Protein AF-A0A956AXQ4-F1 (afdb_monomer_lite)

Sequence (1156 aa):
MRAGWWLVAWTVAAGALGCTDLAPTNPYDPQAPEAQQAKGTLDGTLTLPDGVTGAAFEGATVALFALSAPTTALREAAVVGEAGDDRRARFQFDDLPAGQYRVQPRVPGFALVLDGERTAGLVVQITIGGNASLGELILEADEADRFEVSGRVRLGGTEDGTHAGTRVEAVGSPDVVFTDDDGGWLLRLPAGRRTLRITRARYASVDLAVDVVEGRGAQVDDQVLVGDPAQVFGVLALANTTAGNLLTEAVITAEADGATAAQTNPSLDGSFALSGLAAGAYTIHLRRGGYVPVAIPVVLSVGELRDLTRTELAVDVQAVGATVVRGRAERAGADEDGHGGILVEVAGTPFATTTTSAGAFELGVAPGPVTLRFTAQGYNAEERSLPNVAEGAQVDLAQEVGVVRLSGEPGRLRGVLGLAGVQNPETVRAARVELRQDGEVLDQTNPEGDGAFLFAAVPAGRYELRLIAEGYDTLAFPVTVELGRTTELPLLVLAVSEAGETRVSGRVERLGGAPGSHGGIQVEVVGTDYATQTTSEGRFIVQVPPGAVQLRLSDRGYSPQEVQIPRVAAGTTWDHEAEVGVVRLVGEPASVQGLVTLSRLSTPERVQRATVTATPLAGGAPVGTNPDA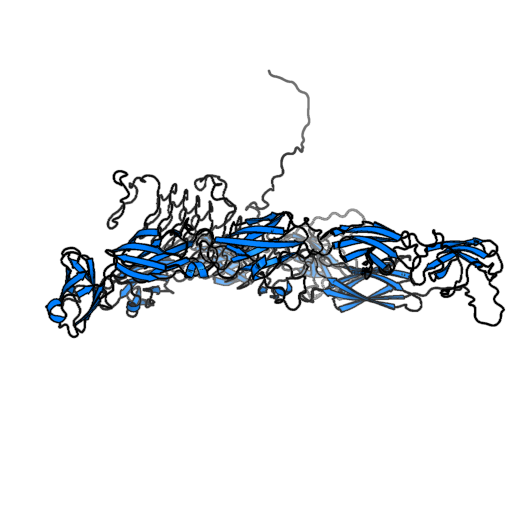EGRFGLVGLAAGDWILRVDGVGYDPIERPLRLEVGAGLDVGQVVLAHGAEGPNAGLFAGRVQVADGRDHAGTVVRLAVAGDDLPFATVLTDVEGRFEVRASREERYTLTLERDGYAIPEAAALGSFAWDDDIDLFLDPDGAGLDLVLDAQPVAGRVEVTVAVEPPWIPVAQRTATVEVRGVDAAADDDTRVVGTGETASLAVAATGRYLVTVSRAGFTSASQFVEITRDAPVTRLALGIELNNLAAAGLDFDGVPLEACALRGPYDLRQADFTGAVLSGEFGPVPADACGGCGMYCRALNLAGADLTGADLGGADLSSDDPADRVRLDEADLFGAALSGVDLSRALMRSADLFGADLSGALLDGAVLVGANLASADLQAARFTTLGPDEVPLVPCGQGGVRPDTRLELVNWNQADLRGAVMVGVDLGGASLEGARMAHTDLRGACLESARMVLNDLTQADLRGADAREASLTSAILSETDFRGADLTGADLVNAVIERARFDEPVGCQALDWDAHAQACLVGDPALP

pLDDT: mean 72.28, std 18.61, range [22.31, 96.56]

Foldseek 3Di:
DDDDDDDDDDDDDDDDDDDDDDDPPDPDDPPDDDPFFFWFKDKDKFFADPPDDPVQQVPKKKFKDAPPDPPDGPDIWHFDDDDDPHRMTMTMDGGHTFHKMWMDIDGPPDDGDDDDDDDPDDDDDDDDDDDDDDDIDIDGGDHAFWAKEKEFEDEPLDDPFFLWAWWKAWVPHPWIDIAGSRRIDITTHHAAWTWIWTDDPQWDIDIDIFGQDPPHGYYDYYHYTAGAKEKEKEFEAAPQDDFLPPQQQKKKFKDDPRHTPFIDGAHSRRIDMTIPHGFAWTWIWIDGPQWDIDIDIDGDDGHHHHYPYHDYTYGPPVVLPWFKEKEFEEEPPDDQQCQWFWWKAFPPDSWIDIAGSNGITMTRDHFAKTKIWTDDPQWDIDIDIDGGTHTRYYHYCCVVPRYHYTYGFFFKEKEFEAEPFDLFLVQQQQKKKFKADPHDTPDIHGAGSRRIDMDDGHHFAKIKIWIDGAQWDIDIDIDGTHRHYYDYDYYHYTYGDPQFWEKEKEFEEAVVDDALCQWQWKKDWPSGPWIDIAGSRRIDMITDGQAWTKIWTGDPQWDIDIDTRHGHGGPYYHYCCPPPRYHYTYGAKEKEKEFEAEPPPGFLVQQQQKKKWKAAPVDDDIFIDGAGSRRMDMTIRHDFAKIWIWIGGQQWDIDIDIDGDDGHHYHYPYYDYTYGCLPPPQKFKDKDFDDDPVRAFLWFKKKFKDFVPDPHGPDIDIADRRRMDMGIGGLRTWIWIDIDDPPDWGDPIDGGDRDDTDDPDPDDDDDPDDDDGTGDDDDWDWAKEKEAEAEDDPLAPQVLAKKKKWKFADPDPWDIDMDIDGHGDIDIGTTGTFHKMKIWIDDFQKDIDIDIDTAGPVRRYYYYYTYIYGAEQQRSPGDAAANEDELLNQQANHHQEQHENANHEYDDELEDDDPPPSVPYDPGGDRRAHALYEHDQYECAQYENAYPHANHQYEQDNYECHQYEQDLYACDLHEHDQYENAQHEPDNYEQQLYAHAQYECENYEHHQYENHPADPVRADLDAPPPPGDAGNGHCHNYAQDQYECDLYEQARAECAQHENHLYEQDNYEQDSYEQHCNEQDNYEHHNYEHASYENALYECALYECHQYEQENYHCHNYHCHNYHNHNYHYPDDDPPPRDPDDDDDPDDDDDDPPDD

Secondary structure (DSSP, 8-state):
--------------------------S--TTPPP----EEEEEEEEEPPTT--GGGGTT-EEEEEETTS-S--SEEEE--S---SSSEEEEEEEEEESEEEEEEEE-TT----------TT--------SS--PPPEEEEEPPPPEEEEEEEEEETT-SS---TT-EEEETTSS-EEE--TTSEEEEEEESEEEEEEEEETTEEEEEEEEEEBTTTBEEPPPEEEPBPPEEEEEEEEETT---GGG-TT-EEEEEETTEEEEEE---TTSEEEEEEEPSEEEEEEEE-TTB--EEEEEEE-TT-EEE-TTEEE-B-TTTT-SEEEEEEEEETT--TTTTTT-EEEETTSS-EEE--TTSEEEEEE-SEEEEEEEEETTEEEEEEEEEEE-TT-EEEHHHHT--EEEPBPPEEEEEEEEETT---HHHHHT-EEEEEETTEEEEEE---TTSEEEEEEEPSEEEEEEEE-TTBPPEEEEEEE-TT-EEEPPPEEEPBPGGG-EEEEEEEEETTPPTT--TT-EEEETTSS-EEE--TTSEEEEEE-SEEEEEEEEETTEEEEEEEEEEEPTT-EEEHHHHT--EEEEEPPEEEEEEEEESS---HHHHHT-EEEEEETTS---EEE---TT-EEEEEEEPSEEEEEEEE-TTEE-EEEEEEE-TT-EEEEEEEEEEETTTSTTEEEEEEE---TT-S--TT-EEEEEETT-SS-SEEEE--TTSEEEEEEETTS-EEEEEE-TT----SPPEE--PPPSS-------SSS-------------EEEEEEEEEE-TTS-GGG-EEEEEEEESSS-PPPEEEEEETT-EEEEEESSSEEEEEEEE-TTB--EEEEEEE-SS--EEEEEEEEEB-BSGGGT---TT-EEEGGGG-SSSB-TT-B-TT-EEESB-S---TTTSTT--TT------TT-B-TT-B-TT-B---SS--TT-B-TT-B-TT-B-TT-B-TT-B-TT-B-TT-B-TT-B-TT-B-TT-B-TT-B-TT-BS----TT----PPTTS-------B-TT-B-TT-B-TT-B-TT-B-TT-B-TT-B-TT-B-TT-B-TT-B-TT-B-TT-B-TT-B-TT-B-TT-B-TT-B-TT-B-TT-B-TT-B-SS-B-STT----S----S---------S---

Structure (mmCIF, N/CA/C/O backbone):
data_AF-A0A956AXQ4-F1
#
_entry.id   AF-A0A956AXQ4-F1
#
loop_
_atom_site.group_PDB
_atom_site.id
_atom_site.type_symbol
_atom_site.label_atom_id
_atom_site.label_alt_id
_atom_site.label_comp_id
_atom_site.label_asym_id
_atom_site.label_entity_id
_atom_site.label_seq_id
_atom_site.pdbx_PDB_ins_code
_atom_site.Cartn_x
_atom_site.Cartn_y
_atom_site.Cartn_z
_atom_site.occupancy
_atom_site.B_iso_or_equiv
_atom_site.auth_seq_id
_atom_site.auth_comp_id
_atom_site.auth_asym_id
_atom_site.auth_atom_id
_atom_site.pdbx_PDB_model_num
ATOM 1 N N . MET A 1 1 ? -55.792 -16.874 -46.096 1.00 29.45 1 MET A N 1
ATOM 2 C CA . MET A 1 1 ? -56.531 -18.046 -46.631 1.00 29.45 1 MET A CA 1
ATOM 3 C C . MET A 1 1 ? -55.505 -18.904 -47.364 1.00 29.45 1 MET A C 1
ATOM 5 O O . MET A 1 1 ? -54.749 -18.338 -48.132 1.00 29.45 1 MET A O 1
ATOM 9 N N . ARG A 1 2 ? -55.191 -20.110 -46.873 1.00 23.52 2 ARG A N 1
ATOM 10 C CA . ARG A 1 2 ? -55.757 -21.424 -47.272 1.00 23.52 2 ARG A CA 1
ATOM 11 C C . ARG A 1 2 ? -55.409 -21.864 -48.712 1.00 23.52 2 ARG A C 1
ATOM 13 O O . ARG A 1 2 ? -56.051 -21.392 -49.637 1.00 23.52 2 ARG A O 1
ATOM 20 N N . ALA A 1 3 ? -54.539 -22.884 -48.795 1.00 23.66 3 ALA A N 1
ATOM 21 C CA . ALA A 1 3 ? -54.248 -23.778 -49.932 1.00 23.66 3 ALA A CA 1
ATOM 22 C C . ALA A 1 3 ? -53.668 -23.144 -51.224 1.00 23.66 3 ALA A C 1
ATOM 24 O O . ALA A 1 3 ? -53.958 -22.002 -51.545 1.00 23.66 3 ALA A O 1
ATOM 25 N N . GLY A 1 4 ? -52.859 -23.855 -52.019 1.00 25.16 4 GLY A N 1
ATOM 26 C CA . GLY A 1 4 ? -52.318 -25.218 -51.858 1.00 25.16 4 GLY A CA 1
ATOM 27 C C . GLY A 1 4 ? -52.150 -25.943 -53.205 1.00 25.16 4 GLY A C 1
ATOM 28 O O . GLY A 1 4 ? -52.546 -25.398 -54.227 1.00 25.16 4 GLY A O 1
ATOM 29 N N . TRP A 1 5 ? -51.663 -27.193 -53.160 1.00 24.31 5 TRP A N 1
ATOM 30 C CA . TRP A 1 5 ? -51.317 -28.083 -54.296 1.00 24.31 5 TRP A CA 1
ATOM 31 C C . TRP A 1 5 ? -50.047 -27.632 -55.063 1.00 24.31 5 TRP A C 1
ATOM 33 O O . TRP A 1 5 ? -50.060 -26.562 -55.654 1.00 24.31 5 TRP A O 1
ATOM 43 N N . TRP A 1 6 ? -48.861 -28.263 -55.009 1.00 26.39 6 TRP A N 1
ATOM 44 C CA . TRP A 1 6 ? -48.357 -29.665 -54.950 1.00 26.39 6 TRP A CA 1
ATOM 45 C C . TRP A 1 6 ? -47.988 -30.283 -56.310 1.00 26.39 6 TRP A C 1
ATOM 47 O O . TRP A 1 6 ? -48.880 -30.641 -57.073 1.00 26.39 6 TRP A O 1
ATOM 57 N N . LEU A 1 7 ? -46.690 -30.580 -56.501 1.00 22.31 7 LEU A N 1
ATOM 58 C CA . LEU A 1 7 ? -46.219 -31.838 -57.110 1.00 22.31 7 LEU A CA 1
ATOM 59 C C . LEU A 1 7 ? -44.719 -32.110 -56.811 1.00 22.31 7 LEU A C 1
ATOM 61 O O . LEU A 1 7 ? -43.872 -31.333 -57.226 1.00 22.31 7 LEU A O 1
ATOM 65 N N . VAL A 1 8 ? -44.445 -33.213 -56.091 1.00 23.66 8 VAL A N 1
ATOM 66 C CA . VAL A 1 8 ? -43.241 -34.099 -56.106 1.00 23.66 8 VAL A CA 1
ATOM 67 C C . VAL A 1 8 ? -41.855 -33.413 -56.258 1.00 23.66 8 VAL A C 1
ATOM 69 O O . VAL A 1 8 ? -41.494 -33.013 -57.357 1.00 23.66 8 VAL A O 1
ATOM 72 N N . ALA A 1 9 ? -41.070 -33.160 -55.196 1.00 25.06 9 ALA A N 1
ATOM 73 C CA . ALA A 1 9 ? -40.297 -34.089 -54.325 1.00 25.06 9 ALA A CA 1
ATOM 74 C C . ALA A 1 9 ? -39.093 -34.760 -55.035 1.00 25.06 9 ALA A C 1
ATOM 76 O O . ALA A 1 9 ? -39.254 -35.289 -56.129 1.00 25.06 9 ALA A O 1
ATOM 77 N N . TRP A 1 10 ? -37.869 -34.812 -54.489 1.00 22.73 10 TRP A N 1
ATOM 78 C CA . TRP A 1 10 ? -37.351 -34.610 -53.110 1.00 22.73 10 TRP A CA 1
ATOM 79 C C . TRP A 1 10 ? -36.261 -33.489 -53.091 1.00 22.73 10 TRP A C 1
ATOM 81 O O . TRP A 1 10 ? -35.785 -33.150 -54.170 1.00 22.73 10 TRP A O 1
ATOM 91 N N . THR A 1 11 ? -35.807 -32.771 -52.040 1.00 25.53 11 THR A N 1
ATOM 92 C CA . THR A 1 11 ? -35.789 -32.818 -50.542 1.00 25.53 11 THR A CA 1
ATOM 93 C C . THR A 1 11 ? -34.749 -33.745 -49.879 1.00 25.53 11 THR A C 1
ATOM 95 O O . THR A 1 11 ? -34.743 -34.926 -50.185 1.00 25.53 11 THR A O 1
ATOM 98 N N . VAL A 1 12 ? -33.902 -33.357 -48.906 1.00 26.92 12 VAL A N 1
ATOM 99 C CA . VAL A 1 12 ? -33.565 -32.087 -48.186 1.00 26.92 12 VAL A CA 1
ATOM 100 C C . VAL A 1 12 ? -32.141 -32.324 -47.579 1.00 26.92 12 VAL A C 1
ATOM 102 O O . VAL A 1 12 ? -31.870 -33.466 -47.223 1.00 26.92 12 VAL A O 1
ATOM 105 N N . ALA A 1 13 ? -31.113 -31.449 -47.605 1.00 27.52 13 ALA A N 1
ATOM 106 C CA . ALA A 1 13 ? -30.929 -30.036 -47.170 1.00 27.52 13 ALA A CA 1
ATOM 107 C C . ALA A 1 13 ? -30.782 -29.888 -45.624 1.00 27.52 13 ALA A C 1
ATOM 109 O O . ALA A 1 13 ? -31.272 -30.756 -44.915 1.00 27.52 13 ALA A O 1
ATOM 110 N N . ALA A 1 14 ? -30.137 -28.891 -44.991 1.00 26.34 14 ALA A N 1
ATOM 111 C CA . ALA A 1 14 ? -29.328 -27.700 -45.358 1.00 26.34 14 ALA A CA 1
ATOM 112 C C . ALA A 1 14 ? -28.274 -27.470 -44.211 1.00 26.34 14 ALA A C 1
ATOM 114 O O . ALA A 1 14 ? -28.223 -28.301 -43.311 1.00 26.34 14 ALA A O 1
ATOM 115 N N . GLY A 1 15 ? -27.377 -26.470 -44.111 1.00 25.95 15 GLY A N 1
ATOM 116 C CA . GLY A 1 15 ? -27.277 -25.107 -44.676 1.00 25.95 15 GLY A CA 1
ATOM 117 C C . GLY A 1 15 ? -28.057 -24.063 -43.837 1.00 25.95 15 GLY A C 1
ATOM 118 O O . GLY A 1 15 ? -29.186 -24.352 -43.465 1.00 25.95 15 GLY A O 1
ATOM 119 N N . ALA A 1 16 ? -27.582 -22.842 -43.534 1.00 26.02 16 ALA A N 1
ATOM 120 C CA . ALA A 1 16 ? -26.284 -22.184 -43.775 1.00 26.02 16 ALA A CA 1
ATOM 121 C C . ALA A 1 16 ? -26.107 -20.915 -42.872 1.00 26.02 16 ALA A C 1
ATOM 123 O O . ALA A 1 16 ? -26.972 -20.613 -42.058 1.00 26.02 16 ALA A O 1
ATOM 124 N N . LEU A 1 17 ? -24.986 -20.197 -43.046 1.00 27.48 17 LEU A N 1
ATOM 125 C CA . LEU A 1 17 ? -24.470 -19.015 -42.310 1.00 27.48 17 LEU A CA 1
ATOM 126 C C . LEU A 1 17 ? -25.414 -17.794 -42.127 1.00 27.48 17 LEU A C 1
ATOM 128 O O . LEU A 1 17 ? -26.222 -17.495 -43.004 1.00 27.48 17 LEU A O 1
ATOM 132 N N . GLY A 1 18 ? -25.163 -16.992 -41.075 1.00 23.00 18 GLY A N 1
ATOM 133 C CA . GLY A 1 18 ? -25.628 -15.597 -40.911 1.00 23.00 18 GLY A CA 1
ATOM 134 C C . GLY A 1 18 ? -25.159 -14.958 -39.584 1.00 23.00 18 GLY A C 1
ATOM 135 O O . GLY A 1 18 ? -25.382 -15.544 -38.533 1.00 23.00 18 GLY A O 1
ATOM 136 N N . CYS A 1 19 ? -24.481 -13.801 -39.620 1.00 24.39 19 CYS A N 1
ATOM 137 C CA . CYS A 1 19 ? -23.694 -13.262 -38.489 1.00 24.39 19 CYS A CA 1
ATOM 138 C C . CYS A 1 19 ? -24.441 -12.300 -37.539 1.00 24.39 19 CYS A C 1
ATOM 140 O O . CYS A 1 19 ? -25.173 -11.438 -38.019 1.00 24.39 19 CYS A O 1
ATOM 142 N N . THR A 1 20 ? -24.075 -12.328 -36.248 1.00 24.00 20 THR A N 1
ATOM 143 C CA . THR A 1 20 ? -24.058 -11.185 -35.300 1.00 24.00 20 THR A CA 1
ATOM 144 C C . THR A 1 20 ? -23.008 -11.426 -34.204 1.00 24.00 20 THR A C 1
ATOM 146 O O . THR A 1 20 ? -22.806 -12.570 -33.813 1.00 24.00 20 THR A O 1
ATOM 149 N N . ASP A 1 21 ? -22.368 -10.345 -33.752 1.00 24.12 21 ASP A N 1
ATOM 150 C CA . ASP A 1 21 ? -21.660 -10.107 -32.479 1.00 24.12 21 ASP A CA 1
ATOM 151 C C . ASP A 1 21 ? -20.798 -11.227 -31.852 1.00 24.12 21 ASP A C 1
ATOM 153 O O . ASP A 1 21 ? -21.281 -12.139 -31.182 1.00 24.12 21 ASP A O 1
ATOM 157 N N . LEU A 1 22 ? -19.472 -11.068 -31.966 1.00 25.48 22 LEU A N 1
ATOM 158 C CA . LEU A 1 22 ? -18.477 -11.817 -31.191 1.00 25.48 22 LEU A CA 1
ATOM 159 C C . LEU A 1 22 ? -18.256 -11.167 -29.815 1.00 25.48 22 LEU A C 1
ATOM 161 O O . LEU A 1 22 ? -17.374 -10.324 -29.652 1.00 25.48 22 LEU A O 1
ATOM 165 N N . ALA A 1 23 ? -19.024 -11.599 -28.817 1.00 25.11 23 ALA A N 1
ATOM 166 C CA . ALA A 1 23 ? -18.559 -11.553 -27.432 1.00 25.11 23 ALA A CA 1
ATOM 167 C C . ALA A 1 23 ? -17.489 -12.647 -27.213 1.00 25.11 23 ALA A C 1
ATOM 169 O O . ALA A 1 23 ? -17.577 -13.703 -27.850 1.00 25.11 23 ALA A O 1
ATOM 170 N N . PRO A 1 24 ? -16.491 -12.450 -26.331 1.00 26.77 24 PRO A N 1
ATOM 171 C CA . PRO A 1 24 ? -15.546 -13.506 -25.987 1.00 26.77 24 PRO A CA 1
ATOM 172 C C . PRO A 1 24 ? -16.278 -14.622 -25.230 1.00 26.77 24 PRO A C 1
ATOM 174 O O . PRO A 1 24 ? -16.696 -14.453 -24.087 1.00 26.77 24 PRO A O 1
ATOM 177 N N . THR A 1 25 ? -16.453 -15.776 -25.872 1.00 25.64 25 THR A N 1
ATOM 178 C CA . THR A 1 25 ? -16.998 -16.967 -25.215 1.00 25.64 25 THR A CA 1
ATOM 179 C C . THR A 1 25 ? -16.011 -17.475 -24.170 1.00 25.64 25 THR A C 1
ATOM 181 O O . THR A 1 25 ? -14.886 -17.828 -24.526 1.00 25.64 25 THR A O 1
ATOM 184 N N . ASN A 1 26 ? -16.449 -17.540 -22.910 1.00 27.69 26 ASN A N 1
ATOM 185 C CA . ASN A 1 26 ? -15.744 -18.210 -21.815 1.00 27.69 26 ASN A CA 1
ATOM 186 C C . ASN A 1 26 ? -15.193 -19.582 -22.283 1.00 27.69 26 ASN A C 1
ATOM 188 O O . ASN A 1 26 ? -15.999 -20.418 -22.697 1.00 27.69 26 ASN A O 1
ATOM 192 N N . PRO A 1 27 ? -13.869 -19.837 -22.217 1.00 29.53 27 PRO A N 1
ATOM 193 C CA . PRO A 1 27 ? -13.291 -21.117 -22.634 1.00 29.53 27 PRO A CA 1
ATOM 194 C C . PRO A 1 27 ? -13.632 -22.307 -21.723 1.00 29.53 27 PRO A C 1
ATOM 196 O O . PRO A 1 27 ? -13.408 -23.444 -22.130 1.00 29.53 27 PRO A O 1
ATOM 199 N N . TYR A 1 28 ? -14.146 -22.068 -20.511 1.00 30.83 28 TYR A N 1
ATOM 200 C CA . TYR A 1 28 ? -14.318 -23.093 -19.479 1.00 30.83 28 TYR A CA 1
ATOM 201 C C . TYR A 1 28 ? -15.788 -23.329 -19.108 1.00 30.83 28 TYR A C 1
ATOM 203 O O . TYR A 1 28 ? -16.361 -22.660 -18.245 1.00 30.83 28 TYR A O 1
ATOM 211 N N . ASP A 1 29 ? -16.370 -24.338 -19.756 1.00 28.78 29 ASP A N 1
ATOM 212 C CA . ASP A 1 29 ? -17.549 -25.074 -19.291 1.00 28.78 29 ASP A CA 1
ATOM 213 C C . ASP A 1 29 ? -17.081 -26.188 -18.324 1.00 28.78 29 ASP A C 1
ATOM 215 O O . ASP A 1 29 ? -16.283 -27.037 -18.738 1.00 28.78 29 ASP A O 1
ATOM 219 N N . PRO A 1 30 ? -17.529 -26.227 -17.051 1.00 30.11 30 PRO A N 1
ATOM 220 C CA . PRO A 1 30 ? -17.086 -27.202 -16.044 1.00 30.11 30 PRO A CA 1
ATOM 221 C C . PRO A 1 30 ? -17.686 -28.615 -16.242 1.00 30.11 30 PRO A C 1
ATOM 223 O O . PRO A 1 30 ? -18.049 -29.296 -15.282 1.00 30.11 30 PRO A O 1
ATOM 226 N N . GLN A 1 31 ? -17.827 -29.059 -17.494 1.00 31.53 31 GLN A N 1
ATOM 227 C CA . GLN A 1 31 ? -18.361 -30.368 -17.899 1.00 31.53 31 GLN A CA 1
ATOM 228 C C . GLN A 1 31 ? -17.472 -31.108 -18.919 1.00 31.53 31 GLN A C 1
ATOM 230 O O . GLN A 1 31 ? -17.862 -32.165 -19.417 1.00 31.53 31 GLN A O 1
ATOM 235 N N . ALA A 1 32 ? -16.273 -30.602 -19.224 1.00 26.08 32 ALA A N 1
ATOM 236 C CA . ALA A 1 32 ? -15.289 -31.324 -20.032 1.00 26.08 32 ALA A CA 1
ATOM 237 C C . ALA A 1 32 ? -14.577 -32.412 -19.190 1.00 26.08 32 ALA A C 1
ATOM 239 O O . ALA A 1 32 ? -13.914 -32.065 -18.213 1.00 26.08 32 ALA A O 1
ATOM 240 N N . PRO A 1 33 ? -14.687 -33.713 -19.528 1.00 28.20 33 PRO A N 1
ATOM 241 C CA . PRO A 1 33 ? -13.987 -34.771 -18.803 1.00 28.20 33 PRO A CA 1
ATOM 242 C C . PRO A 1 33 ? -12.500 -34.825 -19.177 1.00 28.20 33 PRO A C 1
ATOM 244 O O . PRO A 1 33 ? -12.130 -34.628 -20.337 1.00 28.20 33 PRO A O 1
ATOM 247 N N . GLU A 1 34 ? -11.652 -35.155 -18.204 1.00 27.84 34 GLU A N 1
ATOM 248 C CA . GLU A 1 34 ? -10.214 -35.352 -18.409 1.00 27.84 34 GLU A CA 1
ATOM 249 C C . GLU A 1 34 ? -9.926 -36.472 -19.423 1.00 27.84 34 GLU A C 1
ATOM 251 O O . GLU A 1 34 ? -10.554 -37.535 -19.413 1.00 27.84 34 GLU A O 1
ATOM 256 N N . ALA A 1 35 ? -8.929 -36.260 -20.286 1.00 28.78 35 ALA A N 1
ATOM 257 C CA . ALA A 1 35 ? -8.524 -37.224 -21.307 1.00 28.78 35 ALA A CA 1
ATOM 258 C C . ALA A 1 35 ? -7.685 -38.372 -20.707 1.00 28.78 35 ALA A C 1
ATOM 260 O O . ALA A 1 35 ? -6.461 -38.415 -20.847 1.00 28.78 35 ALA A O 1
ATOM 261 N N . GLN A 1 36 ? -8.354 -39.310 -20.031 1.00 33.88 36 GLN A N 1
ATOM 262 C CA . GLN A 1 36 ? -7.734 -40.474 -19.391 1.00 33.88 36 GLN A CA 1
ATOM 263 C C . GLN A 1 36 ? -6.925 -41.330 -20.383 1.00 33.88 36 GLN A C 1
ATOM 265 O O . GLN A 1 36 ? -7.477 -41.943 -21.296 1.00 33.88 36 GLN A O 1
ATOM 270 N N . GLN A 1 37 ? -5.613 -41.445 -20.157 1.00 34.72 37 GLN A N 1
ATOM 271 C CA . GLN A 1 37 ? -4.762 -42.422 -20.843 1.00 34.72 37 GLN A CA 1
ATOM 272 C C . GLN A 1 37 ? -4.712 -43.732 -20.046 1.00 34.72 37 GLN A C 1
ATOM 274 O O . GLN A 1 37 ? -3.800 -43.954 -19.247 1.00 34.72 37 GLN A O 1
ATOM 279 N N . ALA A 1 38 ? -5.687 -44.616 -20.271 1.00 37.66 38 ALA A N 1
ATOM 280 C CA . ALA A 1 38 ? -5.592 -46.006 -19.823 1.00 37.66 38 ALA A CA 1
ATOM 281 C C . ALA A 1 38 ? -4.361 -46.679 -20.457 1.00 37.66 38 ALA A C 1
ATOM 283 O O . ALA A 1 38 ? -4.072 -46.429 -21.628 1.00 37.66 38 ALA A O 1
ATOM 284 N N . LYS A 1 39 ? -3.643 -47.525 -19.705 1.00 39.84 39 LYS A N 1
ATOM 285 C CA . LYS A 1 39 ? -2.437 -48.233 -20.171 1.00 39.84 39 LYS A CA 1
ATOM 286 C C . LYS A 1 39 ? -2.634 -49.749 -20.195 1.00 39.84 39 LYS A C 1
ATOM 288 O O . LYS A 1 39 ? -3.226 -50.309 -19.275 1.00 39.84 39 LYS A O 1
ATOM 293 N N . GLY A 1 40 ? -2.077 -50.401 -21.212 1.00 47.38 40 GLY A N 1
ATOM 294 C CA . GLY A 1 40 ? -2.066 -51.849 -21.405 1.00 47.38 40 GLY A CA 1
ATOM 295 C C . GLY A 1 40 ? -0.715 -52.369 -21.912 1.00 47.38 40 GLY A C 1
ATOM 296 O O . GLY A 1 40 ? 0.247 -51.614 -22.080 1.00 47.38 40 GLY A O 1
ATOM 297 N N . THR A 1 41 ? -0.654 -53.677 -22.162 1.00 47.34 41 THR A N 1
ATOM 298 C CA . THR A 1 41 ? 0.525 -54.377 -22.695 1.00 47.34 41 THR A CA 1
ATOM 299 C C . THR A 1 41 ? 0.189 -54.976 -24.057 1.00 47.34 41 THR A C 1
ATOM 301 O O . THR A 1 41 ? -0.842 -55.629 -24.208 1.00 47.34 41 THR A O 1
ATOM 304 N N . LEU A 1 42 ? 1.064 -54.779 -25.046 1.00 53.12 42 LEU A N 1
ATOM 305 C CA . LEU A 1 42 ? 0.886 -55.284 -26.408 1.00 53.12 42 LEU A CA 1
ATOM 306 C C . LEU A 1 42 ? 1.887 -56.399 -26.717 1.00 53.12 42 LEU A C 1
ATOM 308 O O . LEU A 1 42 ? 3.100 -56.215 -26.598 1.00 53.12 42 LEU A O 1
ATOM 312 N N . ASP A 1 43 ? 1.366 -57.538 -27.159 1.00 51.91 43 ASP A N 1
ATOM 313 C CA . ASP A 1 43 ? 2.109 -58.776 -27.389 1.00 51.91 43 ASP A CA 1
ATOM 314 C C . ASP A 1 43 ? 2.042 -59.186 -28.866 1.00 51.91 43 ASP A C 1
ATOM 316 O O . ASP A 1 43 ? 0.983 -59.110 -29.495 1.00 51.91 43 ASP A O 1
ATOM 320 N N . GLY A 1 44 ? 3.153 -59.647 -29.443 1.00 53.69 44 GLY A N 1
ATOM 321 C CA . GLY A 1 44 ? 3.198 -60.018 -30.858 1.00 53.69 44 GLY A CA 1
ATOM 322 C C . GLY A 1 44 ? 4.207 -61.111 -31.192 1.00 53.69 44 GLY A C 1
ATOM 323 O O . GLY A 1 44 ? 5.171 -61.352 -30.470 1.00 53.69 44 GLY A O 1
ATOM 324 N N . THR A 1 45 ? 3.966 -61.817 -32.302 1.00 53.38 45 THR A N 1
ATOM 325 C CA . THR A 1 45 ? 4.812 -62.927 -32.772 1.00 53.38 45 THR A CA 1
ATOM 326 C C . THR A 1 45 ? 5.105 -62.807 -34.267 1.00 53.38 45 THR A C 1
ATOM 328 O O . THR A 1 45 ? 4.195 -62.789 -35.093 1.00 53.38 45 THR A O 1
ATOM 331 N N . LEU A 1 46 ? 6.389 -62.777 -34.620 1.00 53.94 46 LEU A N 1
ATOM 332 C CA . LEU A 1 46 ? 6.896 -62.719 -35.992 1.00 53.94 46 LEU A CA 1
ATOM 333 C C . LEU A 1 46 ? 7.357 -64.117 -36.436 1.00 53.94 46 LEU A C 1
ATOM 335 O O . LEU A 1 46 ? 8.135 -64.742 -35.720 1.00 53.94 46 LEU A O 1
ATOM 339 N N . THR A 1 47 ? 6.925 -64.605 -37.605 1.00 53.62 47 THR A N 1
ATOM 340 C CA . THR A 1 47 ? 7.333 -65.923 -38.149 1.00 53.62 47 THR A CA 1
ATOM 341 C C . THR A 1 47 ? 8.171 -65.759 -39.423 1.00 53.62 47 THR A C 1
ATOM 343 O O . THR A 1 47 ? 7.873 -64.892 -40.243 1.00 53.62 47 THR A O 1
ATOM 346 N N . LEU A 1 48 ? 9.214 -66.581 -39.608 1.00 52.19 48 LEU A N 1
ATOM 347 C CA . LEU A 1 48 ? 10.056 -66.563 -40.818 1.00 52.19 48 LEU A CA 1
ATOM 348 C C . LEU A 1 48 ? 9.606 -67.570 -41.904 1.00 52.19 48 LEU A C 1
ATOM 350 O O . LEU A 1 48 ? 9.184 -68.681 -41.564 1.00 52.19 48 LEU A O 1
ATOM 354 N N . PRO A 1 49 ? 9.771 -67.239 -43.206 1.00 52.03 49 PRO A N 1
ATOM 355 C CA . PRO A 1 49 ? 9.553 -68.169 -44.319 1.00 52.03 49 PRO A CA 1
ATOM 356 C C . PRO A 1 49 ? 10.438 -69.430 -44.285 1.00 52.03 49 PRO A C 1
ATOM 358 O O . PRO A 1 49 ? 11.496 -69.464 -43.652 1.00 52.03 49 PRO A O 1
ATOM 361 N N . ASP A 1 50 ? 10.032 -70.467 -45.027 1.00 49.50 50 ASP A N 1
ATOM 362 C CA . ASP A 1 50 ? 10.813 -71.701 -45.188 1.00 49.50 50 ASP A CA 1
ATOM 363 C C . ASP A 1 50 ? 12.224 -71.453 -45.748 1.00 49.50 50 ASP A C 1
ATOM 365 O O . ASP A 1 50 ? 12.401 -70.858 -46.810 1.00 49.50 50 ASP A O 1
ATOM 369 N N . GLY A 1 51 ? 13.229 -71.991 -45.049 1.00 53.28 51 GLY A N 1
ATOM 370 C CA . GLY A 1 51 ? 14.630 -72.021 -45.486 1.00 53.28 51 GLY A CA 1
ATOM 371 C C . GLY A 1 51 ? 15.594 -71.125 -44.701 1.00 53.28 51 GLY A C 1
ATOM 372 O O . GLY A 1 51 ? 16.803 -71.285 -44.859 1.00 53.28 51 GLY A O 1
ATOM 373 N N . VAL A 1 52 ? 15.102 -70.230 -43.837 1.00 51.00 52 VAL A N 1
ATOM 374 C CA . VAL A 1 52 ? 15.946 -69.376 -42.976 1.00 51.00 52 VAL A CA 1
ATOM 375 C C . VAL A 1 52 ? 16.186 -70.047 -41.616 1.00 51.00 52 VAL A C 1
ATOM 377 O O . VAL A 1 52 ? 15.266 -70.617 -41.031 1.00 51.00 52 VAL A O 1
ATOM 380 N N . THR A 1 53 ? 17.420 -69.991 -41.104 1.00 54.09 53 THR A N 1
ATOM 381 C CA . THR A 1 53 ? 17.800 -70.512 -39.777 1.00 54.09 53 THR A CA 1
ATOM 382 C C . THR A 1 53 ? 17.826 -69.405 -38.715 1.00 54.09 53 THR A C 1
ATOM 384 O O . THR A 1 53 ? 18.040 -68.234 -39.026 1.00 54.09 53 THR A O 1
ATOM 387 N N . GLY A 1 54 ? 17.630 -69.771 -37.441 1.00 49.88 54 GLY A N 1
ATOM 388 C CA . GLY A 1 54 ? 17.394 -68.828 -36.332 1.00 49.88 54 GLY A CA 1
ATOM 389 C C . GLY A 1 54 ? 18.504 -67.809 -36.028 1.00 49.88 54 GLY A C 1
ATOM 390 O O . GLY A 1 54 ? 18.254 -66.848 -35.310 1.00 49.88 54 GLY A O 1
ATOM 391 N N . ALA A 1 55 ? 19.699 -67.951 -36.610 1.00 51.22 55 ALA A N 1
ATOM 392 C CA . ALA A 1 55 ? 20.777 -66.963 -36.490 1.00 51.22 55 ALA A CA 1
ATOM 393 C C . ALA A 1 55 ? 20.451 -65.605 -37.156 1.00 51.22 55 ALA A C 1
ATOM 395 O O . ALA A 1 55 ? 21.130 -64.618 -36.898 1.00 51.22 55 ALA A O 1
ATOM 396 N N . ALA A 1 56 ? 19.407 -65.525 -37.990 1.00 51.94 56 ALA A N 1
ATOM 397 C CA . ALA A 1 56 ? 18.992 -64.293 -38.669 1.00 51.94 56 ALA A CA 1
ATOM 398 C C . ALA A 1 56 ? 18.330 -63.228 -37.758 1.00 51.94 56 ALA A C 1
ATOM 400 O O . ALA A 1 56 ? 17.907 -62.189 -38.262 1.00 51.94 56 ALA A O 1
ATOM 401 N N . PHE A 1 57 ? 18.213 -63.477 -36.446 1.00 52.16 57 PHE A N 1
ATOM 402 C CA . PHE A 1 57 ? 17.583 -62.560 -35.485 1.00 52.16 57 PHE A CA 1
ATOM 403 C C . PHE A 1 57 ? 18.560 -61.674 -34.687 1.00 52.16 57 PHE A C 1
ATOM 405 O O . PHE A 1 57 ? 18.099 -60.744 -34.023 1.00 52.16 57 PHE A O 1
ATOM 412 N N . GLU A 1 58 ? 19.882 -61.893 -34.746 1.00 52.03 58 GLU A N 1
ATOM 413 C CA . GLU A 1 58 ? 20.844 -60.981 -34.101 1.00 52.03 58 GLU A CA 1
ATOM 414 C C . GLU A 1 58 ? 20.747 -59.571 -34.713 1.00 52.03 58 GLU A C 1
ATOM 416 O O . GLU A 1 58 ? 21.057 -59.358 -35.885 1.00 52.03 58 GLU A O 1
ATOM 421 N N . GLY A 1 59 ? 20.301 -58.598 -33.910 1.00 50.31 59 GLY A N 1
ATOM 422 C CA . GLY A 1 59 ? 20.118 -57.205 -34.335 1.00 50.31 59 GLY A CA 1
ATOM 423 C C . GLY A 1 59 ? 18.772 -56.879 -34.998 1.00 50.31 59 GLY A C 1
ATOM 424 O O . GLY A 1 59 ? 18.636 -55.795 -35.563 1.00 50.31 59 GLY A O 1
ATOM 425 N N . ALA A 1 60 ? 17.774 -57.768 -34.942 1.00 53.94 60 ALA A N 1
ATOM 426 C CA . ALA A 1 60 ? 16.409 -57.439 -35.360 1.00 53.94 60 ALA A CA 1
ATOM 427 C C . ALA A 1 60 ? 15.704 -56.539 -34.322 1.00 53.94 60 ALA A C 1
ATOM 429 O O . ALA A 1 60 ? 15.685 -56.868 -33.135 1.00 53.94 60 ALA A O 1
ATOM 430 N N . THR A 1 61 ? 15.081 -55.442 -34.768 1.00 55.06 61 THR A N 1
ATOM 431 C CA . THR A 1 61 ? 14.265 -54.552 -33.917 1.00 55.06 61 THR A CA 1
ATOM 432 C C . THR A 1 61 ? 12.830 -54.446 -34.428 1.00 55.06 61 THR A C 1
ATOM 434 O O . THR A 1 61 ? 12.547 -54.646 -35.615 1.00 55.06 61 THR A O 1
ATOM 437 N N . VAL A 1 62 ? 11.897 -54.134 -33.527 1.00 58.44 62 VAL A N 1
ATOM 438 C CA . VAL A 1 62 ? 10.498 -53.844 -33.871 1.00 58.44 62 VAL A CA 1
ATOM 439 C C . VAL A 1 62 ? 10.166 -52.435 -33.402 1.00 58.44 62 VAL A C 1
ATOM 441 O O . VAL A 1 62 ? 10.266 -52.144 -32.212 1.00 58.44 62 VAL A O 1
ATOM 444 N N . ALA A 1 63 ? 9.768 -51.573 -34.339 1.00 56.31 63 ALA A N 1
ATOM 445 C CA . ALA A 1 63 ? 9.348 -50.206 -34.057 1.00 56.31 63 ALA A CA 1
ATOM 446 C C . ALA A 1 63 ? 7.816 -50.115 -34.025 1.00 56.31 63 ALA A C 1
ATOM 448 O O . ALA A 1 63 ? 7.134 -50.634 -34.918 1.00 56.31 63 ALA A O 1
ATOM 449 N N . LEU A 1 64 ? 7.286 -49.444 -33.001 1.00 60.59 64 LEU A N 1
ATOM 450 C CA . LEU A 1 64 ? 5.856 -49.205 -32.816 1.00 60.59 64 LEU A CA 1
ATOM 451 C C . LEU A 1 64 ? 5.502 -47.747 -33.135 1.00 60.59 64 LEU A C 1
ATOM 453 O O . LEU A 1 64 ? 6.218 -46.831 -32.731 1.00 60.59 64 LEU A O 1
ATOM 457 N N . PHE A 1 65 ? 4.376 -47.528 -33.816 1.00 58.56 65 PHE A N 1
ATOM 458 C CA . PHE A 1 65 ? 3.870 -46.201 -34.174 1.00 58.56 65 PHE A CA 1
ATOM 459 C C . PHE A 1 65 ? 2.379 -46.102 -33.823 1.00 58.56 65 PHE A C 1
ATOM 461 O O . PHE A 1 65 ? 1.600 -46.966 -34.224 1.00 58.56 65 PHE A O 1
ATOM 468 N N . ALA A 1 66 ? 1.960 -45.055 -33.108 1.00 55.62 66 ALA A N 1
ATOM 469 C CA . ALA A 1 66 ? 0.536 -44.763 -32.923 1.00 55.62 66 ALA A CA 1
ATOM 470 C C . ALA A 1 66 ? -0.056 -44.201 -34.222 1.00 55.62 66 ALA A C 1
ATOM 472 O O . ALA A 1 66 ? 0.555 -43.343 -34.860 1.00 55.62 66 ALA A O 1
ATOM 473 N N . LEU A 1 67 ? -1.258 -44.640 -34.600 1.00 56.31 67 LEU A N 1
ATOM 474 C CA . LEU A 1 67 ? -1.928 -44.172 -35.824 1.00 56.31 67 LEU A CA 1
ATOM 475 C C . LEU A 1 67 ? -2.451 -42.723 -35.738 1.00 56.31 67 LEU A C 1
ATOM 477 O O . LEU A 1 67 ? -2.796 -42.138 -36.761 1.00 56.31 67 LEU A O 1
ATOM 481 N N . SER A 1 68 ? -2.484 -42.138 -34.538 1.00 49.75 68 SER A N 1
ATOM 482 C CA . SER A 1 68 ? -2.923 -40.764 -34.255 1.00 49.75 68 SER A CA 1
ATOM 483 C C . SER A 1 68 ? -1.794 -39.721 -34.215 1.00 49.75 68 SER A C 1
ATOM 485 O O . SER A 1 68 ? -2.082 -38.531 -34.096 1.00 49.75 68 SER A O 1
ATOM 487 N N . ALA A 1 69 ? -0.526 -40.134 -34.312 1.00 48.34 69 ALA A N 1
ATOM 488 C CA . ALA A 1 69 ? 0.645 -39.262 -34.182 1.00 48.34 69 ALA A CA 1
ATOM 489 C C . ALA A 1 69 ? 1.429 -39.134 -35.508 1.00 48.34 69 ALA A C 1
ATOM 491 O O . ALA A 1 69 ? 1.380 -40.044 -36.342 1.00 48.34 69 ALA A O 1
ATOM 492 N N . PRO A 1 70 ? 2.189 -38.039 -35.731 1.00 40.78 70 PRO A N 1
ATOM 493 C CA . PRO A 1 70 ? 3.156 -37.977 -36.829 1.00 40.78 70 PRO A CA 1
ATOM 494 C C . PRO A 1 70 ? 4.188 -39.112 -36.712 1.00 40.78 70 PRO A C 1
ATOM 496 O O . PRO A 1 70 ? 4.479 -39.591 -35.618 1.00 40.78 70 PRO A O 1
ATOM 499 N N . THR A 1 71 ? 4.725 -39.567 -37.849 1.00 45.16 71 THR A N 1
ATOM 500 C CA . THR A 1 71 ? 5.385 -40.880 -37.995 1.00 45.16 71 THR A CA 1
ATOM 501 C C . THR A 1 71 ? 6.803 -40.969 -37.410 1.00 45.16 71 THR A C 1
ATOM 503 O O . THR A 1 71 ? 7.770 -41.236 -38.127 1.00 45.16 71 THR A O 1
ATOM 506 N N . THR A 1 72 ? 6.916 -40.791 -36.098 1.00 46.34 72 THR A N 1
ATOM 507 C CA . THR A 1 72 ? 8.114 -41.028 -35.285 1.00 46.34 72 THR A CA 1
ATOM 508 C C . THR A 1 72 ? 7.924 -42.327 -34.494 1.00 46.34 72 THR A C 1
ATOM 510 O O . THR A 1 72 ? 6.812 -42.625 -34.061 1.00 46.34 72 THR A O 1
ATOM 513 N N . ALA A 1 73 ? 8.979 -43.130 -34.321 1.00 50.12 73 ALA A N 1
ATOM 514 C CA . ALA A 1 73 ? 8.877 -44.377 -33.558 1.00 50.12 73 ALA A CA 1
ATOM 515 C C . ALA A 1 73 ? 8.629 -44.067 -32.073 1.00 50.12 73 ALA A C 1
ATOM 517 O O . ALA A 1 73 ? 9.386 -43.314 -31.464 1.00 50.12 73 ALA A O 1
ATOM 518 N N . LEU A 1 74 ? 7.567 -44.641 -31.506 1.00 56.06 74 LEU A N 1
ATOM 519 C CA . LEU A 1 74 ? 7.093 -44.343 -30.150 1.00 56.06 74 LEU A CA 1
ATOM 520 C C . LEU A 1 74 ? 7.865 -45.146 -29.091 1.00 56.06 74 LEU A C 1
ATOM 522 O O . LEU A 1 74 ? 8.228 -44.618 -28.044 1.00 56.06 74 LEU A O 1
ATOM 526 N N . ARG A 1 75 ? 8.167 -46.412 -29.406 1.00 61.09 75 ARG A N 1
ATOM 527 C CA . ARG A 1 75 ? 9.167 -47.265 -28.743 1.00 61.09 75 ARG A CA 1
ATOM 528 C C . ARG A 1 75 ? 9.770 -48.226 -29.774 1.00 61.09 75 ARG A C 1
ATOM 530 O O . ARG A 1 75 ? 9.083 -48.645 -30.709 1.00 61.09 75 ARG A O 1
ATOM 537 N N . GLU A 1 76 ? 11.026 -48.614 -29.568 1.00 55.53 76 GLU A N 1
ATOM 538 C CA . GLU A 1 76 ? 11.606 -49.823 -30.165 1.00 55.53 76 GLU A CA 1
ATOM 539 C C . GLU A 1 76 ? 11.725 -50.909 -29.088 1.00 55.53 76 GLU A C 1
ATOM 541 O O . GLU A 1 76 ? 12.113 -50.617 -27.956 1.00 55.53 76 GLU A O 1
ATOM 546 N N . ALA A 1 77 ? 11.408 -52.157 -29.439 1.00 53.69 77 ALA A N 1
ATOM 547 C CA . ALA A 1 77 ? 11.620 -53.323 -28.581 1.00 53.69 77 ALA A CA 1
ATOM 548 C C . ALA A 1 77 ? 12.670 -54.271 -29.179 1.00 53.69 77 ALA A C 1
ATOM 550 O O . ALA A 1 77 ? 12.706 -54.509 -30.393 1.00 53.69 77 ALA A O 1
ATOM 551 N N . ALA A 1 78 ? 13.500 -54.839 -28.301 1.00 52.84 78 ALA A N 1
ATOM 552 C CA . ALA A 1 78 ? 14.360 -55.978 -28.604 1.00 52.84 78 ALA A CA 1
ATOM 553 C C . ALA A 1 78 ? 13.581 -57.298 -28.445 1.00 52.84 78 ALA A C 1
ATOM 555 O O . ALA A 1 78 ? 12.592 -57.361 -27.715 1.00 52.84 78 ALA A O 1
ATOM 556 N N . VAL A 1 79 ? 14.022 -58.360 -29.124 1.00 54.59 79 VAL A N 1
ATOM 557 C CA . VAL A 1 79 ? 13.370 -59.682 -29.072 1.00 54.59 79 VAL A CA 1
ATOM 558 C C . VAL A 1 79 ? 13.489 -60.295 -27.671 1.00 54.59 79 VAL A C 1
ATOM 560 O O . VAL A 1 79 ? 14.589 -60.388 -27.126 1.00 54.59 79 VAL A O 1
ATOM 563 N N . VAL A 1 80 ? 12.369 -60.763 -27.110 1.00 48.09 80 VAL A N 1
ATOM 564 C CA . VAL A 1 80 ? 12.305 -61.331 -25.752 1.00 48.09 80 VAL A CA 1
ATOM 565 C C . VAL A 1 80 ? 12.097 -62.849 -25.824 1.00 48.09 80 VAL A C 1
ATOM 567 O O . VAL A 1 80 ? 10.968 -63.340 -25.817 1.00 48.09 80 VAL A O 1
ATOM 570 N N . GLY A 1 81 ? 13.195 -63.608 -25.900 1.00 48.94 81 GLY A N 1
ATOM 571 C CA . GLY A 1 81 ? 13.178 -65.074 -25.801 1.00 48.94 81 GLY A CA 1
ATOM 572 C C . GLY A 1 81 ? 14.359 -65.777 -26.480 1.00 48.94 81 GLY A C 1
ATOM 573 O O . GLY A 1 81 ? 14.924 -65.271 -27.447 1.00 48.94 81 GLY A O 1
ATOM 574 N N . GLU A 1 82 ? 14.723 -66.963 -25.984 1.00 47.16 82 GLU A N 1
ATOM 575 C CA . GLU A 1 82 ? 15.732 -67.828 -26.614 1.00 47.16 82 GLU A CA 1
ATOM 576 C C . GLU A 1 82 ? 15.168 -68.548 -27.854 1.00 47.16 82 GLU A C 1
ATOM 578 O O . GLU A 1 82 ? 14.029 -69.017 -27.858 1.00 47.16 82 GLU A O 1
ATOM 583 N N . ALA A 1 83 ? 15.985 -68.685 -28.904 1.00 43.88 83 ALA A N 1
ATOM 584 C CA . ALA A 1 83 ? 15.598 -69.303 -30.175 1.00 43.88 83 ALA A CA 1
ATOM 585 C C . ALA A 1 83 ? 15.582 -70.850 -30.114 1.00 43.88 83 ALA A C 1
ATOM 587 O O . ALA A 1 83 ? 16.447 -71.523 -30.679 1.00 43.88 83 ALA A O 1
ATOM 588 N N . GLY A 1 84 ? 14.594 -71.419 -29.421 1.00 44.41 84 GLY A N 1
ATOM 589 C CA . GLY A 1 84 ? 14.381 -72.867 -29.310 1.00 44.41 84 GLY A CA 1
ATOM 590 C C . GLY A 1 84 ? 13.646 -73.487 -30.506 1.00 44.41 84 GLY A C 1
ATOM 591 O O . GLY A 1 84 ? 12.442 -73.702 -30.417 1.00 44.41 84 GLY A O 1
ATOM 592 N N . ASP A 1 85 ? 14.383 -73.802 -31.580 1.00 49.56 85 ASP A N 1
ATOM 593 C CA . ASP A 1 85 ? 14.018 -74.554 -32.811 1.00 49.56 85 ASP A CA 1
ATOM 594 C C . ASP A 1 85 ? 12.802 -74.093 -33.657 1.00 49.56 85 ASP A C 1
ATOM 596 O O . ASP A 1 85 ? 12.836 -74.243 -34.882 1.00 49.56 85 ASP A O 1
ATOM 600 N N . ASP A 1 86 ? 11.757 -73.499 -33.078 1.00 51.06 86 ASP A N 1
ATOM 601 C CA . ASP A 1 86 ? 10.617 -72.950 -33.819 1.00 51.06 86 ASP A CA 1
ATOM 602 C C . ASP A 1 86 ? 10.891 -71.525 -34.329 1.00 51.06 86 ASP A C 1
ATOM 604 O O . ASP A 1 86 ? 11.488 -70.682 -33.661 1.00 51.06 86 ASP A O 1
ATOM 608 N N . ARG A 1 87 ? 10.438 -71.236 -35.555 1.00 54.72 87 ARG A N 1
ATOM 609 C CA . ARG A 1 87 ? 10.866 -70.068 -36.358 1.00 54.72 87 ARG A CA 1
ATOM 610 C C . ARG A 1 87 ? 10.162 -68.754 -35.988 1.00 54.72 87 ARG A C 1
ATOM 612 O O . ARG A 1 87 ? 9.716 -68.023 -36.877 1.00 54.72 87 ARG A O 1
ATOM 619 N N . ARG A 1 88 ? 9.999 -68.493 -34.690 1.00 53.19 88 ARG A N 1
ATOM 620 C CA . ARG A 1 88 ? 9.146 -67.436 -34.134 1.00 53.19 88 ARG A CA 1
ATOM 621 C C . ARG A 1 88 ? 9.911 -66.540 -33.164 1.00 53.19 88 ARG A C 1
ATOM 623 O O . ARG A 1 88 ? 10.547 -67.040 -32.246 1.00 53.19 88 ARG A O 1
ATOM 630 N N . ALA A 1 89 ? 9.781 -65.227 -33.329 1.00 53.47 89 ALA A N 1
ATOM 631 C CA . ALA A 1 89 ? 10.261 -64.232 -32.369 1.00 53.47 89 ALA A CA 1
ATOM 632 C C . ALA A 1 89 ? 9.068 -63.550 -31.687 1.00 53.47 89 ALA A C 1
ATOM 634 O O . ALA A 1 89 ? 8.162 -63.081 -32.380 1.00 53.47 89 ALA A O 1
ATOM 635 N N . ARG A 1 90 ? 9.072 -63.486 -30.349 1.00 57.09 90 ARG A N 1
ATOM 636 C CA . ARG A 1 90 ? 8.083 -62.742 -29.553 1.00 57.09 90 ARG A CA 1
ATOM 637 C C . ARG A 1 90 ? 8.628 -61.363 -29.186 1.00 57.09 90 ARG A C 1
ATOM 639 O O . ARG A 1 90 ? 9.821 -61.212 -28.911 1.00 57.09 90 ARG A O 1
ATOM 646 N N . PHE A 1 91 ? 7.745 -60.375 -29.175 1.00 58.81 91 PHE A N 1
ATOM 647 C CA . PHE A 1 91 ? 8.009 -59.029 -28.680 1.00 58.81 91 PHE A CA 1
ATOM 648 C C . PHE A 1 91 ? 6.842 -58.571 -27.803 1.00 58.81 91 PHE A C 1
ATOM 650 O O . PHE A 1 91 ? 5.690 -58.897 -28.087 1.00 58.81 91 PHE A O 1
ATOM 657 N N . GLN A 1 92 ? 7.165 -57.822 -26.753 1.00 57.62 92 GLN A N 1
ATOM 658 C CA . GLN A 1 92 ? 6.231 -57.302 -25.760 1.00 57.62 92 GLN A CA 1
ATOM 659 C C . GLN A 1 92 ? 6.513 -55.807 -25.571 1.00 57.62 92 GLN A C 1
ATOM 661 O O . GLN A 1 92 ? 7.675 -55.395 -25.536 1.00 57.62 92 GLN A O 1
ATOM 666 N N . PHE A 1 93 ? 5.458 -55.003 -25.464 1.00 59.12 93 PHE A N 1
ATOM 667 C CA . PHE A 1 93 ? 5.525 -53.578 -25.152 1.00 59.12 93 PHE A CA 1
ATOM 668 C C . PHE A 1 93 ? 4.595 -53.275 -23.973 1.00 59.12 93 PHE A C 1
ATOM 670 O O . PHE A 1 93 ? 3.377 -53.331 -24.123 1.00 59.12 93 PHE A O 1
ATOM 677 N N . ASP A 1 94 ? 5.164 -52.936 -22.820 1.00 52.91 94 ASP A N 1
ATOM 678 C CA . ASP A 1 94 ? 4.411 -52.575 -21.611 1.00 52.91 94 ASP A CA 1
ATOM 679 C C . ASP A 1 94 ? 4.078 -51.074 -21.553 1.00 52.91 94 ASP A C 1
ATOM 681 O O . ASP A 1 94 ? 4.717 -50.267 -22.233 1.00 52.91 94 ASP A O 1
ATOM 685 N N . ASP A 1 95 ? 3.115 -50.686 -20.711 1.00 56.38 95 ASP A N 1
ATOM 686 C CA . ASP A 1 95 ? 2.706 -49.293 -20.442 1.00 56.38 95 ASP A CA 1
ATOM 687 C C . ASP A 1 95 ? 2.283 -48.462 -21.676 1.00 56.38 95 ASP A C 1
ATOM 689 O O . ASP A 1 95 ? 2.388 -47.230 -21.674 1.00 56.38 95 ASP A O 1
ATOM 693 N N . LEU A 1 96 ? 1.792 -49.108 -22.737 1.00 53.44 96 LEU A N 1
ATOM 694 C CA . LEU A 1 96 ? 1.252 -48.414 -23.909 1.00 53.44 96 LEU A CA 1
ATOM 695 C C . LEU A 1 96 ? -0.148 -47.862 -23.614 1.00 53.44 96 LEU A C 1
ATOM 697 O O . LEU A 1 96 ? -0.947 -48.585 -23.023 1.00 53.44 96 LEU A O 1
ATOM 701 N N . PRO A 1 97 ? -0.496 -46.640 -24.056 1.00 52.97 97 PRO A N 1
ATOM 702 C CA . PRO A 1 97 ? -1.878 -46.173 -24.016 1.00 52.97 97 PRO A CA 1
ATOM 703 C C . PRO A 1 97 ? -2.847 -47.104 -24.770 1.00 52.97 97 PRO A C 1
ATOM 705 O O . PRO A 1 97 ? -2.457 -47.789 -25.715 1.00 52.97 97 PRO A O 1
ATOM 708 N N . ALA A 1 98 ? -4.122 -47.108 -24.386 1.00 52.69 98 ALA A N 1
ATOM 709 C CA . ALA A 1 98 ? -5.169 -47.805 -25.129 1.00 52.69 98 ALA A CA 1
ATOM 710 C C . ALA A 1 98 ? -5.361 -47.171 -26.522 1.00 52.69 98 ALA A C 1
ATOM 712 O O . ALA A 1 98 ? -5.475 -45.948 -26.649 1.00 52.69 98 ALA A O 1
ATOM 713 N N . GLY A 1 99 ? -5.399 -47.989 -27.580 1.00 55.19 99 GLY A N 1
ATOM 714 C CA . GLY A 1 99 ? -5.541 -47.495 -28.954 1.00 55.19 99 GLY A CA 1
ATOM 715 C C . GLY A 1 99 ? -4.999 -48.421 -30.046 1.00 55.19 99 GLY A C 1
ATOM 716 O O . GLY A 1 99 ? -4.584 -49.550 -29.789 1.00 55.19 99 GLY A O 1
ATOM 717 N N . GLN A 1 100 ? -5.012 -47.919 -31.287 1.00 54.12 100 GLN A N 1
ATOM 718 C CA . GLN A 1 100 ? -4.525 -48.624 -32.478 1.00 54.12 100 GLN A CA 1
ATOM 719 C C . GLN A 1 100 ? -3.072 -48.262 -32.817 1.00 54.12 100 GLN A C 1
ATOM 721 O O . GLN A 1 100 ? -2.722 -47.091 -33.013 1.00 54.12 100 GLN A O 1
ATOM 726 N N . TYR A 1 101 ? -2.243 -49.293 -32.978 1.00 58.53 101 TYR A N 1
ATOM 727 C CA . TYR A 1 101 ? -0.813 -49.186 -33.248 1.00 58.53 101 TYR A CA 1
ATOM 728 C C . TYR A 1 101 ? -0.417 -49.923 -34.527 1.00 58.53 101 TYR A C 1
ATOM 730 O O . TYR A 1 101 ? -0.788 -51.076 -34.750 1.00 58.53 101 TYR A O 1
ATOM 738 N N . ARG A 1 102 ? 0.404 -49.268 -35.351 1.00 62.06 102 ARG A N 1
ATOM 739 C CA . ARG A 1 102 ? 1.092 -49.870 -36.496 1.00 62.06 102 ARG A CA 1
ATOM 740 C C . ARG A 1 102 ? 2.414 -50.472 -36.021 1.00 62.06 102 ARG A C 1
ATOM 742 O O . ARG A 1 102 ? 3.249 -49.771 -35.444 1.00 62.06 102 ARG A O 1
ATOM 749 N N . VAL A 1 103 ? 2.636 -51.748 -36.329 1.00 58.31 103 VAL A N 1
ATOM 750 C CA . VAL A 1 103 ? 3.898 -52.452 -36.045 1.00 58.31 103 VAL A CA 1
ATOM 751 C C . VAL A 1 103 ? 4.760 -52.512 -37.307 1.00 58.31 103 VAL A C 1
ATOM 753 O O . VAL A 1 103 ? 4.288 -52.969 -38.349 1.00 58.31 103 VAL A O 1
ATOM 756 N N . GLN A 1 104 ? 6.035 -52.113 -37.228 1.00 60.94 104 GLN A N 1
ATOM 757 C CA . GLN A 1 104 ? 6.988 -52.285 -38.331 1.00 60.94 104 GLN A CA 1
ATOM 758 C C . GLN A 1 104 ? 8.252 -53.049 -37.881 1.00 60.94 104 GLN A C 1
ATOM 760 O O . GLN A 1 104 ? 9.116 -52.474 -37.214 1.00 60.94 104 GLN A O 1
ATOM 765 N N . PRO A 1 105 ? 8.407 -54.335 -38.257 1.00 56.00 105 PRO A N 1
ATOM 766 C CA . PRO A 1 105 ? 9.628 -55.090 -37.987 1.00 56.00 105 PRO A CA 1
ATOM 767 C C . PRO A 1 105 ? 10.763 -54.666 -38.933 1.00 56.00 105 PRO A C 1
ATOM 769 O O . PRO A 1 105 ? 10.567 -54.541 -40.145 1.00 56.00 105 PRO A O 1
ATOM 772 N N . ARG A 1 106 ? 11.974 -54.503 -38.393 1.00 58.12 106 ARG A N 1
ATOM 773 C CA . ARG A 1 106 ? 13.215 -54.288 -39.149 1.00 58.12 106 ARG A CA 1
ATOM 774 C C . ARG A 1 106 ? 14.136 -55.496 -38.982 1.00 58.12 106 ARG A C 1
ATOM 776 O O . ARG A 1 106 ? 14.806 -55.651 -37.966 1.00 58.12 106 ARG A O 1
ATOM 783 N N . VAL A 1 107 ? 14.188 -56.335 -40.018 1.00 56.06 107 VAL A N 1
ATOM 784 C CA . VAL A 1 107 ? 15.129 -57.462 -40.130 1.00 56.06 107 VAL A CA 1
ATOM 785 C C . VAL A 1 107 ? 16.065 -57.193 -41.317 1.00 56.06 107 VAL A C 1
ATOM 787 O O . VAL A 1 107 ? 15.576 -57.072 -42.445 1.00 56.06 107 VAL A O 1
ATOM 790 N N . PRO A 1 108 ? 17.391 -57.071 -41.118 1.00 48.12 108 PRO A N 1
ATOM 791 C CA . PRO A 1 108 ? 18.316 -56.787 -42.212 1.00 48.12 108 PRO A CA 1
ATOM 792 C C . PRO A 1 108 ? 18.313 -57.871 -43.305 1.00 48.12 108 PRO A C 1
ATOM 794 O O . PRO A 1 108 ? 18.631 -59.028 -43.054 1.00 48.12 108 PRO A O 1
ATOM 797 N N . GLY A 1 109 ? 18.007 -57.479 -44.547 1.00 45.12 109 GLY A N 1
ATOM 798 C CA . GLY A 1 109 ? 18.256 -58.292 -45.747 1.00 45.12 109 GLY A CA 1
ATOM 799 C C . GLY A 1 109 ? 17.143 -59.242 -46.215 1.00 45.12 109 GLY A C 1
ATOM 800 O O . GLY A 1 109 ? 17.348 -59.918 -47.223 1.00 45.12 109 GLY A O 1
ATOM 801 N N . PHE A 1 110 ? 15.975 -59.286 -45.563 1.00 46.81 110 PHE A N 1
ATOM 802 C CA . PHE A 1 110 ? 14.889 -60.218 -45.913 1.00 46.81 110 PHE A CA 1
ATOM 803 C C . PHE A 1 110 ? 13.534 -59.528 -46.137 1.00 46.81 110 PHE A C 1
ATOM 805 O O . PHE A 1 110 ? 13.248 -58.479 -45.566 1.00 46.81 110 PHE A O 1
ATOM 812 N N . ALA A 1 111 ? 12.680 -60.151 -46.956 1.00 40.72 111 ALA A N 1
ATOM 813 C CA . ALA A 1 111 ? 11.267 -59.800 -47.104 1.00 40.72 111 ALA A CA 1
ATOM 814 C C . ALA A 1 111 ? 10.403 -60.835 -46.367 1.00 40.72 111 ALA A C 1
ATOM 816 O O . ALA A 1 111 ? 10.680 -62.033 -46.438 1.00 40.72 111 ALA A O 1
ATOM 817 N N . LEU A 1 112 ? 9.379 -60.373 -45.646 1.00 42.47 112 LEU A N 1
ATOM 818 C CA . LEU A 1 112 ? 8.647 -61.184 -44.670 1.00 42.47 112 LEU A CA 1
ATOM 819 C C . LEU A 1 112 ? 7.248 -61.579 -45.168 1.00 42.47 112 LEU A C 1
ATOM 821 O O . LEU A 1 112 ? 6.630 -60.857 -45.950 1.00 42.47 112 LEU A O 1
ATOM 825 N N . VAL A 1 113 ? 6.754 -62.728 -44.702 1.00 39.81 113 VAL A N 1
ATOM 826 C CA . VAL A 1 113 ? 5.419 -63.266 -45.007 1.00 39.81 113 VAL A CA 1
ATOM 827 C C . VAL A 1 113 ? 4.732 -63.606 -43.687 1.00 39.81 113 VAL A C 1
ATOM 829 O O . VAL A 1 113 ? 5.358 -64.193 -42.809 1.00 39.81 113 VAL A O 1
ATOM 832 N N . LEU A 1 114 ? 3.463 -63.223 -43.546 1.00 37.50 114 LEU A N 1
ATOM 833 C CA . LEU A 1 114 ? 2.644 -63.448 -42.353 1.00 37.50 114 LEU A CA 1
ATOM 834 C C . LEU A 1 114 ? 1.513 -64.426 -42.692 1.00 37.50 114 LEU A C 1
ATOM 836 O O . LEU A 1 114 ? 0.819 -64.225 -43.687 1.00 37.50 114 LEU A O 1
ATOM 840 N N . ASP A 1 115 ? 1.336 -65.461 -41.869 1.00 34.34 115 ASP A N 1
ATOM 841 C CA . ASP A 1 115 ? 0.252 -66.447 -41.975 1.00 34.34 115 ASP A CA 1
ATOM 842 C C . ASP A 1 115 ? -0.016 -67.083 -40.592 1.00 34.34 115 ASP A C 1
ATOM 844 O O . ASP A 1 115 ? 0.904 -67.178 -39.770 1.00 34.34 115 ASP A O 1
ATOM 848 N N . GLY A 1 116 ? -1.254 -67.502 -40.311 1.00 32.38 116 GLY A N 1
ATOM 849 C CA . GLY A 1 116 ? -1.639 -68.083 -39.016 1.00 32.38 116 GLY A CA 1
ATOM 850 C C . GLY A 1 116 ? -3.151 -68.185 -38.759 1.00 32.38 116 GLY A C 1
ATOM 851 O O . GLY A 1 116 ? -3.899 -67.232 -38.963 1.00 32.38 116 GLY A O 1
ATOM 852 N N . GLU A 1 117 ? -3.596 -69.343 -38.257 1.00 29.70 117 GLU A N 1
ATOM 853 C CA . GLU A 1 117 ? -4.995 -69.618 -37.887 1.00 29.70 117 GLU A CA 1
ATOM 854 C C . GLU A 1 117 ? -5.286 -69.465 -36.375 1.00 29.70 117 GLU A C 1
ATOM 856 O O . GLU A 1 117 ? -4.393 -69.334 -35.540 1.00 29.70 117 GLU A O 1
ATOM 861 N N . ARG A 1 118 ? -6.582 -69.491 -36.030 1.00 27.36 118 ARG A N 1
ATOM 862 C CA . ARG A 1 118 ? -7.158 -69.196 -34.705 1.00 27.36 118 ARG A CA 1
ATOM 863 C C . ARG A 1 118 ? -6.678 -70.076 -33.539 1.00 27.36 118 ARG A C 1
ATOM 865 O O . ARG A 1 118 ? -6.911 -71.284 -33.525 1.00 27.36 118 ARG A O 1
ATOM 872 N N . THR A 1 119 ? -6.376 -69.403 -32.432 1.00 32.69 119 THR A N 1
ATOM 873 C CA . THR A 1 119 ? -6.996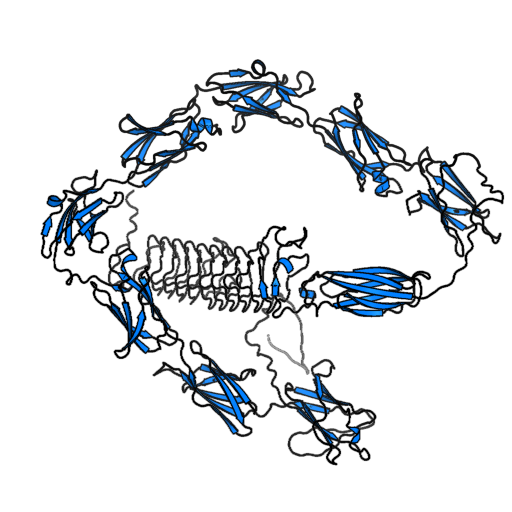 -69.689 -31.120 1.00 32.69 119 THR A CA 1
ATOM 874 C C . THR A 1 119 ? -7.804 -68.465 -30.652 1.00 32.69 119 THR A C 1
ATOM 876 O O . THR A 1 119 ? -7.839 -67.448 -31.344 1.00 32.69 119 THR A O 1
ATOM 879 N N . ALA A 1 120 ? -8.576 -68.583 -29.566 1.00 31.41 120 ALA A N 1
ATOM 880 C CA . ALA A 1 120 ? -9.521 -67.539 -29.153 1.00 31.41 120 ALA A CA 1
ATOM 881 C C . ALA A 1 120 ? -8.803 -66.257 -28.685 1.00 31.41 120 ALA A C 1
ATOM 883 O O . ALA A 1 120 ? -7.920 -66.343 -27.839 1.00 31.41 120 ALA A O 1
ATOM 884 N N . GLY A 1 121 ? -9.206 -65.093 -29.210 1.00 35.00 121 GLY A N 1
ATOM 885 C CA . GLY A 1 121 ? -8.700 -63.790 -28.757 1.00 35.00 121 GLY A CA 1
ATOM 886 C C . GLY A 1 121 ? -8.875 -62.637 -29.751 1.00 35.00 121 GLY A C 1
ATOM 887 O O . GLY A 1 121 ? -9.215 -61.545 -29.328 1.00 35.00 121 GLY A O 1
ATOM 888 N N . LEU A 1 122 ? -8.714 -62.862 -31.064 1.00 32.00 122 LEU A N 1
ATOM 889 C CA . LEU A 1 122 ? -8.784 -61.777 -32.060 1.00 32.00 122 LEU A CA 1
ATOM 890 C C . LEU A 1 122 ? -9.300 -62.246 -33.434 1.00 32.00 122 LEU A C 1
ATOM 892 O O . LEU A 1 122 ? -9.298 -63.443 -33.743 1.00 32.00 122 LEU A O 1
ATOM 896 N N . VAL A 1 123 ? -9.735 -61.303 -34.278 1.00 30.11 123 VAL A N 1
ATOM 897 C CA . VAL A 1 123 ? -10.071 -61.526 -35.696 1.00 30.11 123 VAL A CA 1
ATOM 898 C C . VAL A 1 123 ? -9.575 -60.350 -36.537 1.00 30.11 123 VAL A C 1
ATOM 900 O O . VAL A 1 123 ? -10.037 -59.232 -36.359 1.00 30.11 123 VAL A O 1
ATOM 903 N N . VAL A 1 124 ? -8.730 -60.630 -37.531 1.00 32.69 124 VAL A N 1
ATOM 904 C CA . VAL A 1 124 ? -8.441 -59.713 -38.645 1.00 32.69 124 VAL A CA 1
ATOM 905 C C . VAL A 1 124 ? -8.807 -60.425 -39.947 1.00 32.69 124 VAL A C 1
ATOM 907 O O . VAL A 1 124 ? -8.478 -61.597 -40.132 1.00 32.69 124 VAL A O 1
ATOM 910 N N . GLN A 1 125 ? -9.515 -59.740 -40.847 1.00 28.20 125 GLN A N 1
ATOM 911 C CA . GLN A 1 125 ? -9.923 -60.284 -42.143 1.00 28.20 125 GLN A CA 1
ATOM 912 C C . GLN A 1 125 ? -9.089 -59.652 -43.262 1.00 28.20 125 GLN A C 1
ATOM 914 O O . GLN A 1 125 ? -9.155 -58.446 -43.480 1.00 28.20 125 GLN A O 1
ATOM 919 N N . ILE A 1 126 ? -8.354 -60.472 -44.018 1.00 34.91 126 ILE A N 1
ATOM 920 C CA . ILE A 1 126 ? -7.563 -60.026 -45.173 1.00 34.91 126 ILE A CA 1
ATOM 921 C C . ILE A 1 126 ? -8.070 -60.735 -46.434 1.00 34.91 126 ILE A C 1
ATOM 923 O O . ILE A 1 126 ? -8.360 -61.929 -46.428 1.00 34.91 126 ILE A O 1
ATOM 927 N N . THR A 1 127 ? -8.190 -60.003 -47.542 1.00 27.44 127 THR A N 1
ATOM 928 C CA . THR A 1 127 ? -8.446 -60.561 -48.880 1.00 27.44 127 THR A CA 1
ATOM 929 C C . THR A 1 127 ? -7.452 -59.942 -49.854 1.00 27.44 127 THR A C 1
ATOM 931 O O . THR A 1 127 ? -7.515 -58.746 -50.124 1.00 27.44 127 THR A O 1
ATOM 934 N N . ILE A 1 128 ? -6.515 -60.743 -50.367 1.00 33.25 128 ILE A N 1
ATOM 935 C CA . ILE A 1 128 ? -5.444 -60.268 -51.254 1.00 33.25 128 ILE A CA 1
ATOM 936 C C . ILE A 1 128 ? -5.856 -60.454 -52.716 1.00 33.25 128 ILE A C 1
ATOM 938 O O . ILE A 1 128 ? -6.181 -61.561 -53.142 1.00 33.25 128 ILE A O 1
ATOM 942 N N . GLY A 1 129 ? -5.796 -59.372 -53.497 1.00 25.31 129 GLY A N 1
ATOM 943 C CA . GLY A 1 129 ? -6.167 -59.352 -54.912 1.00 25.31 129 GLY A CA 1
ATOM 944 C C . GLY A 1 129 ? -5.171 -58.594 -55.790 1.00 25.31 129 GLY A C 1
ATOM 945 O O . GLY A 1 129 ? -5.483 -57.506 -56.254 1.00 25.31 129 GLY A O 1
ATOM 946 N N . GLY A 1 130 ? -4.013 -59.202 -56.072 1.00 26.47 130 GLY A N 1
ATOM 947 C CA . GLY A 1 130 ? -3.098 -58.765 -57.137 1.00 26.47 130 GLY A CA 1
ATOM 948 C C . GLY A 1 130 ? -1.956 -57.824 -56.721 1.00 26.47 130 GLY A C 1
ATOM 949 O O . GLY A 1 130 ? -2.163 -56.646 -56.475 1.00 26.47 130 GLY A O 1
ATOM 950 N N . ASN A 1 131 ? -0.731 -58.356 -56.772 1.00 29.25 131 ASN A N 1
ATOM 951 C CA . ASN A 1 131 ? 0.559 -57.653 -56.853 1.00 29.25 131 ASN A CA 1
ATOM 952 C C . ASN A 1 131 ? 0.870 -56.512 -55.854 1.00 29.25 131 ASN A C 1
ATOM 954 O O . ASN A 1 131 ? 0.838 -55.334 -56.193 1.00 29.25 131 ASN A O 1
ATOM 958 N N . ALA A 1 132 ? 1.438 -56.933 -54.720 1.00 34.62 132 ALA A N 1
ATOM 959 C CA . ALA A 1 132 ? 2.628 -56.328 -54.107 1.00 34.62 132 ALA A CA 1
ATOM 960 C C . ALA A 1 132 ? 2.540 -54.887 -53.554 1.00 34.62 132 ALA A C 1
ATOM 962 O O . ALA A 1 132 ? 3.166 -53.958 -54.063 1.00 34.62 132 ALA A O 1
ATOM 963 N N . SER A 1 133 ? 1.948 -54.773 -52.367 1.00 31.67 133 SER A N 1
ATOM 964 C CA . SER A 1 133 ? 2.475 -53.928 -51.286 1.00 31.67 133 SER A CA 1
ATOM 965 C C . SER A 1 133 ? 2.632 -54.778 -50.015 1.00 31.67 133 SER A C 1
ATOM 967 O O . SER A 1 133 ? 2.019 -55.842 -49.900 1.00 31.67 133 SER A O 1
ATOM 969 N N . LEU A 1 134 ? 3.494 -54.359 -49.081 1.00 35.78 134 LEU A N 1
ATOM 970 C CA . LEU A 1 134 ? 3.600 -55.006 -47.767 1.00 35.78 134 LEU A CA 1
ATOM 971 C C . LEU A 1 134 ? 2.320 -54.723 -46.971 1.00 35.78 134 LEU A C 1
ATOM 973 O O . LEU A 1 134 ? 1.933 -53.565 -46.828 1.00 35.78 134 LEU A O 1
ATOM 977 N N . GLY A 1 135 ? 1.667 -55.780 -46.483 1.00 38.44 135 GLY A N 1
ATOM 978 C CA . GLY A 1 135 ? 0.452 -55.666 -45.679 1.00 38.44 135 GLY A CA 1
ATOM 979 C C . GLY A 1 135 ? 0.731 -54.980 -44.344 1.00 38.44 135 GLY A C 1
ATOM 980 O O . GLY A 1 135 ? 1.685 -55.328 -43.651 1.00 38.44 135 GLY A O 1
ATOM 981 N N . GLU A 1 136 ? -0.098 -54.001 -43.999 1.00 45.66 136 GLU A N 1
ATOM 982 C CA . GLU A 1 136 ? 0.025 -53.235 -42.764 1.00 45.66 136 GLU A CA 1
ATOM 983 C C . GLU A 1 136 ? -0.579 -54.008 -41.585 1.00 45.66 136 GLU A C 1
ATOM 985 O O . GLU A 1 136 ? -1.746 -54.401 -41.635 1.00 45.66 136 GLU A O 1
ATOM 990 N N . LEU A 1 137 ? 0.209 -54.228 -40.527 1.00 48.19 137 LEU A N 1
ATOM 991 C CA . LEU A 1 137 ? -0.274 -54.846 -39.295 1.00 48.19 137 LEU A CA 1
ATOM 992 C C . LEU A 1 137 ? -0.688 -53.752 -38.303 1.00 48.19 137 LEU A C 1
ATOM 994 O O . LEU A 1 137 ? 0.165 -53.084 -37.712 1.00 48.19 137 LEU A O 1
ATOM 998 N N . ILE A 1 138 ? -2.001 -53.592 -38.145 1.00 48.34 138 ILE A N 1
ATOM 999 C CA . ILE A 1 138 ? -2.621 -52.792 -37.088 1.00 48.34 138 ILE A CA 1
ATOM 1000 C C . ILE A 1 138 ? -2.965 -53.742 -35.940 1.00 48.34 138 ILE A C 1
ATOM 1002 O O . ILE A 1 138 ? -3.588 -54.780 -36.174 1.00 48.34 138 ILE A O 1
ATOM 1006 N N . LEU A 1 139 ? -2.555 -53.393 -34.723 1.00 51.84 139 LEU A N 1
ATOM 1007 C CA . LEU A 1 139 ? -2.942 -54.072 -33.487 1.00 51.84 139 LEU A CA 1
ATOM 1008 C C . LEU A 1 139 ? -3.660 -53.087 -32.558 1.00 51.84 139 LEU A C 1
ATOM 1010 O O . LEU A 1 139 ? -3.348 -51.895 -32.555 1.00 51.84 139 LEU A O 1
ATOM 1014 N N . GLU A 1 140 ? -4.591 -53.599 -31.760 1.00 48.00 140 GLU A N 1
ATOM 1015 C CA . GLU A 1 140 ? -5.307 -52.849 -30.725 1.00 48.00 140 GLU A CA 1
ATOM 1016 C C . GLU A 1 140 ? -4.756 -53.220 -29.344 1.00 48.00 140 GLU A C 1
ATOM 1018 O O . GLU A 1 140 ? -4.525 -54.396 -29.057 1.00 48.00 140 GLU A O 1
ATOM 1023 N N . ALA A 1 141 ? -4.512 -52.209 -28.509 1.00 51.56 141 ALA A N 1
ATOM 1024 C CA . ALA A 1 141 ? -4.232 -52.375 -27.088 1.00 51.56 141 ALA A CA 1
ATOM 1025 C C . ALA A 1 141 ? -5.546 -52.207 -26.307 1.00 51.56 141 ALA A C 1
ATOM 1027 O O . ALA A 1 141 ? -5.996 -51.078 -26.097 1.00 51.56 141 ALA A O 1
ATOM 1028 N N . ASP A 1 142 ? -6.162 -53.332 -25.936 1.00 49.03 142 ASP A N 1
ATOM 1029 C CA . ASP A 1 142 ? -7.376 -53.394 -25.110 1.00 49.03 142 ASP A CA 1
ATOM 1030 C C . ASP A 1 142 ? -7.099 -53.051 -23.631 1.00 49.03 142 ASP A C 1
ATOM 1032 O O . ASP A 1 142 ? -5.954 -53.058 -23.164 1.00 49.03 142 ASP A O 1
ATOM 1036 N N . GLU A 1 143 ? -8.165 -52.770 -22.872 1.00 46.75 143 GLU A N 1
ATOM 1037 C CA . GLU A 1 143 ? -8.086 -52.583 -21.419 1.00 46.75 143 GLU A CA 1
ATOM 1038 C C . GLU A 1 143 ? -7.533 -53.842 -20.726 1.00 46.75 143 GLU A C 1
ATOM 1040 O O . GLU A 1 143 ? -8.068 -54.940 -20.881 1.00 46.75 143 GLU A O 1
ATOM 1045 N N . ALA A 1 144 ? -6.482 -53.685 -19.917 1.00 55.47 144 ALA A N 1
ATOM 1046 C CA . ALA A 1 144 ? -5.942 -54.780 -19.113 1.00 55.47 144 ALA A CA 1
ATOM 1047 C C . ALA A 1 144 ? -6.974 -55.269 -18.080 1.00 55.47 144 ALA A C 1
ATOM 1049 O O . ALA A 1 144 ? -7.586 -54.443 -17.403 1.00 55.47 144 ALA A O 1
ATOM 1050 N N . ASP A 1 145 ? -7.129 -56.591 -17.915 1.00 56.97 145 ASP A N 1
ATOM 1051 C CA . ASP A 1 145 ? -8.124 -57.191 -17.012 1.00 56.97 145 ASP A CA 1
ATOM 1052 C C . ASP A 1 145 ? -8.100 -56.558 -15.605 1.00 56.97 145 ASP A C 1
ATOM 1054 O O . ASP A 1 145 ? -7.106 -56.625 -14.870 1.00 56.97 145 ASP A O 1
ATOM 1058 N N . ARG A 1 146 ? -9.224 -55.933 -15.226 1.00 69.31 146 ARG A N 1
ATOM 1059 C CA . ARG A 1 146 ? -9.377 -55.178 -13.974 1.00 69.31 146 ARG A CA 1
ATOM 1060 C C . ARG A 1 146 ? -10.084 -56.028 -12.920 1.00 69.31 146 ARG A C 1
ATOM 1062 O O . ARG A 1 146 ? -11.272 -56.327 -13.043 1.00 69.31 146 ARG A O 1
ATOM 1069 N N . PHE A 1 147 ? -9.373 -56.372 -11.852 1.00 79.44 147 PHE A N 1
ATOM 1070 C CA . PHE A 1 147 ? -9.870 -57.223 -10.771 1.00 79.44 147 PHE A CA 1
ATOM 1071 C C . PHE A 1 147 ? -10.353 -56.396 -9.576 1.00 79.44 147 PHE A C 1
ATOM 1073 O O . PHE A 1 147 ? -9.849 -55.305 -9.316 1.00 79.44 147 PHE A O 1
ATOM 1080 N N . GLU A 1 148 ? -11.347 -56.904 -8.849 1.00 85.12 148 GLU A N 1
ATOM 1081 C CA . GLU A 1 148 ? -11.981 -56.170 -7.749 1.00 85.12 148 GLU A CA 1
ATOM 1082 C C . GLU A 1 148 ? -11.043 -56.050 -6.541 1.00 85.12 148 GLU A C 1
ATOM 1084 O O . GLU A 1 148 ? -10.478 -57.033 -6.065 1.00 85.12 148 GLU A O 1
ATOM 1089 N N . VAL A 1 149 ? -10.867 -54.825 -6.054 1.00 88.00 149 VAL A N 1
ATOM 1090 C CA . VAL A 1 149 ? -10.086 -54.508 -4.859 1.00 88.00 149 VAL A CA 1
ATOM 1091 C C . VAL A 1 149 ? -11.017 -53.813 -3.884 1.00 88.00 149 VAL A C 1
ATOM 1093 O O . VAL A 1 149 ? -11.512 -52.731 -4.182 1.00 88.00 149 VAL A O 1
ATOM 1096 N N . SER A 1 150 ? -11.290 -54.441 -2.745 1.00 89.25 150 SER A N 1
ATOM 1097 C CA . SER A 1 150 ? -12.301 -53.961 -1.795 1.00 89.25 150 SER A CA 1
ATOM 1098 C C . SER A 1 150 ? -11.794 -53.927 -0.362 1.00 89.25 150 SER A C 1
ATOM 1100 O O . SER A 1 150 ? -11.030 -54.805 0.044 1.00 89.25 150 SER A O 1
ATOM 1102 N N . GLY A 1 151 ? -12.300 -52.990 0.429 1.00 90.06 151 GLY A N 1
ATOM 1103 C CA . GLY A 1 151 ? -12.034 -52.902 1.862 1.00 90.06 151 GLY A CA 1
ATOM 1104 C C . GLY A 1 151 ? -13.108 -52.095 2.585 1.00 90.06 151 GLY A C 1
ATOM 1105 O O . GLY A 1 151 ? -14.168 -51.803 2.027 1.00 90.06 151 GLY A O 1
ATOM 1106 N N . ARG A 1 152 ? -12.820 -51.719 3.832 1.00 88.94 152 ARG A N 1
ATOM 1107 C CA . ARG A 1 152 ? -13.635 -50.785 4.619 1.00 88.94 152 ARG A CA 1
ATOM 1108 C C . ARG A 1 152 ? -12.749 -49.689 5.202 1.00 88.94 152 ARG A C 1
ATOM 1110 O O . ARG A 1 152 ? -11.597 -49.947 5.548 1.00 88.94 152 ARG A O 1
ATOM 1117 N N . VAL A 1 153 ? -13.292 -48.485 5.341 1.00 87.31 153 VAL A N 1
ATOM 1118 C CA . VAL A 1 153 ? -12.714 -47.417 6.162 1.00 87.31 153 VAL A CA 1
ATOM 1119 C C . VAL A 1 153 ? -13.656 -47.093 7.317 1.00 87.31 153 VAL A C 1
ATOM 1121 O O . VAL A 1 153 ? -14.868 -47.007 7.140 1.00 87.31 153 VAL A O 1
ATOM 1124 N N . ARG A 1 154 ? -13.093 -46.898 8.506 1.00 84.94 154 ARG A N 1
ATOM 1125 C CA . ARG A 1 154 ? -13.785 -46.446 9.713 1.00 84.94 154 ARG A CA 1
ATOM 1126 C C . ARG A 1 154 ? -13.197 -45.112 10.153 1.00 84.94 154 ARG A C 1
ATOM 1128 O O . ARG A 1 154 ? -11.978 -44.943 10.148 1.00 84.94 154 ARG A O 1
ATOM 1135 N N . LEU A 1 155 ? -14.051 -44.179 10.558 1.00 78.31 155 LEU A N 1
ATOM 1136 C CA . LEU A 1 155 ? -13.624 -42.865 11.039 1.00 78.31 155 LEU A CA 1
ATOM 1137 C C . LEU A 1 155 ? -13.471 -42.893 12.566 1.00 78.31 155 LEU A C 1
ATOM 1139 O O . LEU A 1 155 ? -14.453 -43.057 13.295 1.00 78.31 155 LEU A O 1
ATOM 1143 N N . GLY A 1 156 ? -12.232 -42.769 13.053 1.00 70.56 156 GLY A N 1
ATOM 1144 C CA . GLY A 1 156 ? -11.938 -42.722 14.486 1.00 70.56 156 GLY A CA 1
ATOM 1145 C C . GLY A 1 156 ? -12.596 -41.518 15.164 1.00 70.56 156 GLY A C 1
ATOM 1146 O O . GLY A 1 156 ? -12.634 -40.431 14.597 1.00 70.56 156 GLY A O 1
ATOM 1147 N N . GLY A 1 157 ? -13.119 -41.706 16.379 1.00 64.88 157 GLY A N 1
ATOM 1148 C CA . GLY A 1 157 ? -13.800 -40.638 17.123 1.00 64.88 157 GLY A CA 1
ATOM 1149 C C . GLY A 1 157 ? -15.255 -40.377 16.709 1.00 64.88 157 GLY A C 1
ATOM 1150 O O . GLY A 1 157 ? -15.826 -39.378 17.134 1.00 64.88 157 GLY A O 1
ATOM 1151 N N . THR A 1 158 ? -15.872 -41.258 15.910 1.00 58.38 158 THR A N 1
ATOM 1152 C CA . THR A 1 158 ? -17.314 -41.207 15.605 1.00 58.38 158 THR A CA 1
ATOM 1153 C C . THR A 1 158 ? -18.026 -42.477 16.081 1.00 58.38 158 THR A C 1
ATOM 1155 O O . THR A 1 158 ? -17.687 -43.574 15.640 1.00 58.38 158 THR A O 1
ATOM 1158 N N . GLU A 1 159 ? -19.000 -42.346 16.991 1.00 54.53 159 GLU A N 1
ATOM 1159 C CA . GLU A 1 159 ? -19.779 -43.494 17.500 1.00 54.53 159 GLU A CA 1
ATOM 1160 C C . GLU A 1 159 ? -21.081 -43.743 16.709 1.00 54.53 159 GLU A C 1
ATOM 1162 O O . GLU A 1 159 ? -21.430 -44.899 16.488 1.00 54.53 159 GLU A O 1
ATOM 1167 N N . ASP A 1 160 ? -21.737 -42.687 16.203 1.00 51.22 160 ASP A N 1
ATOM 1168 C CA . ASP A 1 160 ? -23.034 -42.746 15.487 1.00 51.22 160 ASP A CA 1
ATOM 1169 C C . ASP A 1 160 ? -22.984 -42.180 14.038 1.00 51.22 160 ASP A C 1
ATOM 1171 O O . ASP A 1 160 ? -24.013 -41.869 13.437 1.00 51.22 160 ASP A O 1
ATOM 1175 N N . GLY A 1 161 ? -21.791 -41.989 13.456 1.00 55.28 161 GLY A N 1
ATOM 1176 C CA . GLY A 1 161 ? -21.611 -41.292 12.168 1.00 55.28 161 GLY A CA 1
ATOM 1177 C C . GLY A 1 161 ? -21.503 -42.191 10.926 1.00 55.28 161 GLY A C 1
ATOM 1178 O O . GLY A 1 161 ? -20.698 -43.122 10.903 1.00 55.28 161 GLY A O 1
ATOM 1179 N N . THR A 1 162 ? -22.222 -41.851 9.844 1.00 56.22 162 THR A N 1
ATOM 1180 C CA . THR A 1 162 ? -22.061 -42.472 8.510 1.00 56.22 162 THR A CA 1
ATOM 1181 C C . THR A 1 162 ? -20.610 -42.408 8.037 1.00 56.22 162 THR A C 1
ATOM 1183 O O . THR A 1 162 ? -20.022 -41.325 7.977 1.00 56.22 162 THR A O 1
ATOM 1186 N N . HIS A 1 163 ? -20.040 -43.540 7.628 1.00 70.06 163 HIS A N 1
ATOM 1187 C CA . HIS A 1 163 ? -18.652 -43.619 7.158 1.00 70.06 163 HIS A CA 1
ATOM 1188 C C . HIS A 1 163 ? -18.491 -43.252 5.660 1.00 70.06 163 HIS A C 1
ATOM 1190 O O . HIS A 1 163 ? -17.412 -43.438 5.092 1.00 70.06 163 HIS A O 1
ATOM 1196 N N . ALA A 1 164 ? -19.537 -42.701 5.029 1.00 69.88 164 ALA A N 1
ATOM 1197 C CA . ALA A 1 164 ? -19.606 -42.397 3.600 1.00 69.88 164 ALA A CA 1
ATOM 1198 C C . ALA A 1 164 ? -18.731 -41.220 3.139 1.00 69.88 164 ALA A C 1
ATOM 1200 O O . ALA A 1 164 ? -18.517 -40.231 3.853 1.00 69.88 164 ALA A O 1
ATOM 1201 N N . GLY A 1 165 ? -18.291 -41.282 1.880 1.00 70.31 165 GLY A N 1
ATOM 1202 C CA . GLY A 1 165 ? -17.573 -40.195 1.209 1.00 70.31 165 GLY A CA 1
ATOM 1203 C C . GLY A 1 165 ? -16.094 -40.068 1.590 1.00 70.31 165 GLY A C 1
ATOM 1204 O O . GLY A 1 165 ? -15.511 -39.000 1.403 1.00 70.31 165 GLY A O 1
ATOM 1205 N N . THR A 1 166 ? -15.478 -41.095 2.171 1.00 80.75 166 THR A N 1
ATOM 1206 C CA . THR A 1 166 ? -14.013 -41.180 2.262 1.00 80.75 166 THR A CA 1
ATOM 1207 C C . THR A 1 166 ? -13.474 -41.555 0.889 1.00 80.75 166 THR A C 1
ATOM 1209 O O . THR A 1 166 ? -13.945 -42.521 0.291 1.00 80.75 166 THR A O 1
ATOM 1212 N N . ARG A 1 167 ? -12.513 -40.784 0.380 1.00 86.75 167 ARG A N 1
ATOM 1213 C CA . ARG A 1 167 ? -11.941 -40.946 -0.958 1.00 86.75 167 ARG A CA 1
ATOM 1214 C C . ARG A 1 167 ? -10.841 -42.006 -0.909 1.00 86.75 167 ARG A C 1
ATOM 1216 O O . ARG A 1 167 ? -9.902 -41.884 -0.126 1.00 86.75 167 ARG A O 1
ATOM 1223 N N . VAL A 1 168 ? -10.964 -43.039 -1.735 1.00 88.69 168 VAL A N 1
ATOM 1224 C CA . VAL A 1 168 ? -9.965 -44.101 -1.912 1.00 88.69 168 VAL A CA 1
ATOM 1225 C C . VAL A 1 168 ? -9.532 -44.087 -3.371 1.00 88.69 168 VAL A C 1
ATOM 1227 O O . VAL A 1 168 ? -10.342 -44.341 -4.259 1.00 88.69 168 VAL A O 1
ATOM 1230 N N . GLU A 1 169 ? -8.264 -43.782 -3.622 1.00 89.25 169 GLU A N 1
ATOM 1231 C CA . GLU A 1 169 ? -7.680 -43.731 -4.966 1.00 89.25 169 GLU A CA 1
ATOM 1232 C C . GLU A 1 169 ? -6.498 -44.694 -5.095 1.00 89.25 169 GLU A C 1
ATOM 1234 O O . GLU A 1 169 ? -5.841 -45.015 -4.104 1.00 89.25 169 GLU A O 1
ATOM 1239 N N . ALA A 1 170 ? -6.186 -45.138 -6.311 1.00 83.75 170 ALA A N 1
ATOM 1240 C CA . ALA A 1 170 ? -4.911 -45.794 -6.590 1.00 83.75 170 ALA A CA 1
ATOM 1241 C C . ALA A 1 170 ? -3.881 -44.757 -7.061 1.00 83.75 170 ALA A C 1
ATOM 1243 O O . ALA A 1 170 ? -4.064 -44.118 -8.093 1.00 83.75 170 ALA A O 1
ATOM 1244 N N . VAL A 1 171 ? -2.782 -44.599 -6.319 1.00 75.38 171 VAL A N 1
ATOM 1245 C CA . VAL A 1 171 ? -1.751 -43.585 -6.593 1.00 75.38 171 VAL A CA 1
ATOM 1246 C C . VAL A 1 171 ? -1.143 -43.821 -7.979 1.00 75.38 171 VAL A C 1
ATOM 1248 O O . VAL A 1 171 ? -0.557 -44.874 -8.236 1.00 75.38 171 VAL A O 1
ATOM 1251 N N . GLY A 1 172 ? -1.289 -42.838 -8.872 1.00 65.25 172 GLY A N 1
ATOM 1252 C CA . GLY A 1 172 ? -0.876 -42.938 -10.277 1.00 65.25 172 GLY A CA 1
ATOM 1253 C C . GLY A 1 172 ? -1.918 -43.553 -11.227 1.00 65.25 172 GLY A C 1
ATOM 1254 O O . GLY A 1 172 ? -1.566 -43.890 -12.355 1.00 65.25 172 GLY A O 1
ATOM 1255 N N . SER A 1 173 ? -3.177 -43.700 -10.799 1.00 65.38 173 SER A N 1
ATOM 1256 C CA . SER A 1 173 ? -4.330 -44.074 -11.633 1.00 65.38 173 SER A CA 1
ATOM 1257 C C . SER A 1 173 ? -5.469 -43.052 -11.465 1.00 65.38 173 SER A C 1
ATOM 1259 O O . SER A 1 173 ? -5.637 -42.538 -10.361 1.00 65.38 173 SER A O 1
ATOM 1261 N N . PRO A 1 174 ? -6.314 -42.797 -12.486 1.00 61.22 174 PRO A N 1
ATOM 1262 C CA . PRO A 1 174 ? -7.570 -42.053 -12.316 1.00 61.22 174 PRO A CA 1
ATOM 1263 C C . PRO A 1 174 ? -8.644 -42.820 -11.512 1.00 61.22 174 PRO A C 1
ATOM 1265 O O . PRO A 1 174 ? -9.762 -42.336 -11.342 1.00 61.22 174 PRO A O 1
ATOM 1268 N N . ASP A 1 175 ? -8.342 -44.034 -11.044 1.00 72.12 175 ASP A N 1
ATOM 1269 C CA . ASP A 1 175 ? -9.278 -44.884 -10.315 1.00 72.12 175 ASP A CA 1
ATOM 1270 C C . ASP A 1 175 ? -9.519 -44.380 -8.887 1.00 72.12 175 ASP A C 1
ATOM 1272 O O . ASP A 1 175 ? -8.749 -44.671 -7.968 1.00 72.12 175 ASP A O 1
ATOM 1276 N N . VAL A 1 176 ? -10.638 -43.675 -8.710 1.00 79.25 176 VAL A N 1
ATOM 1277 C CA . VAL A 1 176 ? -11.141 -43.165 -7.429 1.00 79.25 176 VAL A CA 1
ATOM 1278 C C . VAL A 1 176 ? -12.502 -43.787 -7.113 1.00 79.25 176 VAL A C 1
ATOM 1280 O O . VAL A 1 176 ? -13.383 -43.853 -7.970 1.00 79.25 176 VAL A O 1
ATOM 1283 N N . VAL A 1 177 ? -12.708 -44.189 -5.860 1.00 86.00 177 VAL A N 1
ATOM 1284 C CA . VAL A 1 177 ? -14.019 -44.546 -5.301 1.00 86.00 177 VAL A CA 1
ATOM 1285 C C . VAL A 1 177 ? -14.249 -43.800 -3.987 1.00 86.00 177 VAL A C 1
ATOM 1287 O O . VAL A 1 177 ? -13.305 -43.381 -3.316 1.00 86.00 177 VAL A O 1
ATOM 1290 N N . PHE A 1 178 ? -15.513 -43.632 -3.613 1.00 83.69 178 PHE A N 1
ATOM 1291 C CA . PHE A 1 178 ? -15.915 -43.094 -2.318 1.00 83.69 178 PHE A CA 1
ATOM 1292 C C . PHE A 1 178 ? -16.592 -44.185 -1.489 1.00 83.69 178 PHE A C 1
ATOM 1294 O O . PHE A 1 178 ? -17.304 -45.023 -2.043 1.00 83.69 178 PHE A O 1
ATOM 1301 N N . THR A 1 179 ? -16.375 -44.180 -0.175 1.00 86.44 179 THR A N 1
ATOM 1302 C CA . THR A 1 179 ? -17.010 -45.151 0.726 1.00 86.44 179 THR A CA 1
ATOM 1303 C C . THR A 1 179 ? -18.529 -44.993 0.803 1.00 86.44 179 THR A C 1
ATOM 1305 O O . THR A 1 179 ? -19.051 -43.877 0.717 1.00 86.44 179 THR A O 1
ATOM 1308 N N . ASP A 1 180 ? -19.223 -46.112 1.020 1.00 83.19 180 ASP A N 1
ATOM 1309 C CA . ASP A 1 180 ? -20.641 -46.165 1.395 1.00 83.19 180 ASP A CA 1
ATOM 1310 C C . ASP A 1 180 ? -20.875 -45.820 2.885 1.00 83.19 180 ASP A C 1
ATOM 1312 O O . ASP A 1 180 ? -19.930 -45.572 3.638 1.00 83.19 180 ASP A O 1
ATOM 1316 N N . ASP A 1 181 ? -22.140 -45.787 3.322 1.00 76.75 181 ASP A N 1
ATOM 1317 C CA . ASP A 1 181 ? -22.538 -45.441 4.702 1.00 76.75 181 ASP A CA 1
ATOM 1318 C C . ASP A 1 181 ? -21.925 -46.360 5.772 1.00 76.75 181 ASP A C 1
ATOM 1320 O O . ASP A 1 181 ? -21.646 -45.916 6.889 1.00 76.75 181 ASP A O 1
ATOM 1324 N N . ASP A 1 182 ? -21.679 -47.621 5.408 1.00 79.94 182 ASP A N 1
ATOM 1325 C CA . ASP A 1 182 ? -21.033 -48.667 6.206 1.00 79.94 182 ASP A CA 1
ATOM 1326 C C . ASP A 1 182 ? -19.489 -48.519 6.205 1.00 79.94 182 ASP A C 1
ATOM 1328 O O . ASP A 1 182 ? -18.777 -49.179 6.972 1.00 79.94 182 ASP A O 1
ATOM 1332 N N . GLY A 1 183 ? -18.952 -47.650 5.347 1.00 80.38 183 GLY A N 1
ATOM 1333 C CA . GLY A 1 183 ? -17.525 -47.425 5.130 1.00 80.38 183 GLY A CA 1
ATOM 1334 C C . GLY A 1 183 ? -16.913 -48.350 4.079 1.00 80.38 183 GLY A C 1
ATOM 1335 O O . GLY A 1 183 ? -15.697 -48.329 3.885 1.00 80.38 183 GLY A O 1
ATOM 1336 N N . GLY A 1 184 ? -17.716 -49.195 3.432 1.00 86.69 184 GLY A N 1
ATOM 1337 C CA . GLY A 1 184 ? -17.282 -50.126 2.397 1.00 86.69 184 GLY A CA 1
ATOM 1338 C C . GLY A 1 184 ? -16.867 -49.407 1.118 1.00 86.69 184 GLY A C 1
ATOM 1339 O O . GLY A 1 184 ? -17.414 -48.364 0.765 1.00 86.69 184 GLY A O 1
ATOM 1340 N N . TRP A 1 185 ? -15.879 -49.956 0.414 1.00 90.38 185 TRP A N 1
ATOM 1341 C CA . TRP A 1 185 ? -15.455 -49.466 -0.896 1.00 90.38 185 TRP A CA 1
ATOM 1342 C C . TRP A 1 185 ? -15.001 -50.617 -1.798 1.00 90.38 185 TRP A C 1
ATOM 1344 O O . TRP A 1 185 ? -14.488 -51.635 -1.326 1.00 90.38 185 TRP A O 1
ATOM 1354 N N . LEU A 1 186 ? -15.178 -50.443 -3.110 1.00 89.31 186 LEU A N 1
ATOM 1355 C CA . LEU A 1 186 ? -14.740 -51.387 -4.136 1.00 89.31 186 LEU A CA 1
ATOM 1356 C C . LEU A 1 186 ? -14.220 -50.622 -5.355 1.00 89.31 186 LEU A C 1
ATOM 1358 O O . LEU A 1 186 ? -14.956 -49.891 -6.012 1.00 89.31 186 LEU A O 1
ATOM 1362 N N . LEU A 1 187 ? -12.944 -50.829 -5.655 1.00 86.38 187 LEU A N 1
ATOM 1363 C CA . LEU A 1 187 ? -12.246 -50.360 -6.846 1.00 86.38 187 LEU A CA 1
ATOM 1364 C C . LEU A 1 187 ? -12.027 -51.549 -7.801 1.00 86.38 187 LEU A C 1
ATOM 1366 O O . LEU A 1 187 ? -12.166 -52.709 -7.407 1.00 86.38 187 LEU A O 1
ATOM 1370 N N . ARG A 1 188 ? -11.658 -51.300 -9.061 1.00 81.56 188 ARG A N 1
ATOM 1371 C CA . ARG A 1 188 ? -11.242 -52.358 -10.001 1.00 81.56 188 ARG A CA 1
ATOM 1372 C C . ARG A 1 188 ? -9.890 -52.020 -10.603 1.00 81.56 188 ARG A C 1
ATOM 1374 O O . ARG A 1 188 ? -9.802 -51.068 -11.371 1.00 81.56 188 ARG A O 1
ATOM 1381 N N . LEU A 1 189 ? -8.854 -52.790 -10.285 1.00 80.62 189 LEU A N 1
ATOM 1382 C CA . LEU A 1 189 ? -7.468 -52.479 -10.645 1.00 80.62 189 LEU A CA 1
ATOM 1383 C C . LEU A 1 189 ? -6.820 -53.575 -11.500 1.00 80.62 189 LEU A C 1
ATOM 1385 O O . LEU A 1 189 ? -7.103 -54.757 -11.291 1.00 80.62 189 LEU A O 1
ATOM 1389 N N . PRO A 1 190 ? -5.918 -53.212 -12.430 1.00 75.00 190 PRO A N 1
ATOM 1390 C CA . PRO A 1 190 ? -5.089 -54.187 -13.126 1.00 75.00 190 PRO A CA 1
ATOM 1391 C C . PRO A 1 190 ? -4.142 -54.889 -12.142 1.00 75.00 190 PRO A C 1
ATOM 1393 O O . PRO A 1 190 ? -3.615 -54.267 -11.209 1.00 75.00 190 PRO A O 1
ATOM 1396 N N . ALA A 1 191 ? -3.910 -56.183 -12.376 1.00 72.44 191 ALA A N 1
ATOM 1397 C CA . ALA A 1 191 ? -3.095 -57.048 -11.521 1.00 72.44 191 ALA A CA 1
ATOM 1398 C C . ALA A 1 191 ? -1.678 -56.498 -11.247 1.00 72.44 191 ALA A C 1
ATOM 1400 O O . ALA A 1 191 ? -1.148 -55.668 -11.990 1.00 72.44 191 ALA A O 1
ATOM 1401 N N . GLY A 1 192 ? -1.055 -56.982 -10.172 1.00 76.69 192 GLY A N 1
ATOM 1402 C CA . GLY A 1 192 ? 0.251 -56.534 -9.686 1.00 76.69 192 GLY A CA 1
ATOM 1403 C C . GLY A 1 192 ? 0.161 -55.625 -8.458 1.00 76.69 192 GLY A C 1
ATOM 1404 O O . GLY A 1 192 ? -0.914 -55.396 -7.903 1.00 76.69 192 GLY A O 1
ATOM 1405 N N . ARG A 1 193 ? 1.315 -55.127 -8.007 1.00 81.25 193 ARG A N 1
ATOM 1406 C CA . ARG A 1 193 ? 1.422 -54.311 -6.792 1.00 81.25 193 ARG A CA 1
ATOM 1407 C C . ARG A 1 193 ? 1.013 -52.865 -7.057 1.00 81.25 193 ARG A C 1
ATOM 1409 O O . ARG A 1 193 ? 1.521 -52.237 -7.984 1.00 81.25 193 ARG A O 1
ATOM 1416 N N . ARG A 1 194 ? 0.111 -52.338 -6.233 1.00 84.44 194 ARG A N 1
ATOM 1417 C CA . ARG A 1 194 ? -0.450 -50.981 -6.310 1.00 84.44 194 ARG A CA 1
ATOM 1418 C C . ARG A 1 194 ? -0.319 -50.294 -4.950 1.00 84.44 194 ARG A C 1
ATOM 1420 O O . ARG A 1 194 ? -0.252 -50.977 -3.930 1.00 84.44 194 ARG A O 1
ATOM 1427 N N . THR A 1 195 ? -0.316 -48.965 -4.930 1.00 88.00 195 THR A N 1
ATOM 1428 C CA . THR A 1 195 ? -0.480 -48.183 -3.696 1.00 88.00 195 THR A CA 1
ATOM 1429 C C . THR A 1 195 ? -1.856 -47.541 -3.727 1.00 88.00 195 THR A C 1
ATOM 1431 O O . THR A 1 195 ? -2.178 -46.845 -4.687 1.00 88.00 195 THR A O 1
ATOM 1434 N N . LEU A 1 196 ? -2.669 -47.779 -2.703 1.00 89.62 196 LEU A N 1
ATOM 1435 C CA . LEU A 1 196 ? -3.923 -47.068 -2.483 1.00 89.62 196 LEU A CA 1
ATOM 1436 C C . LEU A 1 196 ? -3.685 -45.917 -1.514 1.00 89.62 196 LEU A C 1
ATOM 1438 O O . LEU A 1 196 ? -3.013 -46.117 -0.507 1.00 89.62 196 LEU A O 1
ATOM 1442 N N . ARG A 1 197 ? -4.267 -44.754 -1.791 1.00 90.19 197 ARG A N 1
ATOM 1443 C CA . ARG A 1 197 ? -4.288 -43.597 -0.898 1.00 90.19 197 ARG A CA 1
ATOM 1444 C C . ARG A 1 197 ? -5.710 -43.363 -0.414 1.00 90.19 197 ARG A C 1
ATOM 1446 O O . ARG A 1 197 ? -6.645 -43.276 -1.210 1.00 90.19 197 ARG A O 1
ATOM 1453 N N . ILE A 1 198 ? -5.870 -43.274 0.900 1.00 89.31 198 ILE A N 1
ATOM 1454 C CA . ILE A 1 198 ? -7.148 -43.024 1.566 1.00 89.31 198 ILE A CA 1
ATOM 1455 C C . ILE A 1 198 ? -7.112 -41.614 2.154 1.00 89.31 198 ILE A C 1
ATOM 1457 O O . ILE A 1 198 ? -6.211 -41.284 2.925 1.00 89.31 198 ILE A O 1
ATOM 1461 N N . THR A 1 199 ? -8.080 -40.778 1.774 1.00 81.19 199 THR A N 1
ATOM 1462 C CA . THR A 1 199 ? -8.159 -39.358 2.149 1.00 81.19 199 THR A CA 1
ATOM 1463 C C . THR A 1 199 ? -9.573 -38.955 2.577 1.00 81.19 199 THR A C 1
ATOM 1465 O O . THR A 1 199 ? -10.577 -39.333 1.969 1.00 81.19 199 THR A O 1
ATOM 1468 N N . ARG A 1 200 ? -9.661 -38.156 3.644 1.00 81.44 200 ARG A N 1
ATOM 1469 C CA . ARG A 1 200 ? -10.899 -37.548 4.148 1.00 81.44 200 ARG A CA 1
ATOM 1470 C C . ARG A 1 200 ? -10.544 -36.226 4.824 1.00 81.44 200 ARG A C 1
ATOM 1472 O O . ARG A 1 200 ? -9.590 -36.175 5.588 1.00 81.44 200 ARG A O 1
ATOM 1479 N N . ALA A 1 201 ? -11.307 -35.166 4.560 1.00 69.44 201 ALA A N 1
ATOM 1480 C CA . ALA A 1 201 ? -11.074 -33.871 5.198 1.00 69.44 201 ALA A CA 1
ATOM 1481 C C . ALA A 1 201 ? -11.165 -33.984 6.733 1.00 69.44 201 ALA A C 1
ATOM 1483 O O . ALA A 1 201 ? -12.116 -34.579 7.246 1.00 69.44 201 ALA A O 1
ATOM 1484 N N . ARG A 1 202 ? -10.189 -33.388 7.431 1.00 68.69 202 ARG A N 1
ATOM 1485 C CA . ARG A 1 202 ? -9.938 -33.488 8.882 1.00 68.69 202 ARG A CA 1
ATOM 1486 C C . ARG A 1 202 ? -9.486 -34.860 9.416 1.00 68.69 202 ARG A C 1
ATOM 1488 O O . ARG A 1 202 ? -9.668 -35.151 10.596 1.00 68.69 202 ARG A O 1
ATOM 1495 N N . TYR A 1 203 ? -8.927 -35.724 8.570 1.00 79.19 203 TYR A N 1
ATOM 1496 C CA . TYR A 1 203 ? -8.327 -36.994 8.989 1.00 79.19 203 TYR A CA 1
ATOM 1497 C C . TYR A 1 203 ? -6.980 -37.210 8.294 1.00 79.19 203 TYR A C 1
ATOM 1499 O O . TYR A 1 203 ? -6.839 -36.935 7.100 1.00 79.19 203 TYR A O 1
ATOM 1507 N N . ALA A 1 204 ? -6.021 -37.789 9.017 1.00 77.12 204 ALA A N 1
ATOM 1508 C CA . ALA A 1 204 ? -4.716 -38.149 8.475 1.00 77.12 204 ALA A CA 1
ATOM 1509 C C . ALA A 1 204 ? -4.850 -39.141 7.304 1.00 77.12 204 ALA A C 1
ATOM 1511 O O . ALA A 1 204 ? -5.564 -40.143 7.401 1.00 77.12 204 ALA A O 1
ATOM 1512 N N . SER A 1 205 ? -4.149 -38.870 6.200 1.00 81.38 205 SER A N 1
ATOM 1513 C CA . SER A 1 205 ? -4.141 -39.736 5.019 1.00 81.38 205 SER A CA 1
ATOM 1514 C C . SER A 1 205 ? -3.366 -41.034 5.263 1.00 81.38 205 SER A C 1
ATOM 1516 O O . SER A 1 205 ? -2.411 -41.079 6.040 1.00 81.38 205 SER A O 1
ATOM 1518 N N . VAL A 1 206 ? -3.781 -42.113 4.591 1.00 87.88 206 VAL A N 1
ATOM 1519 C CA . VAL A 1 206 ? -3.176 -43.446 4.747 1.00 87.88 206 VAL A CA 1
ATOM 1520 C C . VAL A 1 206 ? -2.852 -44.045 3.379 1.00 87.88 206 VAL A C 1
ATOM 1522 O O . VAL A 1 206 ? -3.751 -44.248 2.563 1.00 87.88 206 VAL A O 1
ATOM 1525 N N . ASP A 1 207 ? -1.573 -44.366 3.160 1.00 89.06 207 ASP A N 1
ATOM 1526 C CA . ASP A 1 207 ? -1.068 -45.037 1.957 1.00 89.06 207 ASP A CA 1
ATOM 1527 C C . ASP A 1 207 ? -0.822 -46.537 2.220 1.00 89.06 207 ASP A C 1
ATOM 1529 O O . ASP A 1 207 ? -0.146 -46.918 3.177 1.00 89.06 207 ASP A O 1
ATOM 1533 N N . LEU A 1 208 ? -1.355 -47.404 1.354 1.00 86.56 208 LEU A N 1
ATOM 1534 C CA . LEU A 1 208 ? -1.412 -48.860 1.534 1.00 86.56 208 LEU A CA 1
ATOM 1535 C C . LEU A 1 208 ? -0.921 -49.600 0.291 1.00 86.56 208 LEU A C 1
ATOM 1537 O O . LEU A 1 208 ? -1.505 -49.481 -0.784 1.00 86.56 208 LEU A O 1
ATOM 1541 N N . ALA A 1 209 ? 0.115 -50.426 0.438 1.00 85.44 209 ALA A N 1
ATOM 1542 C CA . ALA A 1 209 ? 0.570 -51.307 -0.635 1.00 85.44 209 ALA A CA 1
ATOM 1543 C C . ALA A 1 209 ? -0.312 -52.568 -0.722 1.00 85.44 209 ALA A C 1
ATOM 1545 O O . ALA A 1 209 ? -0.395 -53.329 0.241 1.00 85.44 209 ALA A O 1
ATOM 1546 N N . VAL A 1 210 ? -0.917 -52.811 -1.886 1.00 86.81 210 VAL A N 1
ATOM 1547 C CA . VAL A 1 210 ? -1.850 -53.918 -2.153 1.00 86.81 210 VAL A CA 1
ATOM 1548 C C . VAL A 1 210 ? -1.380 -54.714 -3.371 1.00 86.81 210 VAL A C 1
ATOM 1550 O O . VAL A 1 210 ? -1.152 -54.147 -4.438 1.00 86.81 210 VAL A O 1
ATOM 1553 N N . ASP A 1 211 ? -1.254 -56.034 -3.230 1.00 85.19 211 ASP A N 1
ATOM 1554 C CA . ASP A 1 211 ? -0.919 -56.946 -4.329 1.00 85.19 211 ASP A CA 1
ATOM 1555 C C . ASP A 1 211 ? -2.205 -57.501 -4.967 1.00 85.19 211 ASP A C 1
ATOM 1557 O O . ASP A 1 211 ? -2.879 -58.361 -4.398 1.00 85.19 211 ASP A O 1
ATOM 1561 N N . VAL A 1 212 ? -2.566 -56.998 -6.152 1.00 83.19 212 VAL A N 1
ATOM 1562 C CA . VAL A 1 212 ? -3.796 -57.372 -6.870 1.00 83.19 212 VAL A CA 1
ATOM 1563 C C . VAL A 1 212 ? -3.562 -58.658 -7.664 1.00 83.19 212 VAL A C 1
ATOM 1565 O O . VAL A 1 212 ? -2.732 -58.690 -8.575 1.00 83.19 212 VAL A O 1
ATOM 1568 N N . VAL A 1 213 ? -4.287 -59.731 -7.332 1.00 78.38 213 VAL A N 1
ATOM 1569 C CA . VAL A 1 213 ? -4.052 -61.069 -7.900 1.00 78.38 213 VAL A CA 1
ATOM 1570 C C . VAL A 1 213 ? -4.983 -61.351 -9.080 1.00 78.38 213 VAL A C 1
ATOM 1572 O O . VAL A 1 213 ? -6.204 -61.232 -8.978 1.00 78.38 213 VAL A O 1
ATOM 1575 N N . GLU A 1 214 ? -4.402 -61.795 -10.194 1.00 69.81 214 GLU A N 1
ATOM 1576 C CA . GLU A 1 214 ? -5.124 -62.176 -11.411 1.00 69.81 214 GLU A CA 1
ATOM 1577 C C . GLU A 1 214 ? -6.236 -63.206 -11.126 1.00 69.81 214 GLU A C 1
ATOM 1579 O O . GLU A 1 214 ? -6.049 -64.186 -10.395 1.00 69.81 214 GLU A O 1
ATOM 1584 N N . GLY A 1 215 ? -7.432 -62.953 -11.661 1.00 68.62 215 GLY A N 1
ATOM 1585 C CA . GLY A 1 215 ? -8.618 -63.797 -11.479 1.00 68.62 215 GLY A CA 1
ATOM 1586 C C . GLY A 1 215 ? -9.177 -63.855 -10.049 1.00 68.62 215 GLY A C 1
ATOM 1587 O O . GLY A 1 215 ? -10.064 -64.670 -9.789 1.00 68.62 215 GLY A O 1
ATOM 1588 N N . ARG A 1 216 ? -8.662 -63.044 -9.109 1.00 73.69 216 ARG A N 1
ATOM 1589 C CA . ARG A 1 216 ? -9.084 -63.038 -7.692 1.00 73.69 216 ARG A CA 1
ATOM 1590 C C . ARG A 1 216 ? -9.252 -61.658 -7.065 1.00 73.69 216 ARG A C 1
ATOM 1592 O O . ARG A 1 216 ? -10.001 -61.556 -6.100 1.00 73.69 216 ARG A O 1
ATOM 1599 N N . GLY A 1 217 ? -8.571 -60.635 -7.576 1.00 81.50 217 GLY A N 1
ATOM 1600 C CA . GLY A 1 217 ? -8.577 -59.305 -6.975 1.00 81.50 217 GLY A CA 1
ATOM 1601 C C . GLY A 1 217 ? -7.737 -59.224 -5.702 1.00 81.50 217 GLY A C 1
ATOM 1602 O O . GLY A 1 217 ? -6.741 -59.938 -5.560 1.00 81.50 217 GLY A O 1
ATOM 1603 N N . ALA A 1 218 ? -8.135 -58.344 -4.785 1.00 84.31 218 ALA A N 1
ATOM 1604 C CA . ALA A 1 218 ? -7.561 -58.238 -3.445 1.00 84.31 218 ALA A CA 1
ATOM 1605 C C . ALA A 1 218 ? -8.607 -57.758 -2.426 1.00 84.31 218 ALA A C 1
ATOM 1607 O O . ALA A 1 218 ? -9.509 -56.990 -2.753 1.00 84.31 218 ALA A O 1
ATOM 1608 N N . GLN A 1 219 ? -8.458 -58.174 -1.170 1.00 86.75 219 GLN A N 1
ATOM 1609 C CA . GLN A 1 219 ? -9.225 -57.625 -0.055 1.00 86.75 219 GLN A CA 1
ATOM 1610 C C . GLN A 1 219 ? -8.262 -56.927 0.907 1.00 86.75 219 GLN A C 1
ATOM 1612 O O . GLN A 1 219 ? -7.232 -57.496 1.264 1.00 86.75 219 GLN A O 1
ATOM 1617 N N . VAL A 1 220 ? -8.592 -55.696 1.290 1.00 87.50 220 VAL A N 1
ATOM 1618 C CA . VAL A 1 220 ? -7.819 -54.868 2.222 1.00 87.50 220 VAL A CA 1
ATOM 1619 C C . VAL A 1 220 ? -8.508 -54.894 3.585 1.00 87.50 220 VAL A C 1
ATOM 1621 O O . VAL A 1 220 ? -9.731 -54.758 3.657 1.00 87.50 220 VAL A O 1
ATOM 1624 N N . ASP A 1 221 ? -7.730 -55.080 4.653 1.00 85.06 221 ASP A N 1
ATOM 1625 C CA . ASP A 1 221 ? -8.227 -55.054 6.034 1.00 85.06 221 ASP A CA 1
ATOM 1626 C C . ASP A 1 221 ? -8.866 -53.694 6.383 1.00 85.06 221 ASP A C 1
ATOM 1628 O O . ASP A 1 221 ? -8.463 -52.661 5.843 1.00 85.06 221 ASP A O 1
ATOM 1632 N N . ASP A 1 222 ? -9.836 -53.686 7.306 1.00 84.88 222 ASP A N 1
ATOM 1633 C CA . ASP A 1 222 ? -10.514 -52.476 7.798 1.00 84.88 222 ASP A CA 1
ATOM 1634 C C . ASP A 1 222 ? -9.506 -51.399 8.251 1.00 84.88 222 ASP A C 1
ATOM 1636 O O . ASP A 1 222 ? -8.763 -51.582 9.217 1.00 84.88 222 ASP A O 1
ATOM 1640 N N . GLN A 1 223 ? -9.512 -50.248 7.577 1.00 86.62 223 GLN A N 1
ATOM 1641 C CA . GLN A 1 223 ? -8.632 -49.119 7.884 1.00 86.62 223 GLN A CA 1
ATOM 1642 C C . GLN A 1 223 ? -9.318 -48.151 8.844 1.00 86.62 223 GLN A C 1
ATOM 1644 O O . GLN A 1 223 ? -10.451 -47.743 8.600 1.00 86.62 223 GLN A O 1
ATOM 1649 N N . VAL A 1 224 ? -8.638 -47.742 9.915 1.00 84.69 224 VAL A N 1
ATOM 1650 C CA . VAL A 1 224 ? -9.142 -46.711 10.835 1.00 84.69 224 VAL A CA 1
ATOM 1651 C C . VAL A 1 224 ? -8.392 -45.415 10.566 1.00 84.69 224 VAL A C 1
ATOM 1653 O O . VAL A 1 224 ? -7.200 -45.328 10.858 1.00 84.69 224 VAL A O 1
ATOM 1656 N N . LEU A 1 225 ? -9.078 -44.407 10.024 1.00 81.62 225 LEU A N 1
ATOM 1657 C CA . LEU A 1 225 ? -8.489 -43.076 9.893 1.00 81.62 225 LEU A CA 1
ATOM 1658 C C . LEU A 1 225 ? -8.459 -42.389 11.258 1.00 81.62 225 LEU A C 1
ATOM 1660 O O . LEU A 1 225 ? -9.469 -42.346 11.969 1.00 81.62 225 LEU A O 1
ATOM 1664 N N . VAL A 1 226 ? -7.301 -41.829 11.599 1.00 78.69 226 VAL A N 1
ATOM 1665 C CA . VAL A 1 226 ? -7.125 -40.985 12.783 1.00 78.69 226 VAL A CA 1
ATOM 1666 C C . VAL A 1 226 ? -7.580 -39.576 12.422 1.00 78.69 226 VAL A C 1
ATOM 1668 O O . VAL A 1 226 ? -7.089 -38.997 11.455 1.00 78.69 226 VAL A O 1
ATOM 1671 N N . GLY A 1 227 ? -8.548 -39.056 13.172 1.00 75.44 227 GLY A N 1
ATOM 1672 C CA . GLY A 1 227 ? -9.011 -37.683 13.025 1.00 75.44 227 GLY A CA 1
ATOM 1673 C C . GLY A 1 227 ? -7.986 -36.677 13.538 1.00 75.44 227 GLY A C 1
ATOM 1674 O O . GLY A 1 227 ? -7.259 -36.969 14.491 1.00 75.44 227 GLY A O 1
ATOM 1675 N N . ASP A 1 228 ? -7.959 -35.493 12.934 1.00 77.81 228 ASP A N 1
ATOM 1676 C CA . ASP A 1 228 ? -7.122 -34.389 13.397 1.00 77.81 228 ASP A CA 1
ATOM 1677 C C . ASP A 1 228 ? -7.494 -34.000 14.841 1.00 77.81 228 ASP A C 1
ATOM 1679 O O . ASP A 1 228 ? -8.681 -34.022 15.204 1.00 77.81 228 ASP A O 1
ATOM 1683 N N . PRO A 1 229 ? -6.508 -33.654 15.690 1.00 78.94 229 PRO A N 1
ATOM 1684 C CA . PRO A 1 229 ? -6.764 -33.332 17.085 1.00 78.94 229 PRO A CA 1
ATOM 1685 C C . PRO A 1 229 ? -7.624 -32.074 17.212 1.00 78.94 229 PRO A C 1
ATOM 1687 O O . PRO A 1 229 ? -7.389 -31.065 16.547 1.00 78.94 229 PRO A O 1
ATOM 1690 N N . ALA A 1 230 ? -8.592 -32.122 18.120 1.00 80.06 230 ALA A N 1
ATOM 1691 C CA . ALA A 1 230 ? -9.327 -30.946 18.546 1.00 80.06 230 ALA A CA 1
ATOM 1692 C C . ALA A 1 230 ? -8.441 -30.037 19.416 1.00 80.06 230 ALA A C 1
ATOM 1694 O O . ALA A 1 230 ? -7.494 -30.482 20.083 1.00 80.06 230 ALA A O 1
ATOM 1695 N N . GLN A 1 231 ? -8.787 -28.753 19.442 1.00 84.06 231 GLN A N 1
ATOM 1696 C CA . GLN A 1 231 ? -8.136 -27.745 20.269 1.00 84.06 231 GLN A CA 1
ATOM 1697 C C . GLN A 1 231 ? -9.194 -26.891 20.963 1.00 84.06 231 GLN A C 1
ATOM 1699 O O . GLN A 1 231 ? -10.027 -26.261 20.315 1.00 84.06 231 GLN A O 1
ATOM 1704 N N . VAL A 1 232 ? -9.133 -26.846 22.293 1.00 82.62 232 VAL A N 1
ATOM 1705 C CA . VAL A 1 232 ? -9.927 -25.907 23.096 1.00 82.62 232 VAL A CA 1
ATOM 1706 C C . VAL A 1 232 ? -9.067 -24.686 23.382 1.00 82.62 232 VAL A C 1
ATOM 1708 O O . VAL A 1 232 ? -7.945 -24.829 23.865 1.00 82.62 232 VAL A O 1
ATOM 1711 N N . PHE A 1 233 ? -9.577 -23.494 23.107 1.00 81.88 233 PHE A N 1
ATOM 1712 C CA . PHE A 1 233 ? -8.877 -22.235 23.349 1.00 81.88 233 PHE A CA 1
ATOM 1713 C C . PHE A 1 233 ? -9.822 -21.183 23.936 1.00 81.88 233 PHE A C 1
ATOM 1715 O O . PHE A 1 233 ? -10.999 -21.454 24.173 1.00 81.88 233 PHE A O 1
ATOM 1722 N N . GLY A 1 234 ? -9.281 -20.008 24.238 1.00 77.94 234 GLY A N 1
ATOM 1723 C CA . GLY A 1 234 ? -10.053 -18.843 24.652 1.00 77.94 234 GLY A CA 1
ATOM 1724 C C . GLY A 1 234 ? -9.241 -17.896 25.522 1.00 77.94 234 GLY A C 1
ATOM 1725 O O . GLY A 1 234 ? -8.022 -18.031 25.646 1.00 77.94 234 GLY A O 1
ATOM 1726 N N . VAL A 1 235 ? -9.930 -16.940 26.146 1.00 72.88 235 VAL A N 1
ATOM 1727 C CA . VAL A 1 235 ? -9.334 -15.960 27.066 1.00 72.88 235 VAL A CA 1
ATOM 1728 C C . VAL A 1 235 ? -9.930 -16.134 28.459 1.00 72.88 235 VAL A C 1
ATOM 1730 O O . VAL A 1 235 ? -11.141 -16.013 28.655 1.00 72.88 235 VAL A O 1
ATOM 1733 N N . LEU A 1 236 ? -9.065 -16.405 29.433 1.00 73.88 236 LEU A N 1
ATOM 1734 C CA . LEU A 1 236 ? -9.385 -16.447 30.852 1.00 73.88 236 LEU A CA 1
ATOM 1735 C C . LEU A 1 236 ? -9.218 -15.052 31.458 1.00 73.88 236 LEU A C 1
ATOM 1737 O O . LEU A 1 236 ? -8.100 -14.562 31.609 1.00 73.88 236 LEU A O 1
ATOM 1741 N N . ALA A 1 237 ? -10.329 -14.438 31.854 1.00 67.88 237 ALA A N 1
ATOM 1742 C CA . ALA A 1 237 ? -10.332 -13.161 32.559 1.00 67.88 237 ALA A CA 1
ATOM 1743 C C . ALA A 1 237 ? -10.607 -13.350 34.062 1.00 67.88 237 ALA A C 1
ATOM 1745 O O . ALA A 1 237 ? -11.137 -14.369 34.510 1.00 67.88 237 ALA A O 1
ATOM 1746 N N . LEU A 1 238 ? -10.262 -12.337 34.857 1.00 65.19 238 LEU A N 1
ATOM 1747 C CA . LEU A 1 238 ? -10.661 -12.230 36.260 1.00 65.19 238 LEU A CA 1
ATOM 1748 C C . LEU A 1 238 ? -11.664 -11.082 36.353 1.00 65.19 238 LEU A C 1
ATOM 1750 O O . LEU A 1 238 ? -11.360 -9.977 35.889 1.00 65.19 238 LEU A O 1
ATOM 1754 N N . ALA A 1 239 ? -12.827 -11.334 36.954 1.00 55.66 239 ALA A N 1
ATOM 1755 C CA . ALA A 1 239 ? -13.896 -10.343 37.022 1.00 55.66 239 ALA A CA 1
ATOM 1756 C C . ALA A 1 239 ? -13.397 -9.029 37.654 1.00 55.66 239 ALA A C 1
ATOM 1758 O O . ALA A 1 239 ? -12.742 -9.039 38.699 1.00 55.66 239 ALA A O 1
ATOM 1759 N N . ASN A 1 240 ? -13.723 -7.899 37.017 1.00 49.16 240 ASN A N 1
ATOM 1760 C CA . ASN A 1 240 ? -13.318 -6.544 37.419 1.00 49.16 240 ASN A CA 1
ATOM 1761 C C . ASN A 1 240 ? -11.790 -6.306 37.497 1.00 49.16 240 ASN A C 1
ATOM 1763 O O . ASN A 1 240 ? -11.310 -5.662 38.430 1.00 49.16 240 ASN A O 1
ATOM 1767 N N . THR A 1 241 ? -11.009 -6.783 36.517 1.00 47.81 241 THR A N 1
ATOM 1768 C CA . THR A 1 241 ? -9.570 -6.455 36.402 1.00 47.81 241 THR A CA 1
ATOM 1769 C C . THR A 1 241 ? -9.162 -5.969 35.008 1.00 47.81 241 THR A C 1
ATOM 1771 O O . THR A 1 241 ? -9.751 -6.352 34.002 1.00 47.81 241 THR A O 1
ATOM 1774 N N . THR A 1 242 ? -8.122 -5.130 34.957 1.00 40.03 242 THR A N 1
ATOM 1775 C CA . THR A 1 242 ? -7.539 -4.543 33.730 1.00 40.03 242 THR A CA 1
ATOM 1776 C C . THR A 1 242 ? -6.011 -4.719 33.648 1.00 40.03 242 THR A C 1
ATOM 1778 O O . THR A 1 242 ? -5.344 -4.018 32.892 1.00 40.03 242 THR A O 1
ATOM 1781 N N . ALA A 1 243 ? -5.428 -5.638 34.432 1.00 38.72 243 ALA A N 1
ATOM 1782 C CA . ALA A 1 243 ? -3.974 -5.788 34.578 1.00 38.72 243 ALA A CA 1
ATOM 1783 C C . ALA A 1 243 ? -3.492 -7.246 34.416 1.00 38.72 243 ALA A C 1
ATOM 1785 O O . ALA A 1 243 ? -3.714 -8.088 35.287 1.00 38.72 243 ALA A O 1
ATOM 1786 N N . GLY A 1 244 ? -2.746 -7.517 33.338 1.00 40.94 244 GLY A N 1
ATOM 1787 C CA . GLY A 1 244 ? -2.280 -8.858 32.937 1.00 40.94 244 GLY A CA 1
ATOM 1788 C C . GLY A 1 244 ? -1.282 -9.571 33.869 1.00 40.94 244 GLY A C 1
ATOM 1789 O O . GLY A 1 244 ? -0.995 -10.753 33.703 1.00 40.94 244 GLY A O 1
ATOM 1790 N N . ASN A 1 245 ? -0.779 -8.907 34.913 1.00 41.75 245 ASN A N 1
ATOM 1791 C CA . ASN A 1 245 ? 0.160 -9.519 35.867 1.00 41.75 245 ASN A CA 1
ATOM 1792 C C . ASN A 1 245 ? -0.490 -10.508 36.859 1.00 41.75 245 ASN A C 1
ATOM 1794 O O . ASN A 1 245 ? 0.204 -11.049 37.718 1.00 41.75 245 ASN A O 1
ATOM 1798 N N . LEU A 1 246 ? -1.806 -10.738 36.783 1.00 53.69 246 LEU A N 1
ATOM 1799 C CA . LEU A 1 246 ? -2.541 -11.555 37.756 1.00 53.69 246 LEU A CA 1
ATOM 1800 C C . LEU A 1 246 ? -2.760 -13.020 37.340 1.00 53.69 246 LEU A C 1
ATOM 1802 O O . LEU A 1 246 ? -3.197 -13.802 38.177 1.00 53.69 246 LEU A O 1
ATOM 1806 N N . LEU A 1 247 ? -2.502 -13.415 36.093 1.00 58.94 247 LEU A N 1
ATOM 1807 C CA . LEU A 1 247 ? -2.957 -14.712 35.554 1.00 58.94 247 LEU A CA 1
ATOM 1808 C C . LEU A 1 247 ? -1.976 -15.885 35.748 1.00 58.94 247 LEU A C 1
ATOM 1810 O O . LEU A 1 247 ? -2.353 -17.042 35.579 1.00 58.94 247 LEU A O 1
ATOM 1814 N N . THR A 1 248 ? -0.754 -15.607 36.203 1.00 54.00 248 THR A N 1
ATOM 1815 C CA . THR A 1 248 ? 0.383 -16.545 36.328 1.00 54.00 248 THR A CA 1
ATOM 1816 C C . THR A 1 248 ? 0.211 -17.710 37.317 1.00 54.00 248 THR A C 1
ATOM 1818 O O . THR A 1 248 ? 1.066 -18.592 37.368 1.00 54.00 248 THR A O 1
ATOM 1821 N N . GLU A 1 249 ? -0.884 -17.749 38.081 1.00 65.25 249 GLU A N 1
ATOM 1822 C CA . GLU A 1 249 ? -1.231 -18.832 39.022 1.00 65.25 249 GLU A CA 1
ATOM 1823 C C . GLU A 1 249 ? -2.523 -19.584 38.648 1.00 65.25 249 GLU A C 1
ATOM 1825 O O . GLU A 1 249 ? -2.998 -20.425 39.417 1.00 65.25 249 GLU A O 1
ATOM 1830 N N . ALA A 1 250 ? -3.136 -19.269 37.504 1.00 74.25 250 ALA A N 1
ATOM 1831 C CA . ALA A 1 250 ? -4.299 -19.996 37.009 1.00 74.25 250 ALA A CA 1
ATOM 1832 C C . ALA A 1 250 ? -3.879 -21.260 36.242 1.00 74.25 250 ALA A C 1
ATOM 1834 O O . ALA A 1 250 ? -2.877 -21.274 35.528 1.00 74.25 250 ALA A O 1
ATOM 1835 N N . VAL A 1 251 ? -4.678 -22.320 36.376 1.00 86.12 251 VAL A N 1
ATOM 1836 C CA . VAL A 1 251 ? -4.484 -23.599 35.683 1.00 86.12 251 VAL A CA 1
ATOM 1837 C C . VAL A 1 251 ? -5.782 -23.987 34.982 1.00 86.12 251 VAL A C 1
ATOM 1839 O O . VAL A 1 251 ? -6.851 -23.974 35.602 1.00 86.12 251 VAL A O 1
ATOM 1842 N N . ILE A 1 252 ? -5.679 -24.360 33.705 1.00 89.38 252 ILE A N 1
ATOM 1843 C CA . ILE A 1 252 ? -6.778 -24.895 32.902 1.00 89.38 252 ILE A CA 1
ATOM 1844 C C . ILE A 1 252 ? -6.486 -26.370 32.605 1.00 89.38 252 ILE A C 1
ATOM 1846 O O . ILE A 1 252 ? -5.410 -26.723 32.125 1.00 89.38 252 ILE A O 1
ATOM 1850 N N . THR A 1 253 ? -7.449 -27.244 32.885 1.00 91.38 253 THR A N 1
ATOM 1851 C CA . THR A 1 253 ? -7.343 -28.703 32.691 1.00 91.38 253 THR A CA 1
ATOM 1852 C C . THR A 1 253 ? -8.555 -29.234 31.942 1.00 91.38 253 THR A C 1
ATOM 1854 O O . THR A 1 253 ? -9.675 -28.991 32.382 1.00 91.38 253 THR A O 1
ATOM 1857 N N . ALA A 1 254 ? -8.339 -29.997 30.869 1.00 90.56 254 ALA A N 1
ATOM 1858 C CA . ALA A 1 254 ? -9.363 -30.851 30.273 1.00 90.56 254 ALA A CA 1
ATOM 1859 C C . ALA A 1 254 ? -9.362 -32.213 30.976 1.00 90.56 254 ALA A C 1
ATOM 1861 O O . ALA A 1 254 ? -8.328 -32.882 31.034 1.00 90.56 254 ALA A O 1
ATOM 1862 N N . GLU A 1 255 ? -10.516 -32.632 31.485 1.00 92.00 255 GLU A N 1
ATOM 1863 C CA . GLU A 1 255 ? -10.714 -33.908 32.176 1.00 92.00 255 GLU A CA 1
ATOM 1864 C C . GLU A 1 255 ? -11.731 -34.769 31.405 1.00 92.00 255 GLU A C 1
ATOM 1866 O O . GLU A 1 255 ? -12.805 -34.283 31.048 1.00 92.00 255 GLU A O 1
ATOM 1871 N N . ALA A 1 256 ? -11.400 -36.034 31.140 1.00 87.88 256 ALA A N 1
ATOM 1872 C CA . ALA A 1 256 ? -12.284 -37.036 30.533 1.00 87.88 256 ALA A CA 1
ATOM 1873 C C . ALA A 1 256 ? -12.238 -38.323 31.368 1.00 87.88 256 ALA A C 1
ATOM 1875 O O . ALA A 1 256 ? -11.175 -38.703 31.854 1.00 87.88 256 ALA A O 1
ATOM 1876 N N . ASP A 1 257 ? -13.392 -38.959 31.592 1.00 81.62 257 ASP A N 1
ATOM 1877 C CA . ASP A 1 257 ? -13.553 -40.172 32.417 1.00 81.62 257 ASP A CA 1
ATOM 1878 C C . ASP A 1 257 ? -12.876 -40.134 33.811 1.00 81.62 257 ASP A C 1
ATOM 1880 O O . ASP A 1 257 ? -12.531 -41.165 34.392 1.00 81.62 257 ASP A O 1
ATOM 1884 N N . GLY A 1 258 ? -12.708 -38.933 34.383 1.00 74.69 258 GLY A N 1
ATOM 1885 C CA . GLY A 1 258 ? -12.039 -38.710 35.672 1.00 74.69 258 GLY A CA 1
ATOM 1886 C C . GLY A 1 258 ? -10.505 -38.675 35.610 1.00 74.69 258 GLY A C 1
ATOM 1887 O O . GLY A 1 258 ? -9.846 -38.857 36.637 1.00 74.69 258 GLY A O 1
ATOM 1888 N N . ALA A 1 259 ? -9.924 -38.471 34.424 1.00 78.19 259 ALA A N 1
ATOM 1889 C CA . ALA A 1 259 ? -8.490 -38.321 34.199 1.00 78.19 259 ALA A CA 1
ATOM 1890 C C . ALA A 1 259 ? -8.170 -37.061 33.375 1.00 78.19 259 ALA A C 1
ATOM 1892 O O . ALA A 1 259 ? -8.870 -36.721 32.421 1.00 78.19 259 ALA A O 1
ATOM 1893 N N . THR A 1 260 ? -7.082 -36.368 33.720 1.00 87.56 260 THR A N 1
ATOM 1894 C CA . THR A 1 260 ? -6.606 -35.197 32.968 1.00 87.56 260 THR A CA 1
ATOM 1895 C C . THR A 1 260 ? -6.090 -35.624 31.593 1.00 87.56 260 THR A C 1
ATOM 1897 O O . THR A 1 260 ? -5.092 -36.337 31.503 1.00 87.56 260 THR A O 1
ATOM 1900 N N . ALA A 1 261 ? -6.747 -35.162 30.529 1.00 84.75 261 ALA A N 1
ATOM 1901 C CA . ALA A 1 261 ? -6.350 -35.409 29.144 1.00 84.75 261 ALA A CA 1
ATOM 1902 C C . ALA A 1 261 ? -5.345 -34.364 28.634 1.00 84.75 261 ALA A C 1
ATOM 1904 O O . ALA A 1 261 ? -4.389 -34.712 27.947 1.00 84.75 261 ALA A O 1
ATOM 1905 N N . ALA A 1 262 ? -5.530 -33.095 29.013 1.00 86.75 262 ALA A N 1
ATOM 1906 C CA . ALA A 1 262 ? -4.601 -32.004 28.722 1.00 86.75 262 ALA A CA 1
ATOM 1907 C C . ALA A 1 262 ? -4.606 -30.964 29.854 1.00 86.75 262 ALA A C 1
ATOM 1909 O O . ALA A 1 262 ? -5.604 -30.799 30.559 1.00 86.75 262 ALA A O 1
ATOM 1910 N N . GLN A 1 263 ? -3.498 -30.241 30.015 1.00 91.81 263 GLN A N 1
ATOM 1911 C CA . GLN A 1 263 ? -3.360 -29.143 30.972 1.00 91.81 263 GLN A CA 1
ATOM 1912 C C . GLN A 1 263 ? -2.539 -28.008 30.359 1.00 91.81 263 GLN A C 1
ATOM 1914 O O . GLN A 1 263 ? -1.547 -28.263 29.680 1.00 91.81 263 GLN A O 1
ATOM 1919 N N . THR A 1 264 ? -2.918 -26.766 30.653 1.00 87.44 264 THR A N 1
ATOM 1920 C CA . THR A 1 264 ? -2.165 -25.562 30.294 1.00 87.44 264 THR A CA 1
ATOM 1921 C C . THR A 1 264 ? -2.301 -24.484 31.376 1.00 87.44 264 THR A C 1
ATOM 1923 O O . THR A 1 264 ? -3.175 -24.560 32.245 1.00 87.44 264 THR A O 1
ATOM 1926 N N . ASN A 1 265 ? -1.451 -23.464 31.300 1.00 84.56 265 ASN A N 1
ATOM 1927 C CA . ASN A 1 265 ? -1.569 -22.220 32.059 1.00 84.56 265 ASN A CA 1
ATOM 1928 C C . ASN A 1 265 ? -1.792 -21.077 31.047 1.00 84.56 265 ASN A C 1
ATOM 1930 O O . ASN A 1 265 ? -1.280 -21.178 29.930 1.00 84.56 265 ASN A O 1
ATOM 1934 N N . PRO A 1 266 ? -2.519 -20.001 31.395 1.00 77.81 266 PRO A N 1
ATOM 1935 C CA . PRO A 1 266 ? -2.724 -18.886 30.478 1.00 77.81 266 PRO A CA 1
ATOM 1936 C C . PRO A 1 266 ? -1.465 -18.013 30.372 1.00 77.81 266 PRO A C 1
ATOM 1938 O O . PRO A 1 266 ? -0.638 -17.968 31.292 1.00 77.81 266 PRO A O 1
ATOM 1941 N N . SER A 1 267 ? -1.341 -17.272 29.274 1.00 70.12 267 SER A N 1
ATOM 1942 C CA . SER A 1 267 ? -0.370 -16.182 29.134 1.00 70.12 267 SER A CA 1
ATOM 1943 C C . SER A 1 267 ? -0.821 -14.906 29.869 1.00 70.12 267 SER A C 1
ATOM 1945 O O . SER A 1 267 ? -1.868 -14.859 30.516 1.00 70.12 267 SER A O 1
ATOM 1947 N N . LEU A 1 268 ? 0.017 -13.861 29.837 1.00 61.66 268 LEU A N 1
ATOM 1948 C CA . LEU A 1 268 ? -0.188 -12.602 30.578 1.00 61.66 268 LEU A CA 1
ATOM 1949 C C . LEU A 1 268 ? -1.418 -11.798 30.111 1.00 61.66 268 LEU A C 1
ATOM 1951 O O . LEU A 1 268 ? -1.962 -10.999 30.864 1.00 61.66 268 LEU A O 1
ATOM 1955 N N . ASP A 1 269 ? -1.852 -12.006 28.875 1.00 57.00 269 ASP A N 1
ATOM 1956 C CA . ASP A 1 269 ? -3.086 -11.486 28.274 1.00 57.00 269 ASP A CA 1
ATOM 1957 C C . ASP A 1 269 ? -4.336 -12.313 28.641 1.00 57.00 269 ASP A C 1
ATOM 1959 O O . ASP A 1 269 ? -5.458 -11.888 28.381 1.00 57.00 269 ASP A O 1
ATOM 1963 N N . GLY A 1 270 ? -4.150 -13.487 29.251 1.00 63.88 270 GLY A N 1
ATOM 1964 C CA . GLY A 1 270 ? -5.211 -14.428 29.604 1.00 63.88 270 GLY A CA 1
ATOM 1965 C C . GLY A 1 270 ? -5.531 -15.456 28.527 1.00 63.88 270 GLY A C 1
ATOM 1966 O O . GLY A 1 270 ? -6.332 -16.352 28.801 1.00 63.88 270 GLY A O 1
ATOM 1967 N N . SER A 1 271 ? -4.926 -15.384 27.337 1.00 75.38 271 SER A N 1
ATOM 1968 C CA . SER A 1 271 ? -5.164 -16.398 26.309 1.00 75.38 271 SER A CA 1
ATOM 1969 C C . SER A 1 271 ? -4.605 -17.763 26.735 1.00 75.38 271 SER A C 1
ATOM 1971 O O . SER A 1 271 ? -3.624 -17.871 27.478 1.00 75.38 271 SER A O 1
ATOM 1973 N N . PHE A 1 272 ? -5.290 -18.837 26.342 1.00 81.38 272 PHE A N 1
ATOM 1974 C CA . PHE A 1 272 ? -4.873 -20.210 26.618 1.00 81.38 272 PHE A CA 1
ATOM 1975 C C . PHE A 1 272 ? -5.286 -21.152 25.484 1.00 81.38 272 PHE A C 1
ATOM 1977 O O . PHE A 1 272 ? -6.269 -20.914 24.782 1.00 81.38 272 PHE A O 1
ATOM 1984 N N . ALA A 1 273 ? -4.556 -22.260 25.344 1.00 81.69 273 ALA A N 1
ATOM 1985 C CA . ALA A 1 273 ? -4.893 -23.339 24.424 1.00 81.69 273 ALA A CA 1
ATOM 1986 C C . ALA A 1 273 ? -4.563 -24.718 25.017 1.00 81.69 273 ALA A C 1
ATOM 1988 O O . ALA A 1 273 ? -3.506 -24.925 25.618 1.00 81.69 273 ALA A O 1
ATOM 1989 N N . LEU A 1 274 ? -5.480 -25.660 24.813 1.00 84.19 274 LEU A N 1
ATOM 1990 C CA . LEU A 1 274 ? -5.378 -27.086 25.101 1.00 84.19 274 LEU A CA 1
ATOM 1991 C C . LEU A 1 274 ? -5.460 -27.830 23.763 1.00 84.19 274 LEU A C 1
ATOM 1993 O O . LEU A 1 274 ? -6.550 -28.046 23.234 1.00 84.19 274 LEU A O 1
ATOM 1997 N N . SER A 1 275 ? -4.304 -28.171 23.203 1.00 81.12 275 SER A N 1
ATOM 1998 C CA . SER A 1 275 ? -4.167 -28.901 21.939 1.00 81.12 275 SER A CA 1
ATOM 1999 C C . SER A 1 275 ? -3.971 -30.405 22.163 1.00 81.12 275 SER A C 1
ATOM 2001 O O . SER A 1 275 ? -3.676 -30.853 23.273 1.00 81.12 275 SER A O 1
ATOM 2003 N N . GLY A 1 276 ? -4.137 -31.200 21.100 1.00 80.19 276 GLY A N 1
ATOM 2004 C CA . GLY A 1 276 ? -3.955 -32.655 21.158 1.00 80.19 276 GLY A CA 1
ATOM 2005 C C . GLY A 1 276 ? -5.128 -33.415 21.789 1.00 80.19 276 GLY A C 1
ATOM 2006 O O . GLY A 1 276 ? -4.956 -34.566 22.189 1.00 80.19 276 GLY A O 1
ATOM 2007 N N . LEU A 1 277 ? -6.306 -32.792 21.895 1.00 84.25 277 LEU A N 1
ATOM 2008 C CA . LEU A 1 277 ? -7.517 -33.456 22.374 1.00 84.25 277 LEU A CA 1
ATOM 2009 C C . LEU A 1 277 ? -8.080 -34.367 21.273 1.00 84.25 277 LEU A C 1
ATOM 2011 O O . LEU A 1 277 ? -8.001 -34.052 20.087 1.00 84.25 277 LEU A O 1
ATOM 2015 N N . ALA A 1 278 ? -8.652 -35.505 21.658 1.00 82.12 278 ALA A N 1
ATOM 2016 C CA . ALA A 1 278 ? -9.389 -36.353 20.728 1.00 82.12 278 ALA A CA 1
ATOM 2017 C C . ALA A 1 278 ? -10.814 -35.806 20.531 1.00 82.12 278 ALA A C 1
ATOM 2019 O O . ALA A 1 278 ? -11.270 -34.945 21.285 1.00 82.12 278 ALA A O 1
ATOM 2020 N N . ALA A 1 279 ? -11.547 -36.341 19.554 1.00 78.38 279 ALA A N 1
ATOM 2021 C CA . ALA A 1 279 ? -12.995 -36.169 19.533 1.00 78.38 279 ALA A CA 1
ATOM 2022 C C . ALA A 1 279 ? -13.624 -36.936 20.712 1.00 78.38 279 ALA A C 1
ATOM 2024 O O . ALA A 1 279 ? -13.251 -38.083 20.975 1.00 78.38 279 ALA A O 1
ATOM 2025 N N . GLY A 1 280 ? -14.550 -36.306 21.435 1.00 80.94 280 GLY A N 1
ATOM 2026 C CA . GLY A 1 280 ? -15.131 -36.856 22.663 1.00 80.94 280 GLY A CA 1
ATOM 2027 C C . GLY A 1 280 ? -15.668 -35.796 23.627 1.00 80.94 280 GLY A C 1
ATOM 2028 O O . GLY A 1 280 ? -15.642 -34.598 23.344 1.00 80.94 280 GLY A O 1
ATOM 2029 N N . ALA A 1 281 ? -16.173 -36.245 24.777 1.00 84.38 281 ALA A N 1
ATOM 2030 C CA . ALA A 1 281 ? -16.684 -35.377 25.836 1.00 84.38 281 ALA A CA 1
ATOM 2031 C C . ALA A 1 281 ? -15.606 -35.079 26.893 1.00 84.38 281 ALA A C 1
ATOM 2033 O O . ALA A 1 281 ? -14.961 -35.991 27.409 1.00 84.38 281 ALA A O 1
ATOM 2034 N N . TYR A 1 282 ? -15.458 -33.805 27.255 1.00 90.69 282 TYR A N 1
ATOM 2035 C CA . TYR A 1 282 ? -14.502 -33.319 28.252 1.00 90.69 282 TYR A CA 1
ATOM 2036 C C . TYR A 1 282 ? -15.181 -32.354 29.227 1.00 90.69 282 TYR A C 1
ATOM 2038 O O . TYR A 1 282 ? -16.141 -31.669 28.881 1.00 90.69 282 TYR A O 1
ATOM 2046 N N . THR A 1 283 ? -14.648 -32.235 30.441 1.00 90.56 283 THR A N 1
ATOM 2047 C CA . THR A 1 283 ? -14.923 -31.096 31.328 1.00 90.56 283 THR A CA 1
ATOM 2048 C C . THR A 1 283 ? -13.678 -30.228 31.425 1.00 90.56 283 THR A C 1
ATOM 2050 O O . THR A 1 283 ? -12.623 -30.684 31.863 1.00 90.56 283 THR A O 1
ATOM 2053 N N . ILE A 1 284 ? -13.797 -28.968 31.014 1.00 90.56 284 ILE A N 1
ATOM 2054 C CA . ILE A 1 284 ? -12.736 -27.969 31.105 1.00 90.56 284 ILE A CA 1
ATOM 2055 C C . ILE A 1 284 ? -12.850 -27.278 32.460 1.00 90.56 284 ILE A C 1
ATOM 2057 O O . ILE A 1 284 ? -13.793 -26.534 32.727 1.00 90.56 284 ILE A O 1
ATOM 2061 N N . HIS A 1 285 ? -11.897 -27.550 33.342 1.00 88.38 285 HIS A N 1
ATOM 2062 C CA . HIS A 1 285 ? -11.804 -26.937 34.658 1.00 88.38 285 HIS A CA 1
ATOM 2063 C C . HIS A 1 285 ? -10.834 -25.760 34.642 1.00 88.38 285 HIS A C 1
ATOM 2065 O O . HIS A 1 285 ? -9.663 -25.939 34.306 1.00 88.38 285 HIS A O 1
ATOM 2071 N N . LEU A 1 286 ? -11.304 -24.594 35.087 1.00 86.81 286 LEU A N 1
ATOM 2072 C CA . LEU A 1 286 ? -10.509 -23.381 35.272 1.00 86.81 286 LEU A CA 1
ATOM 2073 C C . LEU A 1 286 ? -10.370 -23.131 36.777 1.00 86.81 286 LEU A C 1
ATOM 2075 O O . LEU A 1 286 ? -11.371 -22.979 37.486 1.00 86.81 286 LEU A O 1
ATOM 2079 N N . ARG A 1 287 ? -9.136 -23.165 37.293 1.00 80.88 287 ARG A N 1
ATOM 2080 C CA . ARG A 1 287 ? -8.859 -23.171 38.740 1.00 80.88 287 ARG A CA 1
ATOM 2081 C C . ARG A 1 287 ? -7.789 -22.139 39.105 1.00 80.88 287 ARG A C 1
ATOM 2083 O O . ARG A 1 287 ? -6.721 -22.105 38.499 1.00 80.88 287 ARG A O 1
ATOM 2090 N N . ARG A 1 288 ? -8.059 -21.344 40.147 1.00 76.81 288 ARG A N 1
ATOM 2091 C CA . ARG A 1 288 ? -7.104 -20.433 40.799 1.00 76.81 288 ARG A CA 1
ATOM 2092 C C . ARG A 1 288 ? -7.472 -20.244 42.277 1.00 76.81 288 ARG A C 1
ATOM 2094 O O . ARG A 1 288 ? -8.652 -20.215 42.613 1.00 76.81 288 ARG A O 1
ATOM 2101 N N . GLY A 1 289 ? -6.485 -20.094 43.162 1.00 62.91 289 GLY A N 1
ATOM 2102 C CA . GLY A 1 289 ? -6.729 -19.756 44.571 1.00 62.91 289 GLY A CA 1
ATOM 2103 C C . GLY A 1 289 ? -7.378 -18.374 44.745 1.00 62.91 289 GLY A C 1
ATOM 2104 O O . GLY A 1 289 ? -6.958 -17.416 44.105 1.00 62.91 289 GLY A O 1
ATOM 2105 N N . GLY A 1 290 ? -8.396 -18.274 45.609 1.00 59.22 290 GLY A N 1
ATOM 2106 C CA . GLY A 1 290 ? -9.139 -17.031 45.889 1.00 59.22 290 GLY A CA 1
ATOM 2107 C C . GLY A 1 290 ? -10.327 -16.739 44.957 1.00 59.22 290 GLY A C 1
ATOM 2108 O O . GLY A 1 290 ? -11.043 -15.762 45.171 1.00 59.22 290 GLY A O 1
ATOM 2109 N N . TYR A 1 291 ? -10.562 -17.588 43.954 1.00 68.38 291 TYR A N 1
ATOM 2110 C CA . TYR A 1 291 ? -11.638 -17.446 42.971 1.00 68.38 291 TYR A CA 1
ATOM 2111 C C . TYR A 1 291 ? -12.536 -18.686 42.969 1.00 68.38 291 TYR A C 1
ATOM 2113 O O . TYR A 1 291 ? -12.091 -19.786 43.304 1.00 68.38 291 TYR A O 1
ATOM 2121 N N . VAL A 1 292 ? -13.798 -18.514 42.574 1.00 71.00 292 VAL A N 1
ATOM 2122 C CA . VAL A 1 292 ? -14.762 -19.612 42.427 1.00 71.00 292 VAL A CA 1
ATOM 2123 C C . VAL A 1 292 ? -14.340 -20.489 41.236 1.00 71.00 292 VAL A C 1
ATOM 2125 O O . VAL A 1 292 ? -14.267 -19.972 40.121 1.00 71.00 292 VAL A O 1
ATOM 2128 N N . PRO A 1 293 ? -14.059 -21.796 41.416 1.00 78.06 293 PRO A N 1
ATOM 2129 C CA . PRO A 1 293 ? -13.651 -22.662 40.311 1.00 78.06 293 PRO A CA 1
ATOM 2130 C C . PRO A 1 293 ? -14.772 -22.853 39.285 1.00 78.06 293 PRO A C 1
ATOM 2132 O O . PRO A 1 293 ? -15.908 -23.151 39.656 1.00 78.06 293 PRO A O 1
ATOM 2135 N N . VAL A 1 294 ? -14.435 -22.758 37.998 1.00 82.50 294 VAL A N 1
ATOM 2136 C CA . VAL A 1 294 ? -15.379 -22.959 36.887 1.00 82.50 294 VAL A CA 1
ATOM 2137 C C . VAL A 1 294 ? -15.145 -24.329 36.240 1.00 82.50 294 VAL A C 1
ATOM 2139 O O . VAL A 1 294 ? -14.019 -24.834 36.193 1.00 82.50 294 VAL A O 1
ATOM 2142 N N . ALA A 1 295 ? -16.224 -24.958 35.777 1.00 86.50 295 ALA A N 1
ATOM 2143 C CA . ALA A 1 295 ? -16.222 -26.254 35.107 1.00 86.50 295 ALA A CA 1
ATOM 2144 C C . ALA A 1 295 ? -17.176 -26.204 33.906 1.00 86.50 295 ALA A C 1
ATOM 2146 O O . ALA A 1 295 ? -18.380 -26.040 34.093 1.00 86.50 295 ALA A O 1
ATOM 2147 N N . ILE A 1 296 ? -16.640 -26.332 32.691 1.00 85.50 296 ILE A N 1
ATOM 2148 C CA . ILE A 1 296 ? -17.398 -26.217 31.440 1.00 85.50 296 ILE A CA 1
ATOM 2149 C C . ILE A 1 296 ? -17.411 -27.583 30.741 1.00 85.50 296 ILE A C 1
ATOM 2151 O O . ILE A 1 296 ? -16.349 -28.040 30.313 1.00 85.50 296 ILE A O 1
ATOM 2155 N N . PRO A 1 297 ? -18.563 -28.265 30.620 1.00 87.31 297 PRO A N 1
ATOM 2156 C CA . PRO A 1 297 ? -18.664 -29.464 29.800 1.00 87.31 297 PRO A CA 1
ATOM 2157 C C . PRO A 1 297 ? -18.617 -29.082 28.315 1.00 87.31 297 PRO A C 1
ATOM 2159 O O . PRO A 1 297 ? -19.369 -28.218 27.867 1.00 87.31 297 PRO A O 1
ATOM 2162 N N . VAL A 1 298 ? -17.756 -29.746 27.548 1.00 85.25 298 VAL A N 1
ATOM 2163 C CA . VAL A 1 298 ? -17.641 -29.599 26.092 1.00 85.25 298 VAL A CA 1
ATOM 2164 C C . VAL A 1 298 ? -17.714 -30.969 25.424 1.00 85.25 298 VAL A C 1
ATOM 2166 O O . VAL A 1 298 ? -17.281 -31.974 25.987 1.00 85.25 298 VAL A O 1
ATOM 2169 N N . VAL A 1 299 ? -18.240 -31.007 24.204 1.00 84.31 299 VAL A N 1
ATOM 2170 C CA . VAL A 1 299 ? -18.128 -32.162 23.306 1.00 84.31 299 VAL A CA 1
ATOM 2171 C C . VAL A 1 299 ? -17.406 -31.669 22.064 1.00 84.31 299 VAL A C 1
ATOM 2173 O O . VAL A 1 299 ? -17.820 -30.667 21.484 1.00 84.31 299 VAL A O 1
ATOM 2176 N N . LEU A 1 300 ? -16.308 -32.335 21.716 1.00 81.88 300 LEU A N 1
ATOM 2177 C CA . LEU A 1 300 ? -15.403 -31.938 20.645 1.00 81.88 300 LEU A CA 1
ATOM 2178 C C . LEU A 1 300 ? -15.515 -32.909 19.474 1.00 81.88 300 LEU A C 1
ATOM 2180 O O . LEU A 1 300 ? -15.456 -34.127 19.658 1.00 81.88 300 LEU A O 1
ATOM 2184 N N . SER A 1 301 ? -15.642 -32.358 18.274 1.00 79.00 301 SER A N 1
ATOM 2185 C CA . SER A 1 301 ? -15.580 -33.086 17.008 1.00 79.00 301 SER A CA 1
ATOM 2186 C C . SER A 1 301 ? -14.131 -33.251 16.533 1.00 79.00 301 SER A C 1
ATOM 2188 O O . SER A 1 301 ? -13.212 -32.588 17.012 1.00 79.00 301 SER A O 1
ATOM 2190 N N . VAL A 1 302 ? -13.921 -34.119 15.544 1.00 74.06 302 VAL A N 1
ATOM 2191 C CA . VAL A 1 302 ? -12.626 -34.260 14.860 1.00 74.06 302 VAL A CA 1
ATOM 2192 C C . VAL A 1 302 ? -12.230 -32.942 14.176 1.00 74.06 302 VAL A C 1
ATOM 2194 O O . VAL A 1 302 ? -13.037 -32.360 13.447 1.00 74.06 302 VAL A O 1
ATOM 2197 N N . GLY A 1 303 ? -10.997 -32.476 14.408 1.00 69.81 303 GLY A N 1
ATOM 2198 C CA . GLY A 1 303 ? -10.498 -31.192 13.905 1.00 69.81 303 GLY A CA 1
ATOM 2199 C C . GLY A 1 303 ? -11.378 -29.999 14.302 1.00 69.81 303 GLY A C 1
ATOM 2200 O O . GLY A 1 303 ? -11.649 -29.126 13.472 1.00 69.81 303 GLY A O 1
ATOM 2201 N N . GLU A 1 304 ? -11.912 -30.000 15.527 1.00 76.31 304 GLU A N 1
ATOM 2202 C CA . GLU A 1 304 ? -12.697 -28.891 16.075 1.00 76.31 304 GLU A CA 1
ATOM 2203 C C . GLU A 1 304 ? -11.804 -27.893 16.819 1.00 76.31 304 GLU A C 1
ATOM 2205 O O . GLU A 1 304 ? -11.143 -28.240 17.800 1.00 76.31 304 GLU A O 1
ATOM 2210 N N . LEU A 1 305 ? -11.839 -26.635 16.377 1.00 77.56 305 LEU A N 1
ATOM 2211 C CA . LEU A 1 305 ? -11.365 -25.492 17.149 1.00 77.56 305 LEU A CA 1
ATOM 2212 C C . LEU A 1 305 ? -12.546 -24.974 17.983 1.00 77.56 305 LEU A C 1
ATOM 2214 O O . LEU A 1 305 ? -13.540 -24.501 17.428 1.00 77.56 305 LEU A O 1
ATOM 2218 N N . ARG A 1 306 ? -12.464 -25.111 19.309 1.00 79.31 306 ARG A N 1
ATOM 2219 C CA . ARG A 1 306 ? -13.518 -24.740 20.264 1.00 79.31 306 ARG A CA 1
ATOM 2220 C C . ARG A 1 306 ? -13.055 -23.570 21.126 1.00 79.31 306 ARG A C 1
ATOM 2222 O O . ARG A 1 306 ? -12.265 -23.768 22.047 1.00 79.31 306 ARG A O 1
ATOM 2229 N N . ASP A 1 307 ? -13.590 -22.384 20.862 1.00 79.50 307 ASP A N 1
ATOM 2230 C CA . ASP A 1 307 ? -13.447 -21.240 21.766 1.00 79.50 307 ASP A CA 1
ATOM 2231 C C . ASP A 1 307 ? -14.358 -21.389 23.005 1.00 79.50 307 ASP A C 1
ATOM 2233 O O . ASP A 1 307 ? -15.410 -22.039 22.966 1.00 79.50 307 ASP A O 1
ATOM 2237 N N . LEU A 1 308 ? -13.935 -20.774 24.109 1.00 75.69 308 LEU A N 1
ATOM 2238 C CA . LEU A 1 308 ? -14.625 -20.637 25.394 1.00 75.69 308 LEU A CA 1
ATOM 2239 C C . LEU A 1 308 ? -14.665 -19.151 25.793 1.00 75.69 308 LEU A C 1
ATOM 2241 O O . LEU A 1 308 ? -14.213 -18.764 26.881 1.00 75.69 308 LEU A O 1
ATOM 2245 N N . THR A 1 309 ? -15.158 -18.328 24.863 1.00 60.22 309 THR A N 1
ATOM 2246 C CA . THR A 1 309 ? -14.978 -16.872 24.791 1.00 60.22 309 THR A CA 1
ATOM 2247 C C . THR A 1 309 ? -15.206 -16.173 26.133 1.00 60.22 309 THR A C 1
ATOM 2249 O O . THR A 1 309 ? -16.281 -16.268 26.723 1.00 60.22 309 THR A O 1
ATOM 2252 N N . ARG A 1 310 ? -14.176 -15.459 26.610 1.00 55.06 310 ARG A N 1
ATOM 2253 C CA . ARG A 1 310 ? -14.144 -14.686 27.868 1.00 55.06 310 ARG A CA 1
ATOM 2254 C C . ARG A 1 310 ? -14.822 -15.384 29.062 1.00 55.06 310 ARG A C 1
ATOM 2256 O O . ARG A 1 310 ? -15.747 -14.861 29.683 1.00 55.06 310 ARG A O 1
ATOM 2263 N N . THR A 1 311 ? -14.300 -16.546 29.447 1.00 57.94 311 THR A N 1
ATOM 2264 C CA . THR A 1 311 ? -14.662 -17.155 30.735 1.00 57.94 311 THR A CA 1
ATOM 2265 C C . THR A 1 311 ? -14.067 -16.326 31.882 1.00 57.94 311 THR A C 1
ATOM 2267 O O . THR A 1 311 ? -12.846 -16.272 32.040 1.00 57.94 311 THR A O 1
ATOM 2270 N N . GLU A 1 312 ? -14.911 -15.686 32.699 1.00 63.06 312 GLU A N 1
ATOM 2271 C CA . GLU A 1 312 ? -14.460 -14.912 33.865 1.00 63.06 312 GLU A CA 1
ATOM 2272 C C . GLU A 1 312 ? -14.449 -15.745 35.156 1.00 63.06 312 GLU A C 1
ATOM 2274 O O . GLU A 1 312 ? -15.460 -16.323 35.560 1.00 63.06 312 GLU A O 1
ATOM 2279 N N . LEU A 1 313 ? -13.319 -15.745 35.868 1.00 62.19 313 LEU A N 1
ATOM 2280 C CA . LEU A 1 313 ? -13.259 -16.214 37.253 1.00 62.19 313 LEU A CA 1
ATOM 2281 C C . LEU A 1 313 ? -13.751 -15.109 38.197 1.00 62.19 313 LEU A C 1
ATOM 2283 O O . LEU A 1 313 ? -13.111 -14.065 38.348 1.00 62.19 313 LEU A O 1
ATOM 2287 N N . ALA A 1 314 ? -14.871 -15.365 38.873 1.00 55.03 314 ALA A N 1
ATOM 2288 C CA . ALA A 1 314 ? -15.393 -14.508 39.934 1.00 55.03 314 ALA A CA 1
ATOM 2289 C C . ALA A 1 314 ? -14.630 -14.719 41.256 1.00 55.03 314 ALA A C 1
ATOM 2291 O O . ALA A 1 314 ? -14.280 -15.846 41.615 1.00 55.03 314 ALA A O 1
ATOM 2292 N N . VAL A 1 315 ? -14.389 -13.638 42.002 1.00 50.16 315 VAL A N 1
ATOM 2293 C CA . VAL A 1 315 ? -13.778 -13.687 43.343 1.00 50.16 315 VAL A CA 1
ATOM 2294 C C . VAL A 1 315 ? -14.724 -14.394 44.319 1.00 50.16 315 VAL A C 1
ATOM 2296 O O . VAL A 1 315 ? -15.916 -14.082 44.355 1.00 50.16 315 VAL A O 1
ATOM 2299 N N . ASP A 1 316 ? -14.212 -15.305 45.153 1.00 54.16 316 ASP A N 1
ATOM 2300 C CA . ASP A 1 316 ? -15.019 -15.891 46.232 1.00 54.16 316 ASP A CA 1
ATOM 2301 C C . ASP A 1 316 ? -15.156 -14.893 47.394 1.00 54.16 316 ASP A C 1
ATOM 2303 O O . ASP A 1 316 ? -14.331 -14.819 48.307 1.00 54.16 316 ASP A O 1
ATOM 2307 N N . VAL A 1 317 ? -16.236 -14.112 47.357 1.00 46.00 317 VAL A N 1
ATOM 2308 C CA . VAL A 1 317 ? -16.540 -13.079 48.359 1.00 46.00 317 VAL A CA 1
ATOM 2309 C C . VAL A 1 317 ? -16.861 -13.672 49.744 1.00 46.00 317 VAL A C 1
ATOM 2311 O O . VAL A 1 317 ? -16.826 -12.944 50.734 1.00 46.00 317 VAL A O 1
ATOM 2314 N N . GLN A 1 318 ? -17.140 -14.979 49.864 1.00 44.47 318 GLN A N 1
ATOM 2315 C CA . GLN A 1 318 ? -17.322 -15.635 51.168 1.00 44.47 318 GLN A CA 1
ATOM 2316 C C . GLN A 1 318 ? -16.013 -16.195 51.742 1.00 44.47 318 GLN A C 1
ATOM 2318 O O . GLN A 1 318 ? -15.891 -16.303 52.963 1.00 44.47 318 GLN A O 1
ATOM 2323 N N . ALA A 1 319 ? -15.003 -16.458 50.908 1.00 45.47 319 ALA A N 1
ATOM 2324 C CA . ALA A 1 319 ? -13.661 -16.824 51.366 1.00 45.47 319 ALA A CA 1
ATOM 2325 C C . ALA A 1 319 ? -12.887 -15.654 52.015 1.00 45.47 319 ALA A C 1
ATOM 2327 O O . ALA A 1 319 ? -12.005 -15.893 52.838 1.00 45.47 319 ALA A O 1
ATOM 2328 N N . VAL A 1 320 ? -13.217 -14.393 51.694 1.00 44.19 320 VAL A N 1
ATOM 2329 C CA . VAL A 1 320 ? -12.512 -13.180 52.186 1.00 44.19 320 VAL A CA 1
ATOM 2330 C C . VAL A 1 320 ? -13.276 -12.482 53.333 1.00 44.19 320 VAL A C 1
ATOM 2332 O O . VAL A 1 320 ? -13.281 -11.260 53.477 1.00 44.19 320 VAL A O 1
ATOM 2335 N N . GLY A 1 321 ? -13.955 -13.260 54.180 1.00 50.06 321 GLY A N 1
ATOM 2336 C CA . GLY A 1 321 ? -14.823 -12.760 55.255 1.00 50.06 321 GLY A CA 1
ATOM 2337 C C . GLY A 1 321 ? -14.100 -12.288 56.526 1.00 50.06 321 GLY A C 1
ATOM 2338 O O . GLY A 1 321 ? -14.327 -12.873 57.583 1.00 50.06 321 GLY A O 1
ATOM 2339 N N . ALA A 1 322 ? -13.256 -11.248 56.449 1.00 52.59 322 ALA A N 1
ATOM 2340 C CA . ALA A 1 322 ? -12.456 -10.775 57.593 1.00 52.59 322 ALA A CA 1
ATOM 2341 C C . ALA A 1 322 ? -12.572 -9.274 57.937 1.00 52.59 322 ALA A C 1
ATOM 2343 O O . ALA A 1 322 ? -13.031 -8.949 59.031 1.00 52.59 322 ALA A O 1
ATOM 2344 N N . THR A 1 323 ? -12.112 -8.357 57.077 1.00 66.75 323 THR A N 1
ATOM 2345 C CA . THR A 1 323 ? -11.741 -6.994 57.521 1.00 66.75 323 THR A CA 1
ATOM 2346 C C . THR A 1 323 ? -12.268 -5.885 56.610 1.00 66.75 323 THR A C 1
ATOM 2348 O O . THR A 1 323 ? -12.373 -6.062 55.400 1.00 66.75 323 THR A O 1
ATOM 2351 N N . VAL A 1 324 ? -12.597 -4.723 57.193 1.00 79.00 324 VAL A N 1
ATOM 2352 C CA . VAL A 1 324 ? -13.189 -3.571 56.487 1.00 79.00 324 VAL A CA 1
ATOM 2353 C C . VAL A 1 324 ? -12.439 -2.272 56.795 1.00 79.00 324 VAL A C 1
ATOM 2355 O O . VAL A 1 324 ? -12.078 -2.007 57.945 1.00 79.00 324 VAL A O 1
ATOM 2358 N N . VAL A 1 325 ? -12.269 -1.431 55.772 1.00 83.94 325 VAL A N 1
ATOM 2359 C CA . VAL A 1 325 ? -11.783 -0.047 55.862 1.00 83.94 325 VAL A CA 1
ATOM 2360 C C . VAL A 1 325 ? -12.889 0.916 55.414 1.00 83.94 325 VAL A C 1
ATOM 2362 O O . VAL A 1 325 ? -13.589 0.669 54.434 1.00 83.94 325 VAL A O 1
ATOM 2365 N N . ARG A 1 326 ? -13.046 2.030 56.127 1.00 88.69 326 ARG A N 1
ATOM 2366 C CA . ARG A 1 326 ? -13.996 3.120 55.846 1.00 88.69 326 ARG A CA 1
ATOM 2367 C C . ARG A 1 326 ? -13.246 4.449 55.775 1.00 88.69 326 ARG A C 1
ATOM 2369 O O . ARG A 1 326 ? -12.171 4.567 56.358 1.00 88.69 326 ARG A O 1
ATOM 2376 N N . GLY A 1 327 ? -13.790 5.459 55.099 1.00 89.81 327 GLY A N 1
ATOM 2377 C CA . GLY A 1 327 ? -13.157 6.783 55.065 1.00 89.81 327 GLY A CA 1
ATOM 2378 C C . GLY A 1 327 ? -13.882 7.821 54.210 1.00 89.81 327 GLY A C 1
ATOM 2379 O O . GLY A 1 327 ? -15.020 7.610 53.788 1.00 89.81 327 GLY A O 1
ATOM 2380 N N . ARG A 1 328 ? -13.202 8.949 53.948 1.00 89.19 328 ARG A N 1
ATOM 2381 C CA . ARG A 1 328 ? -13.659 10.030 53.058 1.00 89.19 328 ARG A CA 1
ATOM 2382 C C . ARG A 1 328 ? -12.573 10.409 52.045 1.00 89.19 328 ARG A C 1
ATOM 2384 O O . ARG A 1 328 ? -11.405 10.528 52.421 1.00 89.19 328 ARG A O 1
ATOM 2391 N N . ALA A 1 329 ? -12.977 10.667 50.804 1.00 90.12 329 ALA A N 1
ATOM 2392 C CA . ALA A 1 329 ? -12.182 11.361 49.796 1.00 90.12 329 ALA A CA 1
ATOM 2393 C C . ALA A 1 329 ? -12.957 12.561 49.217 1.00 90.12 329 ALA A C 1
ATOM 2395 O O . ALA A 1 329 ? -14.183 12.541 49.137 1.00 90.12 329 ALA A O 1
ATOM 2396 N N . GLU A 1 330 ? -12.241 13.614 48.834 1.00 89.44 330 GLU A N 1
ATOM 2397 C CA . GLU A 1 330 ? -12.779 14.884 48.332 1.00 89.44 330 GLU A CA 1
ATOM 2398 C C . GLU A 1 330 ? -12.086 15.254 47.007 1.00 89.44 330 GLU A C 1
ATOM 2400 O O . GLU A 1 330 ? -10.888 15.009 46.830 1.00 89.44 330 GLU A O 1
ATOM 2405 N N . ARG A 1 331 ? -12.816 15.879 46.075 1.00 85.06 331 ARG A N 1
ATOM 2406 C CA . ARG A 1 331 ? -12.234 16.469 44.855 1.00 85.06 331 ARG A CA 1
ATOM 2407 C C . ARG A 1 331 ? -11.858 17.925 45.118 1.00 85.06 331 ARG A C 1
ATOM 2409 O O . ARG A 1 331 ? -12.707 18.705 45.547 1.00 85.06 331 ARG A O 1
ATOM 2416 N N . ALA A 1 332 ? -10.619 18.323 44.826 1.00 76.44 332 ALA A N 1
ATOM 2417 C CA . ALA A 1 332 ? -10.239 19.732 44.898 1.00 76.44 332 ALA A CA 1
ATOM 2418 C C . ALA A 1 332 ? -11.085 20.579 43.925 1.00 76.44 332 ALA A C 1
ATOM 2420 O O . ALA A 1 332 ? -11.252 20.217 42.759 1.00 76.44 332 ALA A O 1
ATOM 2421 N N . GLY A 1 333 ? -11.622 21.699 44.418 1.00 66.06 333 GLY A N 1
ATOM 2422 C CA . GLY A 1 333 ? -12.453 22.629 43.642 1.00 66.06 333 GLY A CA 1
ATOM 2423 C C . GLY A 1 333 ? -13.923 22.226 43.460 1.00 66.06 333 GLY A C 1
ATOM 2424 O O . GLY A 1 333 ? -14.685 23.031 42.934 1.00 66.06 333 GLY A O 1
ATOM 2425 N N . ALA A 1 334 ? -14.335 21.034 43.904 1.00 67.44 334 ALA A N 1
ATOM 2426 C CA . ALA A 1 334 ? -15.740 20.626 43.903 1.00 67.44 334 ALA A CA 1
ATOM 2427 C C . ALA A 1 334 ? -16.513 21.203 45.107 1.00 67.44 334 ALA A C 1
ATOM 2429 O O . ALA A 1 334 ? -15.926 21.544 46.136 1.00 67.44 334 ALA A O 1
ATOM 2430 N N . ASP A 1 335 ? -17.835 21.276 44.976 1.00 71.19 335 ASP A N 1
ATOM 2431 C CA . ASP A 1 335 ? -18.781 21.592 46.048 1.00 71.19 335 ASP A CA 1
ATOM 2432 C C . ASP A 1 335 ? -19.053 20.379 46.965 1.00 71.19 335 ASP A C 1
ATOM 2434 O O . ASP A 1 335 ? -18.545 19.280 46.735 1.00 71.19 335 ASP A O 1
ATOM 2438 N N . GLU A 1 336 ? -19.819 20.578 48.047 1.00 66.94 336 GLU A N 1
ATOM 2439 C CA . GLU A 1 336 ? -19.953 19.595 49.143 1.00 66.94 336 GLU A CA 1
ATOM 2440 C C . GLU A 1 336 ? -20.614 18.259 48.732 1.00 66.94 336 GLU A C 1
ATOM 2442 O O . GLU A 1 336 ? -20.385 17.243 49.395 1.00 66.94 336 GLU A O 1
ATOM 2447 N N . ASP A 1 337 ? -21.382 18.249 47.635 1.00 68.25 337 ASP A N 1
ATOM 2448 C CA . ASP A 1 337 ? -21.989 17.058 47.016 1.00 68.25 337 ASP A CA 1
ATOM 2449 C C . ASP A 1 337 ? -21.197 16.527 45.797 1.00 68.25 337 ASP A C 1
ATOM 2451 O O . ASP A 1 337 ? -21.438 15.413 45.320 1.00 68.25 337 ASP A O 1
ATOM 2455 N N . GLY A 1 338 ? -20.217 17.284 45.293 1.00 71.94 338 GLY A N 1
ATOM 2456 C CA . GLY A 1 338 ? -19.442 16.971 44.089 1.00 71.94 338 GLY A CA 1
ATOM 2457 C C . GLY A 1 338 ? -18.350 15.909 44.272 1.00 71.94 338 GLY A C 1
ATOM 2458 O O . GLY A 1 338 ? -17.464 15.778 43.422 1.00 71.94 338 GLY A O 1
ATOM 2459 N N . HIS A 1 339 ? -18.347 15.156 45.377 1.00 83.94 339 HIS A N 1
ATOM 2460 C CA . HIS A 1 339 ? -17.307 14.168 45.707 1.00 83.94 339 HIS A CA 1
ATOM 2461 C C . HIS A 1 339 ? -17.714 12.711 45.405 1.00 83.94 339 HIS A C 1
ATOM 2463 O O . HIS A 1 339 ? -16.956 11.792 45.712 1.00 83.94 339 HIS A O 1
ATOM 2469 N N . GLY A 1 340 ? -18.880 12.480 44.789 1.00 76.81 340 GLY A N 1
ATOM 2470 C CA . GLY A 1 340 ? -19.364 11.141 44.417 1.00 76.81 340 GLY A CA 1
ATOM 2471 C C . GLY A 1 340 ? -18.667 10.524 43.203 1.00 76.81 340 GLY A C 1
ATOM 2472 O O . GLY A 1 340 ? -18.286 11.229 42.267 1.00 76.81 340 GLY A O 1
ATOM 2473 N N . GLY A 1 341 ? -18.507 9.200 43.200 1.00 76.62 341 GLY A N 1
ATOM 2474 C CA . GLY A 1 341 ? -17.874 8.468 42.096 1.00 76.62 341 GLY A CA 1
ATOM 2475 C C . GLY A 1 341 ? -16.356 8.665 42.000 1.00 76.62 341 GLY A C 1
ATOM 2476 O O . GLY A 1 341 ? -15.807 8.679 40.902 1.00 76.62 341 GLY A O 1
ATOM 2477 N N . ILE A 1 342 ? -15.672 8.874 43.127 1.00 85.62 342 ILE A N 1
ATOM 2478 C CA . ILE A 1 342 ? -14.228 8.632 43.237 1.00 85.62 342 ILE A CA 1
ATOM 2479 C C . ILE A 1 342 ? -14.074 7.123 43.454 1.00 85.62 342 ILE A C 1
ATOM 2481 O O . ILE A 1 342 ? -14.661 6.577 44.391 1.00 85.62 342 ILE A O 1
ATOM 2485 N N . LEU A 1 343 ? -13.322 6.453 42.585 1.00 85.94 343 LEU A N 1
ATOM 2486 C CA . LEU A 1 343 ? -12.987 5.039 42.720 1.00 85.94 343 LEU A CA 1
ATOM 2487 C C . LEU A 1 343 ? -11.917 4.885 43.807 1.00 85.94 343 LEU A C 1
ATOM 2489 O O . LEU A 1 343 ? -10.925 5.615 43.818 1.00 85.94 343 LEU A O 1
ATOM 2493 N N . VAL A 1 344 ? -12.132 3.946 44.724 1.00 88.50 344 VAL A N 1
ATOM 2494 C CA . VAL A 1 344 ? -11.214 3.605 45.814 1.00 88.50 344 VAL A CA 1
ATOM 2495 C C . VAL A 1 344 ? -10.895 2.122 45.707 1.00 88.50 344 VAL A C 1
ATOM 2497 O O . VAL A 1 344 ? -11.775 1.292 45.920 1.00 88.50 344 VAL A O 1
ATOM 2500 N N . GLU A 1 345 ? -9.655 1.791 45.367 1.00 86.38 345 GLU A N 1
ATOM 2501 C CA . GLU A 1 345 ? -9.189 0.430 45.073 1.00 86.38 345 GLU A CA 1
ATOM 2502 C C . GLU A 1 345 ? -8.033 0.029 46.003 1.00 86.38 345 GLU A C 1
ATOM 2504 O O . GLU A 1 345 ? -7.189 0.856 46.348 1.00 86.38 345 GLU A O 1
ATOM 2509 N N . VAL A 1 346 ? -7.954 -1.241 46.408 1.00 81.62 346 VAL A N 1
ATOM 2510 C CA . VAL A 1 346 ? -6.744 -1.796 47.034 1.00 81.62 346 VAL A CA 1
ATOM 2511 C C . VAL A 1 346 ? -5.734 -2.095 45.928 1.00 81.62 346 VAL A C 1
ATOM 2513 O O . VAL A 1 346 ? -5.933 -3.007 45.122 1.00 81.62 346 VAL A O 1
ATOM 2516 N N . ALA A 1 347 ? -4.644 -1.329 45.903 1.00 72.62 347 ALA A N 1
ATOM 2517 C CA . ALA A 1 347 ? -3.640 -1.354 44.848 1.00 72.62 347 ALA A CA 1
ATOM 2518 C C . ALA A 1 347 ? -3.087 -2.773 44.613 1.00 72.62 347 ALA A C 1
ATOM 2520 O O . ALA A 1 347 ? -2.616 -3.437 45.537 1.00 72.62 347 ALA A O 1
ATOM 2521 N N . GLY A 1 348 ? -3.147 -3.231 43.358 1.00 61.78 348 GLY A N 1
ATOM 2522 C CA . GLY A 1 348 ? -2.736 -4.582 42.957 1.00 61.78 348 GLY A CA 1
ATOM 2523 C C . GLY A 1 348 ? -3.801 -5.676 43.135 1.00 61.78 348 GLY A C 1
ATOM 2524 O O . GLY A 1 348 ? -3.478 -6.851 42.979 1.00 61.78 348 GLY A O 1
ATOM 2525 N N . THR A 1 349 ? -5.055 -5.329 43.447 1.00 57.41 349 THR A N 1
ATOM 2526 C CA . THR A 1 349 ? -6.158 -6.290 43.654 1.00 57.41 349 THR A CA 1
ATOM 2527 C C . THR A 1 349 ? -7.480 -5.784 43.045 1.00 57.41 349 THR A C 1
ATOM 2529 O O . THR A 1 349 ? -7.621 -4.579 42.850 1.00 57.41 349 THR A O 1
ATOM 2532 N N . PRO A 1 350 ? -8.483 -6.653 42.798 1.00 48.16 350 PRO A N 1
ATOM 2533 C CA . PRO A 1 350 ? -9.815 -6.237 42.336 1.00 48.16 350 PRO A CA 1
ATOM 2534 C C . PRO A 1 350 ? -10.720 -5.636 43.433 1.00 48.16 350 PRO A C 1
ATOM 2536 O O . PRO A 1 350 ? -11.887 -5.348 43.167 1.00 48.16 350 PRO A O 1
ATOM 2539 N N . PHE A 1 351 ? -10.253 -5.480 44.680 1.00 61.28 351 PHE A N 1
ATOM 2540 C CA . PHE A 1 351 ? -11.093 -4.941 45.754 1.00 61.28 351 PHE A CA 1
ATOM 2541 C C . PHE A 1 351 ? -11.250 -3.428 45.596 1.00 61.28 351 PHE A C 1
ATOM 2543 O O . PHE A 1 351 ? -10.360 -2.667 45.978 1.00 61.28 351 PHE A O 1
ATOM 2550 N N . ALA A 1 352 ? -12.395 -2.991 45.071 1.00 75.06 352 ALA A N 1
ATOM 2551 C CA . ALA A 1 352 ? -12.715 -1.580 44.903 1.00 75.06 352 ALA A CA 1
ATOM 2552 C C . ALA A 1 352 ? -14.143 -1.216 45.345 1.00 75.06 352 ALA A C 1
ATOM 2554 O O . ALA A 1 352 ? -15.032 -2.060 45.454 1.00 75.06 352 ALA A O 1
ATOM 2555 N N . THR A 1 353 ? -14.344 0.071 45.616 1.00 82.19 353 THR A N 1
ATOM 2556 C CA . THR A 1 353 ? -15.614 0.711 45.990 1.00 82.19 353 THR A CA 1
ATOM 2557 C C . THR A 1 353 ? -15.654 2.128 45.406 1.00 82.19 353 THR A C 1
ATOM 2559 O O . THR A 1 353 ? -14.637 2.633 44.929 1.00 82.19 353 THR A O 1
ATOM 2562 N N . THR A 1 354 ? -16.796 2.809 45.462 1.00 86.06 354 THR A N 1
ATOM 2563 C CA . THR A 1 354 ? -16.927 4.203 45.001 1.00 86.06 354 THR A CA 1
ATOM 2564 C C . THR A 1 354 ? -17.469 5.110 46.093 1.00 86.06 354 THR A C 1
ATOM 2566 O O . THR A 1 354 ? -18.361 4.715 46.845 1.00 86.06 354 THR A O 1
ATOM 2569 N N . THR A 1 355 ? -16.996 6.354 46.152 1.00 87.88 355 THR A N 1
ATOM 2570 C CA . THR A 1 355 ? -17.527 7.343 47.097 1.00 87.88 355 THR A CA 1
ATOM 2571 C C . THR A 1 355 ? -18.980 7.730 46.810 1.00 87.88 355 THR A C 1
ATOM 2573 O O . THR A 1 355 ? -19.399 7.933 45.668 1.00 87.88 355 THR A O 1
ATOM 2576 N N . THR A 1 356 ? -19.735 7.917 47.890 1.00 88.00 356 THR A N 1
ATOM 2577 C CA . THR A 1 356 ? -21.007 8.665 47.924 1.00 88.00 356 THR A CA 1
ATOM 2578 C C . THR A 1 356 ? -20.812 10.147 47.559 1.00 88.00 356 THR A C 1
ATOM 2580 O O . THR A 1 356 ? -19.682 10.628 47.590 1.00 88.00 356 THR A O 1
ATOM 2583 N N . SER A 1 357 ? -21.887 10.899 47.262 1.00 81.56 357 SER A N 1
ATOM 2584 C CA . SER A 1 357 ? -21.816 12.344 46.926 1.00 81.56 357 SER A CA 1
ATOM 2585 C C . SER A 1 357 ? -21.008 13.154 47.945 1.00 81.56 357 SER A C 1
ATOM 2587 O O . SER A 1 357 ? -20.109 13.903 47.578 1.00 81.56 357 SER A O 1
ATOM 2589 N N . ALA A 1 358 ? -21.233 12.889 49.234 1.00 81.00 358 ALA A N 1
ATOM 2590 C CA . ALA A 1 358 ? -20.514 13.494 50.351 1.00 81.00 358 ALA A CA 1
ATOM 2591 C C . ALA A 1 358 ? -19.066 12.982 50.535 1.00 81.00 358 ALA A C 1
ATOM 2593 O O . ALA A 1 358 ? -18.422 13.324 51.528 1.00 81.00 358 ALA A O 1
ATOM 2594 N N . GLY A 1 359 ? -18.542 12.145 49.636 1.00 83.94 359 GLY A N 1
ATOM 2595 C CA . GLY A 1 359 ? -17.160 11.656 49.624 1.00 83.94 359 GLY A CA 1
ATOM 2596 C C . GLY A 1 359 ? -16.881 10.414 50.479 1.00 83.94 359 GLY A C 1
ATOM 2597 O O . GLY A 1 359 ? -15.741 9.960 50.522 1.00 83.94 359 GLY A O 1
ATOM 2598 N N . ALA A 1 360 ? -17.870 9.857 51.185 1.00 86.75 360 ALA A N 1
ATOM 2599 C CA . ALA A 1 360 ? -17.668 8.713 52.084 1.00 86.75 360 ALA A CA 1
ATOM 2600 C C . ALA A 1 360 ? -17.669 7.364 51.338 1.00 86.75 360 ALA A C 1
ATOM 2602 O O . ALA A 1 360 ? -18.461 7.192 50.406 1.00 86.75 360 ALA A O 1
ATOM 2603 N N . PHE A 1 361 ? -16.835 6.413 51.777 1.00 88.75 361 PHE A N 1
ATOM 2604 C CA . PHE A 1 361 ? -16.708 5.059 51.211 1.00 88.75 361 PHE A CA 1
ATOM 2605 C C . PHE A 1 361 ? -16.521 3.968 52.287 1.00 88.75 361 PHE A C 1
ATOM 2607 O O . PHE A 1 361 ? -16.123 4.247 53.422 1.00 88.75 361 PHE A O 1
ATOM 2614 N N . GLU A 1 362 ? -16.754 2.712 51.893 1.00 83.88 362 GLU A N 1
ATOM 2615 C CA . GLU A 1 362 ? -16.515 1.495 52.682 1.00 83.88 362 GLU A CA 1
ATOM 2616 C C . GLU A 1 362 ? -16.035 0.354 51.764 1.00 83.88 362 GLU A C 1
ATOM 2618 O O . GLU A 1 362 ? -16.582 0.179 50.672 1.00 83.88 362 GLU A O 1
ATOM 2623 N N . LEU A 1 363 ? -15.000 -0.387 52.182 1.00 81.44 363 LEU A N 1
ATOM 2624 C CA . LEU A 1 363 ? -14.309 -1.404 51.380 1.00 81.44 363 LEU A CA 1
ATOM 2625 C C . LEU A 1 363 ? -13.821 -2.585 52.239 1.00 81.44 363 LEU A C 1
ATOM 2627 O O . LEU A 1 363 ? -13.175 -2.384 53.267 1.00 81.44 363 LEU A O 1
ATOM 2631 N N . GLY A 1 364 ? -14.097 -3.817 51.804 1.00 73.25 364 GLY A N 1
ATOM 2632 C CA . GLY A 1 364 ? -13.518 -5.033 52.389 1.00 73.25 364 GLY A CA 1
ATOM 2633 C C . GLY A 1 364 ? -12.083 -5.264 51.907 1.00 73.25 364 GLY A C 1
ATOM 2634 O O . GLY A 1 364 ? -11.792 -5.046 50.733 1.00 73.25 364 GLY A O 1
ATOM 2635 N N . VAL A 1 365 ? -11.187 -5.695 52.800 1.00 73.06 365 VAL A N 1
ATOM 2636 C CA . VAL A 1 365 ? -9.754 -5.894 52.508 1.00 73.06 365 VAL A CA 1
ATOM 2637 C C . VAL A 1 365 ? -9.208 -7.158 53.182 1.00 73.06 365 VAL A C 1
ATOM 2639 O O . VAL A 1 365 ? -9.710 -7.595 54.220 1.00 73.06 365 VAL A O 1
ATOM 2642 N N . ALA A 1 366 ? -8.145 -7.733 52.616 1.00 64.81 366 ALA A N 1
ATOM 2643 C CA . ALA A 1 366 ? -7.423 -8.843 53.235 1.00 64.81 366 ALA A CA 1
ATOM 2644 C C . ALA A 1 366 ? -6.580 -8.375 54.449 1.00 64.81 366 ALA A C 1
ATOM 2646 O O . ALA A 1 366 ? -6.099 -7.238 54.449 1.00 64.81 366 ALA A O 1
ATOM 2647 N N . PRO A 1 367 ? -6.350 -9.227 55.469 1.00 67.62 367 PRO A N 1
ATOM 2648 C CA . PRO A 1 367 ? -5.455 -8.899 56.580 1.00 67.62 367 PRO A CA 1
ATOM 2649 C C . PRO A 1 367 ? -3.988 -8.776 56.132 1.00 67.62 367 PRO A C 1
ATOM 2651 O O . PRO A 1 367 ? -3.479 -9.642 55.422 1.00 67.62 367 PRO A O 1
ATOM 2654 N N . GLY A 1 368 ? -3.286 -7.735 56.588 1.00 73.06 368 GLY A N 1
ATOM 2655 C CA . GLY A 1 368 ? -1.892 -7.449 56.224 1.00 73.06 368 GLY A CA 1
ATOM 2656 C C . GLY A 1 368 ? -1.619 -5.955 55.993 1.00 73.06 368 GLY A C 1
ATOM 2657 O O . GLY A 1 368 ? -2.414 -5.114 56.409 1.00 73.06 368 GLY A O 1
ATOM 2658 N N . PRO A 1 369 ? -0.491 -5.583 55.364 1.00 79.69 369 PRO A N 1
ATOM 2659 C CA . PRO A 1 369 ? -0.303 -4.235 54.834 1.00 79.69 369 PRO A CA 1
ATOM 2660 C C . PRO A 1 369 ? -1.203 -4.022 53.604 1.00 79.69 369 PRO A C 1
ATOM 2662 O O . PRO A 1 369 ? -1.274 -4.883 52.730 1.00 79.69 369 PRO A O 1
ATOM 2665 N N . VAL A 1 370 ? -1.873 -2.871 53.525 1.00 82.94 370 VAL A N 1
ATOM 2666 C CA . VAL A 1 370 ? -2.846 -2.539 52.470 1.00 82.94 370 VAL A CA 1
ATOM 2667 C C . VAL A 1 370 ? -2.572 -1.130 51.948 1.00 82.94 370 VAL A C 1
ATOM 2669 O O . VAL A 1 370 ? -2.546 -0.183 52.731 1.00 82.94 370 VAL A O 1
ATOM 2672 N N . THR A 1 371 ? -2.424 -0.961 50.635 1.00 87.38 371 THR A N 1
ATOM 2673 C CA . THR A 1 371 ? -2.384 0.364 49.993 1.00 87.38 371 THR A CA 1
ATOM 2674 C C . THR A 1 371 ? -3.696 0.615 49.267 1.00 87.38 371 THR A C 1
ATOM 2676 O O . THR A 1 371 ? -4.122 -0.202 48.458 1.00 87.38 371 THR A O 1
ATOM 2679 N N . LEU A 1 372 ? -4.336 1.745 49.563 1.00 89.12 372 LEU A N 1
ATOM 2680 C CA . LEU A 1 372 ? -5.535 2.223 48.886 1.00 89.12 372 LEU A CA 1
ATOM 2681 C C . LEU A 1 372 ? -5.153 3.303 47.875 1.00 89.12 372 LEU A C 1
ATOM 2683 O O . LEU A 1 372 ? -4.526 4.294 48.257 1.00 89.12 372 LEU A O 1
ATOM 2687 N N . ARG A 1 373 ? -5.554 3.131 46.614 1.00 90.75 373 ARG A N 1
ATOM 2688 C CA . ARG A 1 373 ? -5.454 4.146 45.563 1.00 90.75 373 ARG A CA 1
ATOM 2689 C C . ARG A 1 373 ? -6.825 4.770 45.311 1.00 90.75 373 ARG A C 1
ATOM 2691 O O . ARG A 1 373 ? -7.853 4.102 45.387 1.00 90.75 373 ARG A O 1
ATOM 2698 N N . PHE A 1 374 ? -6.822 6.066 45.039 1.00 91.88 374 PHE A N 1
ATOM 2699 C CA . PHE A 1 374 ? -7.999 6.900 44.838 1.00 91.88 374 PHE A CA 1
ATOM 2700 C C . PHE A 1 374 ? -7.908 7.541 43.457 1.00 91.88 374 PHE A C 1
ATOM 2702 O O . PHE A 1 374 ? -6.929 8.234 43.173 1.00 91.88 374 PHE A O 1
ATOM 2709 N N . THR A 1 375 ? -8.910 7.330 42.604 1.00 84.75 375 THR A N 1
ATOM 2710 C CA . THR A 1 375 ? -8.931 7.853 41.229 1.00 84.75 375 THR A CA 1
ATOM 2711 C C . THR A 1 375 ? -10.275 8.485 40.867 1.00 84.75 375 THR A C 1
ATOM 2713 O O . THR A 1 375 ? -11.341 8.064 41.315 1.00 84.75 375 THR A O 1
ATOM 2716 N N . ALA A 1 376 ? -10.231 9.537 40.050 1.00 82.12 376 ALA A N 1
ATOM 2717 C CA . ALA A 1 376 ? -11.400 10.157 39.434 1.00 82.12 376 ALA A CA 1
ATOM 2718 C C . ALA A 1 376 ? -10.998 10.777 38.089 1.00 82.12 376 ALA A C 1
ATOM 2720 O O . ALA A 1 376 ? -9.872 11.243 37.933 1.00 82.12 376 ALA A O 1
ATOM 2721 N N . GLN A 1 377 ? -11.915 10.802 37.122 1.00 76.69 377 GLN A N 1
ATOM 2722 C CA . GLN A 1 377 ? -11.649 11.340 35.785 1.00 76.69 377 GLN A CA 1
ATOM 2723 C C . GLN A 1 377 ? -11.205 12.814 35.845 1.00 76.69 377 GLN A C 1
ATOM 2725 O O . GLN A 1 377 ? -11.897 13.641 36.437 1.00 76.69 377 GLN A O 1
ATOM 2730 N N . GLY A 1 378 ? -10.057 13.134 35.237 1.00 66.56 378 GLY A N 1
ATOM 2731 C CA . GLY A 1 378 ? -9.455 14.475 35.252 1.00 66.56 378 GLY A CA 1
ATOM 2732 C C . GLY A 1 378 ? -8.732 14.850 36.554 1.00 66.56 378 GLY A C 1
ATOM 2733 O O . GLY A 1 378 ? -8.367 16.009 36.731 1.00 66.56 378 GLY A O 1
ATOM 2734 N N . TYR A 1 379 ? -8.526 13.909 37.479 1.00 81.25 379 TYR A N 1
ATOM 2735 C CA . TYR A 1 379 ? -7.801 14.134 38.729 1.00 81.25 379 TYR A CA 1
ATOM 2736 C C . TYR A 1 379 ? -6.623 13.164 38.871 1.00 81.25 379 TYR A C 1
ATOM 2738 O O . TYR A 1 379 ? -6.752 11.971 38.596 1.00 81.25 379 TYR A O 1
ATOM 2746 N N . ASN A 1 380 ? -5.500 13.671 39.383 1.00 80.38 380 ASN A N 1
ATOM 2747 C CA . ASN A 1 380 ? -4.329 12.868 39.722 1.00 80.38 380 ASN A CA 1
ATOM 2748 C C . ASN A 1 380 ? -4.702 11.777 40.739 1.00 80.38 380 ASN A C 1
ATOM 2750 O O . ASN A 1 380 ? -5.458 12.024 41.687 1.00 80.38 380 ASN A O 1
ATOM 2754 N N . ALA A 1 381 ? -4.130 10.586 40.565 1.00 83.62 381 ALA A N 1
ATOM 2755 C CA . ALA A 1 381 ? -4.301 9.484 41.503 1.00 83.62 381 ALA A CA 1
ATOM 2756 C C . ALA A 1 381 ? -3.595 9.773 42.841 1.00 83.62 381 ALA A C 1
ATOM 2758 O O . ALA A 1 381 ? -2.441 10.197 42.867 1.00 83.62 381 ALA A O 1
ATOM 2759 N N . GLU A 1 382 ? -4.270 9.489 43.954 1.00 89.62 382 GLU A N 1
ATOM 2760 C CA . GLU A 1 382 ? -3.724 9.613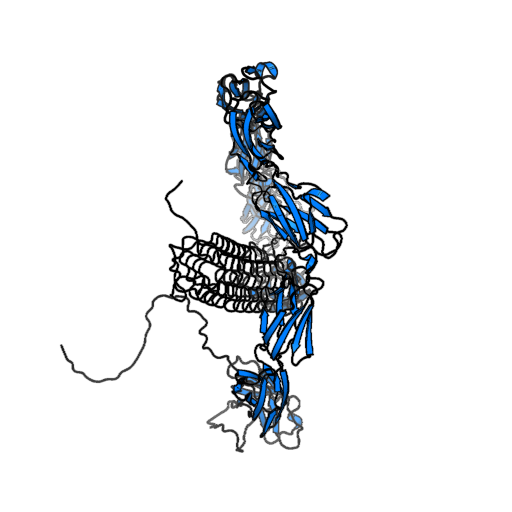 45.313 1.00 89.62 382 GLU A CA 1
ATOM 2761 C C . GLU A 1 382 ? -3.602 8.225 45.960 1.00 89.62 382 GLU A C 1
ATOM 2763 O O . GLU A 1 382 ? -4.511 7.408 45.833 1.00 89.62 382 GLU A O 1
ATOM 2768 N N . GLU A 1 383 ? -2.521 7.952 46.698 1.00 89.94 383 GLU A N 1
ATOM 2769 C CA . GLU A 1 383 ? -2.313 6.667 47.392 1.00 89.94 383 GLU A CA 1
ATOM 2770 C C . GLU A 1 383 ? -2.132 6.831 48.904 1.00 89.94 383 GLU A C 1
ATOM 2772 O O . GLU A 1 383 ? -1.497 7.778 49.375 1.00 89.94 383 GLU A O 1
ATOM 2777 N N . ARG A 1 384 ? -2.685 5.902 49.690 1.00 90.25 384 ARG A N 1
ATOM 2778 C CA . ARG A 1 384 ? -2.567 5.856 51.156 1.00 90.25 384 ARG A CA 1
ATOM 2779 C C . ARG A 1 384 ? -2.312 4.428 51.634 1.00 90.25 384 ARG A C 1
ATOM 2781 O O . ARG A 1 384 ? -3.127 3.540 51.404 1.00 90.25 384 ARG A O 1
ATOM 2788 N N . SER A 1 385 ? -1.206 4.220 52.343 1.00 87.44 385 SER A N 1
ATOM 2789 C CA . SER A 1 385 ? -0.792 2.899 52.834 1.00 87.44 385 SER A CA 1
ATOM 2790 C C . SER A 1 385 ? -1.088 2.719 54.323 1.00 87.44 385 SER A C 1
ATOM 2792 O O . SER A 1 385 ? -0.558 3.448 55.159 1.00 87.44 385 SER A O 1
ATOM 2794 N N . LEU A 1 386 ? -1.888 1.705 54.650 1.00 83.81 386 LEU A N 1
ATOM 2795 C CA . LEU A 1 386 ? -2.124 1.188 55.996 1.00 83.81 386 LEU A CA 1
ATOM 2796 C C . LEU A 1 386 ? -1.129 0.041 56.266 1.00 83.81 386 LEU A C 1
ATOM 2798 O O . LEU A 1 386 ? -1.255 -1.028 55.668 1.00 83.81 386 LEU A O 1
ATOM 2802 N N . PRO A 1 387 ? -0.125 0.213 57.147 1.00 75.75 387 PRO A N 1
ATOM 2803 C CA . PRO A 1 387 ? 0.983 -0.742 57.266 1.00 75.75 387 PRO A CA 1
ATOM 2804 C C . PRO A 1 387 ? 0.632 -2.048 57.998 1.00 75.75 387 PRO A C 1
ATOM 2806 O O . PRO A 1 387 ? 1.421 -2.989 57.950 1.00 75.75 387 PRO A O 1
ATOM 2809 N N . ASN A 1 388 ? -0.505 -2.116 58.700 1.00 76.81 388 ASN A N 1
ATOM 2810 C CA . ASN A 1 388 ? -0.964 -3.321 59.391 1.00 76.81 388 ASN A CA 1
ATOM 2811 C C . ASN A 1 388 ? -2.483 -3.283 59.629 1.00 76.81 388 ASN A C 1
ATOM 2813 O O . ASN A 1 388 ? -2.962 -2.562 60.503 1.00 76.81 388 ASN A O 1
ATOM 2817 N N . VAL A 1 389 ? -3.227 -4.081 58.870 1.00 77.06 389 VAL A N 1
ATOM 2818 C CA . VAL A 1 389 ? -4.682 -4.234 58.947 1.00 77.06 389 VAL A CA 1
ATOM 2819 C C . VAL A 1 389 ? -4.990 -5.638 59.475 1.00 77.06 389 VAL A C 1
ATOM 2821 O O . VAL A 1 389 ? -4.706 -6.634 58.817 1.00 77.06 389 VAL A O 1
ATOM 2824 N N . ALA A 1 390 ? -5.520 -5.732 60.697 1.00 70.75 390 ALA A N 1
ATOM 2825 C CA . ALA A 1 390 ? -5.724 -7.012 61.381 1.00 70.75 390 ALA A CA 1
ATOM 2826 C C . ALA A 1 390 ? -6.985 -7.759 60.906 1.00 70.75 390 ALA A C 1
ATOM 2828 O O . ALA A 1 390 ? -7.954 -7.148 60.460 1.00 70.75 390 ALA A O 1
ATOM 2829 N N . GLU A 1 391 ? -6.996 -9.085 61.053 1.00 68.81 391 GLU A N 1
ATOM 2830 C CA . GLU A 1 391 ? -8.164 -9.937 60.797 1.00 68.81 391 GLU A CA 1
ATOM 2831 C C . GLU A 1 391 ? -9.338 -9.563 61.725 1.00 68.81 391 GLU A C 1
ATOM 2833 O O . GLU A 1 391 ? -9.153 -9.388 62.931 1.00 68.81 391 GLU A O 1
ATOM 2838 N N . GLY A 1 392 ? -10.543 -9.398 61.168 1.00 64.44 392 GLY A N 1
ATOM 2839 C CA . GLY A 1 392 ? -11.741 -8.995 61.917 1.00 64.44 392 GLY A CA 1
ATOM 2840 C C . GLY A 1 392 ? -11.869 -7.488 62.186 1.00 64.44 392 GLY A C 1
ATOM 2841 O O . GLY A 1 392 ? -12.799 -7.072 62.880 1.00 64.44 392 GLY A O 1
ATOM 2842 N N . ALA A 1 393 ? -10.940 -6.656 61.703 1.00 73.44 393 ALA A N 1
ATOM 2843 C CA . ALA A 1 393 ? -10.894 -5.238 62.061 1.00 73.44 393 ALA A CA 1
ATOM 2844 C C . ALA A 1 393 ? -11.945 -4.368 61.338 1.00 73.44 393 ALA A C 1
ATOM 2846 O O . ALA A 1 393 ? -12.529 -4.734 60.314 1.00 73.44 393 ALA A O 1
ATOM 2847 N N . GLN A 1 394 ? -12.158 -3.175 61.894 1.00 80.88 394 GLN A N 1
ATOM 2848 C CA . GLN A 1 394 ? -12.926 -2.075 61.312 1.00 80.88 394 GLN A CA 1
ATOM 2849 C C . GLN A 1 394 ? -12.039 -0.827 61.401 1.00 80.88 394 GLN A C 1
ATOM 2851 O O . GLN A 1 394 ? -11.819 -0.316 62.500 1.00 80.88 394 GLN A O 1
ATOM 2856 N N . VAL A 1 395 ? -11.470 -0.386 60.279 1.00 81.19 395 VAL A N 1
ATOM 2857 C CA . VAL A 1 395 ? -10.474 0.701 60.231 1.00 81.19 395 VAL A CA 1
ATOM 2858 C C . VAL A 1 395 ? -11.112 1.976 59.682 1.00 81.19 395 VAL A C 1
ATOM 2860 O O . VAL A 1 395 ? -11.766 1.935 58.642 1.00 81.19 395 VAL A O 1
ATOM 2863 N N . ASP A 1 396 ? -10.901 3.111 60.349 1.00 85.25 396 ASP A N 1
ATOM 2864 C CA . ASP A 1 396 ? -11.302 4.435 59.855 1.00 85.25 396 ASP A CA 1
ATOM 2865 C C . ASP A 1 396 ? -10.079 5.180 59.302 1.00 85.25 396 ASP A C 1
ATOM 2867 O O . ASP A 1 396 ? -9.255 5.719 60.045 1.00 85.25 396 ASP A O 1
ATOM 2871 N N . LEU A 1 397 ? -9.968 5.218 57.974 1.00 83.38 397 LEU A N 1
ATOM 2872 C CA . LEU A 1 397 ? -8.870 5.857 57.254 1.00 83.38 397 LEU A CA 1
ATOM 2873 C C . LEU A 1 397 ? -8.752 7.354 57.589 1.00 83.38 397 LEU A C 1
ATOM 2875 O O . LEU A 1 397 ? -7.643 7.889 57.607 1.00 83.38 397 LEU A O 1
ATOM 2879 N N . ALA A 1 398 ? -9.863 8.026 57.913 1.00 77.44 398 ALA A N 1
ATOM 2880 C CA . ALA A 1 398 ? -9.844 9.443 58.270 1.00 77.44 398 ALA A CA 1
ATOM 2881 C C . ALA A 1 398 ? -9.177 9.706 59.634 1.00 77.44 398 ALA A C 1
ATOM 2883 O O . ALA A 1 398 ? -8.726 10.826 59.873 1.00 77.44 398 ALA A O 1
ATOM 2884 N N . GLN A 1 399 ? -9.072 8.692 60.501 1.00 79.44 399 GLN A N 1
ATOM 2885 C CA . GLN A 1 399 ? -8.339 8.767 61.771 1.00 79.44 399 GLN A CA 1
ATOM 2886 C C . GLN A 1 399 ? -6.864 8.359 61.620 1.00 79.44 399 GLN A C 1
ATOM 2888 O O . GLN A 1 399 ? -6.013 8.939 62.289 1.00 79.44 399 GLN A O 1
ATOM 2893 N N . GLU A 1 400 ? -6.554 7.418 60.721 1.00 79.06 400 GLU A N 1
ATOM 2894 C CA . GLU A 1 400 ? -5.184 6.933 60.477 1.00 79.06 400 GLU A CA 1
ATOM 2895 C C . GLU A 1 400 ? -4.342 7.889 59.608 1.00 79.06 400 GLU A C 1
ATOM 2897 O O . GLU A 1 400 ? -3.184 8.163 59.923 1.00 79.06 400 GLU A O 1
ATOM 2902 N N . VAL A 1 401 ? -4.903 8.409 58.506 1.00 76.19 401 VAL A N 1
ATOM 2903 C CA . VAL A 1 401 ? -4.168 9.224 57.506 1.00 76.19 401 VAL A CA 1
ATOM 2904 C C . VAL A 1 401 ? -4.910 10.488 57.047 1.00 76.19 401 VAL A C 1
ATOM 2906 O O . VAL A 1 401 ? -4.398 11.235 56.211 1.00 76.19 401 VAL A O 1
ATOM 2909 N N . GLY A 1 402 ? -6.093 10.759 57.602 1.00 81.19 402 GLY A N 1
ATOM 2910 C CA . GLY A 1 402 ? -6.909 11.925 57.260 1.00 81.19 402 GLY A CA 1
ATOM 2911 C C . GLY A 1 402 ? -7.750 11.756 55.989 1.00 81.19 402 GLY A C 1
ATOM 2912 O O . GLY A 1 402 ? -7.800 10.696 55.370 1.00 81.19 402 GLY A O 1
ATOM 2913 N N . VAL A 1 403 ? -8.449 12.829 55.612 1.00 83.69 403 VAL A N 1
ATOM 2914 C CA . VAL A 1 403 ? -9.290 12.861 54.405 1.00 83.69 403 VAL A CA 1
ATOM 2915 C C . VAL A 1 403 ? -8.414 12.971 53.158 1.00 83.69 403 VAL A C 1
ATOM 2917 O O . VAL A 1 403 ? -7.556 13.853 53.072 1.00 83.69 403 VAL A O 1
ATOM 2920 N N . VAL A 1 404 ? -8.639 12.095 52.178 1.00 87.38 404 VAL A N 1
ATOM 2921 C CA . VAL A 1 404 ? -7.897 12.108 50.908 1.00 87.38 404 VAL A CA 1
ATOM 2922 C C . VAL A 1 404 ? -8.428 13.228 50.015 1.00 87.38 404 VAL A C 1
ATOM 2924 O O . VAL A 1 404 ? -9.637 13.406 49.903 1.00 87.38 404 VAL A O 1
ATOM 2927 N N . ARG A 1 405 ? -7.540 13.996 49.376 1.00 87.81 405 ARG A N 1
ATOM 2928 C CA . ARG A 1 405 ? -7.912 15.098 48.478 1.00 87.81 405 ARG A CA 1
ATOM 2929 C C . ARG A 1 405 ? -7.236 14.923 47.136 1.00 87.81 405 ARG A C 1
ATOM 2931 O O . ARG A 1 405 ? -6.020 15.046 47.062 1.00 87.81 405 ARG A O 1
ATOM 2938 N N . LEU A 1 406 ? -8.021 14.661 46.097 1.00 85.50 406 LEU A N 1
ATOM 2939 C CA . LEU A 1 406 ? -7.495 14.508 44.747 1.00 85.50 406 LEU A CA 1
ATOM 2940 C C . LEU A 1 406 ? -7.272 15.894 44.133 1.00 85.50 406 LEU A C 1
ATOM 2942 O O . LEU A 1 406 ? -8.158 16.753 44.180 1.00 85.50 406 LEU A O 1
ATOM 2946 N N . SER A 1 407 ? -6.097 16.103 43.544 1.00 79.06 407 SER A N 1
ATOM 2947 C CA . SER A 1 407 ? -5.749 17.320 42.805 1.00 79.06 407 SER A CA 1
ATOM 2948 C C . SER A 1 407 ? -6.118 17.170 41.327 1.00 79.06 407 SER A C 1
ATOM 2950 O O . SER A 1 407 ? -5.899 16.114 40.742 1.00 79.06 407 SER A O 1
ATOM 2952 N N . GLY A 1 408 ? -6.703 18.203 40.721 1.00 73.56 408 GLY A N 1
ATOM 2953 C CA . GLY A 1 408 ? -7.099 18.167 39.311 1.00 73.56 408 GLY A CA 1
ATOM 2954 C C . GLY A 1 408 ? -5.896 18.194 38.360 1.00 73.56 408 GLY A C 1
ATOM 2955 O O . GLY A 1 408 ? -4.893 18.847 38.654 1.00 73.56 408 GLY A O 1
ATOM 2956 N N . GLU A 1 409 ? -5.992 17.511 37.222 1.00 74.81 409 GLU A N 1
ATOM 2957 C CA . GLU A 1 409 ? -4.987 17.590 36.159 1.00 74.81 409 GLU A CA 1
ATOM 2958 C C . GLU A 1 409 ? -5.093 18.939 35.424 1.00 74.81 409 GLU A C 1
ATOM 2960 O O . GLU A 1 409 ? -6.188 19.321 34.994 1.00 74.81 409 GLU A O 1
ATOM 2965 N N . PRO A 1 410 ? -3.988 19.690 35.256 1.00 76.94 410 PRO A N 1
ATOM 2966 C CA . PRO A 1 410 ? -4.029 20.956 34.540 1.00 76.94 410 PRO A CA 1
ATOM 2967 C C . PRO A 1 410 ? -4.335 20.720 33.057 1.00 76.94 410 PRO A C 1
ATOM 2969 O O . PRO A 1 410 ? -3.778 19.823 32.421 1.00 76.94 410 PRO A O 1
ATOM 2972 N N . GLY A 1 411 ? -5.213 21.550 32.502 1.00 81.31 411 GLY A N 1
ATOM 2973 C CA . GLY A 1 411 ? -5.451 21.599 31.068 1.00 81.31 411 GLY A CA 1
ATOM 2974 C C . GLY A 1 411 ? -4.298 22.271 30.320 1.00 81.31 411 GLY A C 1
ATOM 2975 O O . GLY A 1 411 ? -3.330 22.773 30.899 1.00 81.31 411 GLY A O 1
ATOM 2976 N N . ARG A 1 412 ? -4.410 22.295 28.996 1.00 89.06 412 ARG A N 1
ATOM 2977 C CA . ARG A 1 412 ? -3.454 22.939 28.088 1.00 89.06 412 ARG A CA 1
ATOM 2978 C C . ARG A 1 412 ? -4.180 23.945 27.212 1.00 89.06 412 ARG A C 1
ATOM 2980 O O . ARG A 1 412 ? -5.342 23.734 26.868 1.00 89.06 412 ARG A O 1
ATOM 2987 N N . LEU A 1 413 ? -3.487 25.004 26.811 1.00 91.69 413 LEU A N 1
ATOM 2988 C CA . LEU A 1 413 ? -3.993 25.974 25.841 1.00 91.69 413 LEU A CA 1
ATOM 2989 C C . LEU A 1 413 ? -2.982 26.133 24.709 1.00 91.69 413 LEU A C 1
ATOM 2991 O O . LEU A 1 413 ? -1.837 26.504 24.965 1.00 91.69 413 LEU A O 1
ATOM 2995 N N . ARG A 1 414 ? -3.403 25.864 23.474 1.00 93.00 414 ARG A N 1
ATOM 2996 C CA . ARG A 1 414 ? -2.553 25.889 22.280 1.00 93.00 414 ARG A CA 1
ATOM 2997 C C . ARG A 1 414 ? -3.205 26.711 21.172 1.00 93.00 414 ARG A C 1
ATOM 2999 O O . ARG A 1 414 ? -4.427 26.802 21.096 1.00 93.00 414 ARG A O 1
ATOM 3006 N N . GLY A 1 415 ? -2.391 27.339 20.333 1.00 90.56 415 GLY A N 1
ATOM 3007 C CA . GLY A 1 415 ? -2.860 28.105 19.182 1.00 90.56 415 GLY A CA 1
ATOM 3008 C C . GLY A 1 415 ? -1.725 28.500 18.245 1.00 90.56 415 GLY A C 1
ATOM 3009 O O . GLY A 1 415 ? -0.563 28.174 18.489 1.00 90.56 415 GLY A O 1
ATOM 3010 N N . VAL A 1 416 ? -2.075 29.220 17.177 1.00 90.88 416 VAL A N 1
ATOM 3011 C CA . VAL A 1 416 ? -1.127 29.755 16.190 1.00 90.88 416 VAL A CA 1
ATOM 3012 C C . VAL A 1 416 ? -1.391 31.248 15.988 1.00 90.88 416 VAL A C 1
ATOM 3014 O O . VAL A 1 416 ? -2.537 31.656 15.786 1.00 90.88 416 VAL A O 1
ATOM 3017 N N . LEU A 1 417 ? -0.332 32.057 16.052 1.00 90.31 417 LEU A N 1
ATOM 3018 C CA . LEU A 1 417 ? -0.344 33.507 15.870 1.00 90.31 417 LEU A CA 1
ATOM 3019 C C . LEU A 1 417 ? 0.270 33.906 14.520 1.00 90.31 417 LEU A C 1
ATOM 3021 O O . LEU A 1 417 ? 1.486 33.873 14.346 1.00 90.31 417 LEU A O 1
ATOM 3025 N N . GLY A 1 418 ? -0.569 34.357 13.592 1.00 84.62 418 GLY A N 1
ATOM 3026 C CA . GLY A 1 418 ? -0.153 35.029 12.364 1.00 84.62 418 GLY A CA 1
ATOM 3027 C C . GLY A 1 418 ? -0.026 36.547 12.535 1.00 84.62 418 GLY A C 1
ATOM 3028 O O . GLY A 1 418 ? -0.753 37.177 13.307 1.00 84.62 418 GLY A O 1
ATOM 3029 N N . LEU A 1 419 ? 0.863 37.155 11.750 1.00 83.44 419 LEU A N 1
ATOM 3030 C CA . LEU A 1 419 ? 0.988 38.607 11.601 1.00 83.44 419 LEU A CA 1
ATOM 3031 C C . LEU A 1 419 ? 0.645 38.979 10.152 1.00 83.44 419 LEU A C 1
ATOM 3033 O O . LEU A 1 419 ? 1.229 38.431 9.216 1.00 83.44 419 LEU A O 1
ATOM 3037 N N . ALA A 1 420 ? -0.325 39.874 9.950 1.00 74.88 420 ALA A N 1
ATOM 3038 C CA . ALA A 1 420 ? -0.809 40.206 8.611 1.00 74.88 420 ALA A CA 1
ATOM 3039 C C . ALA A 1 420 ? 0.307 40.808 7.734 1.00 74.88 420 ALA A C 1
ATOM 3041 O O . ALA A 1 420 ? 0.860 41.855 8.057 1.00 74.88 420 ALA A O 1
ATOM 3042 N N . GLY A 1 421 ? 0.609 40.155 6.607 1.00 64.69 421 GLY A N 1
ATOM 3043 C CA . GLY A 1 421 ? 1.603 40.631 5.639 1.00 64.69 421 GLY A CA 1
ATOM 3044 C C . GLY A 1 421 ? 3.070 40.370 6.010 1.00 64.69 421 GLY A C 1
ATOM 3045 O O . GLY A 1 421 ? 3.945 40.996 5.417 1.00 64.69 421 GLY A O 1
ATOM 3046 N N . VAL A 1 422 ? 3.365 39.471 6.960 1.00 66.25 422 VAL A N 1
ATOM 3047 C CA . VAL A 1 422 ? 4.744 39.093 7.327 1.00 66.25 422 VAL A CA 1
ATOM 3048 C C . VAL A 1 422 ? 4.934 37.575 7.338 1.00 66.25 422 VAL A C 1
ATOM 3050 O O . VAL A 1 422 ? 4.230 36.855 8.037 1.00 66.25 422 VAL A O 1
ATOM 3053 N N . GLN A 1 423 ? 5.959 37.111 6.616 1.00 59.12 423 GLN A N 1
ATOM 3054 C CA . GLN A 1 423 ? 6.426 35.715 6.607 1.00 59.12 423 GLN A CA 1
ATOM 3055 C C . GLN A 1 423 ? 7.756 35.504 7.367 1.00 59.12 423 GLN A C 1
ATOM 3057 O O . GLN A 1 423 ? 8.308 34.411 7.337 1.00 59.12 423 GLN A O 1
ATOM 3062 N N . ASN A 1 424 ? 8.304 36.531 8.034 1.00 68.25 424 ASN A N 1
ATOM 3063 C CA . ASN A 1 424 ? 9.587 36.437 8.746 1.00 68.25 424 ASN A CA 1
ATOM 3064 C C . ASN A 1 424 ? 9.425 35.773 10.138 1.00 68.25 424 ASN A C 1
ATOM 3066 O O . ASN A 1 424 ? 8.820 36.390 11.025 1.00 68.25 424 ASN A O 1
ATOM 3070 N N . PRO A 1 425 ? 10.034 34.592 10.389 1.00 73.06 425 PRO A N 1
ATOM 3071 C CA . PRO A 1 425 ? 9.930 33.885 11.670 1.00 73.06 425 PRO A CA 1
ATOM 3072 C C . PRO A 1 425 ? 10.459 34.659 12.884 1.00 73.06 425 PRO A C 1
ATOM 3074 O O . PRO A 1 425 ? 10.006 34.430 14.005 1.00 73.06 425 PRO A O 1
ATOM 3077 N N . GLU A 1 426 ? 11.424 35.569 12.711 1.00 74.38 426 GLU A N 1
ATOM 3078 C CA . GLU A 1 426 ? 11.945 36.373 13.827 1.00 74.38 426 GLU A CA 1
ATOM 3079 C C . GLU A 1 426 ? 10.964 37.465 14.265 1.00 74.38 426 GLU A C 1
ATOM 3081 O O . GLU A 1 426 ? 10.871 37.770 15.453 1.00 74.38 426 GLU A O 1
ATOM 3086 N N . THR A 1 427 ? 10.186 38.020 13.331 1.00 71.69 427 THR A N 1
ATOM 3087 C CA . THR A 1 427 ? 9.139 39.003 13.647 1.00 71.69 427 THR A CA 1
ATOM 3088 C C . THR A 1 427 ? 7.984 38.352 14.404 1.00 71.69 427 THR A C 1
ATOM 3090 O O . THR A 1 427 ? 7.463 38.950 15.343 1.00 71.69 427 THR A O 1
ATOM 3093 N N . VAL A 1 428 ? 7.631 37.109 14.055 1.00 81.81 428 VAL A N 1
ATOM 3094 C CA . VAL A 1 428 ? 6.615 36.326 14.776 1.00 81.81 428 VAL A CA 1
ATOM 3095 C C . VAL A 1 428 ? 7.091 36.006 16.198 1.00 81.81 428 VAL A C 1
ATOM 3097 O O . VAL A 1 428 ? 6.407 36.359 17.155 1.00 81.81 428 VAL A O 1
ATOM 3100 N N . ARG A 1 429 ? 8.314 35.477 16.366 1.00 85.12 429 ARG A N 1
ATOM 3101 C CA . ARG A 1 429 ? 8.930 35.199 17.686 1.00 85.12 429 ARG A CA 1
ATOM 3102 C C . ARG A 1 429 ? 9.086 36.426 18.594 1.00 85.12 429 ARG A C 1
ATOM 3104 O O . ARG A 1 429 ? 9.234 36.272 19.806 1.00 85.12 429 ARG A O 1
ATOM 3111 N N . ALA A 1 430 ? 9.079 37.638 18.037 1.00 82.38 430 ALA A N 1
ATOM 3112 C CA . ALA A 1 430 ? 9.120 38.888 18.798 1.00 82.38 430 ALA A CA 1
ATOM 3113 C C . ALA A 1 430 ? 7.751 39.306 19.379 1.00 82.38 430 ALA A C 1
ATOM 3115 O O . ALA A 1 430 ? 7.698 40.198 20.231 1.00 82.38 430 ALA A O 1
ATOM 3116 N N . ALA A 1 431 ? 6.652 38.677 18.948 1.00 87.94 431 ALA A N 1
ATOM 3117 C CA . ALA A 1 431 ? 5.335 38.851 19.550 1.00 87.94 431 ALA A CA 1
ATOM 3118 C C . ALA A 1 431 ? 5.252 38.196 20.942 1.00 87.94 431 ALA A C 1
ATOM 3120 O O . ALA A 1 431 ? 6.055 37.334 21.299 1.00 87.94 431 ALA A O 1
ATOM 3121 N N . ARG A 1 432 ? 4.253 38.594 21.733 1.00 93.38 432 ARG A N 1
ATOM 3122 C CA . ARG A 1 432 ? 3.971 38.037 23.062 1.00 93.38 432 ARG A CA 1
ATOM 3123 C C . ARG A 1 432 ? 2.504 37.648 23.196 1.00 93.38 432 ARG A C 1
ATOM 3125 O O . ARG A 1 432 ? 1.612 38.402 22.801 1.00 93.38 432 ARG A O 1
ATOM 3132 N N . VAL A 1 433 ? 2.287 36.496 23.817 1.00 95.06 433 VAL A N 1
ATOM 3133 C CA . VAL A 1 433 ? 0.991 35.949 24.212 1.00 95.06 433 VAL A CA 1
ATOM 3134 C C . VAL A 1 433 ? 0.913 35.984 25.740 1.00 95.06 433 VAL A C 1
ATOM 3136 O O . VAL A 1 433 ? 1.725 35.361 26.418 1.00 95.06 433 VAL A O 1
ATOM 3139 N N . GLU A 1 434 ? -0.039 36.726 26.295 1.00 96.00 434 GLU A N 1
ATOM 3140 C CA . GLU A 1 434 ? -0.289 36.830 27.739 1.00 96.00 434 GLU A CA 1
ATOM 3141 C C . GLU A 1 434 ? -1.572 36.070 28.097 1.00 96.00 434 GLU A C 1
ATOM 3143 O O . GLU A 1 434 ? -2.626 36.330 27.510 1.00 96.00 434 GLU A O 1
ATOM 3148 N N . LEU A 1 435 ? -1.503 35.181 29.091 1.00 94.50 435 LEU A N 1
ATOM 3149 C CA . LEU A 1 435 ? -2.664 34.533 29.698 1.00 94.50 435 LEU A CA 1
ATOM 3150 C C . LEU A 1 435 ? -3.010 35.243 31.012 1.00 94.50 435 LEU A C 1
ATOM 3152 O O . LEU A 1 435 ? -2.166 35.394 31.902 1.00 94.50 435 LEU A O 1
ATOM 3156 N N . ARG A 1 436 ? -4.253 35.709 31.130 1.00 92.12 436 ARG A N 1
ATOM 3157 C CA . ARG A 1 436 ? -4.684 36.636 32.183 1.00 92.12 436 ARG A CA 1
ATOM 3158 C C . ARG A 1 436 ? -5.903 36.110 32.940 1.00 92.12 436 ARG A C 1
ATOM 3160 O O . ARG A 1 436 ? -6.786 35.492 32.349 1.00 92.12 436 ARG A O 1
ATOM 3167 N N . GLN A 1 437 ? -5.978 36.398 34.237 1.00 89.38 437 GLN A N 1
ATOM 3168 C CA . GLN A 1 437 ? -7.157 36.150 35.076 1.00 89.38 437 GLN A CA 1
ATOM 3169 C C . GLN A 1 437 ? -7.383 37.357 35.990 1.00 89.38 437 GLN A C 1
ATOM 3171 O O . GLN A 1 437 ? -6.425 37.944 36.486 1.00 89.38 437 GLN A O 1
ATOM 3176 N N . ASP A 1 438 ? -8.643 37.772 36.146 1.00 84.62 438 ASP A N 1
ATOM 3177 C CA . ASP A 1 438 ? -9.075 38.914 36.974 1.00 84.62 438 ASP A CA 1
ATOM 3178 C C . ASP A 1 438 ? -8.296 40.234 36.745 1.00 84.62 438 ASP A C 1
ATOM 3180 O O . ASP A 1 438 ? -8.265 41.129 37.588 1.00 84.62 438 ASP A O 1
ATOM 3184 N N . GLY A 1 439 ? -7.705 40.380 35.553 1.00 77.81 439 GLY A N 1
ATOM 3185 C CA . GLY A 1 439 ? -6.923 41.539 35.123 1.00 77.81 439 GLY A CA 1
ATOM 3186 C C . GLY A 1 439 ? -5.407 41.415 35.315 1.00 77.81 439 GLY A C 1
ATOM 3187 O O . GLY A 1 439 ? -4.675 42.204 34.712 1.00 77.81 439 GLY A O 1
ATOM 3188 N N . GLU A 1 440 ? -4.904 40.430 36.062 1.00 84.94 440 GLU A N 1
ATOM 3189 C CA . GLU A 1 440 ? -3.464 40.167 36.218 1.00 84.94 440 GLU A CA 1
ATOM 3190 C C . GLU A 1 440 ? -2.946 39.180 35.155 1.00 84.94 440 GLU A C 1
ATOM 3192 O O . GLU A 1 440 ? -3.718 38.428 34.562 1.00 84.94 440 GLU A O 1
ATOM 3197 N N . VAL A 1 441 ? -1.638 39.208 34.869 1.00 88.56 441 VAL A N 1
ATOM 3198 C CA . VAL A 1 441 ? -0.981 38.215 33.996 1.00 88.56 441 VAL A CA 1
ATOM 3199 C C . VAL A 1 441 ? -0.575 37.033 34.866 1.00 88.56 441 VAL A C 1
ATOM 3201 O O . VAL A 1 441 ? 0.214 37.212 35.791 1.00 88.56 441 VAL A O 1
ATOM 3204 N N . LEU A 1 442 ? -1.104 35.846 34.569 1.00 87.06 442 LEU A N 1
ATOM 3205 C CA . LEU A 1 442 ? -0.723 34.610 35.256 1.00 87.06 442 LEU A CA 1
ATOM 3206 C C . LEU A 1 442 ? 0.516 33.980 34.626 1.00 87.06 442 LEU A C 1
ATOM 3208 O O . LEU A 1 442 ? 1.407 33.528 35.339 1.00 87.06 442 LEU A O 1
ATOM 3212 N N . ASP A 1 443 ? 0.553 33.958 33.295 1.00 88.19 443 ASP A N 1
ATOM 3213 C CA . ASP A 1 443 ? 1.640 33.385 32.512 1.00 88.19 443 ASP A CA 1
ATOM 3214 C C . ASP A 1 443 ? 1.770 34.123 31.170 1.00 88.19 443 ASP A C 1
ATOM 3216 O O . ASP A 1 443 ? 0.837 34.789 30.707 1.00 88.19 443 ASP A O 1
ATOM 3220 N N . GLN A 1 444 ? 2.935 34.031 30.537 1.00 93.19 444 GLN A N 1
ATOM 3221 C CA . GLN A 1 444 ? 3.206 34.643 29.240 1.00 93.19 444 GLN A CA 1
ATOM 3222 C C . GLN A 1 444 ? 4.209 33.810 28.441 1.00 93.19 444 GLN A C 1
ATOM 3224 O O . GLN A 1 444 ? 5.190 33.305 28.982 1.00 93.19 444 GLN A O 1
ATOM 3229 N N . THR A 1 445 ? 4.002 33.732 27.131 1.00 92.56 445 THR A N 1
ATOM 3230 C CA . THR A 1 445 ? 4.899 33.026 26.215 1.00 92.56 445 THR A CA 1
ATOM 3231 C C . THR A 1 445 ? 5.118 33.824 24.929 1.00 92.56 445 THR A C 1
ATOM 3233 O O . THR A 1 445 ? 4.339 34.719 24.589 1.00 92.56 445 THR A O 1
ATOM 3236 N N . ASN A 1 446 ? 6.190 33.502 24.212 1.00 92.94 446 ASN A N 1
ATOM 3237 C CA . ASN A 1 446 ? 6.436 33.973 22.854 1.00 92.94 446 ASN A CA 1
ATOM 3238 C C . ASN A 1 446 ? 6.139 32.810 21.894 1.00 92.94 446 ASN A C 1
ATOM 3240 O O . ASN A 1 446 ? 6.465 31.669 22.230 1.00 92.94 446 ASN A O 1
ATOM 3244 N N . PRO A 1 447 ? 5.535 33.061 20.723 1.00 89.75 447 PRO A N 1
ATOM 3245 C CA . PRO A 1 447 ? 5.285 32.009 19.751 1.00 89.75 447 PRO A CA 1
ATOM 3246 C C . PRO A 1 447 ? 6.585 31.552 19.076 1.00 89.75 447 PRO A C 1
ATOM 3248 O O . PRO A 1 447 ? 7.602 32.254 19.068 1.00 89.75 447 PRO A O 1
ATOM 3251 N N . GLU A 1 448 ? 6.532 30.378 18.462 1.00 90.00 448 GLU A N 1
ATOM 3252 C CA . GLU A 1 448 ? 7.591 29.840 17.619 1.00 90.00 448 GLU A CA 1
ATOM 3253 C C . GLU A 1 448 ? 7.643 30.527 16.239 1.00 90.00 448 GLU A C 1
ATOM 3255 O O . GLU A 1 448 ? 6.952 31.509 15.965 1.00 90.00 448 GLU A O 1
ATOM 3260 N N . GLY A 1 449 ? 8.542 30.063 15.365 1.00 78.31 449 GLY A N 1
ATOM 3261 C CA . GLY A 1 449 ? 8.810 30.714 14.073 1.00 78.31 449 GLY A CA 1
ATOM 3262 C C . GLY A 1 449 ? 7.676 30.606 13.048 1.00 78.31 449 GLY A C 1
ATOM 3263 O O . GLY A 1 449 ? 7.649 31.368 12.088 1.00 78.31 449 GLY A O 1
ATOM 3264 N N . ASP A 1 450 ? 6.762 29.667 13.265 1.00 80.69 450 ASP A N 1
ATOM 3265 C CA . ASP A 1 450 ? 5.527 29.408 12.522 1.00 80.69 450 ASP A CA 1
ATOM 3266 C C . ASP A 1 450 ? 4.288 30.052 13.180 1.00 80.69 450 ASP A C 1
ATOM 3268 O O . ASP A 1 450 ? 3.183 29.965 12.646 1.00 80.69 450 ASP A O 1
ATOM 3272 N N . GLY A 1 451 ? 4.460 30.693 14.342 1.00 85.00 451 GLY A N 1
ATOM 3273 C CA . GLY A 1 451 ? 3.380 31.260 15.145 1.00 85.00 451 GLY A CA 1
ATOM 3274 C C . GLY A 1 451 ? 2.831 30.344 16.238 1.00 85.00 451 GLY A C 1
ATOM 3275 O O . GLY A 1 451 ? 1.996 30.809 17.016 1.00 85.00 451 GLY A O 1
ATOM 3276 N N . ALA A 1 452 ? 3.257 29.082 16.344 1.00 89.69 452 ALA A N 1
ATOM 3277 C CA . ALA A 1 452 ? 2.721 28.156 17.341 1.00 89.69 452 ALA A CA 1
ATOM 3278 C C . ALA A 1 452 ? 3.034 28.608 18.779 1.00 89.69 452 ALA A C 1
ATOM 3280 O O . ALA A 1 452 ? 4.145 29.039 19.081 1.00 89.69 452 ALA A O 1
ATOM 3281 N N . PHE A 1 453 ? 2.068 28.494 19.692 1.00 93.06 453 PHE A N 1
ATOM 3282 C CA . PHE A 1 453 ? 2.273 28.742 21.122 1.00 93.06 453 PHE A CA 1
ATOM 3283 C C . PHE A 1 453 ? 1.515 27.732 21.989 1.00 93.06 453 PHE A C 1
ATOM 3285 O O . PHE A 1 453 ? 0.467 27.212 21.600 1.00 93.06 453 PHE A O 1
ATOM 3292 N N . LEU A 1 454 ? 2.045 27.470 23.188 1.00 92.25 454 LEU A N 1
ATOM 3293 C CA . LEU A 1 454 ? 1.508 26.502 24.143 1.00 92.25 454 LEU A CA 1
ATOM 3294 C C . LEU A 1 454 ? 1.670 27.004 25.585 1.00 92.25 454 LEU A C 1
ATOM 3296 O O . LEU A 1 454 ? 2.780 27.305 26.018 1.00 92.25 454 LEU A O 1
ATOM 3300 N N . PHE A 1 455 ? 0.579 26.987 26.348 1.00 91.69 455 PHE A N 1
ATOM 3301 C CA . PHE A 1 455 ? 0.597 26.973 27.810 1.00 91.69 455 PHE A CA 1
ATOM 3302 C C . PHE A 1 455 ? 0.359 25.531 28.270 1.00 91.69 455 PHE A C 1
ATOM 3304 O O . PHE A 1 455 ? -0.725 24.973 28.077 1.00 91.69 455 PHE A O 1
ATOM 3311 N N . ALA A 1 456 ? 1.395 24.900 28.826 1.00 81.00 456 ALA A N 1
ATOM 3312 C CA . ALA A 1 456 ? 1.439 23.448 29.029 1.00 81.00 456 ALA A CA 1
ATOM 3313 C C . ALA A 1 456 ? 0.774 22.946 30.327 1.00 81.00 456 ALA A C 1
ATOM 3315 O O . ALA A 1 456 ? 0.576 21.738 30.467 1.00 81.00 456 ALA A O 1
ATOM 3316 N N . ALA A 1 457 ? 0.458 23.842 31.268 1.00 83.44 457 ALA A N 1
ATOM 3317 C CA . ALA A 1 457 ? -0.168 23.506 32.547 1.00 83.44 457 ALA A CA 1
ATOM 3318 C C . ALA A 1 457 ? -1.025 24.674 33.073 1.00 83.44 457 ALA A C 1
ATOM 3320 O O . ALA A 1 457 ? -0.618 25.414 33.968 1.00 83.44 457 ALA A O 1
ATOM 3321 N N . VAL A 1 458 ? -2.219 24.847 32.506 1.00 85.19 458 VAL A N 1
ATOM 3322 C CA . VAL A 1 458 ? -3.194 25.868 32.921 1.00 85.19 458 VAL A CA 1
ATOM 3323 C C . VAL A 1 458 ? -4.260 25.213 33.813 1.00 85.19 458 VAL A C 1
ATOM 3325 O O . VAL A 1 458 ? -4.793 24.168 33.438 1.00 85.19 458 VAL A O 1
ATOM 3328 N N . PRO A 1 459 ? -4.608 25.772 34.987 1.00 81.69 459 PRO A N 1
ATOM 3329 C CA . PRO A 1 459 ? -5.723 25.258 35.782 1.00 81.69 459 PRO A CA 1
ATOM 3330 C C . PRO A 1 459 ? -7.048 25.288 35.001 1.00 81.69 459 PRO A C 1
ATOM 3332 O O . PRO A 1 459 ? -7.235 26.115 34.111 1.00 81.69 459 PRO A O 1
ATOM 3335 N N . ALA A 1 460 ? -7.994 24.409 35.337 1.00 77.88 460 ALA A N 1
ATOM 3336 C CA . ALA A 1 460 ? -9.331 24.494 34.752 1.00 77.88 460 ALA A CA 1
ATOM 3337 C C . ALA A 1 460 ? -10.025 25.787 35.217 1.00 77.88 460 ALA A C 1
ATOM 3339 O O . ALA A 1 460 ? -10.083 26.071 36.416 1.00 77.88 460 ALA A O 1
ATOM 3340 N N . GLY A 1 461 ? -10.540 26.579 34.277 1.00 81.56 461 GLY A N 1
ATOM 3341 C CA . GLY A 1 461 ? -11.029 27.923 34.576 1.00 81.56 461 GLY A CA 1
ATOM 3342 C C . GLY A 1 461 ? -11.277 28.784 33.342 1.00 81.56 461 GLY A C 1
ATOM 3343 O O . GLY A 1 461 ? -11.165 28.330 32.202 1.00 81.56 461 GLY A O 1
ATOM 3344 N N . ARG A 1 462 ? -11.624 30.053 33.578 1.00 86.50 462 ARG A N 1
ATOM 3345 C CA . ARG A 1 462 ? -11.871 31.052 32.532 1.00 86.50 462 ARG A CA 1
ATOM 3346 C C . ARG A 1 462 ? -10.838 32.170 32.611 1.00 86.50 462 ARG A C 1
ATOM 3348 O O . ARG A 1 462 ? -10.624 32.747 33.674 1.00 86.50 462 ARG A O 1
ATOM 3355 N N . TYR A 1 463 ? -10.262 32.489 31.461 1.00 92.12 463 TYR A N 1
ATOM 3356 C CA . TYR A 1 463 ? -9.123 33.381 31.290 1.00 92.12 463 TYR A CA 1
ATOM 3357 C C . TYR A 1 463 ? -9.403 34.419 30.198 1.00 92.12 463 TYR A C 1
ATOM 3359 O O . TYR A 1 463 ? -10.349 34.289 29.420 1.00 92.12 463 TYR A O 1
ATOM 3367 N N . GLU A 1 464 ? -8.561 35.441 30.117 1.00 93.25 464 GLU A N 1
ATOM 3368 C CA . GLU A 1 464 ? -8.425 36.329 28.962 1.00 93.25 464 GLU A CA 1
ATOM 3369 C C . GLU A 1 464 ? -7.076 36.036 28.297 1.00 93.25 464 GLU A C 1
ATOM 3371 O O . GLU A 1 464 ? -6.036 36.059 28.957 1.00 93.25 464 GLU A O 1
ATOM 3376 N N . LEU A 1 465 ? -7.086 35.750 26.995 1.00 94.69 465 LEU A N 1
ATOM 3377 C CA . LEU A 1 465 ? -5.872 35.637 26.193 1.00 94.69 465 LEU A CA 1
ATOM 3378 C C . LEU A 1 465 ? -5.632 36.960 25.468 1.00 94.69 465 LEU A C 1
ATOM 3380 O O . LEU A 1 465 ? -6.551 37.505 24.852 1.00 94.69 465 LEU A O 1
ATOM 3384 N N . ARG A 1 466 ? -4.399 37.467 25.519 1.00 94.38 466 ARG A N 1
ATOM 3385 C CA . ARG A 1 466 ? -4.012 38.741 24.907 1.00 94.38 466 ARG A CA 1
ATOM 3386 C C . ARG A 1 466 ? -2.760 38.596 24.046 1.00 94.38 466 ARG A C 1
ATOM 3388 O O . ARG A 1 466 ? -1.754 38.048 24.482 1.00 94.38 466 ARG A O 1
ATOM 3395 N N . LEU A 1 467 ? -2.820 39.141 22.836 1.00 93.62 467 LEU A N 1
ATOM 3396 C CA . LEU A 1 467 ? -1.804 39.043 21.789 1.00 93.62 467 LEU A CA 1
ATOM 3397 C C . LEU A 1 467 ? -1.235 40.426 21.467 1.00 93.62 467 LEU A C 1
ATOM 3399 O O . LEU A 1 467 ? -1.992 41.380 21.266 1.00 93.62 467 LEU A O 1
ATOM 3403 N N . ILE A 1 468 ? 0.093 40.545 21.437 1.00 89.62 468 ILE A N 1
ATOM 3404 C CA . ILE A 1 468 ? 0.800 41.826 21.298 1.00 89.62 468 ILE A CA 1
ATOM 3405 C C . ILE A 1 468 ? 2.013 41.653 20.373 1.00 89.62 468 ILE A C 1
ATOM 3407 O O . ILE A 1 468 ? 2.887 40.838 20.661 1.00 89.62 468 ILE A O 1
ATOM 3411 N N . ALA A 1 469 ? 2.120 42.468 19.320 1.00 85.94 469 ALA A N 1
ATOM 3412 C CA . ALA A 1 469 ? 3.308 42.565 18.465 1.00 85.94 469 ALA A CA 1
ATOM 3413 C C . ALA A 1 469 ? 3.631 44.033 18.122 1.00 85.94 469 ALA A C 1
ATOM 3415 O O . ALA A 1 469 ? 2.750 44.892 18.111 1.00 85.94 469 ALA A O 1
ATOM 3416 N N . GLU A 1 470 ? 4.904 44.345 17.866 1.00 79.19 470 GLU A N 1
ATOM 3417 C CA . GLU A 1 470 ? 5.356 45.713 17.571 1.00 79.19 470 GLU A CA 1
ATOM 3418 C C . GLU A 1 470 ? 4.882 46.157 16.174 1.00 79.19 470 GLU A C 1
ATOM 3420 O O . GLU A 1 470 ? 5.215 45.524 15.177 1.00 79.19 470 GLU A O 1
ATOM 3425 N N . GLY A 1 471 ? 4.102 47.242 16.096 1.00 69.81 471 GLY A N 1
ATOM 3426 C CA . GLY A 1 471 ? 3.512 47.740 14.841 1.00 69.81 471 GLY A CA 1
ATOM 3427 C C . GLY A 1 471 ? 2.141 47.147 14.479 1.00 69.81 471 GLY A C 1
ATOM 3428 O O . GLY A 1 471 ? 1.560 47.543 13.469 1.00 69.81 471 GLY A O 1
ATOM 3429 N N . TYR A 1 472 ? 1.601 46.251 15.309 1.00 81.50 472 TYR A N 1
ATOM 3430 C CA . TYR A 1 472 ? 0.305 45.598 15.111 1.00 81.50 472 TYR A CA 1
ATOM 3431 C C . TYR A 1 472 ? -0.700 46.005 16.190 1.00 81.50 472 TYR A C 1
ATOM 3433 O O . TYR A 1 472 ? -0.324 46.371 17.308 1.00 81.50 472 TYR A O 1
ATOM 3441 N N . ASP A 1 473 ? -1.988 45.906 15.872 1.00 82.69 473 ASP A N 1
ATOM 3442 C CA . ASP A 1 473 ? -3.049 46.120 16.853 1.00 82.69 473 ASP A CA 1
ATOM 3443 C C . ASP A 1 473 ? -3.099 44.976 17.883 1.00 82.69 473 ASP A C 1
ATOM 3445 O O . ASP A 1 473 ? -2.837 43.811 17.583 1.00 82.69 473 ASP A O 1
ATOM 3449 N N . THR A 1 474 ? -3.435 45.310 19.132 1.00 87.56 474 THR A N 1
ATOM 3450 C CA . THR A 1 474 ? -3.552 44.330 20.226 1.00 87.56 474 THR A CA 1
ATOM 3451 C C . THR A 1 474 ? -4.909 43.633 20.185 1.00 87.56 474 THR A C 1
ATOM 3453 O O . THR A 1 474 ? -5.939 44.289 20.334 1.00 87.56 474 THR A O 1
ATOM 3456 N N . LEU A 1 475 ? -4.909 42.303 20.080 1.00 90.50 475 LEU A N 1
ATOM 3457 C CA . LEU A 1 475 ? -6.115 41.473 20.169 1.00 90.50 475 LEU A CA 1
ATOM 3458 C C . LEU A 1 475 ? -6.237 40.862 21.575 1.00 90.50 475 LEU A C 1
ATOM 3460 O O . LEU A 1 475 ? -5.249 40.380 22.127 1.00 90.50 475 LEU A O 1
ATOM 3464 N N . ALA A 1 476 ? -7.436 40.875 22.159 1.00 90.62 476 ALA A N 1
ATOM 3465 C CA . ALA A 1 476 ? -7.722 40.246 23.450 1.00 90.62 476 ALA A CA 1
ATOM 3466 C C . ALA A 1 476 ? -9.133 39.641 23.461 1.00 90.62 476 ALA A C 1
ATOM 3468 O O . ALA A 1 476 ? -10.070 40.261 22.953 1.00 90.62 476 ALA A O 1
ATOM 3469 N N . PHE A 1 477 ? -9.286 38.433 24.008 1.00 90.31 477 PHE A N 1
ATOM 3470 C CA . PHE A 1 477 ? -10.568 37.719 24.054 1.00 90.31 477 PHE A CA 1
ATOM 3471 C C . PHE A 1 477 ? -10.619 36.677 25.190 1.00 90.31 477 PHE A C 1
ATOM 3473 O O . PHE A 1 477 ? -9.577 36.186 25.629 1.00 90.31 477 PHE A O 1
ATOM 3480 N N . PRO A 1 478 ? -11.816 36.315 25.693 1.00 90.75 478 PRO A N 1
ATOM 3481 C CA . PRO A 1 478 ? -11.952 35.306 26.737 1.00 90.75 478 PRO A CA 1
ATOM 3482 C C . PRO A 1 478 ? -11.768 33.882 26.197 1.00 90.75 478 PRO A C 1
ATOM 3484 O O . PRO A 1 478 ? -12.276 33.543 25.130 1.00 90.75 478 PRO A O 1
ATOM 3487 N N . VAL A 1 479 ? -11.137 33.023 26.993 1.00 90.31 479 VAL A N 1
ATOM 3488 C CA . VAL A 1 479 ? -10.955 31.587 26.733 1.00 90.31 479 VAL A CA 1
ATOM 3489 C C . VAL A 1 479 ? -11.316 30.776 27.982 1.00 90.31 479 VAL A C 1
ATOM 3491 O O . VAL A 1 479 ? -11.263 31.287 29.100 1.00 90.31 479 VAL A O 1
ATOM 3494 N N . THR A 1 480 ? -11.734 29.525 27.809 1.00 87.19 480 THR A N 1
ATOM 3495 C CA . THR A 1 480 ? -11.997 28.583 28.911 1.00 87.19 480 THR A CA 1
ATOM 3496 C C . THR A 1 480 ? -11.099 27.372 28.724 1.00 87.19 480 THR A C 1
ATOM 3498 O O . THR A 1 480 ? -10.986 26.886 27.604 1.00 87.19 480 THR A O 1
ATOM 3501 N N . VAL A 1 481 ? -10.458 26.915 29.798 1.00 84.38 481 VAL A N 1
ATOM 3502 C CA . VAL A 1 481 ? -9.636 25.699 29.815 1.00 84.38 481 VAL A CA 1
ATOM 3503 C C . VAL A 1 481 ? -10.341 24.646 30.660 1.00 84.38 481 VAL A C 1
ATOM 3505 O O . VAL A 1 481 ? -10.754 24.918 31.789 1.00 84.38 481 VAL A O 1
ATOM 3508 N N . GLU A 1 482 ? -10.474 23.445 30.106 1.00 77.44 482 GLU A N 1
ATOM 3509 C CA . GLU A 1 482 ? -11.077 22.290 30.770 1.00 77.44 482 GLU A CA 1
ATOM 3510 C C . GLU A 1 482 ? -10.025 21.386 31.433 1.00 77.44 482 GLU A C 1
ATOM 3512 O O . GLU A 1 482 ? -8.860 21.342 31.035 1.00 77.44 482 GLU A O 1
ATOM 3517 N N . LEU A 1 483 ? -10.450 20.648 32.460 1.00 76.25 483 LEU A N 1
ATOM 3518 C CA . LEU A 1 483 ? -9.585 19.809 33.292 1.00 76.25 483 LEU A CA 1
ATOM 3519 C C . LEU A 1 483 ? -8.976 18.650 32.482 1.00 76.25 483 LEU A C 1
ATOM 3521 O O . LEU A 1 483 ? -9.699 17.946 31.777 1.00 76.25 483 LEU A O 1
ATOM 3525 N N . GLY A 1 484 ? -7.651 18.478 32.549 1.00 72.38 484 GLY A N 1
ATOM 3526 C CA . GLY A 1 484 ? -6.895 17.467 31.790 1.00 72.38 484 GLY A CA 1
ATOM 3527 C C . GLY A 1 484 ? -6.956 17.579 30.252 1.00 72.38 484 GLY A C 1
ATOM 3528 O O . GLY A 1 484 ? -6.401 16.731 29.554 1.00 72.38 484 GLY A O 1
ATOM 3529 N N . ARG A 1 485 ? -7.621 18.598 29.686 1.00 78.81 485 ARG A N 1
ATOM 3530 C CA . ARG A 1 485 ? -7.893 18.714 28.241 1.00 78.81 485 ARG A CA 1
ATOM 3531 C C . ARG A 1 485 ? -7.022 19.763 27.556 1.00 78.81 485 ARG A C 1
ATOM 3533 O O . ARG A 1 485 ? -6.659 20.778 28.146 1.00 78.81 485 ARG A O 1
ATOM 3540 N N . THR A 1 486 ? -6.728 19.541 26.274 1.00 83.75 486 THR A N 1
ATOM 3541 C CA . THR A 1 486 ? -6.099 20.556 25.415 1.00 83.75 486 THR A CA 1
ATOM 3542 C C . THR A 1 486 ? -7.177 21.395 24.744 1.00 83.75 486 THR A C 1
ATOM 3544 O O . THR A 1 486 ? -8.016 20.874 24.016 1.00 83.75 486 THR A O 1
ATOM 3547 N N . THR A 1 487 ? -7.137 22.699 24.992 1.00 85.81 487 THR A N 1
ATOM 3548 C CA . THR A 1 487 ? -7.949 23.704 24.309 1.00 85.81 487 THR A CA 1
ATOM 3549 C C . THR A 1 487 ? -7.158 24.188 23.097 1.00 85.81 487 THR A C 1
ATOM 3551 O O . THR A 1 487 ? -6.160 24.891 23.259 1.00 85.81 487 THR A O 1
ATOM 3554 N N . GLU A 1 488 ? -7.565 23.776 21.899 1.00 88.75 488 GLU A N 1
ATOM 3555 C CA . GLU A 1 488 ? -6.976 24.234 20.633 1.00 88.75 488 GLU A CA 1
ATOM 3556 C C . GLU A 1 488 ? -7.708 25.494 20.145 1.00 88.75 488 GLU A C 1
ATOM 3558 O O . GLU A 1 488 ? -8.941 25.544 20.115 1.00 88.75 488 GLU A O 1
ATOM 3563 N N . LEU A 1 489 ? -6.953 26.526 19.771 1.00 87.25 489 LEU A N 1
ATOM 3564 C CA . LEU A 1 489 ? -7.472 27.794 19.257 1.00 87.25 489 LEU A CA 1
ATOM 3565 C C . LEU A 1 489 ? -7.396 27.853 17.721 1.00 87.25 489 LEU A C 1
ATOM 3567 O O . LEU A 1 489 ? -6.445 27.330 17.137 1.00 87.25 489 LEU A O 1
ATOM 3571 N N . PRO A 1 490 ? -8.343 28.541 17.050 1.00 80.19 490 PRO A N 1
ATOM 3572 C CA . PRO A 1 490 ? -8.228 28.831 15.621 1.00 80.19 490 PRO A CA 1
ATOM 3573 C C . PRO A 1 490 ? -7.020 29.738 15.339 1.00 80.19 490 PRO A C 1
ATOM 3575 O O . PRO A 1 490 ? -6.496 30.380 16.247 1.00 80.19 490 PRO A O 1
ATOM 3578 N N . LEU A 1 491 ? -6.610 29.843 14.070 1.00 83.06 491 LEU A N 1
ATOM 3579 C CA . LEU A 1 491 ? -5.558 30.773 13.646 1.00 83.06 491 LEU A CA 1
ATOM 3580 C C . LEU A 1 491 ? -5.917 32.218 14.036 1.00 83.06 491 LEU A C 1
ATOM 3582 O O . LEU A 1 491 ? -6.927 32.764 13.588 1.00 83.06 491 LEU A O 1
ATOM 3586 N N . LEU A 1 492 ? -5.070 32.842 14.854 1.00 86.44 492 LEU A N 1
ATOM 3587 C CA . LEU A 1 492 ? -5.245 34.203 15.357 1.00 86.44 492 LEU A CA 1
ATOM 3588 C C . LEU A 1 492 ? -4.350 35.131 14.535 1.00 86.44 492 LEU A C 1
ATOM 3590 O O . LEU A 1 492 ? -3.146 34.909 14.487 1.00 86.44 492 LEU A O 1
ATOM 3594 N N . VAL A 1 493 ? -4.901 36.162 13.892 1.00 84.38 493 VAL A N 1
ATOM 3595 C CA . VAL A 1 493 ? -4.119 37.079 13.041 1.00 84.38 493 VAL A CA 1
ATOM 3596 C C . VAL A 1 493 ? -4.198 38.504 13.575 1.00 84.38 493 VAL A C 1
ATOM 3598 O O . VAL A 1 493 ? -5.294 39.031 13.768 1.00 84.38 493 VAL A O 1
ATOM 3601 N N . LEU A 1 494 ? -3.044 39.144 13.788 1.00 83.62 494 LEU A N 1
ATOM 3602 C CA . LEU A 1 494 ? -2.983 40.573 14.115 1.00 83.62 494 LEU A CA 1
ATOM 3603 C C . LEU A 1 494 ? -2.905 41.425 12.846 1.00 83.62 494 LEU A C 1
ATOM 3605 O O . LEU A 1 494 ? -2.115 41.136 11.944 1.00 83.62 494 LEU A O 1
ATOM 3609 N N . ALA A 1 495 ? -3.693 42.498 12.802 1.00 77.50 495 ALA A N 1
ATOM 3610 C CA . ALA A 1 495 ? -3.653 43.499 11.740 1.00 77.50 495 ALA A CA 1
ATOM 3611 C C . ALA A 1 495 ? -2.528 44.523 11.973 1.00 77.50 495 ALA A C 1
ATOM 3613 O O . ALA A 1 495 ? -2.218 44.866 13.117 1.00 77.50 495 ALA A O 1
ATOM 3614 N N . VAL A 1 496 ? -1.923 45.015 10.887 1.00 70.56 496 VAL A N 1
ATOM 3615 C CA . VAL A 1 496 ? -0.956 46.125 10.928 1.00 70.56 496 VAL A CA 1
ATOM 3616 C C . VAL A 1 496 ? -1.684 47.396 11.366 1.00 70.56 496 VAL A C 1
ATOM 3618 O O . VAL A 1 496 ? -2.719 47.739 10.798 1.00 70.56 496 VAL A O 1
ATOM 3621 N N . SER A 1 497 ? -1.144 48.102 12.360 1.00 68.31 497 SER A N 1
ATOM 3622 C CA . SER A 1 497 ? -1.783 49.297 12.919 1.00 68.31 497 SER A CA 1
ATOM 3623 C C . SER A 1 497 ? -1.612 50.511 11.994 1.00 68.31 497 SER A C 1
ATOM 3625 O O . SER A 1 497 ? -0.516 50.745 11.479 1.00 68.31 497 SER A O 1
ATOM 3627 N N . GLU A 1 498 ? -2.652 51.339 11.823 1.00 59.22 498 GLU A N 1
ATOM 3628 C CA . GLU A 1 498 ? -2.638 52.510 10.913 1.00 59.22 498 GLU A CA 1
ATOM 3629 C C . GLU A 1 498 ? -1.522 53.531 11.223 1.00 59.22 498 GLU A C 1
ATOM 3631 O O . GLU A 1 498 ? -1.099 54.291 10.353 1.00 59.22 498 GLU A O 1
ATOM 3636 N N . ALA A 1 499 ? -0.998 53.541 12.452 1.00 54.34 499 ALA A N 1
ATOM 3637 C CA . ALA A 1 499 ? 0.128 54.386 12.857 1.00 54.34 499 ALA A CA 1
ATOM 3638 C C . ALA A 1 499 ? 1.511 53.879 12.377 1.00 54.34 499 ALA A C 1
ATOM 3640 O O . ALA A 1 499 ? 2.522 54.529 12.646 1.00 54.34 499 ALA A O 1
ATOM 3641 N N . GLY A 1 500 ? 1.576 52.715 11.720 1.00 54.06 500 GLY A N 1
ATOM 3642 C CA . GLY A 1 500 ? 2.812 51.970 11.467 1.00 54.06 500 GLY A CA 1
ATOM 3643 C C . GLY A 1 500 ? 3.477 52.146 10.098 1.00 54.06 500 GLY A C 1
ATOM 3644 O O . GLY A 1 500 ? 4.578 51.629 9.936 1.00 54.06 500 GLY A O 1
ATOM 3645 N N . GLU A 1 501 ? 2.862 52.844 9.131 1.00 61.47 501 GLU A N 1
ATOM 3646 C CA . GLU A 1 501 ? 3.324 52.903 7.727 1.00 61.47 501 GLU A CA 1
ATOM 3647 C C . GLU A 1 501 ? 4.817 53.262 7.562 1.00 61.47 501 GLU A C 1
ATOM 3649 O O . GLU A 1 501 ? 5.216 54.427 7.640 1.00 61.47 501 GLU A O 1
ATOM 3654 N N . THR A 1 502 ? 5.638 52.261 7.245 1.00 75.06 502 THR A N 1
ATOM 3655 C CA . THR A 1 502 ? 7.057 52.425 6.913 1.00 75.06 502 THR A CA 1
ATOM 3656 C C . THR A 1 502 ? 7.260 52.334 5.402 1.00 75.06 502 THR A C 1
ATOM 3658 O O . THR A 1 502 ? 6.497 51.681 4.687 1.00 75.06 502 THR A O 1
ATOM 3661 N N . ARG A 1 503 ? 8.267 53.039 4.873 1.00 86.50 503 ARG A N 1
ATOM 3662 C CA . ARG A 1 503 ? 8.539 53.097 3.428 1.00 86.50 503 ARG A CA 1
ATOM 3663 C C . ARG A 1 503 ? 10.019 52.912 3.122 1.00 86.50 503 ARG A C 1
ATOM 3665 O O . ARG A 1 503 ? 10.879 53.395 3.858 1.00 86.50 503 ARG A O 1
ATOM 3672 N N . VAL A 1 504 ? 10.311 52.274 1.995 1.00 89.44 504 VAL A N 1
ATOM 3673 C CA . VAL A 1 504 ? 11.654 52.230 1.408 1.00 89.44 504 VAL A CA 1
ATOM 3674 C C . VAL A 1 504 ? 11.627 52.948 0.068 1.00 89.44 504 VAL A C 1
ATOM 3676 O O . VAL A 1 504 ? 10.731 52.744 -0.750 1.00 89.44 504 VAL A O 1
ATOM 3679 N N . SER A 1 505 ? 12.614 53.806 -0.147 1.00 93.00 505 SER A N 1
ATOM 3680 C CA . SER A 1 505 ? 12.849 54.517 -1.400 1.00 93.00 505 SER A CA 1
ATOM 3681 C C . SER A 1 505 ? 14.242 54.207 -1.934 1.00 93.00 505 SER A C 1
ATOM 3683 O O . SER A 1 505 ? 15.098 53.702 -1.205 1.00 93.00 505 SER A O 1
ATOM 3685 N N . GLY A 1 506 ? 14.467 54.470 -3.216 1.00 93.00 506 GLY A N 1
ATOM 3686 C CA . GLY A 1 506 ? 15.781 54.302 -3.819 1.00 93.00 506 GLY A CA 1
ATOM 3687 C C . GLY A 1 506 ? 15.767 54.485 -5.328 1.00 93.00 506 GLY A C 1
ATOM 3688 O O . GLY A 1 506 ? 14.778 54.933 -5.921 1.00 93.00 506 GLY A O 1
ATOM 3689 N N . ARG A 1 507 ? 16.885 54.119 -5.960 1.00 93.75 507 ARG A N 1
ATOM 3690 C CA . ARG A 1 507 ? 17.082 54.246 -7.404 1.00 93.75 507 ARG A CA 1
ATOM 3691 C C . ARG A 1 507 ? 17.788 53.028 -8.002 1.00 93.75 507 ARG A C 1
ATOM 3693 O O . ARG A 1 507 ? 18.728 52.494 -7.415 1.00 93.75 507 ARG A O 1
ATOM 3700 N N . VAL A 1 508 ? 17.332 52.634 -9.189 1.00 93.12 508 VAL A N 1
ATOM 3701 C CA . VAL A 1 508 ? 17.801 51.484 -9.970 1.00 93.12 508 VAL A CA 1
ATOM 3702 C C . VAL A 1 508 ? 18.205 51.940 -11.373 1.00 93.12 508 VAL A C 1
ATOM 3704 O O . VAL A 1 508 ? 17.489 52.708 -12.010 1.00 93.12 508 VAL A O 1
ATOM 3707 N N . GLU A 1 509 ? 19.328 51.450 -11.886 1.00 91.75 509 GLU A N 1
ATOM 3708 C CA . GLU A 1 509 ? 19.774 51.671 -13.267 1.00 91.75 509 GLU A CA 1
ATOM 3709 C C . GLU A 1 509 ? 19.872 50.340 -14.021 1.00 91.75 509 GLU A C 1
ATOM 3711 O O . GLU A 1 509 ? 20.414 49.360 -13.509 1.00 91.75 509 GLU A O 1
ATOM 3716 N N . ARG A 1 510 ? 19.418 50.321 -15.279 1.00 88.69 510 ARG A N 1
ATOM 3717 C CA . ARG A 1 510 ? 19.813 49.284 -16.246 1.00 88.69 510 ARG A CA 1
ATOM 3718 C C . ARG A 1 510 ? 21.259 49.571 -16.653 1.00 88.69 510 ARG A C 1
ATOM 3720 O O . ARG A 1 510 ? 21.522 50.645 -17.200 1.00 88.69 510 ARG A O 1
ATOM 3727 N N . LEU A 1 511 ? 22.200 48.666 -16.378 1.00 82.44 511 LEU A N 1
ATOM 3728 C CA . LEU A 1 511 ? 23.622 48.888 -16.662 1.00 82.44 511 LEU A CA 1
ATOM 3729 C C . LEU A 1 511 ? 23.839 49.110 -18.171 1.00 82.44 511 LEU A C 1
ATOM 3731 O O . LEU A 1 511 ? 23.438 48.289 -18.989 1.00 82.44 511 LEU A O 1
ATOM 3735 N N . GLY A 1 512 ? 24.447 50.243 -18.535 1.00 69.50 512 GLY A N 1
ATOM 3736 C CA . GLY A 1 512 ? 24.631 50.658 -19.934 1.00 69.50 512 GLY A CA 1
ATOM 3737 C C . GLY A 1 512 ? 23.402 51.299 -20.601 1.00 69.50 512 GLY A C 1
ATOM 3738 O O . GLY A 1 512 ? 23.506 51.756 -21.737 1.00 69.50 512 GLY A O 1
ATOM 3739 N N . GLY A 1 513 ? 22.256 51.380 -19.915 1.00 72.75 513 GLY A N 1
ATOM 3740 C CA . GLY A 1 513 ? 21.058 52.054 -20.419 1.00 72.75 513 GLY A CA 1
ATOM 3741 C C . GLY A 1 513 ? 21.224 53.576 -20.520 1.00 72.75 513 GLY A C 1
ATOM 3742 O O . GLY A 1 513 ? 21.954 54.198 -19.750 1.00 72.75 513 GLY A O 1
ATOM 3743 N N . ALA A 1 514 ? 20.512 54.197 -21.462 1.00 72.88 514 ALA A N 1
ATOM 3744 C CA . ALA A 1 514 ? 20.523 55.649 -21.644 1.00 72.88 514 ALA A CA 1
ATOM 3745 C C . ALA A 1 514 ? 19.806 56.392 -20.488 1.00 72.88 514 ALA A C 1
ATOM 3747 O O . ALA A 1 514 ? 18.863 55.846 -19.905 1.00 72.88 514 ALA A O 1
ATOM 3748 N N . PRO A 1 515 ? 20.162 57.655 -20.181 1.00 72.69 515 PRO A N 1
ATOM 3749 C CA . PRO A 1 515 ? 19.439 58.457 -19.194 1.00 72.69 515 PRO A CA 1
ATOM 3750 C C . PRO A 1 515 ? 17.936 58.534 -19.504 1.00 72.69 515 PRO A C 1
ATOM 3752 O O . PRO A 1 515 ? 17.545 58.844 -20.627 1.00 72.69 515 PRO A O 1
ATOM 3755 N N . GLY A 1 516 ? 17.093 58.238 -18.510 1.00 75.00 516 GLY A N 1
ATOM 3756 C CA . GLY A 1 516 ? 15.634 58.177 -18.671 1.00 75.00 516 GLY A CA 1
ATOM 3757 C C . GLY A 1 516 ? 15.080 56.831 -19.171 1.00 75.00 516 GLY A C 1
ATOM 3758 O O . GLY A 1 516 ? 13.865 56.696 -19.300 1.00 75.00 516 GLY A O 1
ATOM 3759 N N . SER A 1 517 ? 15.929 55.825 -19.421 1.00 79.94 517 SER A N 1
ATOM 3760 C CA . SER A 1 517 ? 15.516 54.476 -19.856 1.00 79.94 517 SER A CA 1
ATOM 3761 C C . SER A 1 517 ? 15.359 53.462 -18.711 1.00 79.94 517 SER A C 1
ATOM 3763 O O . SER A 1 517 ? 15.460 52.257 -18.930 1.00 79.94 517 SER A O 1
ATOM 3765 N N . HIS A 1 518 ? 15.122 53.905 -17.473 1.00 90.50 518 HIS A N 1
ATOM 3766 C CA . HIS A 1 518 ? 15.123 53.036 -16.281 1.00 90.50 518 HIS A CA 1
ATOM 3767 C C . HIS A 1 518 ? 13.737 52.842 -15.644 1.00 90.50 518 HIS A C 1
ATOM 3769 O O . HIS A 1 518 ? 13.645 52.361 -14.520 1.00 90.50 518 HIS A O 1
ATOM 3775 N N . GLY A 1 519 ? 12.662 53.200 -16.354 1.00 87.25 519 GLY A N 1
ATOM 3776 C CA . GLY A 1 519 ? 11.283 53.001 -15.897 1.00 87.25 519 GLY A CA 1
ATOM 3777 C C . GLY A 1 519 ? 10.750 51.586 -16.113 1.00 87.25 519 GLY A C 1
ATOM 3778 O O . GLY A 1 519 ? 11.233 50.863 -16.990 1.00 87.25 519 GLY A O 1
ATOM 3779 N N . GLY A 1 520 ? 9.740 51.218 -15.324 1.00 87.88 520 GLY A N 1
ATOM 3780 C CA . GLY A 1 520 ? 9.051 49.926 -15.408 1.00 87.88 520 GLY A CA 1
ATOM 3781 C C . GLY A 1 520 ? 9.844 48.736 -14.859 1.00 87.88 520 GLY A C 1
ATOM 3782 O O . GLY A 1 520 ? 9.451 47.603 -15.106 1.00 87.88 520 GLY A O 1
ATOM 3783 N N . ILE A 1 521 ? 10.947 48.974 -14.140 1.00 93.12 521 ILE A N 1
ATOM 3784 C CA . ILE A 1 521 ? 11.636 47.929 -13.373 1.00 93.12 521 ILE A CA 1
ATOM 3785 C C . ILE A 1 521 ? 10.744 47.591 -12.177 1.00 93.12 521 ILE A C 1
ATOM 3787 O O . ILE A 1 521 ? 10.304 48.496 -11.462 1.00 93.12 521 ILE A O 1
ATOM 3791 N N . GLN A 1 522 ? 10.478 46.305 -11.976 1.00 94.50 522 GLN A N 1
ATOM 3792 C CA . GLN A 1 522 ? 9.634 45.784 -10.908 1.00 94.50 522 GLN A CA 1
ATOM 3793 C C . GLN A 1 522 ? 10.436 45.729 -9.599 1.00 94.50 522 GLN A C 1
ATOM 3795 O O . GLN A 1 522 ? 11.571 45.246 -9.587 1.00 94.50 522 GLN A O 1
ATOM 3800 N N . VAL A 1 523 ? 9.860 46.229 -8.503 1.00 94.19 523 VAL A N 1
ATOM 3801 C CA . VAL A 1 523 ? 10.476 46.223 -7.166 1.00 94.19 523 VAL A CA 1
ATOM 3802 C C . VAL A 1 523 ? 9.482 45.652 -6.161 1.00 94.19 523 VAL A C 1
ATOM 3804 O O . VAL A 1 523 ? 8.427 46.237 -5.925 1.00 94.19 523 VAL A O 1
ATOM 3807 N N . GLU A 1 524 ? 9.827 44.511 -5.575 1.00 91.69 524 GLU A N 1
ATOM 3808 C CA . GLU A 1 524 ? 8.954 43.681 -4.736 1.00 91.69 524 GLU A CA 1
ATOM 3809 C C . GLU A 1 524 ? 9.591 43.433 -3.367 1.00 91.69 524 GLU A C 1
ATOM 3811 O O . GLU A 1 524 ? 10.807 43.263 -3.260 1.00 91.69 524 GLU A O 1
ATOM 3816 N N . VAL A 1 525 ? 8.777 43.399 -2.314 1.00 88.12 525 VAL A N 1
ATOM 3817 C CA . VAL A 1 525 ? 9.200 43.060 -0.949 1.00 88.12 525 VAL A CA 1
ATOM 3818 C C . VAL A 1 525 ? 9.005 41.554 -0.750 1.00 88.12 525 VAL A C 1
ATOM 3820 O O . VAL A 1 525 ? 7.875 41.067 -0.684 1.00 88.12 525 VAL A O 1
ATOM 3823 N N . VAL A 1 526 ? 10.109 40.809 -0.676 1.00 81.62 526 VAL A N 1
ATOM 3824 C CA . VAL A 1 526 ? 10.117 39.336 -0.704 1.00 81.62 526 VAL A CA 1
ATOM 3825 C C . VAL A 1 526 ? 9.287 38.752 0.445 1.00 81.62 526 VAL A C 1
ATOM 3827 O O . VAL A 1 526 ? 9.463 39.127 1.603 1.00 81.62 526 VAL A O 1
ATOM 3830 N N . GLY A 1 527 ? 8.390 37.815 0.116 1.00 71.12 527 GLY A N 1
ATOM 3831 C CA . GLY A 1 527 ? 7.477 37.176 1.074 1.00 71.12 527 GLY A CA 1
ATOM 3832 C C . GLY A 1 527 ? 6.214 37.985 1.401 1.00 71.12 527 GLY A C 1
ATOM 3833 O O . GLY A 1 527 ? 5.540 37.677 2.383 1.00 71.12 527 GLY A O 1
ATOM 3834 N N . THR A 1 528 ? 5.892 39.024 0.620 1.00 74.69 528 THR A N 1
ATOM 3835 C CA . THR A 1 528 ? 4.711 39.884 0.819 1.00 74.69 528 THR A CA 1
ATOM 3836 C C . THR A 1 528 ? 4.117 40.356 -0.516 1.00 74.69 528 THR A C 1
ATOM 3838 O O . THR A 1 528 ? 4.794 40.319 -1.541 1.00 74.69 528 THR A O 1
ATOM 3841 N N . ASP A 1 529 ? 2.892 40.889 -0.491 1.00 76.00 529 ASP A N 1
ATOM 3842 C CA . ASP A 1 529 ? 2.230 41.477 -1.669 1.00 76.00 529 ASP A CA 1
ATOM 3843 C C . ASP A 1 529 ? 2.666 42.934 -1.971 1.00 76.00 529 ASP A C 1
ATOM 3845 O O . ASP A 1 529 ? 2.133 43.575 -2.881 1.00 76.00 529 ASP A O 1
ATOM 3849 N N . TYR A 1 530 ? 3.612 43.504 -1.210 1.00 81.25 530 TYR A N 1
ATOM 3850 C CA . TYR A 1 530 ? 4.051 44.891 -1.400 1.00 81.25 530 TYR A CA 1
ATOM 3851 C C . TYR A 1 530 ? 4.990 45.023 -2.610 1.00 81.25 530 TYR A C 1
ATOM 3853 O O . TYR A 1 530 ? 6.155 44.620 -2.571 1.00 81.25 530 TYR A O 1
ATOM 3861 N N . ALA A 1 531 ? 4.491 45.651 -3.676 1.00 87.31 531 ALA A N 1
ATOM 3862 C CA . ALA A 1 531 ? 5.219 45.873 -4.924 1.00 87.31 531 ALA A CA 1
ATOM 3863 C C . ALA A 1 531 ? 5.075 47.312 -5.450 1.00 87.31 531 ALA A C 1
ATOM 3865 O O . ALA A 1 531 ? 4.117 48.025 -5.147 1.00 87.31 531 ALA A O 1
ATOM 3866 N N . THR A 1 532 ? 6.035 47.745 -6.266 1.00 94.44 532 THR A N 1
ATOM 3867 C CA . THR A 1 532 ? 6.047 49.041 -6.959 1.00 94.44 532 THR A CA 1
ATOM 3868 C C . THR A 1 532 ? 6.843 48.944 -8.268 1.00 94.44 532 THR A C 1
ATOM 3870 O O . THR A 1 532 ? 7.489 47.931 -8.541 1.00 94.44 532 THR A O 1
ATOM 3873 N N . GLN A 1 533 ? 6.833 50.005 -9.078 1.00 93.81 533 GLN A N 1
ATOM 3874 C CA . GLN A 1 533 ? 7.646 50.101 -10.297 1.00 93.81 533 GLN A CA 1
ATOM 3875 C C . GLN A 1 533 ? 8.439 51.405 -10.357 1.00 93.81 533 GLN A C 1
ATOM 3877 O O . GLN A 1 533 ? 8.007 52.445 -9.854 1.00 93.81 533 GLN A O 1
ATOM 3882 N N . THR A 1 534 ? 9.605 51.363 -11.002 1.00 95.19 534 THR A N 1
ATOM 3883 C CA . THR A 1 534 ? 10.456 52.547 -11.161 1.00 95.19 534 THR A CA 1
ATOM 3884 C C . THR A 1 534 ? 9.882 53.575 -12.138 1.00 95.19 534 THR A C 1
ATOM 3886 O O . THR A 1 534 ? 9.330 53.248 -13.194 1.00 95.19 534 THR A O 1
ATOM 3889 N N . THR A 1 535 ? 10.106 54.855 -11.838 1.00 93.62 535 THR A N 1
ATOM 3890 C CA . THR A 1 535 ? 9.954 55.955 -12.803 1.00 93.62 535 THR A CA 1
ATOM 3891 C C . THR A 1 535 ? 11.020 55.876 -13.901 1.00 93.62 535 THR A C 1
ATOM 3893 O O . THR A 1 535 ? 12.027 55.188 -13.750 1.00 93.62 535 THR A O 1
ATOM 3896 N N . SER A 1 536 ? 10.866 56.631 -14.994 1.00 88.38 536 SER A N 1
ATOM 3897 C CA . SER A 1 536 ? 11.849 56.709 -16.094 1.00 88.38 536 SER A CA 1
ATOM 3898 C C . SER A 1 536 ? 13.290 57.000 -15.644 1.00 88.38 536 SER A C 1
ATOM 3900 O O . SER A 1 536 ? 14.242 56.527 -16.262 1.00 88.38 536 SER A O 1
ATOM 3902 N N . GLU A 1 537 ? 13.467 57.747 -14.550 1.00 89.62 537 GLU A N 1
ATOM 3903 C CA . GLU A 1 537 ? 14.779 58.062 -13.963 1.00 89.62 537 GLU A CA 1
ATOM 3904 C C . GLU A 1 537 ? 15.389 56.903 -13.153 1.00 89.62 537 GLU A C 1
ATOM 3906 O O . GLU A 1 537 ? 16.567 56.966 -12.792 1.00 89.62 537 GLU A O 1
ATOM 3911 N N . GLY A 1 538 ? 14.608 55.853 -12.880 1.00 89.94 538 GLY A N 1
ATOM 3912 C CA . GLY A 1 538 ? 14.988 54.679 -12.095 1.00 89.94 538 GLY A CA 1
ATOM 3913 C C . GLY A 1 538 ? 14.498 54.693 -10.647 1.00 89.94 538 GLY A C 1
ATOM 3914 O O . GLY A 1 538 ? 14.867 53.813 -9.877 1.00 89.94 538 GLY A O 1
ATOM 3915 N N . ARG A 1 539 ? 13.718 55.698 -10.231 1.00 93.31 539 ARG A N 1
ATOM 3916 C CA . ARG A 1 539 ? 13.357 55.906 -8.817 1.00 93.31 539 ARG A CA 1
ATOM 3917 C C . ARG A 1 539 ? 12.103 55.146 -8.413 1.00 93.31 539 ARG A C 1
ATOM 3919 O O . ARG A 1 539 ? 11.144 55.120 -9.179 1.00 93.31 539 ARG A O 1
ATOM 3926 N N . PHE A 1 540 ? 12.095 54.593 -7.203 1.00 94.31 540 PHE A N 1
ATOM 3927 C CA . PHE A 1 540 ? 10.951 53.887 -6.622 1.00 94.31 540 PHE A CA 1
ATOM 3928 C C . PHE A 1 540 ? 10.679 54.330 -5.179 1.00 94.31 540 PHE A C 1
ATOM 3930 O O . PHE A 1 540 ? 11.568 54.827 -4.485 1.00 94.31 540 PHE A O 1
ATOM 3937 N N . ILE A 1 541 ? 9.439 54.114 -4.734 1.00 92.00 541 ILE A N 1
ATOM 3938 C CA . ILE A 1 541 ? 9.031 54.124 -3.324 1.00 92.00 541 ILE A CA 1
ATOM 3939 C C . ILE A 1 541 ? 8.063 52.949 -3.136 1.00 92.00 541 ILE A C 1
ATOM 3941 O O . ILE A 1 541 ? 7.140 52.787 -3.938 1.00 92.00 541 ILE A O 1
ATOM 3945 N N . VAL A 1 542 ? 8.276 52.141 -2.099 1.00 89.75 542 VAL A N 1
ATOM 3946 C CA . VAL A 1 542 ? 7.433 50.997 -1.717 1.00 89.75 542 VAL A CA 1
ATOM 3947 C C . VAL A 1 542 ? 7.085 51.087 -0.226 1.00 89.75 542 VAL A C 1
ATOM 3949 O O . VAL A 1 542 ? 7.900 51.545 0.578 1.00 89.75 542 VAL A O 1
ATOM 3952 N N . GLN A 1 543 ? 5.862 50.705 0.147 1.00 83.88 543 GLN A N 1
ATOM 3953 C CA . GLN A 1 543 ? 5.477 50.519 1.551 1.00 83.88 543 GLN A CA 1
ATOM 3954 C C . GLN A 1 543 ? 6.046 49.188 2.057 1.00 83.88 543 GLN A C 1
ATOM 3956 O O . GLN A 1 543 ? 6.109 48.222 1.302 1.00 83.88 543 GLN A O 1
ATOM 3961 N N . VAL A 1 544 ? 6.477 49.143 3.316 1.00 78.56 544 VAL A N 1
ATOM 3962 C CA . VAL A 1 544 ? 7.042 47.944 3.951 1.00 78.56 544 VAL A CA 1
ATOM 3963 C C . VAL A 1 544 ? 6.534 47.824 5.393 1.00 78.56 544 VAL A C 1
ATOM 3965 O O . VAL A 1 544 ? 6.281 48.854 6.027 1.00 78.56 544 VAL A O 1
ATOM 3968 N N . PRO A 1 545 ? 6.416 46.609 5.956 1.00 69.06 545 PRO A N 1
ATOM 3969 C CA . PRO A 1 545 ? 6.219 46.448 7.393 1.00 69.06 545 PRO A CA 1
ATOM 3970 C C . PRO A 1 545 ? 7.459 46.935 8.176 1.00 69.06 545 PRO A C 1
ATOM 3972 O O . PRO A 1 545 ? 8.580 46.861 7.663 1.00 69.06 545 PRO A O 1
ATOM 3975 N N . PRO A 1 546 ? 7.302 47.415 9.424 1.00 72.44 546 PRO A N 1
ATOM 3976 C CA . PRO A 1 546 ? 8.433 47.775 10.276 1.00 72.44 546 PRO A CA 1
ATOM 3977 C C . PRO A 1 546 ? 9.266 46.534 10.626 1.00 72.44 546 PRO A C 1
ATOM 3979 O O . PRO A 1 546 ? 8.781 45.590 11.247 1.00 72.44 546 PRO A O 1
ATOM 3982 N N . GLY A 1 547 ? 10.537 46.531 10.232 1.00 72.69 547 GLY A N 1
ATOM 3983 C CA . GLY A 1 547 ? 11.392 45.348 10.293 1.00 72.69 547 GLY A CA 1
ATOM 3984 C C . GLY A 1 547 ? 12.617 45.476 9.392 1.00 72.69 547 GLY A C 1
ATOM 3985 O O . GLY A 1 547 ? 12.815 46.499 8.738 1.00 72.69 547 GLY A O 1
ATOM 3986 N N . ALA A 1 548 ? 13.465 44.448 9.380 1.00 78.94 548 ALA A N 1
ATOM 3987 C CA . ALA A 1 548 ? 14.410 44.246 8.282 1.00 78.94 548 ALA A CA 1
ATOM 3988 C C . ALA A 1 548 ? 13.658 43.549 7.141 1.00 78.94 548 ALA A C 1
ATOM 3990 O O . ALA A 1 548 ? 12.861 42.646 7.406 1.00 78.94 548 ALA A O 1
ATOM 3991 N N . VAL A 1 549 ? 13.873 43.985 5.900 1.00 83.19 549 VAL A N 1
ATOM 3992 C CA . VAL A 1 549 ? 13.108 43.519 4.731 1.00 83.19 549 VAL A CA 1
ATOM 3993 C C . VAL A 1 549 ? 14.024 43.309 3.531 1.00 83.19 549 VAL A C 1
ATOM 3995 O O . VAL A 1 549 ? 14.989 44.046 3.346 1.00 83.19 549 VAL A O 1
ATOM 3998 N N . GLN A 1 550 ? 13.716 42.322 2.697 1.00 88.50 550 GLN A N 1
ATOM 3999 C CA . GLN A 1 550 ? 14.464 42.034 1.475 1.00 88.50 550 GLN A CA 1
ATOM 4000 C C . GLN A 1 550 ? 13.678 42.557 0.273 1.00 88.50 550 GLN A C 1
ATOM 4002 O O . GLN A 1 550 ? 12.514 42.203 0.088 1.00 88.50 550 GLN A O 1
ATOM 4007 N N . LEU A 1 551 ? 14.306 43.402 -0.544 1.00 91.38 551 LEU A N 1
ATOM 4008 C CA . LEU A 1 551 ? 13.756 43.826 -1.829 1.00 91.38 551 LEU A CA 1
ATOM 4009 C C . LEU A 1 551 ? 14.318 42.957 -2.948 1.00 91.38 551 LEU A C 1
ATOM 4011 O O . LEU A 1 551 ? 15.527 42.737 -3.008 1.00 91.38 551 LEU A O 1
ATOM 4015 N N . ARG A 1 552 ? 13.461 42.540 -3.876 1.00 93.00 552 ARG A N 1
ATOM 4016 C CA . ARG A 1 552 ? 13.839 41.944 -5.159 1.00 93.00 552 ARG A CA 1
ATOM 4017 C C . ARG A 1 552 ? 13.524 42.935 -6.269 1.00 93.00 552 ARG A C 1
ATOM 4019 O O . ARG A 1 552 ? 12.403 43.423 -6.386 1.00 93.00 552 ARG A O 1
ATOM 4026 N N . LEU A 1 553 ? 14.533 43.248 -7.070 1.00 94.56 553 LEU A N 1
ATOM 4027 C CA . LEU A 1 553 ? 14.470 44.213 -8.159 1.00 94.56 553 LEU A CA 1
ATOM 4028 C C . LEU A 1 553 ? 14.700 43.448 -9.463 1.00 94.56 553 LEU A C 1
ATOM 4030 O O . LEU A 1 553 ? 15.739 42.805 -9.623 1.00 94.56 553 LEU A O 1
ATOM 4034 N N . SER A 1 554 ? 13.724 43.462 -10.370 1.00 91.50 554 SER A N 1
ATOM 4035 C CA . SER A 1 554 ? 13.727 42.602 -11.560 1.00 91.50 554 SER A CA 1
ATOM 4036 C C . SER A 1 554 ? 13.157 43.285 -12.802 1.00 91.50 554 SER A C 1
ATOM 4038 O O . SER A 1 554 ? 12.348 44.211 -12.722 1.00 91.50 554 SER A O 1
ATOM 4040 N N . ASP A 1 555 ? 13.619 42.841 -13.969 1.00 89.94 555 ASP A N 1
ATOM 4041 C CA . ASP A 1 555 ? 13.194 43.338 -15.274 1.00 89.94 555 ASP A CA 1
ATOM 4042 C C . ASP A 1 555 ? 13.474 42.288 -16.363 1.00 89.94 555 ASP A C 1
ATOM 4044 O O . ASP A 1 555 ? 14.290 41.385 -16.175 1.00 89.94 555 ASP A O 1
ATOM 4048 N N . ARG A 1 556 ? 12.798 42.373 -17.513 1.00 82.19 556 ARG A N 1
ATOM 4049 C CA . ARG A 1 556 ? 12.933 41.366 -18.579 1.00 82.19 556 ARG A CA 1
ATOM 4050 C C . ARG A 1 556 ? 14.287 41.470 -19.282 1.00 82.19 556 ARG A C 1
ATOM 4052 O O . ARG A 1 556 ? 14.637 42.530 -19.788 1.00 82.19 556 ARG A O 1
ATOM 4059 N N . GLY A 1 557 ? 15.013 40.352 -19.346 1.00 71.69 557 GLY A N 1
ATOM 4060 C CA . GLY A 1 557 ? 16.367 40.292 -19.911 1.00 71.69 557 GLY A CA 1
ATOM 4061 C C . GLY A 1 557 ? 17.449 40.867 -18.992 1.00 71.69 557 GLY A C 1
ATOM 4062 O O . GLY A 1 557 ? 18.568 41.096 -19.442 1.00 71.69 557 GLY A O 1
ATOM 4063 N N . TYR A 1 558 ? 17.144 41.119 -17.717 1.00 85.31 558 TYR A N 1
ATOM 4064 C CA . TYR A 1 558 ? 18.110 41.573 -16.722 1.00 85.31 558 TYR A CA 1
ATOM 4065 C C . TYR A 1 558 ? 18.118 40.615 -15.534 1.00 85.31 558 TYR A C 1
ATOM 4067 O O . TYR A 1 558 ? 17.064 40.321 -14.967 1.00 85.31 558 TYR A O 1
ATOM 4075 N N . SER A 1 559 ? 19.305 40.178 -15.112 1.00 84.06 559 SER A N 1
ATOM 4076 C CA . SER A 1 559 ? 19.416 39.306 -13.945 1.00 84.06 559 SER A CA 1
ATOM 4077 C C . SER A 1 559 ? 18.935 40.060 -12.699 1.00 84.06 559 SER A C 1
ATOM 4079 O O . SER A 1 559 ? 19.397 41.184 -12.453 1.00 84.06 559 SER A O 1
ATOM 4081 N N . PRO A 1 560 ? 18.008 39.484 -11.910 1.00 88.06 560 PRO A N 1
ATOM 4082 C CA . PRO A 1 560 ? 17.434 40.168 -10.762 1.00 88.06 560 PRO A CA 1
ATOM 4083 C C . PRO A 1 560 ? 18.507 40.475 -9.716 1.00 88.06 560 PRO A C 1
ATOM 4085 O O . PRO A 1 560 ? 19.518 39.780 -9.601 1.00 88.06 560 PRO A O 1
ATOM 4088 N N . GLN A 1 561 ? 18.283 41.528 -8.940 1.00 92.12 561 GLN A N 1
ATOM 4089 C CA . GLN A 1 561 ? 19.116 41.883 -7.794 1.00 92.12 561 GLN A CA 1
ATOM 4090 C C . GLN A 1 561 ? 18.273 41.825 -6.528 1.00 92.12 561 GLN A C 1
ATOM 4092 O O . GLN A 1 561 ? 17.144 42.311 -6.511 1.00 92.12 561 GLN A O 1
ATOM 4097 N N . GLU A 1 562 ? 18.827 41.242 -5.471 1.00 90.88 562 GLU A N 1
ATOM 4098 C CA . GLU A 1 562 ? 18.183 41.178 -4.163 1.00 90.88 562 GLU A CA 1
ATOM 4099 C C . GLU A 1 562 ? 18.992 41.983 -3.146 1.00 90.88 562 GLU A C 1
ATOM 4101 O O . GLU A 1 562 ? 20.222 41.929 -3.108 1.00 90.88 562 GLU A O 1
ATOM 4106 N N . VAL A 1 563 ? 18.285 42.788 -2.357 1.00 88.12 563 VAL A N 1
ATOM 4107 C CA . VAL A 1 563 ? 18.844 43.841 -1.510 1.00 88.12 563 VAL A CA 1
ATOM 4108 C C . VAL A 1 563 ? 18.279 43.689 -0.106 1.00 88.12 563 VAL A C 1
ATOM 4110 O O . VAL A 1 563 ? 17.070 43.777 0.095 1.00 88.12 563 VAL A O 1
ATOM 4113 N N . GLN A 1 564 ? 19.161 43.488 0.871 1.00 87.19 564 GLN A N 1
ATOM 4114 C CA . GLN A 1 564 ? 18.792 43.430 2.284 1.00 87.19 564 GLN A CA 1
ATOM 4115 C C . GLN A 1 564 ? 18.727 44.842 2.873 1.00 87.19 564 GLN A C 1
ATOM 4117 O O . GLN A 1 564 ? 19.739 45.540 2.943 1.00 87.19 564 GLN A O 1
ATOM 4122 N N . ILE A 1 565 ? 17.539 45.250 3.314 1.00 85.62 565 ILE A N 1
ATOM 4123 C CA . ILE A 1 565 ? 17.301 46.514 4.010 1.00 85.62 565 ILE A CA 1
ATOM 4124 C C . ILE A 1 565 ? 17.415 46.256 5.524 1.00 85.62 565 ILE A C 1
ATOM 4126 O O . ILE A 1 565 ? 16.718 45.375 6.042 1.00 85.62 565 ILE A O 1
ATOM 4130 N N . PRO A 1 566 ? 18.267 46.994 6.266 1.00 79.56 566 PRO A N 1
ATOM 4131 C CA . PRO A 1 566 ? 18.375 46.854 7.720 1.00 79.56 566 PRO A CA 1
ATOM 4132 C C . PRO A 1 566 ? 17.073 47.267 8.425 1.00 79.56 566 PRO A C 1
ATOM 4134 O O . PRO A 1 566 ? 16.201 47.879 7.815 1.00 79.56 566 PRO A O 1
ATOM 4137 N N . ARG A 1 567 ? 16.932 46.954 9.724 1.00 76.44 567 ARG A N 1
ATOM 4138 C CA . ARG A 1 567 ? 15.676 47.164 10.470 1.00 76.44 567 ARG A CA 1
ATOM 4139 C C . ARG A 1 567 ? 15.185 48.620 10.409 1.00 76.44 567 ARG A C 1
ATOM 4141 O O . ARG A 1 567 ? 15.715 49.484 11.106 1.00 76.44 567 ARG A O 1
ATOM 4148 N N . VAL A 1 568 ? 14.126 48.861 9.636 1.00 74.69 568 VAL A N 1
ATOM 4149 C CA . VAL A 1 568 ? 13.463 50.163 9.500 1.00 74.69 568 VAL A CA 1
ATOM 4150 C C . VAL A 1 568 ? 12.373 50.302 10.567 1.00 74.69 568 VAL A C 1
ATOM 4152 O O . VAL A 1 568 ? 11.585 49.383 10.792 1.00 74.69 568 VAL A O 1
ATOM 4155 N N . ALA A 1 569 ? 12.326 51.448 11.249 1.00 72.19 569 ALA A N 1
ATOM 4156 C CA . ALA A 1 569 ? 11.354 51.712 12.310 1.00 72.19 569 ALA A CA 1
ATOM 4157 C C . ALA A 1 569 ? 9.960 52.074 11.759 1.00 72.19 569 ALA A C 1
ATOM 4159 O O . ALA A 1 569 ? 9.843 52.647 10.669 1.00 72.19 569 ALA A O 1
ATOM 4160 N N . ALA A 1 570 ? 8.916 51.787 12.544 1.00 70.88 570 ALA A N 1
ATOM 4161 C CA . ALA A 1 570 ? 7.525 52.147 12.252 1.00 70.88 570 ALA A CA 1
ATOM 4162 C C . ALA A 1 570 ? 7.367 53.648 11.952 1.00 70.88 570 ALA A C 1
ATOM 4164 O O . ALA A 1 570 ? 7.930 54.487 12.660 1.00 70.88 570 ALA A O 1
ATOM 4165 N N . GLY A 1 571 ? 6.614 53.991 10.904 1.00 72.06 571 GLY A N 1
ATOM 4166 C CA . GLY A 1 571 ? 6.330 55.387 10.545 1.00 72.06 571 GLY A CA 1
ATOM 4167 C C . GLY A 1 571 ? 7.506 56.169 9.940 1.00 72.06 571 GLY A C 1
ATOM 4168 O O . GLY A 1 571 ? 7.445 57.398 9.873 1.00 72.06 571 GLY A O 1
ATOM 4169 N N . THR A 1 572 ? 8.596 55.505 9.532 1.00 80.25 572 THR A N 1
ATOM 4170 C CA . THR A 1 572 ? 9.785 56.166 8.952 1.00 80.25 572 THR A CA 1
ATOM 4171 C C . THR A 1 572 ? 9.979 55.843 7.465 1.00 80.25 572 THR A C 1
ATOM 4173 O O . THR A 1 572 ? 9.298 54.991 6.894 1.00 80.25 572 THR A O 1
ATOM 4176 N N . THR A 1 573 ? 10.884 56.557 6.789 1.00 84.00 573 THR A N 1
ATOM 4177 C CA . THR A 1 573 ? 11.274 56.267 5.400 1.00 84.00 573 THR A CA 1
ATOM 4178 C C . THR A 1 573 ? 12.785 56.112 5.312 1.00 84.00 573 THR A C 1
ATOM 4180 O O . THR A 1 573 ? 13.513 56.981 5.788 1.00 84.00 573 THR A O 1
ATOM 4183 N N . TRP A 1 574 ? 13.240 55.012 4.715 1.00 87.19 574 TRP A N 1
ATOM 4184 C CA . TRP A 1 574 ? 14.654 54.703 4.497 1.00 87.19 574 TRP A CA 1
ATOM 4185 C C . TRP A 1 574 ? 14.992 54.829 3.003 1.00 87.19 574 TRP A C 1
ATOM 4187 O O . TRP A 1 574 ? 14.195 54.422 2.153 1.00 87.19 574 TRP A O 1
ATOM 4197 N N . ASP A 1 575 ? 16.135 55.431 2.669 1.00 89.31 575 ASP A N 1
ATOM 4198 C CA . ASP A 1 575 ? 16.523 55.742 1.284 1.00 89.31 575 ASP A CA 1
ATOM 4199 C C . ASP A 1 575 ? 17.805 55.006 0.883 1.00 89.31 575 ASP A C 1
ATOM 4201 O O . ASP A 1 575 ? 18.913 55.359 1.293 1.00 89.31 575 ASP A O 1
ATOM 4205 N N . HIS A 1 576 ? 17.646 53.993 0.031 1.00 90.19 576 HIS A N 1
ATOM 4206 C CA . HIS A 1 576 ? 18.754 53.203 -0.487 1.00 90.19 576 HIS A CA 1
ATOM 4207 C C . HIS A 1 576 ? 19.735 54.048 -1.310 1.00 90.19 576 HIS A C 1
ATOM 4209 O O . HIS A 1 576 ? 20.935 53.788 -1.251 1.00 90.19 576 HIS A O 1
ATOM 4215 N N . GLU A 1 577 ? 19.267 55.056 -2.065 1.00 89.75 577 GLU A N 1
ATOM 4216 C CA . GLU A 1 577 ? 20.149 55.893 -2.898 1.00 89.75 577 GLU A CA 1
ATOM 4217 C C . GLU A 1 577 ? 21.096 56.737 -2.026 1.00 89.75 577 GLU A C 1
ATOM 4219 O O . GLU A 1 577 ? 22.243 56.961 -2.419 1.00 89.75 577 GLU A O 1
ATOM 4224 N N . ALA A 1 578 ? 20.650 57.142 -0.832 1.00 86.19 578 ALA A N 1
ATOM 4225 C CA . ALA A 1 578 ? 21.439 57.916 0.125 1.00 86.19 578 ALA A CA 1
ATOM 4226 C C . ALA A 1 578 ? 22.362 57.058 1.014 1.00 86.19 578 ALA A C 1
ATOM 4228 O O . ALA A 1 578 ? 23.502 57.453 1.259 1.00 86.19 578 ALA A O 1
ATOM 4229 N N . GLU A 1 579 ? 21.884 55.907 1.499 1.00 87.56 579 GLU A N 1
ATOM 4230 C CA . GLU A 1 579 ? 22.589 55.083 2.498 1.00 87.56 579 GLU A CA 1
ATOM 4231 C C . GLU A 1 579 ? 23.580 54.076 1.881 1.00 87.56 579 GLU A C 1
ATOM 4233 O O . GLU A 1 579 ? 24.629 53.797 2.462 1.00 87.56 579 GLU A O 1
ATOM 4238 N N . VAL A 1 580 ? 23.263 53.520 0.703 1.00 86.62 580 VAL A N 1
ATOM 4239 C CA . VAL A 1 580 ? 24.028 52.419 0.071 1.00 86.62 580 VAL A CA 1
ATOM 4240 C C . VAL A 1 580 ? 24.413 52.733 -1.382 1.00 86.62 580 VAL A C 1
ATOM 4242 O O . VAL A 1 580 ? 25.474 52.317 -1.851 1.00 86.62 580 VAL A O 1
ATOM 4245 N N . GLY A 1 581 ? 23.587 53.502 -2.093 1.00 87.56 581 GLY A N 1
ATOM 4246 C CA . GLY A 1 581 ? 23.801 53.943 -3.470 1.00 87.56 581 GLY A CA 1
ATOM 4247 C C . GLY A 1 581 ? 22.785 53.381 -4.469 1.00 87.56 581 GLY A C 1
ATOM 4248 O O . GLY A 1 581 ? 21.729 52.858 -4.117 1.00 87.56 581 GLY A O 1
ATOM 4249 N N . VAL A 1 582 ? 23.095 53.520 -5.757 1.00 90.00 582 VAL A N 1
ATOM 4250 C CA . VAL A 1 582 ? 22.202 53.134 -6.862 1.00 90.00 582 VAL A CA 1
ATOM 4251 C C . VAL A 1 582 ? 22.373 51.650 -7.198 1.00 90.00 582 VAL A C 1
ATOM 4253 O O . VAL A 1 582 ? 23.479 51.213 -7.524 1.00 90.00 582 VAL A O 1
ATOM 4256 N N . VAL A 1 583 ? 21.278 50.886 -7.171 1.00 90.56 583 VAL A N 1
ATOM 4257 C CA . VAL A 1 583 ? 21.259 49.468 -7.578 1.00 90.56 583 VAL A CA 1
ATOM 4258 C C . VAL A 1 583 ? 21.419 49.379 -9.097 1.00 90.56 583 VAL A C 1
ATOM 4260 O O . VAL A 1 583 ? 20.814 50.162 -9.828 1.00 90.56 583 VAL A O 1
ATOM 4263 N N . ARG A 1 584 ? 22.216 48.431 -9.605 1.00 90.38 584 ARG A N 1
ATOM 4264 C CA . ARG A 1 584 ? 22.426 48.259 -11.052 1.00 90.38 584 ARG A CA 1
ATOM 4265 C C . ARG A 1 584 ? 22.051 46.861 -11.513 1.00 90.38 584 ARG A C 1
ATOM 4267 O O . ARG A 1 584 ? 22.703 45.895 -11.138 1.00 90.38 584 ARG A O 1
ATOM 4274 N N . LEU A 1 585 ? 21.029 46.778 -12.360 1.00 88.12 585 LEU A N 1
ATOM 4275 C CA . LEU A 1 585 ? 20.653 45.540 -13.031 1.00 88.12 585 LEU A CA 1
ATOM 4276 C C . LEU A 1 585 ? 21.618 45.269 -14.187 1.00 88.12 585 LEU A C 1
ATOM 4278 O O . LEU A 1 585 ? 21.816 46.128 -15.052 1.00 88.12 585 LEU A O 1
ATOM 4282 N N . VAL A 1 586 ? 22.206 44.074 -14.209 1.00 83.38 586 VAL A N 1
ATOM 4283 C CA . VAL A 1 586 ? 23.087 43.618 -15.291 1.00 83.38 586 VAL A CA 1
ATOM 4284 C C . VAL A 1 586 ? 22.237 42.923 -16.351 1.00 83.38 586 VAL A C 1
ATOM 4286 O O . VAL A 1 586 ? 21.409 42.075 -16.026 1.00 83.38 586 VAL A O 1
ATOM 4289 N N . GLY A 1 587 ? 22.407 43.326 -17.610 1.00 78.75 587 GLY A N 1
ATOM 4290 C CA . GLY A 1 587 ? 21.708 42.710 -18.734 1.00 78.75 587 GLY A CA 1
ATOM 4291 C C . GLY A 1 587 ? 22.230 41.305 -19.006 1.00 78.75 587 GLY A C 1
ATOM 4292 O O . GLY A 1 587 ? 23.442 41.084 -18.986 1.00 78.75 587 GLY A O 1
ATOM 4293 N N . GLU A 1 588 ? 21.327 40.368 -19.268 1.00 81.56 588 GLU A N 1
ATOM 4294 C CA . GLU A 1 588 ? 21.687 38.989 -19.583 1.00 81.56 588 GLU A CA 1
ATOM 4295 C C . GLU A 1 588 ? 22.341 38.905 -20.971 1.00 81.56 588 GLU A C 1
ATOM 4297 O O . GLU A 1 588 ? 21.959 39.644 -21.889 1.00 81.56 588 GLU A O 1
ATOM 4302 N N . PRO A 1 589 ? 23.363 38.048 -21.146 1.00 79.50 589 PRO A N 1
ATOM 4303 C CA . PRO A 1 589 ? 24.049 37.927 -22.420 1.00 79.50 589 PRO A CA 1
ATOM 4304 C C . PRO A 1 589 ? 23.112 37.366 -23.490 1.00 79.50 589 PRO A C 1
ATOM 4306 O O . PRO A 1 589 ? 22.382 36.404 -23.262 1.00 79.50 589 PRO A O 1
ATOM 4309 N N . ALA A 1 590 ? 23.188 37.938 -24.686 1.00 84.25 590 ALA A N 1
ATOM 4310 C CA . ALA A 1 590 ? 22.550 37.378 -25.861 1.00 84.25 590 ALA A CA 1
ATOM 4311 C C . ALA A 1 590 ? 23.245 36.075 -26.295 1.00 84.25 590 ALA A C 1
ATOM 4313 O O . ALA A 1 590 ? 24.417 35.812 -25.982 1.00 84.25 590 ALA A O 1
ATOM 4314 N N . SER A 1 591 ? 22.518 35.278 -27.070 1.00 88.69 591 SER A N 1
ATOM 4315 C CA . SER A 1 591 ? 23.028 34.083 -27.736 1.00 88.69 591 SER A CA 1
ATOM 4316 C C . SER A 1 591 ? 22.612 34.052 -29.205 1.00 88.69 591 SER A C 1
ATOM 4318 O O . SER A 1 591 ? 21.601 34.635 -29.600 1.00 88.69 591 SER A O 1
ATOM 4320 N N . VAL A 1 592 ? 23.420 33.393 -30.029 1.00 92.00 592 VAL A N 1
ATOM 4321 C CA . VAL A 1 592 ? 23.160 33.177 -31.456 1.00 92.00 592 VAL A CA 1
ATOM 4322 C C . VAL A 1 592 ? 23.348 31.699 -31.757 1.00 92.00 592 VAL A C 1
ATOM 4324 O O . VAL A 1 592 ? 24.407 31.151 -31.462 1.00 92.00 592 VAL A O 1
ATOM 4327 N N . GLN A 1 593 ? 22.354 31.071 -32.377 1.00 94.69 593 GLN A N 1
ATOM 4328 C CA . GLN A 1 593 ? 22.419 29.676 -32.816 1.00 94.69 593 GLN A CA 1
ATOM 4329 C C . GLN A 1 593 ? 22.062 29.543 -34.299 1.00 94.69 593 GLN A C 1
ATOM 4331 O O . GLN A 1 593 ? 21.491 30.458 -34.893 1.00 94.69 593 GLN A O 1
ATOM 4336 N N . GLY A 1 594 ? 22.390 28.407 -34.904 1.00 93.31 594 GLY A N 1
ATOM 4337 C CA . GLY A 1 594 ? 22.004 28.097 -36.279 1.00 93.31 594 GLY A CA 1
ATOM 4338 C C . GLY A 1 594 ? 22.585 26.774 -36.766 1.00 93.31 594 GLY A C 1
ATOM 4339 O O . GLY A 1 594 ? 23.160 26.014 -35.987 1.00 93.31 594 GLY A O 1
ATOM 4340 N N . LEU A 1 595 ? 22.442 26.516 -38.068 1.00 93.19 595 LEU A N 1
ATOM 4341 C CA . LEU A 1 595 ? 22.858 25.270 -38.719 1.00 93.19 595 LEU A CA 1
ATOM 4342 C C . LEU A 1 595 ? 23.766 25.557 -39.927 1.00 93.19 595 LEU A C 1
ATOM 4344 O O . LEU A 1 595 ? 23.303 26.078 -40.943 1.00 93.19 595 LEU A O 1
ATOM 4348 N N . VAL A 1 596 ? 25.047 25.204 -39.848 1.00 92.12 596 VAL A N 1
ATOM 4349 C CA . VAL A 1 596 ? 25.972 25.194 -40.991 1.00 92.12 596 VAL A CA 1
ATOM 4350 C C . VAL A 1 596 ? 25.769 23.911 -41.790 1.00 92.12 596 VAL A C 1
ATOM 4352 O O . VAL A 1 596 ? 25.706 22.819 -41.241 1.00 92.12 596 VAL A O 1
ATOM 4355 N N . THR A 1 597 ? 25.688 24.037 -43.111 1.00 88.88 597 THR A N 1
ATOM 4356 C CA . THR A 1 597 ? 25.563 22.906 -44.041 1.00 88.88 597 THR A CA 1
ATOM 4357 C C . THR A 1 597 ? 26.403 23.157 -45.288 1.00 88.88 597 THR A C 1
ATOM 4359 O O . THR A 1 597 ? 26.657 24.306 -45.652 1.00 88.88 597 THR A O 1
ATOM 4362 N N . LEU A 1 598 ? 26.843 22.088 -45.951 1.00 84.94 598 LEU A N 1
ATOM 4363 C CA . LEU A 1 598 ? 27.700 22.161 -47.135 1.00 84.94 598 LEU A CA 1
ATOM 4364 C C . LEU A 1 598 ? 26.894 21.791 -48.385 1.00 84.94 598 LEU A C 1
ATOM 4366 O O . LEU A 1 598 ? 26.148 20.815 -48.385 1.00 84.94 598 LEU A O 1
ATOM 4370 N N . SER A 1 599 ? 27.036 22.578 -49.452 1.00 73.44 599 SER A N 1
ATOM 4371 C CA . SER A 1 599 ? 26.314 22.388 -50.727 1.00 73.44 599 SER A CA 1
ATOM 4372 C C . SER A 1 599 ? 26.653 21.086 -51.468 1.00 73.44 599 SER A C 1
ATOM 4374 O O . SER A 1 599 ? 25.836 20.593 -52.246 1.00 73.44 599 SER A O 1
ATOM 4376 N N . ARG A 1 600 ? 27.846 20.529 -51.225 1.00 65.44 600 ARG A N 1
ATOM 4377 C CA . ARG A 1 600 ? 28.325 19.197 -51.637 1.00 65.44 600 ARG A CA 1
ATOM 4378 C C . ARG A 1 600 ? 29.245 18.650 -50.540 1.00 65.44 600 ARG A C 1
ATOM 4380 O O . ARG A 1 600 ? 29.599 19.397 -49.636 1.00 65.44 600 ARG A O 1
ATOM 4387 N N . LEU A 1 601 ? 29.614 17.366 -50.621 1.00 64.38 601 LEU A N 1
ATOM 4388 C CA . LEU A 1 601 ? 30.553 16.696 -49.697 1.00 64.38 601 LEU A CA 1
ATOM 4389 C C . LEU A 1 601 ? 30.252 16.940 -48.202 1.00 64.38 601 LEU A C 1
ATOM 4391 O O . LEU A 1 601 ? 31.145 17.192 -47.396 1.00 64.38 601 LEU A O 1
ATOM 4395 N N . SER A 1 602 ? 28.977 16.869 -47.822 1.00 65.81 602 SER A N 1
ATOM 4396 C CA . SER A 1 602 ? 28.514 17.079 -46.449 1.00 65.81 602 SER A CA 1
ATOM 4397 C C . SER A 1 602 ? 28.790 15.861 -45.551 1.00 65.81 602 SER A C 1
ATOM 4399 O O . SER A 1 602 ? 27.861 15.152 -45.162 1.00 65.81 602 SER A O 1
ATOM 4401 N N . THR A 1 603 ? 30.061 15.599 -45.237 1.00 72.75 603 THR A N 1
ATOM 4402 C CA . THR A 1 603 ? 30.457 14.657 -44.175 1.00 72.75 603 THR A CA 1
ATOM 4403 C C . THR A 1 603 ? 30.508 15.382 -42.819 1.00 72.75 603 THR A C 1
ATOM 4405 O O . THR A 1 603 ? 30.900 16.554 -42.785 1.00 72.75 603 THR A O 1
ATOM 4408 N N . PRO A 1 604 ? 30.151 14.733 -41.690 1.00 74.12 604 PRO A N 1
ATOM 4409 C CA . PRO A 1 604 ? 30.174 15.371 -40.368 1.00 74.12 604 PRO A CA 1
ATOM 4410 C C . PRO A 1 604 ? 31.525 16.010 -40.020 1.00 74.12 604 PRO A C 1
ATOM 4412 O O . PRO A 1 604 ? 31.576 17.144 -39.552 1.00 74.12 604 PRO A O 1
ATOM 4415 N N . GLU A 1 605 ? 32.634 15.338 -40.345 1.00 76.75 605 GLU A N 1
ATOM 4416 C CA . GLU A 1 605 ? 33.981 15.879 -40.133 1.00 76.75 605 GLU A CA 1
ATOM 4417 C C . GLU A 1 605 ? 34.240 17.183 -40.895 1.00 76.75 605 GLU A C 1
ATOM 4419 O O . GLU A 1 605 ? 34.902 18.081 -40.377 1.00 76.75 605 GLU A O 1
ATOM 4424 N N . ARG A 1 606 ? 33.740 17.317 -42.130 1.00 76.50 606 ARG A N 1
ATOM 4425 C CA . ARG A 1 606 ? 33.897 18.551 -42.912 1.00 76.50 606 ARG A CA 1
ATOM 4426 C C . ARG A 1 606 ? 33.073 19.694 -42.342 1.00 76.50 606 ARG A C 1
ATOM 4428 O O . ARG A 1 606 ? 33.538 20.830 -42.354 1.00 76.50 606 ARG A O 1
ATOM 4435 N N . VAL A 1 607 ? 31.887 19.395 -41.818 1.00 82.56 607 VAL A N 1
ATOM 4436 C CA . VAL A 1 607 ? 31.027 20.386 -41.162 1.00 82.56 607 VAL A CA 1
ATOM 4437 C C . VAL A 1 607 ? 31.664 20.872 -39.850 1.00 82.56 607 VAL A C 1
ATOM 4439 O O . VAL A 1 607 ? 31.753 22.078 -39.633 1.00 82.56 607 VAL A O 1
ATOM 4442 N N . GLN A 1 608 ? 32.229 19.969 -39.042 1.00 84.38 608 GLN A N 1
ATOM 4443 C CA . GLN A 1 608 ? 32.982 20.303 -37.819 1.00 84.38 608 GLN A CA 1
ATOM 4444 C C . GLN A 1 608 ? 34.283 21.088 -38.075 1.00 84.38 608 GLN A C 1
ATOM 4446 O O . GLN A 1 608 ? 34.773 21.790 -37.189 1.00 84.38 608 GLN A O 1
ATOM 4451 N N . ARG A 1 609 ? 34.869 20.982 -39.277 1.00 83.75 609 ARG A N 1
ATOM 4452 C CA . ARG A 1 609 ? 36.044 21.771 -39.699 1.00 83.75 609 ARG A CA 1
ATOM 4453 C C . ARG A 1 609 ? 35.691 23.201 -40.133 1.00 83.75 609 ARG A C 1
ATOM 4455 O O . ARG A 1 609 ? 36.608 24.000 -40.325 1.00 83.75 609 ARG A O 1
ATOM 4462 N N . ALA A 1 610 ? 34.408 23.541 -40.276 1.00 88.25 610 ALA A N 1
ATOM 4463 C CA . ALA A 1 610 ? 33.982 24.927 -40.444 1.00 88.25 610 ALA A CA 1
ATOM 4464 C C . ALA A 1 610 ? 34.140 25.713 -39.129 1.00 88.25 610 ALA A C 1
ATOM 4466 O O . ALA A 1 610 ? 34.080 25.149 -38.036 1.00 88.25 610 ALA A O 1
ATOM 4467 N N . THR A 1 611 ? 34.314 27.029 -39.225 1.00 91.81 611 THR A N 1
ATOM 4468 C CA . THR A 1 611 ? 34.355 27.933 -38.069 1.00 91.81 611 THR A CA 1
ATOM 4469 C C . THR A 1 611 ? 33.250 28.977 -38.175 1.00 91.81 611 THR A C 1
ATOM 4471 O O . THR A 1 611 ? 32.928 29.474 -39.256 1.00 91.81 611 THR A O 1
ATOM 4474 N N . VAL A 1 612 ? 32.642 29.307 -37.037 1.00 95.31 612 VAL A N 1
ATOM 4475 C CA . VAL A 1 612 ? 31.559 30.287 -36.928 1.00 95.31 612 VAL A CA 1
ATOM 4476 C C . VAL A 1 612 ? 31.981 31.351 -35.928 1.00 95.31 612 VAL A C 1
ATOM 4478 O O . VAL A 1 612 ? 32.174 31.055 -34.753 1.00 95.31 612 VAL A O 1
ATOM 4481 N N . THR A 1 613 ? 32.144 32.592 -36.385 1.00 94.62 613 THR A N 1
ATOM 4482 C CA . THR A 1 613 ? 32.698 33.693 -35.584 1.00 94.62 613 THR A CA 1
ATOM 4483 C C . THR A 1 613 ? 31.813 34.932 -35.661 1.00 94.62 613 THR A C 1
ATOM 4485 O O . THR A 1 613 ? 31.631 35.504 -36.734 1.00 94.62 613 THR A O 1
ATOM 4488 N N . ALA A 1 614 ? 31.306 35.396 -34.520 1.00 93.31 614 ALA A N 1
ATOM 4489 C CA . ALA A 1 614 ? 30.654 36.693 -34.389 1.00 93.31 614 ALA A CA 1
ATOM 4490 C C . ALA A 1 614 ? 31.676 37.763 -33.966 1.00 93.31 614 ALA A C 1
ATOM 4492 O O . ALA A 1 614 ? 32.366 37.620 -32.958 1.00 93.31 614 ALA A O 1
ATOM 4493 N N . THR A 1 615 ? 31.752 38.864 -34.716 1.00 92.94 615 THR A N 1
ATOM 4494 C CA . THR A 1 615 ? 32.625 40.017 -34.429 1.00 92.94 615 THR A CA 1
ATOM 4495 C C . THR A 1 615 ? 31.777 41.269 -34.156 1.00 92.94 615 THR A C 1
ATOM 4497 O O . THR A 1 615 ? 30.908 41.582 -34.974 1.00 92.94 615 THR A O 1
ATOM 4500 N N . PRO A 1 616 ? 31.988 42.004 -33.047 1.00 90.56 616 PRO A N 1
ATOM 4501 C CA . PRO A 1 616 ? 31.157 43.156 -32.695 1.00 90.56 616 PRO A CA 1
ATOM 4502 C C . PRO A 1 616 ? 31.547 44.401 -33.505 1.00 90.56 616 PRO A C 1
ATOM 4504 O O . PRO A 1 616 ? 32.710 44.813 -33.504 1.00 90.56 616 PRO A O 1
ATOM 4507 N N . LEU A 1 617 ? 30.575 45.061 -34.144 1.00 85.69 617 LEU A N 1
ATOM 4508 C CA . LEU A 1 617 ? 30.821 46.249 -34.984 1.00 85.69 617 LEU A CA 1
ATOM 4509 C C . LEU A 1 617 ? 31.303 47.472 -34.188 1.00 85.69 617 LEU A C 1
ATOM 4511 O O . LEU A 1 617 ? 31.967 48.345 -34.742 1.00 85.69 617 LEU A O 1
ATOM 4515 N N . ALA A 1 618 ? 31.013 47.522 -32.886 1.00 77.69 618 ALA A N 1
ATOM 4516 C CA . ALA A 1 618 ? 31.497 48.562 -31.976 1.00 77.69 618 ALA A CA 1
ATOM 4517 C C . ALA A 1 618 ? 32.987 48.414 -31.588 1.00 77.69 618 ALA A C 1
ATOM 4519 O O . ALA A 1 618 ? 33.545 49.316 -30.962 1.00 77.69 618 ALA A O 1
ATOM 4520 N N . GLY A 1 619 ? 33.632 47.302 -31.960 1.00 69.69 619 GLY A N 1
ATOM 4521 C CA . GLY A 1 619 ? 34.984 46.941 -31.535 1.00 69.69 619 GLY A CA 1
ATOM 4522 C C . GLY A 1 619 ? 34.992 46.149 -30.224 1.00 69.69 619 GLY A C 1
ATOM 4523 O O . GLY A 1 619 ? 34.397 46.543 -29.225 1.00 69.69 619 GLY A O 1
ATOM 4524 N N . GLY A 1 620 ? 35.683 45.012 -30.230 1.00 75.81 620 GLY A N 1
ATOM 4525 C CA . GLY A 1 620 ? 35.746 44.065 -29.118 1.00 75.81 620 GLY A CA 1
ATOM 4526 C C . GLY A 1 620 ? 36.418 42.764 -29.555 1.00 75.81 620 GLY A C 1
ATOM 4527 O O . GLY A 1 620 ? 36.841 42.642 -30.705 1.00 75.81 620 GLY A O 1
ATOM 4528 N N . ALA A 1 621 ? 36.527 41.793 -28.649 1.00 79.81 621 ALA A N 1
ATOM 4529 C CA . ALA A 1 621 ? 36.997 40.460 -29.016 1.00 79.81 621 ALA A CA 1
ATOM 4530 C C . ALA A 1 621 ? 35.920 39.727 -29.845 1.00 79.81 621 ALA A C 1
ATOM 4532 O O . ALA A 1 621 ? 34.744 39.790 -29.476 1.00 79.81 621 ALA A O 1
ATOM 4533 N N . PRO A 1 622 ? 36.284 39.037 -30.940 1.00 87.88 622 PRO A N 1
ATOM 4534 C CA . PRO A 1 622 ? 35.365 38.135 -31.618 1.00 87.88 622 PRO A CA 1
ATOM 4535 C C . PRO A 1 622 ? 35.083 36.909 -30.739 1.00 87.88 622 PRO A C 1
ATOM 4537 O O . PRO A 1 622 ? 35.961 36.435 -30.016 1.00 87.88 622 PRO A O 1
ATOM 4540 N N . VAL A 1 623 ? 33.863 36.384 -30.824 1.00 90.75 623 VAL A N 1
ATOM 4541 C CA . VAL A 1 623 ? 33.420 35.167 -30.131 1.00 90.75 623 VAL A CA 1
ATOM 4542 C C . VAL A 1 623 ? 33.112 34.124 -31.196 1.00 90.75 623 VAL A C 1
ATOM 4544 O O . VAL A 1 623 ? 32.335 34.395 -32.111 1.00 90.75 623 VAL A O 1
ATOM 4547 N N . GLY A 1 624 ? 33.730 32.948 -31.109 1.00 91.38 624 GLY A N 1
ATOM 4548 C CA . GLY A 1 624 ? 33.612 31.919 -32.139 1.00 91.38 624 GLY A CA 1
ATOM 4549 C C . GLY A 1 624 ? 33.559 30.500 -31.590 1.00 91.38 624 GLY A C 1
ATOM 4550 O O . GLY A 1 624 ? 33.949 30.247 -30.452 1.00 91.38 624 GLY A O 1
ATOM 4551 N N . THR A 1 625 ? 33.057 29.592 -32.422 1.00 93.56 625 THR A N 1
ATOM 4552 C CA . THR A 1 625 ? 32.934 28.156 -32.160 1.00 93.56 625 THR A CA 1
ATOM 4553 C C . THR A 1 625 ? 33.030 27.368 -33.471 1.00 93.56 625 THR A C 1
ATOM 4555 O O . THR A 1 625 ? 32.948 27.949 -34.558 1.00 93.56 625 THR A O 1
ATOM 4558 N N . ASN A 1 626 ? 33.147 26.047 -33.376 1.00 93.19 626 ASN A N 1
ATOM 4559 C CA . ASN A 1 626 ? 32.956 25.135 -34.503 1.00 93.19 626 ASN A CA 1
ATOM 4560 C C . ASN A 1 626 ? 31.559 24.487 -34.409 1.00 93.19 626 ASN A C 1
ATOM 4562 O O . ASN A 1 626 ? 31.046 24.334 -33.295 1.00 93.19 626 ASN A O 1
ATOM 4566 N N . PRO A 1 627 ? 30.927 24.109 -35.535 1.00 91.62 627 PRO A N 1
ATOM 4567 C CA . PRO A 1 627 ? 29.694 23.326 -35.516 1.00 91.62 627 PRO A CA 1
ATOM 4568 C C . PRO A 1 627 ? 29.883 21.899 -34.969 1.00 91.62 627 PRO A C 1
ATOM 4570 O O . PRO A 1 627 ? 30.996 21.369 -34.975 1.00 91.62 627 PRO A O 1
ATOM 4573 N N . ASP A 1 628 ? 28.788 21.266 -34.539 1.00 90.88 628 ASP A N 1
ATOM 4574 C CA . ASP A 1 628 ? 28.734 19.838 -34.192 1.00 90.88 628 ASP A CA 1
ATOM 4575 C C . ASP A 1 628 ? 28.697 18.918 -35.438 1.00 90.88 628 ASP A C 1
ATOM 4577 O O . ASP A 1 628 ? 28.869 19.366 -36.574 1.00 90.88 628 ASP A O 1
ATOM 4581 N N . ALA A 1 629 ? 28.523 17.605 -35.232 1.00 83.44 629 ALA A N 1
ATOM 4582 C CA . ALA A 1 629 ? 28.458 16.610 -36.312 1.00 83.44 629 ALA A CA 1
ATOM 4583 C C . ALA A 1 629 ? 27.279 16.843 -37.277 1.00 83.44 629 ALA A C 1
ATOM 4585 O O . ALA A 1 629 ? 27.393 16.588 -38.477 1.00 83.44 629 ALA A O 1
ATOM 4586 N N . GLU A 1 630 ? 26.165 17.354 -36.756 1.00 87.50 630 GLU A N 1
ATOM 4587 C CA . GLU A 1 630 ? 24.956 17.701 -37.501 1.00 87.50 630 GLU A CA 1
ATOM 4588 C C . GLU A 1 630 ? 25.022 19.118 -38.102 1.00 87.50 630 GLU A C 1
ATOM 4590 O O . GLU A 1 630 ? 24.163 19.490 -38.902 1.00 87.50 630 GLU A O 1
ATOM 4595 N N . GLY A 1 631 ? 26.037 19.905 -37.735 1.00 87.25 631 GLY A N 1
ATOM 4596 C CA . GLY A 1 631 ? 26.267 21.272 -38.186 1.00 87.25 631 GLY A CA 1
ATOM 4597 C C . GLY A 1 631 ? 25.635 22.363 -37.336 1.00 87.25 631 GLY A C 1
ATOM 4598 O O . GLY A 1 631 ? 25.648 23.529 -37.736 1.00 87.25 631 GLY A O 1
ATOM 4599 N N . ARG A 1 632 ? 25.088 22.045 -36.163 1.00 93.62 632 ARG A N 1
ATOM 4600 C CA . ARG A 1 632 ? 24.552 23.058 -35.248 1.00 93.62 632 ARG A CA 1
ATOM 4601 C C . ARG A 1 632 ? 25.692 23.815 -34.584 1.00 93.62 632 ARG A C 1
ATOM 4603 O O . ARG A 1 632 ? 26.724 23.241 -34.253 1.00 93.62 632 ARG A O 1
ATOM 4610 N N . PHE A 1 633 ? 25.489 25.100 -34.334 1.00 94.31 633 PHE A N 1
ATOM 4611 C CA . PHE A 1 633 ? 26.403 25.907 -33.531 1.00 94.31 633 PHE A CA 1
ATOM 4612 C C . PHE A 1 633 ? 25.630 26.783 -32.545 1.00 94.31 633 PHE A C 1
ATOM 4614 O O . PHE A 1 633 ? 24.489 27.169 -32.802 1.00 94.31 633 PHE A O 1
ATOM 4621 N N . GLY A 1 634 ? 26.289 27.137 -31.442 1.00 92.56 634 GLY A N 1
ATOM 4622 C CA . GLY A 1 634 ? 25.801 28.101 -30.463 1.00 92.56 634 GLY A CA 1
ATOM 4623 C C . GLY A 1 634 ? 26.927 29.025 -30.007 1.00 92.56 634 GLY A C 1
ATOM 4624 O O . GLY A 1 634 ? 27.991 28.566 -29.598 1.00 92.56 634 GLY A O 1
ATOM 4625 N N . LEU A 1 635 ? 26.690 30.331 -30.080 1.00 92.06 635 LEU A N 1
ATOM 4626 C CA . LEU A 1 635 ? 27.533 31.383 -29.522 1.00 92.06 635 LEU A CA 1
ATOM 4627 C C . LEU A 1 635 ? 26.788 32.006 -28.340 1.00 92.06 635 LEU A C 1
ATOM 4629 O O . LEU A 1 635 ? 25.656 32.462 -28.492 1.00 92.06 635 LEU A O 1
ATOM 4633 N N . VAL A 1 636 ? 27.418 32.035 -27.169 1.00 87.56 636 VAL A N 1
ATOM 4634 C CA . VAL A 1 636 ? 26.846 32.556 -25.916 1.00 87.56 636 VAL A CA 1
ATOM 4635 C C . VAL A 1 636 ? 27.762 33.621 -25.314 1.00 87.56 636 VAL A C 1
ATOM 4637 O O . VAL A 1 636 ? 28.939 33.699 -25.662 1.00 87.56 636 VAL A O 1
ATOM 4640 N N . GLY A 1 637 ? 27.238 34.451 -24.408 1.00 82.50 637 GLY A N 1
ATOM 4641 C CA . GLY A 1 637 ? 28.018 35.538 -23.800 1.00 82.50 637 GLY A CA 1
ATOM 4642 C C . GLY A 1 637 ? 28.098 36.807 -24.657 1.00 82.50 637 GLY A C 1
ATOM 4643 O O . GLY A 1 637 ? 28.962 37.649 -24.417 1.00 82.50 637 GLY A O 1
ATOM 4644 N N . LEU A 1 638 ? 27.233 36.956 -25.666 1.00 86.12 638 LEU A N 1
ATOM 4645 C CA . LEU A 1 638 ? 27.278 38.079 -26.602 1.00 86.12 638 LEU A CA 1
ATOM 4646 C C . LEU A 1 638 ? 26.637 39.330 -25.980 1.00 86.12 638 LEU A C 1
ATOM 4648 O O . LEU A 1 638 ? 25.547 39.280 -25.415 1.00 86.12 638 LEU A O 1
ATOM 4652 N N . ALA A 1 639 ? 27.300 40.478 -26.102 1.00 81.62 639 ALA A N 1
ATOM 4653 C CA . ALA A 1 639 ? 26.730 41.761 -25.697 1.00 81.62 639 ALA A CA 1
ATOM 4654 C C . ALA A 1 639 ? 25.678 42.253 -26.711 1.00 81.62 639 ALA A C 1
ATOM 4656 O O . ALA A 1 639 ? 25.846 42.084 -27.921 1.00 81.62 639 ALA A O 1
ATOM 4657 N N . ALA A 1 640 ? 24.624 42.917 -26.230 1.00 80.38 640 ALA A N 1
ATOM 4658 C CA . ALA A 1 640 ? 23.631 43.558 -27.093 1.00 80.38 640 ALA A CA 1
ATOM 4659 C C . ALA A 1 640 ? 24.267 44.655 -27.975 1.00 80.38 640 ALA A C 1
ATOM 4661 O O . ALA A 1 640 ? 25.137 45.403 -27.524 1.00 80.38 640 ALA A O 1
ATOM 4662 N N . GLY A 1 641 ? 23.828 44.753 -29.232 1.00 83.19 641 GLY A N 1
ATOM 4663 C CA . GLY A 1 641 ? 24.412 45.632 -30.250 1.00 83.19 641 GLY A CA 1
ATOM 4664 C C . GLY A 1 641 ? 24.441 45.002 -31.644 1.00 83.19 641 GLY A C 1
ATOM 4665 O O . GLY A 1 641 ? 23.857 43.942 -31.872 1.00 83.19 641 GLY A O 1
ATOM 4666 N N . ASP A 1 642 ? 25.130 45.656 -32.580 1.00 89.06 642 ASP A N 1
ATOM 4667 C CA . ASP A 1 642 ? 25.306 45.168 -33.953 1.00 89.06 642 ASP A CA 1
ATOM 4668 C C . ASP A 1 642 ? 26.600 44.330 -34.084 1.00 89.06 642 ASP A C 1
ATOM 4670 O O . ASP A 1 642 ? 27.671 44.712 -33.596 1.00 89.06 642 ASP A O 1
ATOM 4674 N N . TRP A 1 643 ? 26.511 43.187 -34.766 1.00 93.06 643 TRP A N 1
ATOM 4675 C CA . TRP A 1 643 ? 27.588 42.208 -34.963 1.00 93.06 643 TRP A CA 1
ATOM 4676 C C . TRP A 1 643 ? 27.661 41.767 -36.435 1.00 93.06 643 TRP A C 1
ATOM 4678 O O . TRP A 1 643 ? 26.687 41.883 -37.176 1.00 93.06 643 TRP A O 1
ATOM 4688 N N . ILE A 1 644 ? 28.792 41.202 -36.859 1.00 93.44 644 ILE A N 1
ATOM 4689 C CA . ILE A 1 644 ? 28.905 40.421 -38.101 1.00 93.44 644 ILE A CA 1
ATOM 4690 C C . ILE A 1 644 ? 29.190 38.969 -37.726 1.00 93.44 644 ILE A C 1
ATOM 4692 O O . ILE A 1 644 ? 30.185 38.691 -37.059 1.00 93.44 644 ILE A O 1
ATOM 4696 N N . LEU A 1 645 ? 28.332 38.053 -38.170 1.00 94.31 645 LEU A N 1
ATOM 4697 C CA . LEU A 1 645 ? 28.559 36.613 -38.121 1.00 94.31 645 LEU A CA 1
ATOM 4698 C C . LEU A 1 645 ? 29.253 36.180 -39.415 1.00 94.31 645 LEU A C 1
ATOM 4700 O O . LEU A 1 645 ? 28.661 36.293 -40.488 1.00 94.31 645 LEU A O 1
ATOM 4704 N N . ARG A 1 646 ? 30.478 35.665 -39.311 1.00 94.25 646 ARG A N 1
ATOM 4705 C CA . ARG A 1 646 ? 31.199 34.994 -40.397 1.00 94.25 646 ARG A CA 1
ATOM 4706 C C . ARG A 1 646 ? 31.125 33.482 -40.199 1.00 94.25 646 ARG A C 1
ATOM 4708 O O . ARG A 1 646 ? 31.404 32.994 -39.106 1.00 94.25 646 ARG A O 1
ATOM 4715 N N . VAL A 1 647 ? 30.781 32.760 -41.259 1.00 93.62 647 VAL A N 1
ATOM 4716 C CA . VAL A 1 647 ? 30.901 31.302 -41.363 1.00 93.62 647 VAL A CA 1
ATOM 4717 C C . VAL A 1 647 ? 31.937 31.003 -42.441 1.00 93.62 647 VAL A C 1
ATOM 4719 O O . VAL A 1 647 ? 31.831 31.513 -43.558 1.00 93.62 647 VAL A O 1
ATOM 4722 N N . ASP A 1 648 ? 32.945 30.213 -42.092 1.00 88.62 648 ASP A N 1
ATOM 4723 C CA . ASP A 1 648 ? 34.143 29.965 -42.896 1.00 88.62 648 ASP A CA 1
ATOM 4724 C C . ASP A 1 648 ? 34.460 28.462 -42.923 1.00 88.62 648 ASP A C 1
ATOM 4726 O O . ASP A 1 648 ? 34.173 27.758 -41.954 1.00 88.62 648 ASP A O 1
ATOM 4730 N N . GLY A 1 649 ? 35.036 27.945 -44.006 1.00 83.75 649 GLY A N 1
ATOM 4731 C CA . GLY A 1 649 ? 35.261 26.506 -44.164 1.00 83.75 649 GLY A CA 1
ATOM 4732 C C . GLY A 1 649 ? 36.225 26.181 -45.298 1.00 83.75 649 GLY A C 1
ATOM 4733 O O . GLY A 1 649 ? 36.052 26.649 -46.418 1.00 83.75 649 GLY A O 1
ATOM 4734 N N . VAL A 1 650 ? 37.235 25.356 -45.007 1.00 77.12 650 VAL A N 1
ATOM 4735 C CA . VAL A 1 650 ? 38.307 25.004 -45.956 1.00 77.12 650 VAL A CA 1
ATOM 4736 C C . VAL A 1 650 ? 37.713 24.424 -47.240 1.00 77.12 650 VAL A C 1
ATOM 4738 O O . VAL A 1 650 ? 37.006 23.421 -47.182 1.00 77.12 650 VAL A O 1
ATOM 4741 N N . GLY A 1 651 ? 38.001 25.052 -48.386 1.00 73.25 651 GLY A N 1
ATOM 4742 C CA . GLY A 1 651 ? 37.481 24.633 -49.690 1.00 73.25 651 GLY A CA 1
ATOM 4743 C C . GLY A 1 651 ? 36.094 25.180 -50.065 1.00 73.25 651 GLY A C 1
ATOM 4744 O O . GLY A 1 651 ? 35.567 24.796 -51.116 1.00 73.25 651 GLY A O 1
ATOM 4745 N N . TYR A 1 652 ? 35.509 26.074 -49.261 1.00 83.31 652 TYR A N 1
ATOM 4746 C CA . TYR A 1 652 ? 34.194 26.695 -49.475 1.00 83.31 652 TYR A CA 1
ATOM 4747 C C . TYR A 1 652 ? 34.291 28.225 -49.471 1.00 83.31 652 TYR A C 1
ATOM 4749 O O . TYR A 1 652 ? 35.144 28.801 -48.801 1.00 83.31 652 TYR A O 1
ATOM 4757 N N . ASP A 1 653 ? 33.391 28.895 -50.191 1.00 82.19 653 ASP A N 1
ATOM 4758 C CA . ASP A 1 653 ? 33.318 30.356 -50.157 1.00 82.19 653 ASP A CA 1
ATOM 4759 C C . ASP A 1 653 ? 32.668 30.827 -48.833 1.00 82.19 653 ASP A C 1
ATOM 4761 O O . ASP A 1 653 ? 31.550 30.398 -48.516 1.00 82.19 653 ASP A O 1
ATOM 4765 N N . PRO A 1 654 ? 33.325 31.709 -48.054 1.00 86.19 654 PRO A N 1
ATOM 4766 C CA . PRO A 1 654 ? 32.852 32.131 -46.737 1.00 86.19 654 PRO A CA 1
ATOM 4767 C C . PRO A 1 654 ? 31.653 33.084 -46.819 1.00 86.19 654 PRO A C 1
ATOM 4769 O O . PRO A 1 654 ? 31.540 33.907 -47.729 1.00 86.19 654 PRO A O 1
ATOM 4772 N N . ILE A 1 655 ? 30.773 33.017 -45.817 1.00 89.56 655 ILE A N 1
ATOM 4773 C CA . ILE A 1 655 ? 29.536 33.807 -45.743 1.00 89.56 655 ILE A CA 1
ATOM 4774 C C . ILE A 1 655 ? 29.578 34.750 -44.542 1.00 89.56 655 ILE A C 1
ATOM 4776 O O . ILE A 1 655 ? 29.798 34.321 -43.413 1.00 89.56 655 ILE A O 1
ATOM 4780 N N . GLU A 1 656 ? 29.273 36.027 -44.774 1.00 91.69 656 GLU A N 1
ATOM 4781 C CA . GLU A 1 656 ? 29.104 37.035 -43.724 1.00 91.69 656 GLU A CA 1
ATOM 4782 C C . GLU A 1 656 ? 27.652 37.534 -43.671 1.00 91.69 656 GLU A C 1
ATOM 4784 O O . GLU A 1 656 ? 27.046 37.854 -44.697 1.00 91.69 656 GLU A O 1
ATOM 4789 N N . ARG A 1 657 ? 27.079 37.602 -42.464 1.00 91.31 657 ARG A N 1
ATOM 4790 C CA . ARG A 1 657 ? 25.730 38.124 -42.192 1.00 91.31 657 ARG A CA 1
ATOM 4791 C C . ARG A 1 657 ? 25.776 39.161 -41.060 1.00 91.31 657 ARG A C 1
ATOM 4793 O O . ARG A 1 657 ? 26.289 38.842 -39.988 1.00 91.31 657 ARG A O 1
ATOM 4800 N N . PRO A 1 658 ? 25.215 40.371 -41.235 1.00 90.62 658 PRO A N 1
ATOM 4801 C CA . PRO A 1 658 ? 25.029 41.300 -40.125 1.00 90.62 658 PRO A CA 1
ATOM 4802 C C . PRO A 1 658 ? 23.917 40.796 -39.194 1.00 90.62 658 PRO A C 1
ATOM 4804 O O . PRO A 1 658 ? 22.853 40.384 -39.656 1.00 90.62 658 PRO A O 1
ATOM 4807 N N . LEU A 1 659 ? 24.158 40.861 -37.887 1.00 90.06 659 LEU A N 1
ATOM 4808 C CA . LEU A 1 659 ? 23.202 40.550 -36.824 1.00 90.06 659 LEU A CA 1
ATOM 4809 C C . LEU A 1 659 ? 22.994 41.780 -35.940 1.00 90.06 659 LEU A C 1
ATOM 4811 O O . LEU A 1 659 ? 23.896 42.602 -35.781 1.00 90.06 659 LEU A O 1
ATOM 4815 N N . ARG A 1 660 ? 21.827 41.863 -35.302 1.00 88.06 660 ARG A N 1
ATOM 4816 C CA . ARG A 1 660 ? 21.533 42.844 -34.258 1.00 88.06 660 ARG A CA 1
ATOM 4817 C C . ARG A 1 660 ? 20.915 42.122 -33.072 1.00 88.06 660 ARG A C 1
ATOM 4819 O O . ARG A 1 660 ? 19.899 41.452 -33.234 1.00 88.06 660 ARG A O 1
ATOM 4826 N N . LEU A 1 661 ? 21.557 42.233 -31.915 1.00 86.50 661 LEU A N 1
ATOM 4827 C CA . LEU A 1 661 ? 21.221 41.482 -30.709 1.00 86.50 661 LEU A CA 1
ATOM 4828 C C . LEU A 1 661 ? 20.654 42.415 -29.640 1.00 86.50 661 LEU A C 1
ATOM 4830 O O . LEU A 1 661 ? 21.211 43.484 -29.382 1.00 86.50 661 LEU A O 1
ATOM 4834 N N . GLU A 1 662 ? 19.565 41.990 -29.008 1.00 82.44 662 GLU A N 1
ATOM 4835 C CA . GLU A 1 662 ? 18.970 42.651 -27.843 1.00 82.44 662 GLU A CA 1
ATOM 4836 C C . GLU A 1 662 ? 19.374 41.921 -26.550 1.00 82.44 662 GLU A C 1
ATOM 4838 O O . GLU A 1 662 ? 19.924 40.820 -26.587 1.00 82.44 662 GLU A O 1
ATOM 4843 N N . VAL A 1 663 ? 19.164 42.555 -25.395 1.00 77.38 663 VAL A N 1
ATOM 4844 C CA . VAL A 1 663 ? 19.594 42.013 -24.095 1.00 77.38 663 VAL A CA 1
ATOM 4845 C C . VAL A 1 663 ? 18.815 40.730 -23.774 1.00 77.38 663 VAL A C 1
ATOM 4847 O O . VAL A 1 663 ? 17.593 40.705 -23.910 1.00 77.38 663 VAL A O 1
ATOM 4850 N N . GLY A 1 664 ? 19.514 39.658 -23.389 1.00 73.38 664 GLY A N 1
ATOM 4851 C CA . GLY A 1 664 ? 18.932 38.333 -23.136 1.00 73.38 664 GLY A CA 1
ATOM 4852 C C . GLY A 1 664 ? 18.349 37.619 -24.367 1.00 73.38 664 GLY A C 1
ATOM 4853 O O . GLY A 1 664 ? 17.716 36.576 -24.219 1.00 73.38 664 GLY A O 1
ATOM 4854 N N . ALA A 1 665 ? 18.520 38.150 -25.584 1.00 76.44 665 ALA A N 1
ATOM 4855 C CA . ALA A 1 665 ? 17.915 37.569 -26.780 1.00 76.44 665 ALA A CA 1
ATOM 4856 C C . ALA A 1 665 ? 18.657 36.308 -27.258 1.00 76.44 665 ALA A C 1
ATOM 4858 O O . ALA A 1 665 ? 19.871 36.336 -27.468 1.00 76.44 665 ALA A O 1
ATOM 4859 N N . GLY A 1 666 ? 17.916 35.224 -27.502 1.00 84.00 666 GLY A N 1
ATOM 4860 C CA . GLY A 1 666 ? 18.379 34.077 -28.287 1.00 84.00 666 GLY A CA 1
ATOM 4861 C C . GLY A 1 666 ? 17.960 34.231 -29.748 1.00 84.00 666 GLY A C 1
ATOM 4862 O O . GLY A 1 666 ? 16.767 34.200 -30.049 1.00 84.00 666 GLY A O 1
ATOM 4863 N N . LEU A 1 667 ? 18.924 34.422 -30.651 1.00 88.25 667 LEU A N 1
ATOM 4864 C CA . LEU A 1 667 ? 18.682 34.605 -32.083 1.00 88.25 667 LEU A CA 1
ATOM 4865 C C . LEU A 1 667 ? 19.073 33.351 -32.872 1.00 88.25 667 LEU A C 1
ATOM 4867 O O . LEU A 1 667 ? 20.255 33.043 -33.020 1.00 88.25 667 LEU A O 1
ATOM 4871 N N . ASP A 1 668 ? 18.084 32.671 -33.445 1.00 90.06 668 ASP A N 1
ATOM 4872 C CA . ASP A 1 668 ? 18.322 31.624 -34.438 1.00 90.06 668 ASP A CA 1
ATOM 4873 C C . ASP A 1 668 ? 18.504 32.254 -35.832 1.00 90.06 668 ASP A C 1
ATOM 4875 O O . ASP A 1 668 ? 17.626 32.972 -36.318 1.00 90.06 668 ASP A O 1
ATOM 4879 N N . VAL A 1 669 ? 19.652 32.020 -36.476 1.00 90.62 669 VAL A N 1
ATOM 4880 C CA . VAL A 1 669 ? 19.939 32.506 -37.843 1.00 90.62 669 VAL A CA 1
ATOM 4881 C C . VAL A 1 669 ? 19.563 31.493 -38.931 1.00 90.62 669 VAL A C 1
ATOM 4883 O O . VAL A 1 669 ? 19.790 31.743 -40.123 1.00 90.62 669 VAL A O 1
ATOM 4886 N N . GLY A 1 670 ? 18.986 30.358 -38.535 1.00 89.44 670 GLY A N 1
ATOM 4887 C CA . GLY A 1 670 ? 18.574 29.261 -39.392 1.00 89.44 670 GLY A CA 1
ATOM 4888 C C . GLY A 1 670 ? 19.743 28.587 -40.103 1.00 89.44 670 GLY A C 1
ATOM 4889 O O . GLY A 1 670 ? 20.879 28.550 -39.623 1.00 89.44 670 GLY A O 1
ATOM 4890 N N . GLN A 1 671 ? 19.451 28.052 -41.287 1.00 89.25 671 GLN A N 1
ATOM 4891 C CA . GLN A 1 671 ? 20.439 27.373 -42.112 1.00 89.25 671 GLN A CA 1
ATOM 4892 C C . GLN A 1 671 ? 21.360 28.369 -42.843 1.00 89.25 671 GLN A C 1
ATOM 4894 O O . GLN A 1 671 ? 20.920 29.333 -43.487 1.00 89.25 671 GLN A O 1
ATOM 4899 N N . VAL A 1 672 ? 22.660 28.096 -42.775 1.00 88.88 672 VAL A N 1
ATOM 4900 C CA . VAL A 1 672 ? 23.719 28.709 -43.578 1.00 88.88 672 VAL A CA 1
ATOM 4901 C C . VAL A 1 672 ? 24.302 27.609 -44.463 1.00 88.88 672 VAL A C 1
ATOM 4903 O O . VAL A 1 672 ? 24.853 26.631 -43.963 1.00 88.88 672 VAL A O 1
ATOM 4906 N N . VAL A 1 673 ? 24.147 27.746 -45.781 1.00 88.12 673 VAL A N 1
ATOM 4907 C CA . VAL A 1 673 ? 24.663 26.782 -46.763 1.00 88.12 673 VAL A CA 1
ATOM 4908 C C . VAL A 1 673 ? 25.938 27.348 -47.377 1.00 88.12 673 VAL A C 1
ATOM 4910 O O . VAL A 1 673 ? 25.870 28.355 -48.080 1.00 88.12 673 VAL A O 1
ATOM 4913 N N . LEU A 1 674 ? 27.087 26.720 -47.131 1.00 84.94 674 LEU A N 1
ATOM 4914 C CA . LEU A 1 674 ? 28.353 27.101 -47.759 1.00 84.94 674 LEU A CA 1
ATOM 4915 C C . LEU A 1 674 ? 28.442 26.546 -49.190 1.00 84.94 674 LEU A C 1
ATOM 4917 O O . LEU A 1 674 ? 28.197 25.358 -49.435 1.00 84.94 674 LEU A O 1
ATOM 4921 N N . ALA A 1 675 ? 28.824 27.401 -50.140 1.00 79.44 675 ALA A N 1
ATOM 4922 C CA . ALA A 1 675 ? 29.076 27.026 -51.531 1.00 79.44 675 ALA A CA 1
ATOM 4923 C C . ALA A 1 675 ? 30.480 26.412 -51.665 1.00 79.44 675 ALA A C 1
ATOM 4925 O O . ALA A 1 675 ? 31.455 27.013 -51.224 1.00 79.44 675 ALA A O 1
ATOM 4926 N N . HIS A 1 676 ? 30.601 25.216 -52.246 1.00 76.94 676 HIS A N 1
ATOM 4927 C CA . HIS A 1 676 ? 31.909 24.586 -52.455 1.00 76.94 676 HIS A CA 1
ATOM 4928 C C . HIS A 1 676 ? 32.684 25.353 -53.536 1.00 76.94 676 HIS A C 1
ATOM 4930 O O . HIS A 1 676 ? 32.166 25.579 -54.631 1.00 76.94 676 HIS A O 1
ATOM 4936 N N . GLY A 1 677 ? 33.936 25.726 -53.255 1.00 67.00 677 GLY A N 1
ATOM 4937 C CA . GLY A 1 677 ? 34.746 26.623 -54.090 1.00 67.00 677 GLY A CA 1
ATOM 4938 C C . GLY A 1 677 ? 35.007 26.139 -55.523 1.00 67.00 677 GLY A C 1
ATOM 4939 O O . GLY A 1 677 ? 35.412 26.935 -56.361 1.00 67.00 677 GLY A O 1
ATOM 4940 N N . ALA A 1 678 ? 34.717 24.871 -55.839 1.00 64.69 678 ALA A N 1
ATOM 4941 C CA . ALA A 1 678 ? 34.695 24.343 -57.207 1.00 64.69 678 ALA A CA 1
ATOM 4942 C C . ALA A 1 678 ? 33.584 24.954 -58.099 1.00 64.69 678 ALA A C 1
ATOM 4944 O O . ALA A 1 678 ? 33.680 24.887 -59.326 1.00 64.69 678 ALA A O 1
ATOM 4945 N N . GLU A 1 679 ? 32.546 25.552 -57.502 1.00 65.44 679 GLU A N 1
ATOM 4946 C CA . GLU A 1 679 ? 31.465 26.274 -58.202 1.00 65.44 679 GLU A CA 1
ATOM 4947 C C . GLU A 1 679 ? 31.590 27.805 -58.090 1.00 65.44 679 GLU A C 1
ATOM 4949 O O . GLU A 1 679 ? 30.888 28.541 -58.786 1.00 65.44 679 GLU A O 1
ATOM 4954 N N . GLY A 1 680 ? 32.482 28.275 -57.215 1.00 63.88 680 GLY A N 1
ATOM 4955 C CA . GLY A 1 680 ? 32.712 29.681 -56.903 1.00 63.88 680 GLY A CA 1
ATOM 4956 C C . GLY A 1 680 ? 33.759 30.370 -57.789 1.00 63.88 680 GLY A C 1
ATOM 4957 O O . GLY A 1 680 ? 34.335 29.759 -58.694 1.00 63.88 680 GLY A O 1
ATOM 4958 N N . PRO A 1 681 ? 34.073 31.652 -57.514 1.00 59.72 681 PRO A N 1
ATOM 4959 C CA . PRO A 1 681 ? 35.131 32.389 -58.210 1.00 59.72 681 PRO A CA 1
ATOM 4960 C C . PRO A 1 681 ? 36.544 31.843 -57.933 1.00 59.72 681 PRO A C 1
ATOM 4962 O O . PRO A 1 681 ? 37.483 32.224 -58.627 1.00 59.72 681 PRO A O 1
ATOM 4965 N N . ASN A 1 682 ? 36.695 30.957 -56.942 1.00 62.06 682 ASN A N 1
ATOM 4966 C CA . ASN A 1 682 ? 37.964 30.361 -56.515 1.00 62.06 682 ASN A CA 1
ATOM 4967 C C . ASN A 1 682 ? 38.298 29.022 -57.217 1.00 62.06 682 ASN A C 1
ATOM 4969 O O . ASN A 1 682 ? 39.338 28.418 -56.939 1.00 62.06 682 ASN A O 1
ATOM 4973 N N . ALA A 1 683 ? 37.450 28.556 -58.141 1.00 64.38 683 ALA A N 1
ATOM 4974 C CA . ALA A 1 683 ? 37.638 27.294 -58.855 1.00 64.38 683 ALA A CA 1
ATOM 4975 C C . ALA A 1 683 ? 38.888 27.298 -59.765 1.00 64.38 683 ALA A C 1
ATOM 4977 O O . ALA A 1 683 ? 39.114 28.213 -60.560 1.00 64.38 683 ALA A O 1
ATOM 4978 N N . GLY A 1 684 ? 39.696 26.242 -59.682 1.00 63.44 684 GLY A N 1
ATOM 4979 C CA . GLY A 1 684 ? 40.770 25.925 -60.628 1.00 63.44 684 GLY A CA 1
ATOM 4980 C C . GLY A 1 684 ? 40.367 24.832 -61.623 1.00 63.44 684 GLY A C 1
ATOM 4981 O O . GLY A 1 684 ? 39.427 24.070 -61.378 1.00 63.44 684 GLY A O 1
ATOM 4982 N N . LEU A 1 685 ? 41.088 24.746 -62.745 1.00 65.56 685 LEU A N 1
ATOM 4983 C CA . LEU A 1 685 ? 40.995 23.632 -63.694 1.00 65.56 685 LEU A CA 1
ATOM 4984 C C . LEU A 1 685 ? 42.075 22.588 -63.374 1.00 65.56 685 LEU A C 1
ATOM 4986 O O . LEU A 1 685 ? 43.248 22.925 -63.245 1.00 65.56 685 LEU A O 1
ATOM 4990 N N . PHE A 1 686 ? 41.666 21.330 -63.250 1.00 67.69 686 PHE A N 1
ATOM 4991 C CA . PHE A 1 686 ? 42.512 20.173 -62.981 1.00 67.69 686 PHE A CA 1
ATOM 4992 C C . PHE A 1 686 ? 42.455 19.237 -64.193 1.00 67.69 686 PHE A C 1
ATOM 4994 O O . PHE A 1 686 ? 41.381 18.746 -64.538 1.00 67.69 686 PHE A O 1
ATOM 5001 N N . ALA A 1 687 ? 43.589 19.001 -64.849 1.00 66.75 687 ALA A N 1
ATOM 5002 C CA . ALA A 1 687 ? 43.665 18.229 -66.088 1.00 66.75 687 ALA A CA 1
ATOM 5003 C C . ALA A 1 687 ? 44.809 17.206 -66.046 1.00 66.75 687 ALA A C 1
ATOM 5005 O O . ALA A 1 687 ? 45.781 17.375 -65.310 1.00 66.75 687 ALA A O 1
ATOM 5006 N N . GLY A 1 688 ? 44.702 16.143 -66.844 1.00 67.50 688 GLY A N 1
ATOM 5007 C CA . GLY A 1 688 ? 45.723 15.097 -66.920 1.00 67.50 688 GLY A CA 1
ATOM 5008 C C . GLY A 1 688 ? 45.531 14.155 -68.106 1.00 67.50 688 GLY A C 1
ATOM 5009 O O . GLY A 1 688 ? 44.612 14.328 -68.906 1.00 67.50 688 GLY A O 1
ATOM 5010 N N . ARG A 1 689 ? 46.408 13.148 -68.228 1.00 64.56 689 ARG A N 1
ATOM 5011 C CA . ARG A 1 689 ? 46.355 12.114 -69.275 1.00 64.56 689 ARG A CA 1
ATOM 5012 C C . ARG A 1 689 ? 46.660 10.729 -68.693 1.00 64.56 689 ARG A C 1
ATOM 5014 O O . ARG A 1 689 ? 47.634 10.582 -67.963 1.00 64.56 689 ARG A O 1
ATOM 5021 N N . VAL A 1 690 ? 45.874 9.720 -69.062 1.00 65.31 690 VAL A N 1
ATOM 5022 C CA . VAL A 1 690 ? 46.109 8.298 -68.755 1.00 65.31 690 VAL A CA 1
ATOM 5023 C C . VAL A 1 690 ? 46.593 7.576 -70.015 1.00 65.31 690 VAL A C 1
ATOM 5025 O O . VAL A 1 690 ? 46.099 7.846 -71.106 1.00 65.31 690 VAL A O 1
ATOM 5028 N N . GLN A 1 691 ? 47.543 6.649 -69.886 1.00 60.91 691 GLN A N 1
ATOM 5029 C CA . GLN A 1 691 ? 48.022 5.810 -70.992 1.00 60.91 691 GLN A CA 1
ATOM 5030 C C . GLN A 1 691 ? 47.748 4.329 -70.705 1.00 60.91 691 GLN A C 1
ATOM 5032 O O . GLN A 1 691 ? 47.625 3.927 -69.551 1.00 60.91 691 GLN A O 1
ATOM 5037 N N . VAL A 1 692 ? 47.637 3.522 -71.764 1.00 58.41 692 VAL A N 1
ATOM 5038 C CA . VAL A 1 692 ? 47.347 2.080 -71.690 1.00 58.41 692 VAL A CA 1
ATOM 5039 C C . VAL A 1 692 ? 48.432 1.320 -72.458 1.00 58.41 692 VAL A C 1
ATOM 5041 O O . VAL A 1 692 ? 48.717 1.647 -73.611 1.00 58.41 692 VAL A O 1
ATOM 5044 N N . ALA A 1 693 ? 49.056 0.329 -71.813 1.00 54.50 693 ALA A N 1
ATOM 5045 C CA . ALA A 1 693 ? 50.338 -0.249 -72.238 1.00 54.50 693 ALA A CA 1
ATOM 5046 C C . ALA A 1 693 ? 50.311 -1.041 -73.565 1.00 54.50 693 ALA A C 1
ATOM 5048 O O . ALA A 1 693 ? 51.354 -1.241 -74.187 1.00 54.50 693 ALA A O 1
ATOM 5049 N N . ASP A 1 694 ? 49.136 -1.474 -74.027 1.00 55.53 694 ASP A N 1
ATOM 5050 C CA . ASP A 1 694 ? 48.948 -2.143 -75.326 1.00 55.53 694 ASP A CA 1
ATOM 5051 C C . ASP A 1 694 ? 48.967 -1.177 -76.535 1.00 55.53 694 ASP A C 1
ATOM 5053 O O . ASP A 1 694 ? 49.030 -1.616 -77.691 1.00 55.53 694 ASP A O 1
ATOM 5057 N N . GLY A 1 695 ? 48.945 0.137 -76.279 1.00 56.06 695 GLY A N 1
ATOM 5058 C CA . GLY A 1 695 ? 49.024 1.185 -77.293 1.00 56.06 695 GLY A CA 1
ATOM 5059 C C . GLY A 1 695 ? 47.801 1.284 -78.209 1.00 56.06 695 GLY A C 1
ATOM 5060 O O . GLY A 1 695 ? 47.942 1.776 -79.334 1.00 56.06 695 GLY A O 1
ATOM 5061 N N . ARG A 1 696 ? 46.618 0.795 -77.798 1.00 54.19 696 ARG A N 1
ATOM 5062 C CA . ARG A 1 696 ? 45.393 0.856 -78.617 1.00 54.19 696 ARG A CA 1
ATOM 5063 C C . ARG A 1 696 ? 44.166 1.316 -77.831 1.00 54.19 696 ARG A C 1
ATOM 5065 O O . ARG A 1 696 ? 43.515 0.534 -77.156 1.00 54.19 696 ARG A O 1
ATOM 5072 N N . ASP A 1 697 ? 43.804 2.571 -78.095 1.00 59.25 697 ASP A N 1
ATOM 5073 C CA . ASP A 1 697 ? 42.641 3.297 -77.573 1.00 59.25 697 ASP A CA 1
ATOM 5074 C C . ASP A 1 697 ? 42.698 3.618 -76.070 1.00 59.25 697 ASP A C 1
ATOM 5076 O O . ASP A 1 697 ? 42.476 2.779 -75.196 1.00 59.25 697 ASP A O 1
ATOM 5080 N N . HIS A 1 698 ? 42.979 4.887 -75.772 1.00 61.00 698 HIS A N 1
ATOM 5081 C CA . HIS A 1 698 ? 43.050 5.411 -74.411 1.00 61.00 698 HIS A CA 1
ATOM 5082 C C . HIS A 1 698 ? 41.720 6.016 -73.930 1.00 61.00 698 HIS A C 1
ATOM 5084 O O . HIS A 1 698 ? 41.658 6.476 -72.788 1.00 61.00 698 HIS A O 1
ATOM 5090 N N . ALA A 1 699 ? 40.656 5.989 -74.746 1.00 60.59 699 ALA A N 1
ATOM 5091 C CA . ALA A 1 699 ? 39.346 6.508 -74.357 1.00 60.59 699 ALA A CA 1
ATOM 5092 C C . ALA A 1 699 ? 38.644 5.613 -73.335 1.00 60.59 699 ALA A C 1
ATOM 5094 O O . ALA A 1 699 ? 38.889 4.406 -73.264 1.00 60.59 699 ALA A O 1
ATOM 5095 N N . GLY A 1 700 ? 37.719 6.199 -72.576 1.00 66.06 700 GLY A N 1
ATOM 5096 C CA . GLY A 1 700 ? 36.789 5.449 -71.731 1.00 66.06 700 GLY A CA 1
ATOM 5097 C C . GLY A 1 700 ? 37.386 4.867 -70.449 1.00 66.06 700 GLY A C 1
ATOM 5098 O O . GLY A 1 700 ? 36.700 4.111 -69.769 1.00 66.06 700 GLY A O 1
ATOM 5099 N N . THR A 1 701 ? 38.619 5.226 -70.078 1.00 70.38 701 THR A N 1
ATOM 5100 C CA . THR A 1 701 ? 39.086 5.021 -68.701 1.00 70.38 701 THR A CA 1
ATOM 5101 C C . THR A 1 701 ? 38.310 5.971 -67.798 1.00 70.38 701 THR A C 1
ATOM 5103 O O . THR A 1 701 ? 38.261 7.176 -68.052 1.00 70.38 701 THR A O 1
ATOM 5106 N N . VAL A 1 702 ? 37.697 5.436 -66.750 1.00 73.50 702 VAL A N 1
ATOM 5107 C CA . VAL A 1 702 ? 37.017 6.216 -65.722 1.00 73.50 702 VAL A CA 1
ATOM 5108 C C . VAL A 1 702 ? 38.078 6.837 -64.819 1.00 73.50 702 VAL A C 1
ATOM 5110 O O . VAL A 1 702 ? 38.954 6.150 -64.296 1.00 73.50 702 VAL A O 1
ATOM 5113 N N . VAL A 1 703 ? 38.000 8.150 -64.643 1.00 70.81 703 VAL A N 1
ATOM 5114 C CA . VAL A 1 703 ? 38.868 8.938 -63.770 1.00 70.81 703 VAL A CA 1
ATOM 5115 C C . VAL A 1 703 ? 38.003 9.509 -62.661 1.00 70.81 703 VAL A C 1
ATOM 5117 O O . VAL A 1 703 ? 37.074 10.279 -62.915 1.00 70.81 703 VAL A O 1
ATOM 5120 N N . ARG A 1 704 ? 38.298 9.118 -61.426 1.00 76.75 704 ARG A N 1
ATOM 5121 C CA . ARG A 1 704 ? 37.573 9.513 -60.221 1.00 76.75 704 ARG A CA 1
ATOM 5122 C C . ARG A 1 704 ? 38.471 10.418 -59.391 1.00 76.75 704 ARG A C 1
ATOM 5124 O O . ARG A 1 704 ? 39.621 10.083 -59.110 1.00 76.75 704 ARG A O 1
ATOM 5131 N N . LEU A 1 705 ? 37.944 11.579 -59.017 1.00 72.06 705 LEU A N 1
ATOM 5132 C CA . LEU A 1 705 ? 38.648 12.541 -58.181 1.00 72.06 705 LEU A CA 1
ATOM 5133 C C . LEU A 1 705 ? 37.903 12.653 -56.853 1.00 72.06 705 LEU A C 1
ATOM 5135 O O . LEU A 1 705 ? 36.741 13.063 -56.812 1.00 72.06 705 LEU A O 1
ATOM 5139 N N . ALA A 1 706 ? 38.575 12.251 -55.781 1.00 70.75 706 ALA A N 1
ATOM 5140 C CA . ALA A 1 706 ? 38.111 12.365 -54.405 1.00 70.75 706 ALA A CA 1
ATOM 5141 C C . ALA A 1 706 ? 38.989 13.370 -53.655 1.00 70.75 706 ALA A C 1
ATOM 5143 O O . ALA A 1 706 ? 40.111 13.663 -54.074 1.00 70.75 706 ALA A O 1
ATOM 5144 N N . VAL A 1 707 ? 38.500 13.912 -52.545 1.00 73.31 707 VAL A N 1
ATOM 5145 C CA . VAL A 1 707 ? 39.330 14.751 -51.669 1.00 73.31 707 VAL A CA 1
ATOM 5146 C C . VAL A 1 707 ? 40.137 13.836 -50.750 1.00 73.31 707 VAL A C 1
ATOM 5148 O O . VAL A 1 707 ? 39.685 12.759 -50.380 1.00 73.31 707 VAL A O 1
ATOM 5151 N N . ALA A 1 708 ? 41.380 14.202 -50.440 1.00 65.75 708 ALA A N 1
ATOM 5152 C CA . ALA A 1 708 ? 42.296 13.339 -49.700 1.00 65.75 708 ALA A CA 1
ATOM 5153 C C . ALA A 1 708 ? 41.807 13.093 -48.257 1.00 65.75 708 ALA A C 1
ATOM 5155 O O . ALA A 1 708 ? 42.014 13.928 -47.375 1.00 65.75 708 ALA A O 1
ATOM 5156 N N . GLY A 1 709 ? 41.177 11.933 -48.046 1.00 64.56 709 GLY A N 1
ATOM 5157 C CA . GLY A 1 709 ? 40.530 11.521 -46.795 1.00 64.56 709 GLY A CA 1
ATOM 5158 C C . GLY A 1 709 ? 39.012 11.306 -46.894 1.00 64.56 709 GLY A C 1
ATOM 5159 O O . GLY A 1 709 ? 38.438 10.803 -45.938 1.00 64.56 709 GLY A O 1
ATOM 5160 N N . ASP A 1 710 ? 38.372 11.650 -48.018 1.00 65.56 710 ASP A N 1
ATOM 5161 C CA . ASP A 1 710 ? 36.969 11.323 -48.311 1.00 65.56 710 ASP A CA 1
ATOM 5162 C C . ASP A 1 710 ? 36.912 10.140 -49.307 1.00 65.56 710 ASP A C 1
ATOM 5164 O O . ASP A 1 710 ? 37.480 10.230 -50.395 1.00 65.56 710 ASP A O 1
ATOM 5168 N N . ASP A 1 711 ? 36.196 9.053 -48.989 1.00 59.47 711 ASP A N 1
ATOM 5169 C CA . ASP A 1 711 ? 36.089 7.867 -49.872 1.00 59.47 711 ASP A CA 1
ATOM 5170 C C . ASP A 1 711 ? 35.223 8.094 -51.129 1.00 59.47 711 ASP A C 1
ATOM 5172 O O . ASP A 1 711 ? 35.316 7.355 -52.113 1.00 59.47 711 ASP A O 1
ATOM 5176 N N . LEU A 1 712 ? 34.346 9.103 -51.110 1.00 64.31 712 LEU A N 1
ATOM 5177 C CA . LEU A 1 712 ? 33.409 9.381 -52.200 1.00 64.31 712 LEU A CA 1
ATOM 5178 C C . LEU A 1 712 ? 34.008 10.373 -53.216 1.00 64.31 712 LEU A C 1
ATOM 5180 O O . LEU A 1 712 ? 34.317 11.511 -52.851 1.00 64.31 712 LEU A O 1
ATOM 5184 N N . PRO A 1 713 ? 34.118 10.009 -54.509 1.00 65.31 713 PRO A N 1
ATOM 5185 C CA . PRO A 1 713 ? 34.627 10.916 -55.528 1.00 65.31 713 PRO A CA 1
ATOM 5186 C C . PRO A 1 713 ? 33.616 12.027 -55.830 1.00 65.31 713 PRO A C 1
ATOM 5188 O O . PRO A 1 713 ? 32.481 11.770 -56.232 1.00 65.31 713 PRO A O 1
ATOM 5191 N N . PHE A 1 714 ? 34.046 13.281 -55.683 1.00 71.62 714 PHE A N 1
ATOM 5192 C CA . PHE A 1 714 ? 33.222 14.463 -55.962 1.00 71.62 714 PHE A CA 1
ATOM 5193 C C . PHE A 1 714 ? 33.081 14.742 -57.465 1.00 71.62 714 PHE A C 1
ATOM 5195 O O . PHE A 1 714 ? 32.138 15.412 -57.890 1.00 71.62 714 PHE A O 1
ATOM 5202 N N . ALA A 1 715 ? 34.007 14.212 -58.268 1.00 71.44 715 ALA A N 1
ATOM 5203 C CA . ALA A 1 715 ? 33.965 14.236 -59.720 1.00 71.44 715 ALA A CA 1
ATOM 5204 C C . ALA A 1 715 ? 34.305 12.853 -60.292 1.00 71.44 715 ALA A C 1
ATOM 5206 O O . ALA A 1 715 ? 35.155 12.125 -59.777 1.00 71.44 715 ALA A O 1
ATOM 5207 N N . THR A 1 716 ? 33.647 12.486 -61.388 1.00 77.94 716 THR A N 1
ATOM 5208 C CA . THR A 1 716 ? 33.994 11.318 -62.203 1.00 77.94 716 THR A CA 1
ATOM 5209 C C . THR A 1 716 ? 33.865 11.709 -63.670 1.00 77.94 716 THR A C 1
ATOM 5211 O O . THR A 1 716 ? 32.828 12.229 -64.079 1.00 77.94 716 THR A O 1
ATOM 5214 N N . VAL A 1 717 ? 34.919 11.482 -64.450 1.00 79.69 717 VAL A N 1
ATOM 5215 C CA . VAL A 1 717 ? 35.004 11.814 -65.881 1.00 79.69 717 VAL A CA 1
ATOM 5216 C C . VAL A 1 717 ? 35.595 10.639 -66.662 1.00 79.69 717 VAL A C 1
ATOM 5218 O O . VAL A 1 717 ? 36.193 9.741 -66.076 1.00 79.69 717 VAL A O 1
ATOM 5221 N N . LEU A 1 718 ? 35.405 10.619 -67.981 1.00 77.56 718 LEU A N 1
ATOM 5222 C CA . LEU A 1 718 ? 36.007 9.623 -68.874 1.00 77.56 718 LEU A CA 1
ATOM 5223 C C . LEU A 1 718 ? 37.178 10.245 -69.634 1.00 77.56 718 LEU A C 1
ATOM 5225 O O . LEU A 1 718 ? 37.110 11.419 -70.003 1.00 77.56 718 LEU A O 1
ATOM 5229 N N . THR A 1 719 ? 38.212 9.456 -69.916 1.00 76.75 719 THR A N 1
ATOM 5230 C CA . THR A 1 719 ? 39.303 9.878 -70.802 1.00 76.75 719 THR A CA 1
ATOM 5231 C C . THR A 1 719 ? 38.874 9.957 -72.269 1.00 76.75 719 THR A C 1
ATOM 5233 O O . THR A 1 719 ? 38.056 9.157 -72.739 1.00 76.75 719 THR A O 1
ATOM 5236 N N . ASP A 1 720 ? 39.464 10.896 -73.013 1.00 74.50 720 ASP A N 1
ATOM 5237 C CA . ASP A 1 720 ? 39.371 10.957 -74.476 1.00 74.50 720 ASP A CA 1
ATOM 5238 C C . ASP A 1 720 ? 40.277 9.916 -75.173 1.00 74.50 720 ASP A C 1
ATOM 5240 O O . ASP A 1 720 ? 41.049 9.203 -74.533 1.00 74.50 720 ASP A O 1
ATOM 5244 N N . VAL A 1 721 ? 40.204 9.827 -76.507 1.00 68.06 721 VAL A N 1
ATOM 5245 C CA . VAL A 1 721 ? 41.005 8.888 -77.330 1.00 68.06 721 VAL A CA 1
ATOM 5246 C C . VAL A 1 721 ? 42.523 9.086 -77.233 1.00 68.06 721 VAL A C 1
ATOM 5248 O O . VAL A 1 721 ? 43.289 8.191 -77.588 1.00 68.06 721 VAL A O 1
ATOM 5251 N N . GLU A 1 722 ? 42.965 10.244 -76.747 1.00 66.12 722 GLU A N 1
ATOM 5252 C CA . GLU A 1 722 ? 44.357 10.584 -76.460 1.00 66.12 722 GLU A CA 1
ATOM 5253 C C . GLU A 1 722 ? 44.723 10.382 -74.974 1.00 66.12 722 GLU A C 1
ATOM 5255 O O . GLU A 1 722 ? 45.870 10.629 -74.583 1.00 66.12 722 GLU A O 1
ATOM 5260 N N . GLY A 1 723 ? 43.769 9.928 -74.158 1.00 68.25 723 GLY A N 1
ATOM 5261 C CA . GLY A 1 723 ? 43.891 9.663 -72.731 1.00 68.25 723 GLY A CA 1
ATOM 5262 C C . GLY A 1 723 ? 43.576 10.852 -71.821 1.00 68.25 723 GLY A C 1
ATOM 5263 O O . GLY A 1 723 ? 43.710 10.710 -70.607 1.00 68.25 723 GLY A O 1
ATOM 5264 N N . ARG A 1 724 ? 43.212 12.027 -72.355 1.00 73.62 724 ARG A N 1
ATOM 5265 C CA . ARG A 1 724 ? 43.055 13.269 -71.573 1.00 73.62 724 ARG A CA 1
ATOM 5266 C C . ARG A 1 724 ? 41.760 13.316 -70.766 1.00 73.62 724 ARG A C 1
ATOM 5268 O O . ARG A 1 724 ? 40.745 12.779 -71.199 1.00 73.62 724 ARG A O 1
ATOM 5275 N N . PHE A 1 725 ? 41.782 14.034 -69.643 1.00 75.56 725 PHE A N 1
ATOM 5276 C CA . PHE A 1 725 ? 40.602 14.381 -68.844 1.00 75.56 725 PHE A CA 1
ATOM 5277 C C . PHE A 1 725 ? 40.723 15.786 -68.221 1.00 75.56 725 PHE A C 1
ATOM 5279 O O . PHE A 1 725 ? 41.833 16.274 -68.008 1.00 75.56 725 PHE A O 1
ATOM 5286 N N . GLU A 1 726 ? 39.585 16.405 -67.885 1.00 73.50 726 GLU A N 1
ATOM 5287 C CA . GLU A 1 726 ? 39.484 17.725 -67.234 1.00 73.50 726 GLU A CA 1
ATOM 5288 C C . GLU A 1 726 ? 38.386 17.737 -66.151 1.00 73.50 726 GLU A C 1
ATOM 5290 O O . GLU A 1 726 ? 37.308 17.171 -66.340 1.00 73.50 726 GLU A O 1
ATOM 5295 N N . VAL A 1 727 ? 38.641 18.406 -65.021 1.00 73.06 727 VAL A N 1
ATOM 5296 C CA . VAL A 1 727 ? 37.743 18.568 -63.859 1.00 73.06 727 VAL A CA 1
ATOM 5297 C C . VAL A 1 727 ? 37.902 19.987 -63.286 1.00 73.06 727 VAL A C 1
ATOM 5299 O O . VAL A 1 727 ? 38.989 20.555 -63.339 1.00 73.06 727 VAL A O 1
ATOM 5302 N N . ARG A 1 728 ? 36.850 20.580 -62.701 1.00 71.88 728 ARG A N 1
ATOM 5303 C CA . ARG A 1 728 ? 36.968 21.815 -61.894 1.00 71.88 728 ARG A CA 1
ATOM 5304 C C . ARG A 1 728 ? 36.933 21.506 -60.403 1.00 71.88 728 ARG A C 1
ATOM 5306 O O . ARG A 1 728 ? 36.117 20.698 -59.970 1.00 71.88 728 ARG A O 1
ATOM 5313 N N . ALA A 1 729 ? 37.802 22.156 -59.635 1.00 70.31 729 ALA A N 1
ATOM 5314 C CA . ALA A 1 729 ? 38.028 21.850 -58.224 1.00 70.31 729 ALA A CA 1
ATOM 5315 C C . ALA A 1 729 ? 38.481 23.093 -57.431 1.00 70.31 729 ALA A C 1
ATOM 5317 O O . ALA A 1 729 ? 38.900 24.091 -58.020 1.00 70.31 729 ALA A O 1
ATOM 5318 N N . SER A 1 730 ? 38.412 23.052 -56.097 1.00 72.25 730 SER A N 1
ATOM 5319 C CA . SER A 1 730 ? 38.962 24.116 -55.240 1.00 72.25 730 SER A CA 1
ATOM 5320 C C . SER A 1 730 ? 40.488 24.012 -55.132 1.00 72.25 730 SER A C 1
ATOM 5322 O O . SER A 1 730 ? 41.027 22.911 -55.015 1.00 72.25 730 SER A O 1
ATOM 5324 N N . ARG A 1 731 ? 41.196 25.148 -55.124 1.00 67.00 731 ARG A N 1
ATOM 5325 C CA . ARG A 1 731 ? 42.672 25.188 -55.038 1.00 67.00 731 ARG A CA 1
ATOM 5326 C C . ARG A 1 731 ? 43.222 24.943 -53.627 1.00 67.00 731 ARG A C 1
ATOM 5328 O O . ARG A 1 731 ? 44.425 24.744 -53.479 1.00 67.00 731 ARG A O 1
ATOM 5335 N N . GLU A 1 732 ? 42.361 24.984 -52.610 1.00 70.81 732 GLU A N 1
ATOM 5336 C CA . GLU A 1 732 ? 42.746 24.910 -51.191 1.00 70.81 732 GLU A CA 1
ATOM 5337 C C . GLU A 1 732 ? 42.698 23.490 -50.603 1.00 70.81 732 GLU A C 1
ATOM 5339 O O . GLU A 1 732 ? 43.258 23.242 -49.536 1.00 70.81 732 GLU A O 1
ATOM 5344 N N . GLU A 1 733 ? 42.060 22.545 -51.297 1.00 70.25 733 GLU A N 1
ATOM 5345 C CA . GLU A 1 733 ? 41.985 21.140 -50.882 1.00 70.25 733 GLU A CA 1
ATOM 5346 C C . GLU A 1 733 ? 43.060 20.281 -51.579 1.00 70.25 733 GLU A C 1
ATOM 5348 O O . GLU A 1 733 ? 43.613 20.649 -52.617 1.00 70.25 733 GLU A O 1
ATOM 5353 N N . ARG A 1 734 ? 43.367 19.112 -51.000 1.00 70.00 734 ARG A N 1
ATOM 5354 C CA . ARG A 1 734 ? 44.201 18.069 -51.630 1.00 70.00 734 ARG A CA 1
ATOM 5355 C C . ARG A 1 734 ? 43.309 16.971 -52.184 1.00 70.00 734 ARG A C 1
ATOM 5357 O O . ARG A 1 734 ? 42.286 16.671 -51.579 1.00 70.00 734 ARG A O 1
ATOM 5364 N N . TYR A 1 735 ? 43.735 16.304 -53.250 1.00 70.88 735 TYR A N 1
ATOM 5365 C CA . TYR A 1 735 ? 42.908 15.311 -53.935 1.00 70.88 735 TYR A CA 1
ATOM 5366 C C . TYR A 1 735 ? 43.618 13.965 -54.083 1.00 70.88 735 TYR A C 1
ATOM 5368 O O . TYR A 1 735 ? 44.841 13.894 -54.207 1.00 70.88 735 TYR A O 1
ATOM 5376 N N . THR A 1 736 ? 42.828 12.897 -54.092 1.00 66.19 736 THR A N 1
ATOM 5377 C CA . THR A 1 736 ? 43.260 11.543 -54.451 1.00 66.19 736 THR A CA 1
ATOM 5378 C C . THR A 1 736 ? 42.674 11.205 -55.813 1.00 66.19 736 THR A C 1
ATOM 5380 O O . THR A 1 736 ? 41.485 11.424 -56.056 1.00 66.19 736 THR A O 1
ATOM 5383 N N . LEU A 1 737 ? 43.519 10.689 -56.704 1.00 66.44 737 LEU A N 1
ATOM 5384 C CA . LEU A 1 737 ? 43.121 10.237 -58.031 1.00 66.44 737 LEU A CA 1
ATOM 5385 C C . LEU A 1 737 ? 42.966 8.714 -58.015 1.00 66.44 737 LEU A C 1
ATOM 5387 O O . LEU A 1 737 ? 43.930 8.001 -57.738 1.00 66.44 737 LEU A O 1
ATOM 5391 N N . THR A 1 738 ? 41.782 8.219 -58.359 1.00 68.62 738 THR A N 1
ATOM 5392 C CA . THR A 1 738 ? 41.557 6.804 -58.675 1.00 68.62 738 THR A CA 1
ATOM 5393 C C . THR A 1 738 ? 41.175 6.652 -60.142 1.00 68.62 738 THR A C 1
ATOM 5395 O O . THR A 1 738 ? 40.525 7.510 -60.741 1.00 68.62 738 THR A O 1
ATOM 5398 N N . LEU A 1 739 ? 41.630 5.558 -60.745 1.00 66.75 739 LEU A N 1
ATOM 5399 C CA . LEU A 1 739 ? 41.324 5.184 -62.122 1.00 66.75 739 LEU A CA 1
ATOM 5400 C C . LEU A 1 739 ? 40.516 3.882 -62.099 1.00 66.75 739 LEU A C 1
ATOM 5402 O O . LEU A 1 739 ? 40.646 3.098 -61.161 1.00 66.75 739 LEU A O 1
ATOM 5406 N N . GLU A 1 740 ? 39.720 3.632 -63.134 1.00 65.00 740 GLU A N 1
ATOM 5407 C CA . GLU A 1 740 ? 38.941 2.399 -63.301 1.00 65.00 740 GLU A CA 1
ATOM 5408 C C . GLU A 1 740 ? 38.737 2.105 -64.801 1.00 65.00 740 GLU A C 1
ATOM 5410 O O . GLU A 1 740 ? 38.395 2.995 -65.582 1.00 65.00 740 GLU A O 1
ATOM 5415 N N . ARG A 1 741 ? 39.002 0.866 -65.237 1.00 62.03 741 ARG A N 1
ATOM 5416 C CA . ARG A 1 741 ? 38.854 0.417 -66.634 1.00 62.03 741 ARG A CA 1
ATOM 5417 C C . ARG A 1 741 ? 38.702 -1.102 -66.676 1.00 62.03 741 ARG A C 1
ATOM 5419 O O . ARG A 1 741 ? 39.585 -1.814 -66.198 1.00 62.03 741 ARG A O 1
ATOM 5426 N N . ASP A 1 742 ? 37.626 -1.589 -67.289 1.00 54.91 742 ASP A N 1
ATOM 5427 C CA . ASP A 1 742 ? 37.355 -3.025 -67.420 1.00 54.91 742 ASP A CA 1
ATOM 5428 C C . ASP A 1 742 ? 38.540 -3.774 -68.056 1.00 54.91 742 ASP A C 1
ATOM 5430 O O . ASP A 1 742 ? 38.987 -3.439 -69.154 1.00 54.91 742 ASP A O 1
ATOM 5434 N N . GLY A 1 743 ? 39.044 -4.804 -67.368 1.00 49.72 743 GLY A N 1
ATOM 5435 C CA . GLY A 1 743 ? 40.166 -5.629 -67.836 1.00 49.72 743 GLY A CA 1
ATOM 5436 C C . GLY A 1 743 ? 41.572 -5.123 -67.479 1.00 49.72 743 GLY A C 1
ATOM 5437 O O . GLY A 1 743 ? 42.549 -5.732 -67.909 1.00 49.72 743 GLY A O 1
ATOM 5438 N N . TYR A 1 744 ? 41.695 -4.067 -66.669 1.00 48.00 744 TYR A N 1
ATOM 5439 C CA . TYR A 1 744 ? 42.961 -3.527 -66.146 1.00 48.00 744 TYR A CA 1
ATOM 5440 C C . TYR A 1 744 ? 42.842 -3.382 -64.608 1.00 48.00 744 TYR A C 1
ATOM 5442 O O . TYR A 1 744 ? 41.739 -3.403 -64.073 1.00 48.00 744 TYR A O 1
ATOM 5450 N N . ALA A 1 745 ? 43.894 -3.283 -63.791 1.00 50.78 745 ALA A N 1
ATOM 5451 C CA . ALA A 1 745 ? 45.320 -3.076 -64.064 1.00 50.78 745 ALA A CA 1
ATOM 5452 C C . ALA A 1 745 ? 45.673 -1.622 -63.765 1.00 50.78 745 ALA A C 1
ATOM 5454 O O . ALA A 1 745 ? 45.998 -0.836 -64.649 1.00 50.78 745 ALA A O 1
ATOM 5455 N N . ILE A 1 746 ? 45.517 -1.291 -62.483 1.00 52.19 746 ILE A N 1
ATOM 5456 C CA . ILE A 1 746 ? 45.579 0.035 -61.904 1.00 52.19 746 ILE A CA 1
ATOM 5457 C C . ILE A 1 746 ? 46.351 -0.126 -60.602 1.00 52.19 746 ILE A C 1
ATOM 5459 O O . ILE A 1 746 ? 45.968 -0.937 -59.757 1.00 52.19 746 ILE A O 1
ATOM 5463 N N . PRO A 1 747 ? 47.500 0.536 -60.483 1.00 51.25 747 PRO A N 1
ATOM 5464 C CA . PRO A 1 747 ? 48.500 0.462 -58.835 1.00 51.25 747 PRO A CA 1
ATOM 5465 C C . PRO A 1 747 ? 47.720 1.024 -57.612 1.00 51.25 747 PRO A C 1
ATOM 5467 O O . PRO A 1 747 ? 46.536 1.344 -57.712 1.00 51.25 747 PRO A O 1
ATOM 5470 N N . GLU A 1 748 ? 48.382 1.180 -56.459 1.00 52.16 748 GLU A N 1
ATOM 5471 C CA . GLU A 1 748 ? 47.806 1.961 -55.350 1.00 52.16 748 GLU A CA 1
ATOM 5472 C C . GLU A 1 748 ? 47.683 3.452 -55.715 1.00 52.16 748 GLU A C 1
ATOM 5474 O O . GLU A 1 748 ? 48.512 4.013 -56.436 1.00 52.16 748 GLU A O 1
ATOM 5479 N N . ALA A 1 749 ? 46.627 4.099 -55.213 1.00 52.31 749 ALA A N 1
ATOM 5480 C CA . ALA A 1 749 ? 46.256 5.458 -55.596 1.00 52.31 749 ALA A CA 1
ATOM 5481 C C . ALA A 1 749 ? 47.279 6.512 -55.134 1.00 52.31 749 ALA A C 1
ATOM 5483 O O . ALA A 1 749 ? 47.620 6.613 -53.954 1.00 52.31 749 ALA A O 1
ATOM 5484 N N . ALA A 1 750 ? 47.724 7.362 -56.062 1.00 46.09 750 ALA A N 1
ATOM 5485 C CA . ALA A 1 750 ? 48.627 8.463 -55.749 1.00 46.09 750 ALA A CA 1
ATOM 5486 C C . ALA A 1 750 ? 47.866 9.637 -55.104 1.00 46.09 750 ALA A C 1
ATOM 5488 O O . ALA A 1 750 ? 47.011 10.268 -55.733 1.00 46.09 750 ALA A O 1
ATOM 5489 N N . ALA A 1 751 ? 48.217 9.973 -53.860 1.00 46.28 751 ALA A N 1
ATOM 5490 C CA . ALA A 1 751 ? 47.773 11.205 -53.215 1.00 46.28 751 ALA A CA 1
ATOM 5491 C C . ALA A 1 751 ? 48.488 12.412 -53.847 1.00 46.28 751 ALA A C 1
ATOM 5493 O O . ALA A 1 751 ? 49.717 12.518 -53.796 1.00 46.28 751 ALA A O 1
ATOM 5494 N N . LEU A 1 752 ? 47.727 13.329 -54.448 1.00 53.66 752 LEU A N 1
ATOM 5495 C CA . LEU A 1 752 ? 48.268 14.450 -55.213 1.00 53.66 752 LEU A CA 1
ATOM 5496 C C . LEU A 1 752 ? 48.407 15.708 -54.338 1.00 53.66 752 LEU A C 1
ATOM 5498 O O . LEU A 1 752 ? 47.497 16.112 -53.611 1.00 53.66 752 LEU A O 1
ATOM 5502 N N . GLY A 1 753 ? 49.603 16.303 -54.384 1.00 50.22 753 GLY A N 1
ATOM 5503 C CA . GLY A 1 753 ? 49.975 17.473 -53.588 1.00 50.22 753 GLY A CA 1
ATOM 5504 C C . GLY A 1 753 ? 49.412 18.797 -54.116 1.00 50.22 753 GLY A C 1
ATOM 5505 O O . GLY A 1 753 ? 48.632 18.844 -55.062 1.00 50.22 753 GLY A O 1
ATOM 5506 N N . SER A 1 754 ? 49.835 19.905 -53.505 1.00 45.72 754 SER A N 1
ATOM 5507 C CA . SER A 1 754 ? 49.492 21.255 -53.962 1.00 45.72 754 SER A CA 1
ATOM 5508 C C . SER A 1 754 ? 50.358 21.661 -55.161 1.00 45.72 754 SER A C 1
ATOM 5510 O O . SER A 1 754 ? 51.532 22.001 -54.986 1.00 45.72 754 SER A O 1
ATOM 5512 N N . PHE A 1 755 ? 49.783 21.637 -56.361 1.00 50.75 755 PHE A N 1
ATOM 5513 C CA . PHE A 1 755 ? 50.420 22.113 -57.594 1.00 50.75 755 PHE A CA 1
ATOM 5514 C C . PHE A 1 755 ? 50.156 23.609 -57.833 1.00 50.75 755 PHE A C 1
ATOM 5516 O O . PHE A 1 755 ? 49.279 24.209 -57.208 1.00 50.75 755 PHE A O 1
ATOM 5523 N N . ALA A 1 756 ? 50.918 24.218 -58.744 1.00 45.69 756 ALA A N 1
ATOM 5524 C CA . ALA A 1 756 ? 50.600 25.544 -59.266 1.00 45.69 756 ALA A CA 1
ATOM 5525 C C . ALA A 1 756 ? 49.460 25.421 -60.291 1.00 45.69 756 ALA A C 1
ATOM 5527 O O . ALA A 1 756 ? 49.558 24.632 -61.225 1.00 45.69 756 ALA A O 1
ATOM 5528 N N . TRP A 1 757 ? 48.383 26.181 -60.095 1.00 50.22 757 TRP A N 1
ATOM 5529 C CA . TRP A 1 757 ? 47.221 26.207 -60.987 1.00 50.22 757 TRP A CA 1
ATOM 5530 C C . TRP A 1 757 ? 47.352 27.372 -61.989 1.00 50.22 757 TRP A C 1
ATOM 5532 O O . TRP A 1 757 ? 47.852 28.430 -61.607 1.00 50.22 757 TRP A O 1
ATOM 5542 N N . ASP A 1 758 ? 46.825 27.195 -63.206 1.00 47.19 758 ASP A N 1
ATOM 5543 C CA . ASP A 1 758 ? 46.800 28.148 -64.342 1.00 47.19 758 ASP A CA 1
ATOM 5544 C C . ASP A 1 758 ? 48.091 28.300 -65.190 1.00 47.19 758 ASP A C 1
ATOM 5546 O O . ASP A 1 758 ? 48.469 29.410 -65.559 1.00 47.19 758 ASP A O 1
ATOM 5550 N N . ASP A 1 759 ? 48.705 27.184 -65.592 1.00 37.00 759 ASP A N 1
ATOM 5551 C CA . ASP A 1 759 ? 49.524 27.077 -66.818 1.00 37.00 759 ASP A CA 1
ATOM 5552 C C . ASP A 1 759 ? 49.176 25.747 -67.533 1.00 37.00 759 ASP A C 1
ATOM 5554 O O . ASP A 1 759 ? 48.641 24.831 -66.901 1.00 37.00 759 ASP A O 1
ATOM 5558 N N . ASP A 1 760 ? 49.464 25.612 -68.835 1.00 41.78 760 ASP A N 1
ATOM 5559 C CA . ASP A 1 760 ? 49.265 24.354 -69.586 1.00 41.78 760 ASP A CA 1
ATOM 5560 C C . ASP A 1 760 ? 50.304 23.292 -69.159 1.00 41.78 760 ASP A C 1
ATOM 5562 O O . ASP A 1 760 ? 51.417 23.229 -69.691 1.00 41.78 760 ASP A O 1
ATOM 5566 N N . ILE A 1 761 ? 49.960 22.445 -68.180 1.00 42.31 761 ILE A N 1
ATOM 5567 C CA . ILE A 1 761 ? 50.861 21.401 -67.661 1.00 42.31 761 ILE A CA 1
ATOM 5568 C C . ILE A 1 761 ? 50.806 20.135 -68.534 1.00 42.31 761 ILE A C 1
ATOM 5570 O O . ILE A 1 761 ? 50.076 19.183 -68.252 1.00 42.31 761 ILE A O 1
ATOM 5574 N N . ASP A 1 762 ? 51.667 20.077 -69.550 1.00 38.12 762 ASP A N 1
ATOM 5575 C CA . ASP A 1 762 ? 52.091 18.805 -70.150 1.00 38.12 762 ASP A CA 1
ATOM 5576 C C . ASP A 1 762 ? 52.957 18.028 -69.130 1.00 38.12 762 ASP A C 1
ATOM 5578 O O . ASP A 1 762 ? 54.137 18.325 -68.919 1.00 38.12 762 ASP A O 1
ATOM 5582 N N . LEU A 1 763 ? 52.368 17.022 -68.473 1.00 35.50 763 LEU A N 1
ATOM 5583 C CA . LEU A 1 763 ? 53.062 16.137 -67.528 1.00 35.50 763 LEU A CA 1
ATOM 5584 C C . LEU A 1 763 ? 54.017 15.171 -68.256 1.00 35.50 763 LEU A C 1
ATOM 5586 O O . LEU A 1 763 ? 53.662 14.033 -68.564 1.00 35.50 763 LEU A O 1
ATOM 5590 N N . PHE A 1 764 ? 55.249 15.618 -68.504 1.00 29.89 764 PHE A N 1
ATOM 5591 C CA . PHE A 1 764 ? 56.349 14.763 -68.960 1.00 29.89 764 PHE A CA 1
ATOM 5592 C C . PHE A 1 764 ? 57.098 14.117 -67.785 1.00 29.89 764 PHE A C 1
ATOM 5594 O O . PHE A 1 764 ? 57.558 14.804 -66.873 1.00 29.89 764 PHE A O 1
ATOM 5601 N N . LEU A 1 765 ? 57.293 12.798 -67.864 1.00 30.59 765 LEU A N 1
ATOM 5602 C CA . LEU A 1 765 ? 58.228 12.034 -67.036 1.00 30.59 765 LEU A CA 1
ATOM 5603 C C . LEU A 1 765 ? 59.314 11.440 -67.945 1.00 30.59 765 LEU A C 1
ATOM 5605 O O . LEU A 1 765 ? 59.006 10.709 -68.885 1.00 30.59 765 LEU A O 1
ATOM 5609 N N . ASP A 1 766 ? 60.574 11.782 -67.671 1.00 29.80 766 ASP A N 1
ATOM 5610 C CA . ASP A 1 766 ? 61.763 11.237 -68.346 1.00 29.80 766 ASP A CA 1
ATOM 5611 C C . ASP A 1 766 ? 62.190 9.921 -67.636 1.00 29.80 766 ASP A C 1
ATOM 5613 O O . ASP A 1 766 ? 61.935 9.784 -66.435 1.00 29.80 766 ASP A O 1
ATOM 5617 N N . PRO A 1 767 ? 62.779 8.912 -68.313 1.00 35.75 767 PRO A N 1
ATOM 5618 C CA . PRO A 1 767 ? 62.469 7.507 -67.988 1.00 35.75 767 PRO A CA 1
ATOM 5619 C C . PRO A 1 767 ? 63.145 6.877 -66.756 1.00 35.75 767 PRO A C 1
ATOM 5621 O O . PRO A 1 767 ? 62.813 5.747 -66.404 1.00 35.75 767 PRO A O 1
ATOM 5624 N N . ASP A 1 768 ? 64.094 7.556 -66.109 1.00 39.59 768 ASP A N 1
ATOM 5625 C CA . ASP A 1 768 ? 64.981 6.973 -65.089 1.00 39.59 768 ASP A CA 1
ATOM 5626 C C . ASP A 1 768 ? 64.663 7.469 -63.656 1.00 39.59 768 ASP A C 1
ATOM 5628 O O . ASP A 1 768 ? 65.518 8.049 -62.981 1.00 39.59 768 ASP A O 1
ATOM 5632 N N . GLY A 1 769 ? 63.439 7.244 -63.148 1.00 32.00 769 GLY A N 1
ATOM 5633 C CA . GLY A 1 769 ? 63.138 7.595 -61.746 1.00 32.00 769 GLY A CA 1
ATOM 5634 C C . GLY A 1 769 ? 61.698 7.469 -61.229 1.00 32.00 769 GLY A C 1
ATOM 5635 O O . GLY A 1 769 ? 61.076 8.482 -60.937 1.00 32.00 769 GLY A O 1
ATOM 5636 N N . ALA A 1 770 ? 61.232 6.240 -60.976 1.00 44.38 770 ALA A N 1
ATOM 5637 C CA . ALA A 1 770 ? 60.099 5.925 -60.083 1.00 44.38 770 ALA A CA 1
ATOM 5638 C C . ALA A 1 770 ? 58.726 6.576 -60.401 1.00 44.38 770 ALA A C 1
ATOM 5640 O O . ALA A 1 770 ? 58.197 7.373 -59.627 1.00 44.38 770 ALA A O 1
ATOM 5641 N N . GLY A 1 771 ? 58.098 6.120 -61.489 1.00 30.08 771 GLY A N 1
ATOM 5642 C CA . GLY A 1 771 ? 56.637 6.095 -61.663 1.00 30.08 771 GLY A CA 1
ATOM 5643 C C . GLY A 1 771 ? 56.150 4.641 -61.736 1.00 30.08 771 GLY A C 1
ATOM 5644 O O . GLY A 1 771 ? 56.945 3.754 -62.044 1.00 30.08 771 GLY A O 1
ATOM 5645 N N . LEU A 1 772 ? 54.883 4.371 -61.410 1.00 33.12 772 LEU A N 1
ATOM 5646 C CA . LEU A 1 772 ? 54.354 3.003 -61.330 1.00 33.12 772 LEU A CA 1
ATOM 5647 C C . LEU A 1 772 ? 53.677 2.573 -62.644 1.00 33.12 772 LEU A C 1
ATOM 5649 O O . LEU A 1 772 ? 52.672 3.158 -63.038 1.00 33.12 772 LEU A O 1
ATOM 5653 N N . ASP A 1 773 ? 54.173 1.493 -63.251 1.00 32.66 773 ASP A N 1
ATOM 5654 C CA . ASP A 1 773 ? 53.392 0.641 -64.157 1.00 32.66 773 ASP A CA 1
ATOM 5655 C C . ASP A 1 773 ? 52.526 -0.316 -63.310 1.00 32.66 773 ASP A C 1
ATOM 5657 O O . ASP A 1 773 ? 53.063 -1.005 -62.439 1.00 32.66 773 ASP A O 1
ATOM 5661 N N . LEU A 1 774 ? 51.208 -0.415 -63.557 1.00 37.56 774 LEU A N 1
ATOM 5662 C CA . LEU A 1 774 ? 50.380 -1.526 -63.047 1.00 37.56 774 LEU A CA 1
ATOM 5663 C C . LEU A 1 774 ? 49.842 -2.334 -64.246 1.00 37.56 774 LEU A C 1
ATOM 5665 O O . LEU A 1 774 ? 49.302 -1.770 -65.194 1.00 37.56 774 LEU A O 1
ATOM 5669 N N . VAL A 1 775 ? 49.994 -3.661 -64.206 1.00 34.56 775 VAL A N 1
ATOM 5670 C CA . VAL A 1 775 ? 49.554 -4.618 -65.242 1.00 34.56 775 VAL A CA 1
ATOM 5671 C C . VAL A 1 775 ? 48.676 -5.677 -64.575 1.00 34.56 775 VAL A C 1
ATOM 5673 O O . VAL A 1 775 ? 48.996 -6.109 -63.468 1.00 34.56 775 VAL A O 1
ATOM 5676 N N . LEU A 1 776 ? 47.569 -6.084 -65.209 1.00 29.22 776 LEU A N 1
ATOM 5677 C CA . LEU A 1 776 ? 46.677 -7.105 -64.642 1.00 29.22 776 LEU A CA 1
ATOM 5678 C C . LEU A 1 776 ? 47.166 -8.511 -64.971 1.00 29.22 776 LEU A C 1
ATOM 5680 O O . LEU A 1 776 ? 47.466 -8.808 -66.124 1.00 29.22 776 LEU A O 1
ATOM 5684 N N . ASP A 1 777 ? 47.111 -9.390 -63.975 1.00 27.83 777 ASP A N 1
ATOM 5685 C CA . ASP A 1 777 ? 46.794 -10.800 -64.186 1.00 27.83 777 ASP A CA 1
ATOM 5686 C C . ASP A 1 777 ? 46.168 -11.378 -62.903 1.00 27.83 777 ASP A C 1
ATOM 5688 O O . ASP A 1 777 ? 46.549 -10.996 -61.795 1.00 27.83 777 ASP A O 1
ATOM 5692 N N . ALA A 1 778 ? 45.177 -12.268 -63.025 1.00 29.41 778 ALA A N 1
ATOM 5693 C CA . ALA A 1 778 ? 44.397 -12.757 -61.878 1.00 29.41 778 ALA A CA 1
ATOM 5694 C C . ALA A 1 778 ? 43.883 -14.197 -62.058 1.00 29.41 778 ALA A C 1
ATOM 5696 O O . ALA A 1 778 ? 43.602 -14.637 -63.170 1.00 29.41 778 ALA A O 1
ATOM 5697 N N . GLN A 1 779 ? 43.734 -14.927 -60.943 1.00 30.56 779 GLN A N 1
ATOM 5698 C CA . GLN A 1 779 ? 43.176 -16.290 -60.823 1.00 30.56 779 GLN A CA 1
ATOM 5699 C C . GLN A 1 779 ? 42.543 -16.476 -59.412 1.00 30.56 779 GLN A C 1
ATOM 5701 O O . GLN A 1 779 ? 42.790 -15.627 -58.555 1.00 30.56 779 GLN A O 1
ATOM 5706 N N . PRO A 1 780 ? 41.790 -17.561 -59.109 1.00 36.00 780 PRO A N 1
ATOM 5707 C CA . PRO A 1 780 ? 41.109 -17.772 -57.814 1.00 36.00 780 PRO A CA 1
ATOM 5708 C C . PRO A 1 780 ? 41.769 -18.821 -56.879 1.00 36.00 780 PRO A C 1
ATOM 5710 O O . PRO A 1 780 ? 42.736 -19.481 -57.265 1.00 36.00 780 PRO A O 1
ATOM 5713 N N . VAL A 1 781 ? 41.276 -18.937 -55.633 1.00 39.59 781 VAL A N 1
ATOM 5714 C CA . VAL A 1 781 ? 41.573 -19.953 -54.575 1.00 39.59 781 VAL A CA 1
ATOM 5715 C C . VAL A 1 781 ? 40.248 -20.250 -53.804 1.00 39.59 781 VAL A C 1
ATOM 5717 O O . VAL A 1 781 ? 39.237 -19.611 -54.093 1.00 39.59 781 VAL A O 1
ATOM 5720 N N . ALA A 1 782 ? 40.204 -21.221 -52.878 1.00 48.31 782 ALA A N 1
ATOM 5721 C CA . ALA A 1 782 ? 39.030 -21.586 -52.052 1.00 48.31 782 ALA A CA 1
ATOM 5722 C C . ALA A 1 782 ? 39.328 -21.519 -50.530 1.00 48.31 782 ALA A C 1
ATOM 5724 O O . ALA A 1 782 ? 40.502 -21.480 -50.153 1.00 48.31 782 ALA A O 1
ATOM 5725 N N . GLY A 1 783 ? 38.302 -21.517 -49.658 1.00 62.72 783 GLY A N 1
ATOM 5726 C CA . GLY A 1 783 ? 38.471 -21.213 -48.222 1.00 62.72 783 GLY A CA 1
ATOM 5727 C C . GLY A 1 783 ? 37.412 -21.764 -47.244 1.00 62.72 783 GLY A C 1
ATOM 5728 O O . GLY A 1 783 ? 36.733 -22.755 -47.516 1.00 62.72 783 GLY A O 1
ATOM 5729 N N . ARG A 1 784 ? 37.337 -21.168 -46.042 1.00 70.25 784 ARG A N 1
ATOM 5730 C CA . ARG A 1 784 ? 36.590 -21.670 -44.866 1.00 70.25 784 ARG A CA 1
ATOM 5731 C C . ARG A 1 784 ? 36.206 -20.551 -43.880 1.00 70.25 784 ARG A C 1
ATOM 5733 O O . ARG A 1 784 ? 36.964 -19.599 -43.705 1.00 70.25 784 ARG A O 1
ATOM 5740 N N . VAL A 1 785 ? 35.095 -20.727 -43.164 1.00 81.81 785 VAL A N 1
ATOM 5741 C CA . VAL A 1 785 ? 34.666 -19.897 -42.022 1.00 81.81 785 VAL A CA 1
ATOM 5742 C C . VAL A 1 785 ? 34.692 -20.721 -40.725 1.00 81.81 785 VAL A C 1
ATOM 5744 O O . VAL A 1 785 ? 34.297 -21.888 -40.711 1.00 81.81 785 VAL A O 1
ATOM 5747 N N . GLU A 1 786 ? 35.138 -20.120 -39.622 1.00 86.19 786 GLU A N 1
ATOM 5748 C CA . GLU A 1 786 ? 35.053 -20.673 -38.262 1.00 86.19 786 GLU A CA 1
ATOM 5749 C C . GLU A 1 786 ? 34.312 -19.674 -37.351 1.00 86.19 786 GLU A C 1
ATOM 5751 O O . GLU A 1 786 ? 34.708 -18.513 -37.268 1.00 86.19 786 GLU A O 1
ATOM 5756 N N . VAL A 1 787 ? 33.234 -20.096 -36.683 1.00 87.94 787 VAL A N 1
ATOM 5757 C CA . VAL A 1 787 ? 32.336 -19.229 -35.894 1.00 87.94 787 VAL A CA 1
ATOM 5758 C C . VAL A 1 787 ? 32.187 -19.780 -34.482 1.00 87.94 787 VAL A C 1
ATOM 5760 O O . VAL A 1 787 ? 31.672 -20.882 -34.314 1.00 87.94 787 VAL A O 1
ATOM 5763 N N . THR A 1 788 ? 32.586 -19.014 -33.469 1.00 87.19 788 THR A N 1
ATOM 5764 C CA . THR A 1 788 ? 32.258 -19.304 -32.064 1.00 87.19 788 THR A CA 1
ATOM 5765 C C . THR A 1 788 ? 31.052 -18.473 -31.641 1.00 87.19 788 THR A C 1
ATOM 5767 O O . THR A 1 788 ? 31.016 -17.267 -31.897 1.00 87.19 788 THR A O 1
ATOM 5770 N N . VAL A 1 789 ? 30.074 -19.099 -30.983 1.00 88.19 789 VAL A N 1
ATOM 5771 C CA . VAL A 1 789 ? 28.858 -18.414 -30.515 1.00 88.19 789 VAL A CA 1
ATOM 5772 C C . VAL A 1 789 ? 28.914 -18.139 -29.015 1.00 88.19 789 VAL A C 1
ATOM 5774 O O . VAL A 1 789 ? 29.326 -19.000 -28.234 1.00 88.19 789 VAL A O 1
ATOM 5777 N N . ALA A 1 790 ? 28.446 -16.959 -28.611 1.00 87.44 790 ALA A N 1
ATOM 5778 C CA . ALA A 1 790 ? 28.043 -16.669 -27.239 1.00 87.44 790 ALA A CA 1
ATOM 5779 C C . ALA A 1 790 ? 26.515 -16.510 -27.173 1.00 87.44 790 ALA A C 1
ATOM 5781 O O . ALA A 1 790 ? 25.940 -15.758 -27.954 1.00 87.44 790 ALA A O 1
ATOM 5782 N N . VAL A 1 791 ? 25.859 -17.218 -26.254 1.00 87.88 791 VAL A N 1
ATOM 5783 C CA . VAL A 1 791 ? 24.449 -16.989 -25.898 1.00 87.88 791 VAL A CA 1
ATOM 5784 C C . VAL A 1 791 ? 24.409 -16.357 -24.512 1.00 87.88 791 VAL A C 1
ATOM 5786 O O . VAL A 1 791 ? 24.831 -16.984 -23.534 1.00 87.88 791 VAL A O 1
ATOM 5789 N N . GLU A 1 792 ? 23.907 -15.128 -24.450 1.00 85.38 792 GLU A N 1
ATOM 5790 C CA . GLU A 1 792 ? 23.743 -14.317 -23.242 1.00 85.38 792 GLU A CA 1
ATOM 5791 C C . GLU A 1 792 ? 22.248 -14.084 -22.950 1.00 85.38 792 GLU A C 1
ATOM 5793 O O . GLU A 1 792 ? 21.437 -14.106 -23.880 1.00 85.38 792 GLU A O 1
ATOM 5798 N N . PRO A 1 793 ? 21.836 -13.853 -21.688 1.00 83.12 793 PRO A N 1
ATOM 5799 C CA . PRO A 1 793 ? 22.641 -13.666 -20.474 1.00 83.12 793 PRO A CA 1
ATOM 5800 C C . PRO A 1 793 ? 23.177 -14.964 -19.826 1.00 83.12 793 PRO A C 1
ATOM 5802 O O . PRO A 1 793 ? 22.668 -16.062 -20.061 1.00 83.12 793 PRO A O 1
ATOM 5805 N N . PRO A 1 794 ? 24.207 -14.863 -18.961 1.00 78.19 794 PRO A N 1
ATOM 5806 C CA . PRO A 1 794 ? 24.933 -16.015 -18.426 1.00 78.19 794 PRO A CA 1
ATOM 5807 C C . PRO A 1 794 ? 24.244 -16.776 -17.278 1.00 78.19 794 PRO A C 1
ATOM 5809 O O . PRO A 1 794 ? 24.880 -17.668 -16.713 1.00 78.19 794 PRO A O 1
ATOM 5812 N N . TRP A 1 795 ? 22.982 -16.486 -16.944 1.00 83.38 795 TRP A N 1
ATOM 5813 C CA . TRP A 1 795 ? 22.185 -17.261 -15.975 1.00 83.38 795 TRP A CA 1
ATOM 5814 C C . TRP A 1 795 ? 21.377 -18.402 -16.609 1.00 83.38 795 TRP A C 1
ATOM 5816 O O . TRP A 1 795 ? 21.058 -19.363 -15.918 1.00 83.38 795 TRP A O 1
ATOM 5826 N N . ILE A 1 796 ? 21.102 -18.357 -17.921 1.00 85.94 796 ILE A N 1
ATOM 5827 C CA . ILE A 1 796 ? 20.356 -19.410 -18.639 1.00 85.94 796 ILE A CA 1
ATOM 5828 C C . ILE A 1 796 ? 21.006 -20.783 -18.368 1.00 85.94 796 ILE A C 1
ATOM 5830 O O . ILE A 1 796 ? 22.236 -20.876 -18.468 1.00 85.94 796 ILE A O 1
ATOM 5834 N N . PRO A 1 797 ? 20.265 -21.869 -18.072 1.00 84.06 797 PRO A N 1
ATOM 5835 C CA . PRO A 1 797 ? 20.864 -23.185 -17.840 1.00 84.06 797 PRO A CA 1
ATOM 5836 C C . PRO A 1 797 ? 21.800 -23.607 -18.985 1.00 84.06 797 PRO A C 1
ATOM 5838 O O . PRO A 1 797 ? 21.445 -23.507 -20.157 1.00 84.06 797 PRO A O 1
ATOM 5841 N N . VAL A 1 798 ? 23.023 -24.063 -18.677 1.00 80.50 798 VAL A N 1
ATOM 5842 C CA . VAL A 1 798 ? 24.081 -24.278 -19.696 1.00 80.50 798 VAL A CA 1
ATOM 5843 C C . VAL A 1 798 ? 23.660 -25.284 -20.776 1.00 80.50 798 VAL A C 1
ATOM 5845 O O . VAL A 1 798 ? 23.928 -25.060 -21.954 1.00 80.50 798 VAL A O 1
ATOM 5848 N N . ALA A 1 799 ? 22.929 -26.337 -20.397 1.00 80.62 799 ALA A N 1
ATOM 5849 C CA . ALA A 1 799 ? 22.358 -27.316 -21.329 1.00 80.62 799 ALA A CA 1
ATOM 5850 C C . ALA A 1 799 ? 21.368 -26.698 -22.340 1.00 80.62 799 ALA A C 1
ATOM 5852 O O . ALA A 1 799 ? 21.164 -27.247 -23.419 1.00 80.62 799 ALA A O 1
ATOM 5853 N N . GLN A 1 800 ? 20.792 -25.540 -22.011 1.00 85.88 800 GLN A N 1
ATOM 5854 C CA . GLN A 1 800 ? 19.841 -24.793 -22.827 1.00 85.88 800 GLN A CA 1
ATOM 5855 C C . GLN A 1 800 ? 20.491 -23.593 -23.549 1.00 85.88 800 GLN A C 1
ATOM 5857 O O . GLN A 1 800 ? 19.770 -22.733 -24.049 1.00 85.88 800 GLN A O 1
ATOM 5862 N N . ARG A 1 801 ? 21.831 -23.492 -23.644 1.00 88.19 801 ARG A N 1
ATOM 5863 C CA . ARG A 1 801 ? 22.548 -22.420 -24.381 1.00 88.19 801 ARG A CA 1
ATOM 5864 C C . ARG A 1 801 ? 23.057 -22.875 -25.754 1.00 88.19 801 ARG A C 1
ATOM 5866 O O . ARG A 1 801 ? 24.262 -22.963 -25.982 1.00 88.19 801 ARG A O 1
ATOM 5873 N N . THR A 1 802 ? 22.136 -23.154 -26.670 1.00 87.25 802 THR A N 1
ATOM 5874 C CA . THR A 1 802 ? 22.427 -23.499 -28.073 1.00 87.25 802 THR A CA 1
ATOM 5875 C C . THR A 1 802 ? 21.977 -22.397 -29.033 1.00 87.25 802 THR A C 1
ATOM 5877 O O . THR A 1 802 ? 21.128 -21.578 -28.682 1.00 87.25 802 THR A O 1
ATOM 5880 N N . ALA A 1 803 ? 22.541 -22.364 -30.242 1.00 87.31 803 ALA A N 1
ATOM 5881 C CA . ALA A 1 803 ? 22.170 -21.443 -31.319 1.00 87.31 803 ALA A CA 1
ATOM 5882 C C . ALA A 1 803 ? 22.403 -22.073 -32.701 1.00 87.31 803 ALA A C 1
ATOM 5884 O O . ALA A 1 803 ? 23.214 -22.990 -32.840 1.00 87.31 803 ALA A O 1
ATOM 5885 N N . THR A 1 804 ? 21.728 -21.558 -33.731 1.00 89.31 804 THR A N 1
ATOM 5886 C CA . THR A 1 804 ? 21.925 -21.982 -35.128 1.00 89.31 804 THR A CA 1
ATOM 5887 C C . THR A 1 804 ? 22.826 -20.991 -35.859 1.00 89.31 804 THR A C 1
ATOM 5889 O O . THR A 1 804 ? 22.509 -19.804 -35.911 1.00 89.31 804 THR A O 1
ATOM 5892 N N . VAL A 1 805 ? 23.922 -21.484 -36.437 1.00 88.31 805 VAL A N 1
ATOM 5893 C CA . VAL A 1 805 ? 24.851 -20.756 -37.312 1.00 88.31 805 VAL A CA 1
ATOM 5894 C C . VAL A 1 805 ? 24.573 -21.150 -38.760 1.00 88.31 805 VAL A C 1
ATOM 5896 O O . VAL A 1 805 ? 24.594 -22.336 -39.085 1.00 88.31 805 VAL A O 1
ATOM 5899 N N . GLU A 1 806 ? 24.364 -20.167 -39.626 1.00 87.62 806 GLU A N 1
ATOM 5900 C CA . GLU A 1 806 ? 24.162 -20.323 -41.069 1.00 87.62 806 GLU A CA 1
ATOM 5901 C C . GLU A 1 806 ? 25.183 -19.468 -41.836 1.00 87.62 806 GLU A C 1
ATOM 5903 O O . GLU A 1 806 ? 25.523 -18.360 -41.411 1.00 87.62 806 GLU A O 1
ATOM 5908 N N . VAL A 1 807 ? 25.677 -19.975 -42.969 1.00 83.50 807 VAL A N 1
ATOM 5909 C CA . VAL A 1 807 ? 26.571 -19.244 -43.882 1.00 83.50 807 VAL A CA 1
ATOM 5910 C C . VAL A 1 807 ? 26.006 -19.304 -45.298 1.00 83.50 807 VAL A C 1
ATOM 5912 O O . VAL A 1 807 ? 25.850 -20.395 -45.842 1.00 83.50 807 VAL A O 1
ATOM 5915 N N . ARG A 1 808 ? 25.753 -18.136 -45.907 1.00 81.31 808 ARG A N 1
ATOM 5916 C CA . ARG A 1 808 ? 25.276 -18.009 -47.297 1.00 81.31 808 ARG A CA 1
ATOM 5917 C C . ARG A 1 808 ? 26.209 -17.155 -48.152 1.00 81.31 808 ARG A C 1
ATOM 5919 O O . ARG A 1 808 ? 26.773 -16.168 -47.676 1.00 81.31 808 ARG A O 1
ATOM 5926 N N . GLY A 1 809 ? 26.365 -17.506 -49.427 1.00 71.50 809 GLY A N 1
ATOM 5927 C CA . GLY A 1 809 ? 27.127 -16.705 -50.397 1.00 71.50 809 GLY A CA 1
ATOM 5928 C C . GLY A 1 809 ? 26.345 -15.487 -50.897 1.00 71.50 809 GLY A C 1
ATOM 5929 O O . GLY A 1 809 ? 25.144 -15.583 -51.135 1.00 71.50 809 GLY A O 1
ATOM 5930 N N . VAL A 1 810 ? 27.018 -14.343 -51.068 1.00 69.19 810 VAL A N 1
ATOM 5931 C CA . VAL A 1 810 ? 26.390 -13.100 -51.566 1.00 69.19 810 VAL A CA 1
ATOM 5932 C C . VAL A 1 810 ? 26.503 -12.988 -53.089 1.00 69.19 810 VAL A C 1
ATOM 5934 O O . VAL A 1 810 ? 25.505 -12.769 -53.770 1.00 69.19 810 VAL A O 1
ATOM 5937 N N . ASP A 1 811 ? 27.714 -13.183 -53.620 1.00 57.28 811 ASP A N 1
ATOM 5938 C CA . ASP A 1 811 ? 28.061 -12.906 -55.026 1.00 57.28 811 ASP A CA 1
ATOM 5939 C C . ASP A 1 811 ? 28.416 -14.172 -55.839 1.00 57.28 811 ASP A C 1
ATOM 5941 O O . ASP A 1 811 ? 28.788 -14.095 -57.011 1.00 57.28 811 ASP A O 1
ATOM 5945 N N . ALA A 1 812 ? 28.327 -15.354 -55.222 1.00 48.19 812 ALA A N 1
ATOM 5946 C CA . ALA A 1 812 ? 28.704 -16.642 -55.806 1.00 48.19 812 ALA A CA 1
ATOM 5947 C C . ALA A 1 812 ? 27.520 -17.622 -55.836 1.00 48.19 812 ALA A C 1
ATOM 5949 O O . ALA A 1 812 ? 26.590 -17.513 -55.041 1.00 48.19 812 ALA A O 1
ATOM 5950 N N . ALA A 1 813 ? 27.574 -18.618 -56.728 1.00 48.31 813 ALA A N 1
ATOM 5951 C CA . ALA A 1 813 ? 26.649 -19.751 -56.693 1.00 48.31 813 ALA A CA 1
ATOM 5952 C C . ALA A 1 813 ? 26.916 -20.572 -55.418 1.00 48.31 813 ALA A C 1
ATOM 5954 O O . ALA A 1 813 ? 27.908 -21.297 -55.351 1.00 48.31 813 ALA A O 1
ATOM 5955 N N . ALA A 1 814 ? 26.082 -20.371 -54.399 1.00 49.03 814 ALA A N 1
ATOM 5956 C CA . ALA A 1 814 ? 26.342 -20.823 -53.039 1.00 49.03 814 ALA A CA 1
ATOM 5957 C C . ALA A 1 814 ? 25.938 -22.284 -52.793 1.00 49.03 814 ALA A C 1
ATOM 5959 O O . ALA A 1 814 ? 24.857 -22.717 -53.194 1.00 49.03 814 ALA A O 1
ATOM 5960 N N . ASP A 1 815 ? 26.792 -22.995 -52.057 1.00 53.06 815 ASP A N 1
ATOM 5961 C CA . ASP A 1 815 ? 26.357 -24.037 -51.132 1.00 53.06 815 ASP A CA 1
ATOM 5962 C C . ASP A 1 815 ? 26.049 -23.340 -49.792 1.00 53.06 815 ASP A C 1
ATOM 5964 O O . ASP A 1 815 ? 26.934 -22.681 -49.239 1.00 53.06 815 ASP A O 1
ATOM 5968 N N . ASP A 1 816 ? 24.823 -23.468 -49.281 1.00 63.44 816 ASP A N 1
ATOM 5969 C CA . ASP A 1 816 ? 24.456 -22.997 -47.938 1.00 63.44 816 ASP A CA 1
ATOM 5970 C C . ASP A 1 816 ? 24.723 -24.127 -46.914 1.00 63.44 816 ASP A C 1
ATOM 5972 O O . ASP A 1 816 ? 24.241 -25.250 -47.089 1.00 63.44 816 ASP A O 1
ATOM 5976 N N . ASP A 1 817 ? 25.481 -23.851 -45.843 1.00 72.31 817 ASP A N 1
ATOM 5977 C CA . ASP A 1 817 ? 25.744 -24.789 -44.729 1.00 72.31 817 ASP A CA 1
ATOM 5978 C C . ASP A 1 817 ? 25.244 -24.181 -43.407 1.00 72.31 817 ASP A C 1
ATOM 5980 O O . ASP A 1 817 ? 25.446 -22.993 -43.129 1.00 72.31 817 ASP A O 1
ATOM 5984 N N . THR A 1 818 ? 24.592 -25.011 -42.588 1.00 79.44 818 THR A N 1
ATOM 5985 C CA . THR A 1 818 ? 23.862 -24.601 -41.380 1.00 79.44 818 THR A CA 1
ATOM 5986 C C . THR A 1 818 ? 24.054 -25.629 -40.274 1.00 79.44 818 THR A C 1
ATOM 5988 O O . THR A 1 818 ? 23.829 -26.823 -40.483 1.00 79.44 818 THR A O 1
ATOM 5991 N N . ARG A 1 819 ? 24.442 -25.187 -39.070 1.00 81.81 819 ARG A N 1
ATOM 5992 C CA . ARG A 1 819 ? 24.677 -26.066 -37.910 1.00 81.81 819 ARG A CA 1
ATOM 5993 C C . ARG A 1 819 ? 24.205 -25.455 -36.601 1.00 81.81 819 ARG A C 1
ATOM 5995 O O . ARG A 1 819 ? 24.337 -24.258 -36.380 1.00 81.81 819 ARG A O 1
ATOM 6002 N N . VAL A 1 820 ? 23.725 -26.313 -35.706 1.00 82.56 820 VAL A N 1
ATOM 6003 C CA . VAL A 1 820 ? 23.470 -25.963 -34.304 1.00 82.56 820 VAL A CA 1
ATOM 6004 C C . VAL A 1 820 ? 24.747 -26.196 -33.495 1.00 82.56 820 VAL A C 1
ATOM 6006 O O . VAL A 1 820 ? 25.413 -27.213 -33.693 1.00 82.56 820 VAL A O 1
ATOM 6009 N N . VAL A 1 821 ? 25.084 -25.266 -32.600 1.00 83.06 821 VAL A N 1
ATOM 6010 C CA . VAL A 1 821 ? 26.231 -25.342 -31.674 1.00 83.06 821 VAL A CA 1
ATOM 6011 C C . VAL A 1 821 ? 25.862 -24.799 -30.292 1.00 83.06 821 VAL A C 1
ATOM 6013 O O . VAL A 1 821 ? 24.946 -23.982 -30.165 1.00 83.06 821 VAL A O 1
ATOM 6016 N N . GLY A 1 822 ? 26.565 -25.250 -29.254 1.00 78.56 822 GLY A N 1
ATOM 6017 C CA . GLY A 1 822 ? 26.499 -24.689 -27.905 1.00 78.56 822 GLY A CA 1
ATOM 6018 C C . GLY A 1 822 ? 27.348 -23.423 -27.730 1.00 78.56 822 GLY A C 1
ATOM 6019 O O . GLY A 1 822 ? 28.290 -23.168 -28.484 1.00 78.56 822 GLY A O 1
ATOM 6020 N N . THR A 1 823 ? 27.049 -22.632 -26.697 1.00 79.19 823 THR A N 1
ATOM 6021 C CA . THR A 1 823 ? 27.888 -21.494 -26.280 1.00 79.19 823 THR A CA 1
ATOM 6022 C C . THR A 1 823 ? 29.333 -21.926 -26.034 1.00 79.19 823 THR A C 1
ATOM 6024 O O . THR A 1 823 ? 29.598 -22.827 -25.240 1.00 79.19 823 THR A O 1
ATOM 6027 N N . GLY A 1 824 ? 30.276 -21.240 -26.682 1.00 70.75 824 GLY A N 1
ATOM 6028 C CA . GLY A 1 824 ? 31.709 -21.525 -26.602 1.00 70.75 824 GLY A CA 1
ATOM 6029 C C . GLY A 1 824 ? 32.208 -22.617 -27.556 1.00 70.75 824 GLY A C 1
ATOM 6030 O O . GLY A 1 824 ? 33.420 -22.786 -27.680 1.00 70.75 824 GLY A O 1
ATOM 6031 N N . GLU A 1 825 ? 31.323 -23.321 -28.267 1.00 79.06 825 GLU A N 1
ATOM 6032 C CA . GLU A 1 825 ? 31.712 -24.237 -29.343 1.00 79.06 825 GLU A CA 1
ATOM 6033 C C . GLU A 1 825 ? 31.963 -23.480 -30.659 1.00 79.06 825 GLU A C 1
ATOM 6035 O O . GLU A 1 825 ? 31.378 -22.425 -30.916 1.00 79.06 825 GLU A O 1
ATOM 6040 N N . THR A 1 826 ? 32.832 -24.028 -31.517 1.00 78.94 826 THR A N 1
ATOM 6041 C CA . THR A 1 826 ? 33.179 -23.431 -32.818 1.00 78.94 826 THR A CA 1
ATOM 6042 C C . THR A 1 826 ? 32.590 -24.238 -33.977 1.00 78.94 826 THR A C 1
ATOM 6044 O O . THR A 1 826 ? 33.052 -25.341 -34.280 1.00 78.94 826 THR A O 1
ATOM 6047 N N . ALA A 1 827 ? 31.624 -23.663 -34.693 1.00 79.31 827 ALA A N 1
ATOM 6048 C CA . ALA A 1 827 ? 31.171 -24.175 -35.983 1.00 79.31 827 ALA A CA 1
ATOM 6049 C C . ALA A 1 827 ? 32.255 -23.939 -37.053 1.00 79.31 827 ALA A C 1
ATOM 6051 O O . ALA A 1 827 ? 32.802 -22.845 -37.152 1.00 79.31 827 ALA A O 1
ATOM 6052 N N . SER A 1 828 ? 32.568 -24.944 -37.879 1.00 80.44 828 SER A N 1
ATOM 6053 C CA . SER A 1 828 ? 33.554 -24.829 -38.970 1.00 80.44 828 SER A CA 1
ATOM 6054 C C . SER A 1 828 ? 32.924 -25.249 -40.298 1.00 80.44 828 SER A C 1
ATOM 6056 O O . SER A 1 828 ? 32.632 -26.434 -40.501 1.00 80.44 828 SER A O 1
ATOM 6058 N N . LEU A 1 829 ? 32.687 -24.274 -41.178 1.00 79.00 829 LEU A N 1
ATOM 6059 C CA . LEU A 1 829 ? 31.927 -24.403 -42.425 1.00 79.00 829 LEU A CA 1
ATOM 6060 C C . LEU A 1 829 ? 32.849 -24.094 -43.617 1.00 79.00 829 LEU A C 1
ATOM 6062 O O . LEU A 1 829 ? 33.667 -23.174 -43.564 1.00 79.00 829 LEU A O 1
ATOM 6066 N N . ALA A 1 830 ? 32.780 -24.897 -44.679 1.00 65.94 830 ALA A N 1
ATOM 6067 C CA . ALA A 1 830 ? 33.644 -24.750 -45.855 1.00 65.94 830 ALA A CA 1
ATOM 6068 C C . ALA A 1 830 ? 32.948 -23.919 -46.940 1.00 65.94 830 ALA A C 1
ATOM 6070 O O . ALA A 1 830 ? 31.734 -24.013 -47.075 1.00 65.94 830 ALA A O 1
ATOM 6071 N N . VAL A 1 831 ? 33.703 -23.146 -47.732 1.00 67.12 831 VAL A N 1
ATOM 6072 C CA . VAL A 1 831 ? 33.130 -22.349 -48.830 1.00 67.12 831 VAL A CA 1
ATOM 6073 C C . VAL A 1 831 ? 33.890 -22.543 -50.144 1.00 67.12 831 VAL A C 1
ATOM 6075 O O . VAL A 1 831 ? 35.122 -22.617 -50.175 1.00 67.12 831 VAL A O 1
ATOM 6078 N N . ALA A 1 832 ? 33.147 -22.641 -51.247 1.00 52.16 832 ALA A N 1
ATOM 6079 C CA . ALA A 1 832 ? 33.666 -23.129 -52.525 1.00 52.16 832 ALA A CA 1
ATOM 6080 C C . ALA A 1 832 ? 34.659 -22.180 -53.229 1.00 52.16 832 ALA A C 1
ATOM 6082 O O . ALA A 1 832 ? 35.496 -22.643 -54.005 1.00 52.16 832 ALA A O 1
ATOM 6083 N N . ALA A 1 833 ? 34.589 -20.869 -52.970 1.00 57.28 833 ALA A N 1
ATOM 6084 C CA . ALA A 1 833 ? 35.405 -19.859 -53.649 1.00 57.28 833 ALA A CA 1
ATOM 6085 C C . ALA A 1 833 ? 35.739 -18.656 -52.752 1.00 57.28 833 ALA A C 1
ATOM 6087 O O . ALA A 1 833 ? 35.038 -18.373 -51.779 1.00 57.28 833 ALA A O 1
ATOM 6088 N N . THR A 1 834 ? 36.779 -17.904 -53.115 1.00 57.34 834 THR A N 1
ATOM 6089 C CA . THR A 1 834 ? 36.984 -16.537 -52.611 1.00 57.34 834 THR A CA 1
ATOM 6090 C C . THR A 1 834 ? 35.835 -15.616 -53.027 1.00 57.34 834 THR A C 1
ATOM 6092 O O . THR A 1 834 ? 35.443 -15.627 -54.194 1.00 57.34 834 THR A O 1
ATOM 6095 N N . GLY A 1 835 ? 35.324 -14.816 -52.093 1.00 69.88 835 GLY A N 1
ATOM 6096 C CA . GLY A 1 835 ? 34.153 -13.955 -52.272 1.00 69.88 835 GLY A CA 1
ATOM 6097 C C . GLY A 1 835 ? 33.554 -13.514 -50.934 1.00 69.88 835 GLY A C 1
ATOM 6098 O O . GLY A 1 835 ? 34.118 -13.802 -49.872 1.00 69.88 835 GLY A O 1
ATOM 6099 N N . ARG A 1 836 ? 32.409 -12.823 -50.985 1.00 79.06 836 ARG A N 1
ATOM 6100 C CA . ARG A 1 836 ? 31.689 -12.329 -49.802 1.00 79.06 836 ARG A CA 1
ATOM 6101 C C . ARG A 1 836 ? 30.580 -13.298 -49.387 1.00 79.06 836 ARG A C 1
ATOM 6103 O O . ARG A 1 836 ? 29.801 -13.768 -50.218 1.00 79.06 836 ARG A O 1
ATOM 6110 N N . TYR A 1 837 ? 30.507 -13.559 -48.088 1.00 80.62 837 TYR A N 1
ATOM 6111 C CA . TYR A 1 837 ? 29.541 -14.447 -47.446 1.00 80.62 837 TYR A CA 1
ATOM 6112 C C . TYR A 1 837 ? 28.869 -13.714 -46.287 1.00 80.62 837 TYR A C 1
ATOM 6114 O O . TYR A 1 837 ? 29.521 -12.954 -45.568 1.00 80.62 837 TYR A O 1
ATOM 6122 N N . LEU A 1 838 ? 27.574 -13.947 -46.093 1.00 86.69 838 LEU A N 1
ATOM 6123 C CA . LEU A 1 838 ? 26.840 -13.512 -44.911 1.00 86.69 838 LEU A CA 1
ATOM 6124 C C . LEU A 1 838 ? 26.794 -14.673 -43.917 1.00 86.69 838 LEU A C 1
ATOM 6126 O O . LEU A 1 838 ? 26.328 -15.761 -44.251 1.00 86.69 838 LEU A O 1
ATOM 6130 N N . VAL A 1 839 ? 27.284 -14.432 -42.704 1.00 87.88 839 VAL A N 1
ATOM 6131 C CA . VAL A 1 839 ? 27.187 -15.366 -41.580 1.00 87.88 839 VAL A CA 1
ATOM 6132 C C . VAL A 1 839 ? 26.102 -14.863 -40.645 1.00 87.88 839 VAL A C 1
ATOM 6134 O O . VAL A 1 839 ? 26.168 -13.712 -40.213 1.00 87.88 839 VAL A O 1
ATOM 6137 N N . THR A 1 840 ? 25.136 -15.714 -40.313 1.00 88.06 840 THR A N 1
ATOM 6138 C CA . THR A 1 840 ? 24.006 -15.391 -39.435 1.00 88.06 840 THR A CA 1
ATOM 6139 C C . THR A 1 840 ? 23.963 -16.365 -38.262 1.00 88.06 840 THR A C 1
ATOM 6141 O O . THR A 1 840 ? 24.126 -17.570 -38.439 1.00 88.06 840 THR A O 1
ATOM 6144 N N . VAL A 1 841 ? 23.727 -15.845 -37.056 1.00 91.31 841 VAL A N 1
ATOM 6145 C CA . VAL A 1 841 ? 23.496 -16.639 -35.842 1.00 91.31 841 VAL A CA 1
ATOM 6146 C C . VAL A 1 841 ? 22.122 -16.290 -35.289 1.00 91.31 841 VAL A C 1
ATOM 6148 O O . VAL A 1 841 ? 21.789 -15.112 -35.156 1.00 91.31 841 VAL A O 1
ATOM 6151 N N . SER A 1 842 ? 21.305 -17.303 -35.004 1.00 89.69 842 SER A N 1
ATOM 6152 C CA . SER A 1 842 ? 19.908 -17.109 -34.605 1.00 89.69 842 SER A CA 1
ATOM 6153 C C . SER A 1 842 ? 19.377 -18.185 -33.656 1.00 89.69 842 SER A C 1
ATOM 6155 O O . SER A 1 842 ? 19.843 -19.331 -33.635 1.00 89.69 842 SER A O 1
ATOM 6157 N N . ARG A 1 843 ? 18.365 -17.791 -32.876 1.00 90.69 843 ARG A N 1
ATOM 6158 C CA . ARG A 1 843 ? 17.530 -18.638 -32.018 1.00 90.69 843 ARG A CA 1
ATOM 6159 C C . ARG A 1 843 ? 16.202 -17.916 -31.742 1.00 90.69 843 ARG A C 1
ATOM 6161 O O . ARG A 1 843 ? 16.186 -16.692 -31.653 1.00 90.69 843 ARG A O 1
ATOM 6168 N N . ALA A 1 844 ? 15.103 -18.655 -31.585 1.00 86.94 844 ALA A N 1
ATOM 6169 C CA . ALA A 1 844 ? 13.839 -18.093 -31.099 1.00 86.94 844 ALA A CA 1
ATOM 6170 C C . ALA A 1 844 ? 13.999 -17.516 -29.675 1.00 86.94 844 ALA A C 1
ATOM 6172 O O . ALA A 1 844 ? 14.671 -18.131 -28.851 1.00 86.94 844 ALA A O 1
ATOM 6173 N N . GLY A 1 845 ? 13.432 -16.330 -29.417 1.00 84.56 845 GLY A N 1
ATOM 6174 C CA . GLY A 1 845 ? 13.554 -15.595 -28.145 1.00 84.56 845 GLY A CA 1
ATOM 6175 C C . GLY A 1 845 ? 14.843 -14.779 -27.955 1.00 84.56 845 GLY A C 1
ATOM 6176 O O . GLY A 1 845 ? 15.032 -14.175 -26.900 1.00 84.56 845 GLY A O 1
ATOM 6177 N N . PHE A 1 846 ? 15.736 -14.744 -28.952 1.00 91.62 846 PHE A N 1
ATOM 6178 C CA . PHE A 1 846 ? 17.021 -14.037 -28.893 1.00 91.62 846 PHE A CA 1
ATOM 6179 C C . PHE A 1 846 ? 17.192 -13.089 -30.087 1.00 91.62 846 PHE A C 1
ATOM 6181 O O . PHE A 1 846 ? 16.490 -13.181 -31.099 1.00 91.62 846 PHE A O 1
ATOM 6188 N N . THR A 1 847 ? 18.135 -12.154 -29.978 1.00 90.19 847 THR A N 1
ATOM 6189 C CA . THR A 1 847 ? 18.586 -11.324 -31.099 1.00 90.19 847 THR A CA 1
ATOM 6190 C C . THR A 1 847 ? 19.278 -12.176 -32.168 1.00 90.19 847 THR A C 1
ATOM 6192 O O . THR A 1 847 ? 19.813 -13.249 -31.896 1.00 90.19 847 THR A O 1
ATOM 6195 N N . SER A 1 848 ? 19.263 -11.707 -33.417 1.00 86.88 848 SER A N 1
ATOM 6196 C CA . SER A 1 848 ? 19.989 -12.340 -34.520 1.00 86.88 848 SER A CA 1
ATOM 6197 C C . SER A 1 848 ? 21.254 -11.548 -34.842 1.00 86.88 848 SER A C 1
ATOM 6199 O O . SER A 1 848 ? 21.164 -10.425 -35.345 1.00 86.88 848 SER A O 1
ATOM 6201 N N . ALA A 1 849 ? 22.427 -12.132 -34.613 1.00 88.75 849 ALA A N 1
ATOM 6202 C CA . ALA A 1 849 ? 23.679 -11.554 -35.086 1.00 88.75 849 ALA A CA 1
ATOM 6203 C C . ALA A 1 849 ? 23.881 -11.881 -36.567 1.00 88.75 849 ALA A C 1
ATOM 6205 O O . ALA A 1 849 ? 23.542 -12.973 -37.031 1.00 88.75 849 ALA A O 1
ATOM 6206 N N . SER A 1 850 ? 24.437 -10.951 -37.340 1.00 88.31 850 SER A N 1
ATOM 6207 C CA . SER A 1 850 ? 24.836 -11.216 -38.724 1.00 88.31 850 SER A CA 1
ATOM 6208 C C . SER A 1 850 ? 26.019 -10.354 -39.138 1.00 88.31 850 SER A C 1
ATOM 6210 O O . SER A 1 850 ? 26.037 -9.154 -38.875 1.00 88.31 850 SER A O 1
ATOM 6212 N N . GLN A 1 851 ? 27.001 -10.963 -39.800 1.00 89.50 851 GLN A N 1
ATOM 6213 C CA . GLN A 1 851 ? 28.220 -10.292 -40.240 1.00 89.50 851 GLN A CA 1
ATOM 6214 C C . GLN A 1 851 ? 28.631 -10.771 -41.633 1.00 89.50 851 GLN A C 1
ATOM 6216 O O . GLN A 1 851 ? 28.679 -11.970 -41.909 1.00 89.50 851 GLN A O 1
ATOM 6221 N N . PHE A 1 852 ? 28.969 -9.823 -42.507 1.00 84.19 852 PHE A N 1
ATOM 6222 C CA . PHE A 1 852 ? 29.630 -10.134 -43.769 1.00 84.19 852 PHE A CA 1
ATOM 6223 C C . PHE A 1 852 ? 31.102 -10.464 -43.522 1.00 84.19 852 PHE A C 1
ATOM 6225 O O . PHE A 1 852 ? 31.817 -9.690 -42.883 1.00 84.19 852 PHE A O 1
ATOM 6232 N N . VAL A 1 853 ? 31.565 -11.577 -44.084 1.00 81.19 853 VAL A N 1
ATOM 6233 C CA . VAL A 1 853 ? 32.987 -11.913 -44.192 1.00 81.19 853 VAL A CA 1
ATOM 6234 C C . VAL A 1 853 ? 33.384 -12.025 -45.649 1.00 81.19 853 VAL A C 1
ATOM 6236 O O . VAL A 1 853 ? 32.638 -12.537 -46.483 1.00 81.19 853 VAL A O 1
ATOM 6239 N N . GLU A 1 854 ? 34.585 -11.558 -45.950 1.00 79.94 854 GLU A N 1
ATOM 6240 C CA . GLU A 1 854 ? 35.217 -11.759 -47.242 1.00 79.94 854 GLU A CA 1
ATOM 6241 C C . GLU A 1 854 ? 36.345 -12.774 -47.079 1.00 79.94 854 GLU A C 1
ATOM 6243 O O . GLU A 1 854 ? 37.143 -12.694 -46.142 1.00 79.94 854 GLU A O 1
ATOM 6248 N N . ILE A 1 855 ? 36.373 -13.766 -47.963 1.00 69.75 855 ILE A N 1
ATOM 6249 C CA . ILE A 1 855 ? 37.414 -14.791 -48.004 1.00 69.75 855 ILE A CA 1
ATOM 6250 C C . ILE A 1 855 ? 38.256 -14.530 -49.243 1.00 69.75 855 ILE A C 1
ATOM 6252 O O . ILE A 1 855 ? 37.755 -14.560 -50.368 1.00 69.75 855 ILE A O 1
ATOM 6256 N N . THR A 1 856 ? 39.541 -14.261 -49.026 1.00 67.19 856 THR A N 1
ATOM 6257 C CA . THR A 1 856 ? 40.509 -13.893 -50.066 1.00 67.19 856 THR A CA 1
ATOM 6258 C C . THR A 1 856 ? 41.564 -14.987 -50.227 1.00 67.19 856 THR A C 1
ATOM 6260 O O . THR A 1 856 ? 41.612 -15.951 -49.461 1.00 67.19 856 THR A O 1
ATOM 6263 N N . ARG A 1 857 ? 42.418 -14.875 -51.252 1.00 53.09 857 ARG A N 1
ATOM 6264 C CA . ARG A 1 857 ? 43.438 -15.900 -51.548 1.00 53.09 857 ARG A CA 1
ATOM 6265 C C . ARG A 1 857 ? 44.494 -15.998 -50.440 1.00 53.09 857 ARG A C 1
ATOM 6267 O O . ARG A 1 857 ? 45.004 -17.086 -50.190 1.00 53.09 857 ARG A O 1
ATOM 6274 N N . ASP A 1 858 ? 44.766 -14.877 -49.774 1.00 57.44 858 ASP A N 1
ATOM 6275 C CA . ASP A 1 858 ? 45.767 -14.740 -48.710 1.00 57.44 858 ASP A CA 1
ATOM 6276 C C . ASP A 1 858 ? 45.175 -14.943 -47.301 1.00 57.44 858 ASP A C 1
ATOM 6278 O O . ASP A 1 858 ? 45.903 -15.283 -46.368 1.00 57.44 858 ASP A O 1
ATOM 6282 N N . ALA A 1 859 ? 43.848 -14.821 -47.155 1.00 62.50 859 ALA A N 1
ATOM 6283 C CA . ALA A 1 859 ? 43.095 -15.147 -45.943 1.00 62.50 859 ALA A CA 1
ATOM 6284 C C . ALA A 1 859 ? 42.010 -16.222 -46.211 1.00 62.50 859 ALA A C 1
ATOM 6286 O O . ALA A 1 859 ? 40.814 -15.933 -46.147 1.00 62.50 859 ALA A O 1
ATOM 6287 N N . PRO A 1 860 ? 42.395 -17.485 -46.494 1.00 64.62 860 PRO A N 1
ATOM 6288 C CA . PRO A 1 860 ? 41.453 -18.561 -46.819 1.00 64.62 860 PRO A CA 1
ATOM 6289 C C . PRO A 1 860 ? 40.723 -19.159 -45.599 1.00 64.62 860 PRO A C 1
ATOM 6291 O O . PRO A 1 860 ? 39.951 -20.103 -45.767 1.00 64.62 860 PRO A O 1
ATOM 6294 N N . VAL A 1 861 ? 40.965 -18.669 -44.376 1.00 74.88 861 VAL A N 1
ATOM 6295 C CA . VAL A 1 861 ? 40.241 -19.081 -43.159 1.00 74.88 861 VAL A CA 1
ATOM 6296 C C . VAL A 1 861 ? 39.917 -17.849 -42.315 1.00 74.88 861 VAL A C 1
ATOM 6298 O O . VAL A 1 861 ? 40.824 -17.251 -41.734 1.00 74.88 861 VAL A O 1
ATOM 6301 N N . THR A 1 862 ? 38.634 -17.506 -42.206 1.00 81.88 862 THR A N 1
ATOM 6302 C CA . THR A 1 862 ? 38.161 -16.358 -41.413 1.00 81.88 862 THR A CA 1
ATOM 6303 C C . THR A 1 862 ? 37.517 -16.832 -40.113 1.00 81.88 862 THR A C 1
ATOM 6305 O O . THR A 1 862 ? 36.713 -17.765 -40.128 1.00 81.88 862 THR A O 1
ATOM 6308 N N . ARG A 1 863 ? 37.862 -16.191 -38.987 1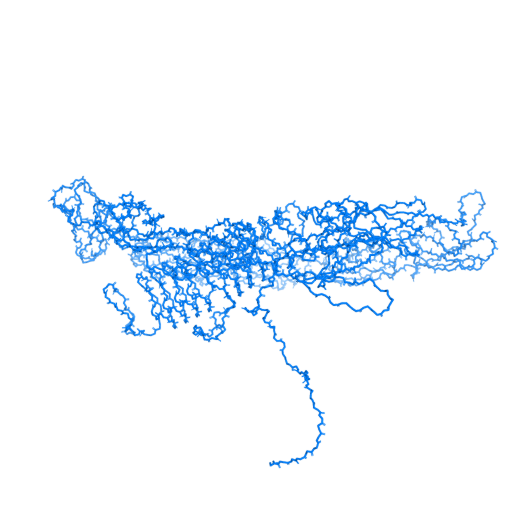.00 86.56 863 ARG A N 1
ATOM 6309 C CA . ARG A 1 863 ? 37.289 -16.481 -37.663 1.00 86.56 863 ARG A CA 1
ATOM 6310 C C . ARG A 1 863 ? 36.329 -15.390 -37.213 1.00 86.56 863 ARG A C 1
ATOM 6312 O O . ARG A 1 863 ? 36.630 -14.211 -37.370 1.00 86.56 863 ARG A O 1
ATOM 6319 N N . LEU A 1 864 ? 35.225 -15.803 -36.605 1.00 87.44 864 LEU A N 1
ATOM 6320 C CA . LEU A 1 864 ? 34.183 -14.947 -36.054 1.00 87.44 864 LEU A CA 1
ATOM 6321 C C . LEU A 1 864 ? 33.871 -15.335 -34.607 1.00 87.44 864 LEU A C 1
ATOM 6323 O O . LEU A 1 864 ? 33.866 -16.516 -34.257 1.00 87.44 864 LEU A O 1
ATOM 6327 N N . ALA A 1 865 ? 33.545 -14.332 -33.798 1.00 86.62 865 ALA A N 1
ATOM 6328 C CA . ALA A 1 865 ? 32.848 -14.496 -32.531 1.00 86.62 865 ALA A CA 1
ATOM 6329 C C . ALA A 1 865 ? 31.558 -13.676 -32.623 1.00 86.62 865 ALA A C 1
ATOM 6331 O O . ALA A 1 865 ? 31.626 -12.474 -32.873 1.00 86.62 865 ALA A O 1
ATOM 6332 N N . LEU A 1 866 ? 30.401 -14.325 -32.487 1.00 88.31 866 LEU A N 1
ATOM 6333 C CA . LEU A 1 866 ? 29.091 -13.683 -32.620 1.00 88.31 866 LEU A CA 1
ATOM 6334 C C . LEU A 1 866 ? 28.247 -13.988 -31.379 1.00 88.31 866 LEU A C 1
ATOM 6336 O O . LEU A 1 866 ? 28.040 -15.152 -31.033 1.00 88.31 866 LEU A O 1
ATOM 6340 N N . GLY A 1 867 ? 27.799 -12.932 -30.701 1.00 86.81 867 GLY A N 1
ATOM 6341 C CA . GLY A 1 867 ? 26.906 -13.017 -29.549 1.00 86.81 867 GLY A CA 1
ATOM 6342 C C . GLY A 1 867 ? 25.442 -12.907 -29.964 1.00 86.81 867 GLY A C 1
ATOM 6343 O O . GLY A 1 867 ? 25.122 -12.132 -30.863 1.00 86.81 867 GLY A O 1
ATOM 6344 N N . ILE A 1 868 ? 24.561 -13.659 -29.307 1.00 89.56 868 ILE A N 1
ATOM 6345 C CA . ILE A 1 868 ? 23.113 -13.436 -29.330 1.00 89.56 868 ILE A CA 1
ATOM 6346 C C . ILE A 1 868 ? 22.600 -13.249 -27.900 1.00 89.56 868 ILE A C 1
ATOM 6348 O O . ILE A 1 868 ? 23.021 -13.949 -26.978 1.00 89.56 868 ILE A O 1
ATOM 6352 N N . GLU A 1 869 ? 21.690 -12.298 -27.730 1.00 88.31 869 GLU A N 1
ATOM 6353 C CA . GLU A 1 869 ? 21.164 -11.846 -26.438 1.00 88.31 869 GLU A CA 1
ATOM 6354 C C . GLU A 1 869 ? 19.677 -12.195 -26.334 1.00 88.31 869 GLU A C 1
ATOM 6356 O O . GLU A 1 869 ? 18.932 -12.014 -27.300 1.00 88.31 869 GLU A O 1
ATOM 6361 N N . LEU A 1 870 ? 19.229 -12.685 -25.177 1.00 87.75 870 LEU A N 1
ATOM 6362 C CA . LEU A 1 870 ? 17.808 -12.909 -24.890 1.00 87.75 870 LEU A CA 1
ATOM 6363 C C . LEU A 1 870 ? 17.021 -11.603 -25.095 1.00 87.75 870 LEU A C 1
ATOM 6365 O O . LEU A 1 870 ? 17.397 -10.566 -24.551 1.00 87.75 870 LEU A O 1
ATOM 6369 N N . ASN A 1 871 ? 15.924 -11.655 -25.855 1.00 86.56 871 ASN A N 1
ATOM 6370 C CA . ASN A 1 871 ? 15.047 -10.502 -26.094 1.00 86.56 871 ASN A CA 1
ATOM 6371 C C . ASN A 1 871 ? 13.596 -10.727 -25.648 1.00 86.56 871 ASN A C 1
ATOM 6373 O O . ASN A 1 871 ? 12.946 -9.766 -25.239 1.00 86.56 871 ASN A O 1
ATOM 6377 N N . ASN A 1 872 ? 13.101 -11.965 -25.664 1.00 87.19 872 ASN A N 1
ATOM 6378 C CA . ASN A 1 872 ? 11.770 -12.327 -25.189 1.00 87.19 872 ASN A CA 1
ATOM 6379 C C . ASN A 1 872 ? 11.805 -13.759 -24.640 1.00 87.19 872 ASN A C 1
ATOM 6381 O O . ASN A 1 872 ? 12.140 -14.699 -25.364 1.00 87.19 872 ASN A O 1
ATOM 6385 N N . LEU A 1 873 ? 11.484 -13.914 -23.354 1.00 85.88 873 LEU A N 1
ATOM 6386 C CA . LEU A 1 873 ? 11.638 -15.181 -22.643 1.00 85.88 873 LEU A CA 1
ATOM 6387 C C . LEU A 1 873 ? 10.551 -16.201 -23.010 1.00 85.88 873 LEU A C 1
ATOM 6389 O O . LEU A 1 873 ? 10.866 -17.369 -23.224 1.00 85.88 873 LEU A O 1
ATOM 6393 N N . ALA A 1 874 ? 9.306 -15.756 -23.198 1.00 81.81 874 ALA A N 1
ATOM 6394 C CA . ALA A 1 874 ? 8.201 -16.608 -23.648 1.00 81.81 874 ALA A CA 1
ATOM 6395 C C . ALA A 1 874 ? 8.506 -17.306 -24.992 1.00 81.81 874 ALA A C 1
ATOM 6397 O O . ALA A 1 874 ? 8.241 -18.493 -25.174 1.00 81.81 874 ALA A O 1
ATOM 6398 N N . ALA A 1 875 ? 9.137 -16.592 -25.930 1.00 85.06 875 ALA A N 1
ATOM 6399 C CA . ALA A 1 875 ? 9.558 -17.123 -27.225 1.00 85.06 875 ALA A CA 1
ATOM 6400 C C . ALA A 1 875 ? 10.878 -17.922 -27.184 1.00 85.06 875 ALA A C 1
ATOM 6402 O O . ALA A 1 875 ? 11.259 -18.505 -28.202 1.00 85.06 875 ALA A O 1
ATOM 6403 N N . ALA A 1 876 ? 11.588 -17.945 -26.050 1.00 85.75 876 ALA A N 1
ATOM 6404 C CA . ALA A 1 876 ? 12.855 -18.663 -25.892 1.00 85.75 876 ALA A CA 1
ATOM 6405 C C . ALA A 1 876 ? 12.679 -20.155 -25.568 1.00 85.75 876 ALA A C 1
ATOM 6407 O O . ALA A 1 876 ? 13.612 -20.930 -25.817 1.00 85.75 876 ALA A O 1
ATOM 6408 N N . GLY A 1 877 ? 11.513 -20.542 -25.029 1.00 84.44 877 GLY A N 1
ATOM 6409 C CA . GLY A 1 877 ? 11.186 -21.921 -24.653 1.00 84.44 877 GLY A CA 1
ATOM 6410 C C . GLY A 1 877 ? 12.190 -22.511 -23.662 1.00 84.44 877 GLY A C 1
ATOM 6411 O O . GLY A 1 877 ? 12.729 -23.589 -23.914 1.00 84.44 877 GLY A O 1
ATOM 6412 N N . LEU A 1 878 ? 12.515 -21.754 -22.609 1.00 86.00 878 LEU A N 1
ATOM 6413 C CA . LEU A 1 878 ? 13.411 -22.197 -21.543 1.00 86.00 878 LEU A CA 1
ATOM 6414 C C . LEU A 1 878 ? 12.624 -22.920 -20.445 1.00 86.00 878 LEU A C 1
ATOM 6416 O O . LEU A 1 878 ? 11.493 -22.554 -20.150 1.00 86.00 878 LEU A O 1
ATOM 6420 N N . ASP A 1 879 ? 13.256 -23.932 -19.864 1.00 85.62 879 ASP A N 1
ATOM 6421 C CA . ASP A 1 879 ? 12.739 -24.752 -18.765 1.00 85.62 879 ASP A CA 1
ATOM 6422 C C . ASP A 1 879 ? 13.426 -24.334 -17.452 1.00 85.62 879 ASP A C 1
ATOM 6424 O O . ASP A 1 879 ? 14.660 -24.205 -17.415 1.00 85.62 879 ASP A O 1
ATOM 6428 N N . PHE A 1 880 ? 12.627 -24.091 -16.408 1.00 83.25 880 PHE A N 1
ATOM 6429 C CA . PHE A 1 880 ? 13.051 -23.551 -15.112 1.00 83.25 880 PHE A CA 1
ATOM 6430 C C . PHE A 1 880 ? 12.588 -24.375 -13.898 1.00 83.25 880 PHE A C 1
ATOM 6432 O O . PHE A 1 880 ? 12.783 -23.912 -12.773 1.00 83.25 880 PHE A O 1
ATOM 6439 N N . ASP A 1 881 ? 12.041 -25.581 -14.088 1.00 82.31 881 ASP A N 1
ATOM 6440 C CA . ASP A 1 881 ? 11.596 -26.438 -12.975 1.00 82.31 881 ASP A CA 1
ATOM 6441 C C . ASP A 1 881 ? 12.745 -26.697 -11.977 1.00 82.31 881 ASP A C 1
ATOM 6443 O O . ASP A 1 881 ? 13.824 -27.184 -12.337 1.00 82.31 881 ASP A O 1
ATOM 6447 N N . GLY A 1 882 ? 12.551 -26.289 -10.719 1.00 77.25 882 GLY A N 1
ATOM 6448 C CA . GLY A 1 882 ? 13.556 -26.361 -9.656 1.00 77.25 882 GLY A CA 1
ATOM 6449 C C . GLY A 1 882 ? 14.818 -25.509 -9.871 1.00 77.25 882 GLY A C 1
ATOM 6450 O O . GLY A 1 882 ? 15.816 -25.716 -9.172 1.00 77.25 882 GLY A O 1
ATOM 6451 N N . VAL A 1 883 ? 14.830 -24.572 -10.827 1.00 80.25 883 VAL A N 1
ATOM 6452 C CA . VAL A 1 883 ? 15.985 -23.700 -11.099 1.00 80.25 883 VAL A CA 1
ATOM 6453 C C . VAL A 1 883 ? 15.965 -22.485 -10.159 1.00 80.25 883 VAL A C 1
ATOM 6455 O O . VAL A 1 883 ? 15.003 -21.718 -10.189 1.00 80.25 883 VAL A O 1
ATOM 6458 N N . PRO A 1 884 ? 17.030 -22.250 -9.363 1.00 80.06 884 PRO A N 1
ATOM 6459 C CA . PRO A 1 884 ? 17.140 -21.051 -8.542 1.00 80.06 884 PRO A CA 1
ATOM 6460 C C . PRO A 1 884 ? 17.466 -19.824 -9.404 1.00 80.06 884 PRO A C 1
ATOM 6462 O O . PRO A 1 884 ? 18.484 -19.793 -10.104 1.00 80.06 884 PRO A O 1
ATOM 6465 N N . LEU A 1 885 ? 16.615 -18.803 -9.327 1.00 81.06 885 LEU A N 1
ATOM 6466 C CA . LEU A 1 885 ? 16.731 -17.537 -10.048 1.00 81.06 885 LEU A CA 1
ATOM 6467 C C . LEU A 1 885 ? 16.757 -16.363 -9.052 1.00 81.06 885 LEU A C 1
ATOM 6469 O O . LEU A 1 885 ? 15.814 -16.136 -8.295 1.00 81.06 885 LEU A O 1
ATOM 6473 N N . GLU A 1 886 ? 17.851 -15.601 -9.061 1.00 79.19 886 GLU A N 1
ATOM 6474 C CA . GLU A 1 886 ? 17.989 -14.373 -8.266 1.00 79.19 886 GLU A CA 1
ATOM 6475 C C . GLU A 1 886 ? 17.339 -13.179 -8.983 1.00 79.19 886 GLU A C 1
ATOM 6477 O O . GLU A 1 886 ? 17.480 -13.022 -10.197 1.00 79.19 886 GLU A O 1
ATOM 6482 N N . ALA A 1 887 ? 16.708 -12.269 -8.242 1.00 71.75 887 ALA A N 1
ATOM 6483 C CA . ALA A 1 887 ? 15.989 -11.129 -8.813 1.00 71.75 887 ALA A CA 1
ATOM 6484 C C . ALA A 1 887 ? 16.837 -10.231 -9.734 1.00 71.75 887 ALA A C 1
ATOM 6486 O O . ALA A 1 887 ? 16.393 -9.855 -10.820 1.00 71.75 887 ALA A O 1
ATOM 6487 N N . CYS A 1 888 ? 18.094 -9.942 -9.375 1.00 72.12 888 CYS A N 1
ATOM 6488 C CA . CYS A 1 888 ? 19.005 -9.192 -10.250 1.00 72.12 888 CYS A CA 1
ATOM 6489 C C . CYS A 1 888 ? 19.319 -9.922 -11.568 1.00 72.12 888 CYS A C 1
ATOM 6491 O O . CYS A 1 888 ? 19.637 -9.269 -12.563 1.00 72.12 888 CYS A O 1
ATOM 6493 N N . ALA A 1 889 ? 19.200 -11.254 -11.616 1.00 74.06 889 ALA A N 1
ATOM 6494 C CA . ALA A 1 889 ? 19.357 -12.008 -12.853 1.00 74.06 889 ALA A CA 1
ATOM 6495 C C . ALA A 1 889 ? 18.199 -11.763 -13.835 1.00 74.06 889 ALA A C 1
ATOM 6497 O O . ALA A 1 889 ? 18.412 -11.960 -15.025 1.00 74.06 889 ALA A O 1
ATOM 6498 N N . LEU A 1 890 ? 17.033 -11.274 -13.388 1.00 77.00 890 LEU A N 1
ATOM 6499 C CA . LEU A 1 890 ? 15.836 -11.055 -14.216 1.00 77.00 890 LEU A CA 1
ATOM 6500 C C . LEU A 1 890 ? 15.545 -9.571 -14.553 1.00 77.00 890 LEU A C 1
ATOM 6502 O O . LEU A 1 890 ? 14.553 -9.273 -15.208 1.00 77.00 890 LEU A O 1
ATOM 6506 N N . ARG A 1 891 ? 16.420 -8.621 -14.188 1.00 74.94 891 ARG A N 1
ATOM 6507 C CA . ARG A 1 891 ? 16.228 -7.160 -14.409 1.00 74.94 891 ARG A CA 1
ATOM 6508 C C . ARG A 1 891 ? 16.860 -6.584 -15.690 1.00 74.94 891 ARG A C 1
ATOM 6510 O O . ARG A 1 891 ? 17.133 -5.385 -15.779 1.00 74.94 891 ARG A O 1
ATOM 6517 N N . GLY A 1 892 ? 17.156 -7.431 -16.671 1.00 69.94 892 GLY A N 1
ATOM 6518 C CA . GLY A 1 892 ? 17.794 -7.044 -17.934 1.00 69.94 892 GLY A CA 1
ATOM 6519 C C . GLY A 1 892 ? 16.844 -6.434 -18.982 1.00 69.94 892 GLY A C 1
ATOM 6520 O O . GLY A 1 892 ? 15.686 -6.137 -18.699 1.00 69.94 892 GLY A O 1
ATOM 6521 N N . PRO A 1 893 ? 17.318 -6.235 -20.228 1.00 70.94 893 PRO A N 1
ATOM 6522 C CA . PRO A 1 893 ? 16.564 -5.542 -21.281 1.00 70.94 893 PRO A CA 1
ATOM 6523 C C . PRO A 1 893 ? 15.498 -6.400 -21.997 1.00 70.94 893 PRO A C 1
ATOM 6525 O O . PRO A 1 893 ? 14.848 -5.902 -22.923 1.00 70.94 893 PRO A O 1
ATOM 6528 N N . TYR A 1 894 ? 15.336 -7.666 -21.609 1.00 78.50 894 TYR A N 1
ATOM 6529 C CA . TYR A 1 894 ? 14.440 -8.651 -22.225 1.00 78.50 894 TYR A CA 1
ATOM 6530 C C . TYR A 1 894 ? 12.983 -8.526 -21.755 1.00 78.50 894 TYR A C 1
ATOM 6532 O O . TYR A 1 894 ? 12.680 -7.957 -20.711 1.00 78.50 894 TYR A O 1
ATOM 6540 N N . ASP A 1 895 ? 12.074 -9.074 -22.558 1.00 79.44 895 ASP A N 1
ATOM 6541 C CA . ASP A 1 895 ? 10.640 -9.137 -22.286 1.00 79.44 895 ASP A CA 1
ATOM 6542 C C . ASP A 1 895 ? 10.281 -10.431 -21.529 1.00 79.44 895 ASP A C 1
ATOM 6544 O O . ASP A 1 895 ? 10.517 -11.531 -22.039 1.00 79.44 895 ASP A O 1
ATOM 6548 N N . LEU A 1 896 ? 9.736 -10.291 -20.316 1.00 80.81 896 LEU A N 1
ATOM 6549 C CA . LEU A 1 896 ? 9.326 -11.394 -19.430 1.00 80.81 896 LEU A CA 1
ATOM 6550 C C . LEU A 1 896 ? 7.814 -11.672 -19.452 1.00 80.81 896 LEU A C 1
ATOM 6552 O O . LEU A 1 896 ? 7.353 -12.628 -18.830 1.00 80.81 896 LEU A O 1
ATOM 6556 N N . ARG A 1 897 ? 7.029 -10.860 -20.166 1.00 81.12 897 ARG A N 1
ATOM 6557 C CA . ARG A 1 897 ? 5.571 -11.018 -20.214 1.00 81.12 897 ARG A CA 1
ATOM 6558 C C . ARG A 1 897 ? 5.209 -12.341 -20.872 1.00 81.12 897 ARG A C 1
ATOM 6560 O O . ARG A 1 897 ? 5.745 -12.677 -21.929 1.00 81.12 897 ARG A O 1
ATOM 6567 N N . GLN A 1 898 ? 4.278 -13.066 -20.257 1.00 80.38 898 GLN A N 1
ATOM 6568 C CA . GLN A 1 898 ? 3.893 -14.424 -20.661 1.00 80.38 898 GLN A CA 1
ATOM 6569 C C . GLN A 1 898 ? 5.041 -15.453 -20.660 1.00 80.38 898 GLN A C 1
ATOM 6571 O O . GLN A 1 898 ? 4.946 -16.469 -21.348 1.00 80.38 898 GLN A O 1
ATOM 6576 N N . ALA A 1 899 ? 6.128 -15.204 -19.921 1.00 83.75 899 ALA A N 1
ATOM 6577 C CA . ALA A 1 899 ? 7.141 -16.223 -19.671 1.00 83.75 899 ALA A CA 1
ATOM 6578 C C . ALA A 1 899 ? 6.594 -17.333 -18.762 1.00 83.75 899 ALA A C 1
ATOM 6580 O O . ALA A 1 899 ? 5.761 -17.076 -17.894 1.00 83.75 899 ALA A O 1
ATOM 6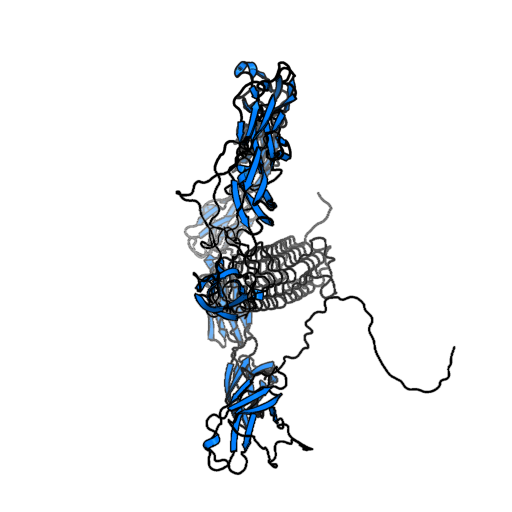581 N N . ASP A 1 900 ? 7.098 -18.546 -18.968 1.00 85.19 900 ASP A N 1
ATOM 6582 C CA . ASP A 1 900 ? 6.849 -19.699 -18.108 1.00 85.19 900 ASP A CA 1
ATOM 6583 C C . ASP A 1 900 ? 7.985 -19.804 -17.079 1.00 85.19 900 ASP A C 1
ATOM 6585 O O . ASP A 1 900 ? 9.163 -19.813 -17.442 1.00 85.19 900 ASP A O 1
ATOM 6589 N N . PHE A 1 901 ? 7.613 -19.827 -15.805 1.00 83.06 901 PHE A N 1
ATOM 6590 C CA . PHE A 1 901 ? 8.451 -19.998 -14.620 1.00 83.06 901 PHE A CA 1
ATOM 6591 C C . PHE A 1 901 ? 7.828 -21.051 -13.674 1.00 83.06 901 PHE A C 1
ATOM 6593 O O . PHE A 1 901 ? 8.081 -21.033 -12.468 1.00 83.06 901 PHE A O 1
ATOM 6600 N N . THR A 1 902 ? 6.992 -21.955 -14.199 1.00 77.19 902 THR A N 1
ATOM 6601 C CA . THR A 1 902 ? 6.337 -23.026 -13.429 1.00 77.19 902 THR A CA 1
ATOM 6602 C C . THR A 1 902 ? 7.374 -23.829 -12.633 1.00 77.19 902 THR A C 1
ATOM 6604 O O . THR A 1 902 ? 8.358 -24.306 -13.199 1.00 77.19 902 THR A O 1
ATOM 6607 N N . GLY A 1 903 ? 7.175 -23.966 -11.317 1.00 75.38 903 GLY A N 1
ATOM 6608 C CA . GLY A 1 903 ? 8.101 -24.682 -10.424 1.00 75.38 903 GLY A CA 1
ATOM 6609 C C . GLY A 1 903 ? 9.482 -24.033 -10.214 1.00 75.38 903 GLY A C 1
ATOM 6610 O O . GLY A 1 903 ? 10.373 -24.672 -9.649 1.00 75.38 903 GLY A O 1
ATOM 6611 N N . ALA A 1 904 ? 9.704 -22.790 -10.656 1.00 82.75 904 ALA A N 1
ATOM 6612 C CA . ALA A 1 904 ? 10.956 -22.074 -10.404 1.00 82.75 904 ALA A CA 1
ATOM 6613 C C . ALA A 1 904 ? 11.103 -21.669 -8.924 1.00 82.75 904 ALA A C 1
ATOM 6615 O O . ALA A 1 904 ? 10.116 -21.443 -8.221 1.00 82.75 904 ALA A O 1
ATOM 6616 N N . VAL A 1 905 ? 12.352 -21.522 -8.466 1.00 82.75 905 VAL A N 1
ATOM 6617 C CA . VAL A 1 905 ? 12.676 -21.032 -7.114 1.00 82.75 905 VAL A CA 1
ATOM 6618 C C . VAL A 1 905 ? 13.232 -19.616 -7.237 1.00 82.75 905 VAL A C 1
ATOM 6620 O O . VAL A 1 905 ? 14.342 -19.417 -7.736 1.00 82.75 905 VAL A O 1
ATOM 6623 N N . LEU A 1 906 ? 12.458 -18.617 -6.822 1.00 81.75 906 LEU A N 1
ATOM 6624 C CA . LEU A 1 906 ? 12.715 -17.203 -7.097 1.00 81.75 906 LEU A CA 1
ATOM 6625 C C . LEU A 1 906 ? 13.035 -16.449 -5.806 1.00 81.75 906 LEU A C 1
ATOM 6627 O O . LEU A 1 906 ? 12.315 -16.541 -4.820 1.00 81.75 906 LEU A O 1
ATOM 6631 N N . SER A 1 907 ? 14.139 -15.695 -5.793 1.00 77.19 907 SER A N 1
ATOM 6632 C CA . SER A 1 907 ? 14.640 -15.086 -4.551 1.00 77.19 907 SER A CA 1
ATOM 6633 C C . SER A 1 907 ? 15.279 -13.707 -4.723 1.00 77.19 907 SER A C 1
ATOM 6635 O O . SER A 1 907 ? 15.924 -13.405 -5.731 1.00 77.19 907 SER A O 1
ATOM 6637 N N . GLY A 1 908 ? 15.136 -12.880 -3.684 1.00 70.75 908 GLY A N 1
ATOM 6638 C CA . GLY A 1 908 ? 15.697 -11.533 -3.593 1.00 70.75 908 GLY A CA 1
ATOM 6639 C C . GLY A 1 908 ? 14.669 -10.416 -3.792 1.00 70.75 908 GLY A C 1
ATOM 6640 O O . GLY A 1 908 ? 13.462 -10.643 -3.805 1.00 70.75 908 GLY A O 1
ATOM 6641 N N . GLU A 1 909 ? 15.180 -9.194 -3.925 1.00 70.06 909 GLU A N 1
ATOM 6642 C CA . GLU A 1 909 ? 14.385 -7.982 -4.142 1.00 70.06 909 GLU A CA 1
ATOM 6643 C C . GLU A 1 909 ? 14.054 -7.842 -5.634 1.00 70.06 909 GLU A C 1
ATOM 6645 O O . GLU A 1 909 ? 14.941 -7.582 -6.456 1.00 70.06 909 GLU A O 1
ATOM 6650 N N . PHE A 1 910 ? 12.779 -8.000 -5.990 1.00 66.75 910 PHE A N 1
ATOM 6651 C CA . PHE A 1 910 ? 12.187 -7.808 -7.320 1.00 66.75 910 PHE A CA 1
ATOM 6652 C C . PHE A 1 910 ? 11.527 -6.417 -7.488 1.00 66.75 910 PHE A C 1
ATOM 6654 O O . PHE A 1 910 ? 11.319 -5.990 -8.627 1.00 66.75 910 PHE A O 1
ATOM 6661 N N . GLY A 1 911 ? 11.343 -5.651 -6.402 1.00 62.81 911 GLY A N 1
ATOM 6662 C CA . GLY A 1 911 ? 10.745 -4.306 -6.389 1.00 62.81 911 GLY A CA 1
ATOM 6663 C C . GLY A 1 911 ? 11.615 -3.116 -6.852 1.00 62.81 911 GLY A C 1
ATOM 6664 O O . GLY A 1 911 ? 12.576 -3.304 -7.610 1.00 62.81 911 GLY A O 1
ATOM 6665 N N . PRO A 1 912 ? 11.319 -1.856 -6.468 1.00 57.69 912 PRO A N 1
ATOM 6666 C CA . PRO A 1 912 ? 12.035 -0.659 -6.927 1.00 57.69 912 PRO A CA 1
ATOM 6667 C C . PRO A 1 912 ? 13.365 -0.411 -6.182 1.00 57.69 912 PRO A C 1
ATOM 6669 O O . PRO A 1 912 ? 13.527 0.572 -5.456 1.00 57.69 912 PRO A O 1
ATOM 6672 N N . VAL A 1 913 ? 14.365 -1.269 -6.404 1.00 59.12 913 VAL A N 1
ATOM 6673 C CA . VAL A 1 913 ? 15.747 -1.026 -5.938 1.00 59.12 913 VAL A CA 1
ATOM 6674 C C . VAL A 1 913 ? 16.454 0.074 -6.745 1.00 59.12 913 VAL A C 1
ATOM 6676 O O . VAL A 1 913 ? 16.250 0.188 -7.959 1.00 59.12 913 VAL A O 1
ATOM 6679 N N . PRO A 1 914 ? 17.342 0.869 -6.115 1.00 58.34 914 PRO A N 1
ATOM 6680 C CA . PRO A 1 914 ? 18.179 1.821 -6.833 1.00 58.34 914 PRO A CA 1
ATOM 6681 C C . PRO A 1 914 ? 19.177 1.094 -7.752 1.00 58.34 914 PRO A C 1
ATOM 6683 O O . PRO A 1 914 ? 19.611 -0.030 -7.492 1.00 58.34 914 PRO A O 1
ATOM 6686 N N . ALA A 1 915 ? 19.541 1.744 -8.861 1.00 53.41 915 ALA A N 1
ATOM 6687 C CA . ALA A 1 915 ? 20.268 1.114 -9.970 1.00 53.41 915 ALA A CA 1
ATOM 6688 C C . ALA A 1 915 ? 21.715 0.673 -9.651 1.00 53.41 915 ALA A C 1
ATOM 6690 O O . ALA A 1 915 ? 22.363 0.060 -10.495 1.00 53.41 915 ALA A O 1
ATOM 6691 N N . ASP A 1 916 ? 22.230 0.978 -8.460 1.00 58.38 916 ASP A N 1
ATOM 6692 C CA . ASP A 1 916 ? 23.528 0.545 -7.940 1.00 58.38 916 ASP A CA 1
ATOM 6693 C C . ASP A 1 916 ? 23.474 -0.764 -7.124 1.00 58.38 916 ASP A C 1
ATOM 6695 O O . ASP A 1 916 ? 24.523 -1.370 -6.902 1.00 58.38 916 ASP A O 1
ATOM 6699 N N . ALA A 1 917 ? 22.285 -1.247 -6.736 1.00 56.78 917 ALA A N 1
ATOM 6700 C CA . ALA A 1 917 ? 22.124 -2.491 -5.974 1.00 56.78 917 ALA A CA 1
ATOM 6701 C C . ALA A 1 917 ? 22.490 -3.747 -6.793 1.00 56.78 917 ALA A C 1
ATOM 6703 O O . ALA A 1 917 ? 23.289 -4.579 -6.356 1.00 56.78 917 ALA A O 1
ATOM 6704 N N . CYS A 1 918 ? 21.968 -3.871 -8.018 1.00 56.31 918 CYS A N 1
ATOM 6705 C CA . CYS A 1 918 ? 22.291 -4.979 -8.923 1.00 56.31 918 CYS A CA 1
ATOM 6706 C C . CYS A 1 918 ? 23.625 -4.733 -9.649 1.00 56.31 918 CYS A C 1
ATOM 6708 O O . CYS A 1 918 ? 23.646 -4.409 -10.836 1.00 56.31 918 CYS A O 1
ATOM 6710 N N . GLY A 1 919 ? 24.744 -4.921 -8.937 1.00 52.12 919 GLY A N 1
ATOM 6711 C CA . GLY A 1 919 ? 26.130 -4.591 -9.331 1.00 52.12 919 GLY A CA 1
ATOM 6712 C C . GLY A 1 919 ? 26.746 -5.291 -10.562 1.00 52.12 919 GLY A C 1
ATOM 6713 O O . GLY A 1 919 ? 27.966 -5.427 -10.639 1.00 52.12 919 GLY A O 1
ATOM 6714 N N . GLY A 1 920 ? 25.930 -5.732 -11.520 1.00 52.44 920 GLY A N 1
ATOM 6715 C CA . GLY A 1 920 ? 26.326 -6.168 -12.865 1.00 52.44 920 GLY A CA 1
ATOM 6716 C C . GLY A 1 920 ? 25.418 -5.634 -13.985 1.00 52.44 920 GLY A C 1
ATOM 6717 O O . GLY A 1 920 ? 25.754 -5.774 -15.161 1.00 52.44 920 GLY A O 1
ATOM 6718 N N . CYS A 1 921 ? 24.293 -4.999 -13.649 1.00 49.72 921 CYS A N 1
ATOM 6719 C CA . CYS A 1 921 ? 23.398 -4.353 -14.601 1.00 49.72 921 CYS A CA 1
ATOM 6720 C C . CYS A 1 921 ? 23.847 -2.897 -14.827 1.00 49.72 921 CYS A C 1
ATOM 6722 O O . CYS A 1 921 ? 24.203 -2.191 -13.888 1.00 49.72 921 CYS A O 1
ATOM 6724 N N . GLY A 1 922 ? 23.872 -2.444 -16.085 1.00 51.06 922 GLY A N 1
ATOM 6725 C CA . GLY A 1 922 ? 24.228 -1.059 -16.424 1.00 51.06 922 GLY A CA 1
ATOM 6726 C C . GLY A 1 922 ? 23.068 -0.074 -16.223 1.00 51.06 922 GLY A C 1
ATOM 6727 O O . GLY A 1 922 ? 22.091 -0.369 -15.544 1.00 51.06 922 GLY A O 1
ATOM 6728 N N . MET A 1 923 ? 23.106 1.065 -16.925 1.00 44.06 923 MET A N 1
ATOM 6729 C CA . MET A 1 923 ? 22.009 2.059 -16.996 1.00 44.06 923 MET A CA 1
ATOM 6730 C C . MET A 1 923 ? 20.731 1.553 -17.718 1.00 44.06 923 MET A C 1
ATOM 6732 O O . MET A 1 923 ? 20.006 2.332 -18.330 1.00 44.06 923 MET A O 1
ATOM 6736 N N . TYR A 1 924 ? 20.469 0.244 -17.681 1.00 48.47 924 TYR A N 1
ATOM 6737 C CA . TYR A 1 924 ? 19.399 -0.447 -18.401 1.00 48.47 924 TYR A CA 1
ATOM 6738 C C . TYR A 1 924 ? 18.568 -1.387 -17.512 1.00 48.47 924 TYR A C 1
ATOM 6740 O O . TYR A 1 924 ? 17.782 -2.164 -18.051 1.00 48.47 924 TYR A O 1
ATOM 6748 N N . CYS A 1 925 ? 18.707 -1.314 -16.180 1.00 50.00 925 CYS A N 1
ATOM 6749 C CA . CYS A 1 925 ? 17.759 -1.939 -15.255 1.00 50.00 925 CYS A CA 1
ATOM 6750 C C . CYS A 1 925 ? 16.339 -1.462 -15.586 1.00 50.00 925 CYS A C 1
ATOM 6752 O O . CYS A 1 925 ? 16.045 -0.270 -15.467 1.00 50.00 925 CYS A O 1
ATOM 6754 N N . ARG A 1 926 ? 15.467 -2.378 -16.006 1.00 57.91 926 ARG A N 1
ATOM 6755 C CA . ARG A 1 926 ? 14.027 -2.115 -16.112 1.00 57.91 926 ARG A CA 1
ATOM 6756 C C . ARG A 1 926 ? 13.326 -2.550 -14.828 1.00 57.91 926 ARG A C 1
ATOM 6758 O O . ARG A 1 926 ? 13.851 -3.375 -14.078 1.00 57.91 926 ARG A O 1
ATOM 6765 N N . ALA A 1 927 ? 12.137 -1.998 -14.595 1.00 59.38 927 ALA A N 1
ATOM 6766 C CA . ALA A 1 927 ? 11.189 -2.602 -13.668 1.00 59.38 927 ALA A CA 1
ATOM 6767 C C . ALA A 1 927 ? 10.787 -4.001 -14.179 1.00 59.38 927 ALA A C 1
ATOM 6769 O O . ALA A 1 927 ? 10.889 -4.290 -15.378 1.00 59.38 927 ALA A O 1
ATOM 6770 N N . LEU A 1 928 ? 10.410 -4.889 -13.260 1.00 69.31 928 LEU A N 1
ATOM 6771 C CA . LEU A 1 928 ? 10.187 -6.298 -13.562 1.00 69.31 928 LEU A CA 1
ATOM 6772 C C . LEU A 1 928 ? 8.737 -6.542 -14.003 1.00 69.31 928 LEU A C 1
ATOM 6774 O O . LEU A 1 928 ? 7.860 -6.812 -13.189 1.00 69.31 928 LEU A O 1
ATOM 6778 N N . ASN A 1 929 ? 8.492 -6.495 -15.310 1.00 74.69 929 ASN A N 1
ATOM 6779 C CA . ASN A 1 929 ? 7.147 -6.686 -15.840 1.00 74.69 929 ASN A CA 1
ATOM 6780 C C . ASN A 1 929 ? 6.765 -8.178 -15.955 1.00 74.69 929 ASN A C 1
ATOM 6782 O O . ASN A 1 929 ? 7.095 -8.834 -16.946 1.00 74.69 929 ASN A O 1
ATOM 6786 N N . LEU A 1 930 ? 6.049 -8.702 -14.954 1.00 77.69 930 LEU A N 1
ATOM 6787 C CA . LEU A 1 930 ? 5.547 -10.088 -14.905 1.00 77.69 930 LEU A CA 1
ATOM 6788 C C . LEU A 1 930 ? 4.122 -10.260 -15.477 1.00 77.69 930 LEU A C 1
ATOM 6790 O O . LEU A 1 930 ? 3.499 -11.303 -15.275 1.00 77.69 930 LEU A O 1
ATOM 6794 N N . ALA A 1 931 ? 3.582 -9.266 -16.193 1.00 80.50 931 ALA A N 1
ATOM 6795 C CA . ALA A 1 931 ? 2.205 -9.303 -16.691 1.00 80.50 931 ALA A CA 1
ATOM 6796 C C . ALA A 1 931 ? 1.922 -10.561 -17.539 1.00 80.50 931 ALA A C 1
ATOM 6798 O O . ALA A 1 931 ? 2.586 -10.833 -18.549 1.00 80.50 931 ALA A O 1
ATOM 6799 N N . GLY A 1 932 ? 0.916 -11.333 -17.122 1.00 78.94 932 GLY A N 1
ATOM 6800 C CA . GLY A 1 932 ? 0.520 -12.591 -17.755 1.00 78.94 932 GLY A CA 1
ATOM 6801 C C . GLY A 1 932 ? 1.542 -13.735 -17.706 1.00 78.94 932 GLY A C 1
ATOM 6802 O O . GLY A 1 932 ? 1.357 -14.687 -18.462 1.00 78.94 932 GLY A O 1
ATOM 6803 N N . ALA A 1 933 ? 2.613 -13.646 -16.906 1.00 85.19 933 ALA A N 1
ATOM 6804 C CA . ALA A 1 933 ? 3.572 -14.740 -16.708 1.00 85.19 933 ALA A CA 1
ATOM 6805 C C . ALA A 1 933 ? 2.959 -15.913 -15.918 1.00 85.19 933 ALA A C 1
ATOM 6807 O O . ALA A 1 933 ? 1.996 -15.725 -15.168 1.00 85.19 933 ALA A O 1
ATOM 6808 N N . ASP A 1 934 ? 3.525 -17.110 -16.082 1.00 86.12 934 ASP A N 1
ATOM 6809 C CA . ASP A 1 934 ? 3.105 -18.323 -15.379 1.00 86.12 934 ASP A CA 1
ATOM 6810 C C . ASP A 1 934 ? 4.116 -18.704 -14.291 1.00 86.12 934 ASP A C 1
ATOM 6812 O O . ASP A 1 934 ? 5.246 -19.075 -14.584 1.00 86.12 934 ASP A O 1
ATOM 6816 N N . LEU A 1 935 ? 3.708 -18.568 -13.033 1.00 85.88 935 LEU A N 1
ATOM 6817 C CA . LEU A 1 935 ? 4.447 -18.888 -11.806 1.00 85.88 935 LEU A CA 1
ATOM 6818 C C . LEU A 1 935 ? 3.674 -19.944 -10.991 1.00 85.88 935 LEU A C 1
ATOM 6820 O O . LEU A 1 935 ? 3.743 -19.976 -9.763 1.00 85.88 935 LEU A O 1
ATOM 6824 N N . THR A 1 936 ? 2.894 -20.795 -11.672 1.00 82.44 936 THR A N 1
ATOM 6825 C CA . THR A 1 936 ? 2.138 -21.887 -11.041 1.00 82.44 936 THR A CA 1
ATOM 6826 C C . THR A 1 936 ? 3.090 -22.782 -10.230 1.00 82.44 936 THR A C 1
ATOM 6828 O O . THR A 1 936 ? 4.100 -23.258 -10.755 1.00 82.44 936 THR A O 1
ATOM 6831 N N . GLY A 1 937 ? 2.790 -22.995 -8.946 1.00 74.75 937 GLY A N 1
ATOM 6832 C CA . GLY A 1 937 ? 3.610 -23.806 -8.035 1.00 74.75 937 GLY A CA 1
ATOM 6833 C C . GLY A 1 937 ? 5.037 -23.295 -7.775 1.00 74.75 937 GLY A C 1
ATOM 6834 O O . GLY A 1 937 ? 5.887 -24.090 -7.377 1.00 74.75 937 GLY A O 1
ATOM 6835 N N . ALA A 1 938 ? 5.338 -22.019 -8.043 1.00 80.06 938 ALA A N 1
ATOM 6836 C CA . ALA A 1 938 ? 6.656 -21.437 -7.776 1.00 80.06 938 ALA A CA 1
ATOM 6837 C C . ALA A 1 938 ? 6.893 -21.175 -6.274 1.00 80.06 938 ALA A C 1
ATOM 6839 O O . ALA A 1 938 ? 5.958 -20.870 -5.529 1.00 80.06 938 ALA A O 1
ATOM 6840 N N . ASP A 1 939 ? 8.160 -21.243 -5.854 1.00 78.69 939 ASP A N 1
ATOM 6841 C CA . ASP A 1 939 ? 8.615 -20.816 -4.523 1.00 78.69 939 ASP A CA 1
ATOM 6842 C C . ASP A 1 939 ? 9.026 -19.336 -4.585 1.00 78.69 939 ASP A C 1
ATOM 6844 O O . ASP A 1 939 ? 9.973 -18.967 -5.293 1.00 78.69 939 ASP A O 1
ATOM 6848 N N . LEU A 1 940 ? 8.264 -18.499 -3.878 1.00 79.62 940 LEU A N 1
ATOM 6849 C CA . LEU A 1 940 ? 8.416 -17.047 -3.746 1.00 79.62 940 LEU A CA 1
ATOM 6850 C C . LEU A 1 940 ? 8.470 -16.637 -2.255 1.00 79.62 940 LEU A C 1
ATOM 6852 O O . LEU A 1 940 ? 8.225 -15.473 -1.919 1.00 79.62 940 LEU A O 1
ATOM 6856 N N . GLY A 1 941 ? 8.782 -17.575 -1.350 1.00 72.94 941 GLY A N 1
ATOM 6857 C CA . GLY A 1 941 ? 8.743 -17.368 0.099 1.00 72.94 941 GLY A CA 1
ATOM 6858 C C . GLY A 1 941 ? 9.656 -16.227 0.561 1.00 72.94 941 GLY A C 1
ATOM 6859 O O . GLY A 1 941 ? 10.881 -16.286 0.434 1.00 72.94 941 GLY A O 1
ATOM 6860 N N . GLY A 1 942 ? 9.066 -15.167 1.118 1.00 64.50 942 GLY A N 1
ATOM 6861 C CA . GLY A 1 942 ? 9.780 -13.963 1.552 1.00 64.50 942 GLY A CA 1
ATOM 6862 C C . GLY A 1 942 ? 10.392 -13.119 0.424 1.00 64.50 942 GLY A C 1
ATOM 6863 O O . GLY A 1 942 ? 11.251 -12.281 0.706 1.00 64.50 942 GLY A O 1
ATOM 6864 N N . ALA A 1 943 ? 9.995 -13.322 -0.837 1.00 73.75 943 ALA A N 1
ATOM 6865 C CA . ALA A 1 943 ? 10.412 -12.470 -1.949 1.00 73.75 943 ALA A CA 1
ATOM 6866 C C . ALA A 1 943 ? 9.795 -11.063 -1.836 1.00 73.75 943 ALA A C 1
ATOM 6868 O O . ALA A 1 943 ? 8.637 -10.910 -1.445 1.00 73.75 943 ALA A O 1
ATOM 6869 N N . ASP A 1 944 ? 10.550 -10.029 -2.217 1.00 74.31 944 ASP A N 1
ATOM 6870 C CA . ASP A 1 944 ? 10.019 -8.666 -2.340 1.00 74.31 944 ASP A CA 1
ATOM 6871 C C . ASP A 1 944 ? 9.598 -8.397 -3.784 1.00 74.31 944 ASP A C 1
ATOM 6873 O O . ASP A 1 944 ? 10.429 -8.122 -4.641 1.00 74.31 944 ASP A O 1
ATOM 6877 N N . LEU A 1 945 ? 8.299 -8.483 -4.042 1.00 73.62 945 LEU A N 1
ATOM 6878 C CA . LEU A 1 945 ? 7.631 -8.217 -5.312 1.00 73.62 945 LEU A CA 1
ATOM 6879 C C . LEU A 1 945 ? 6.982 -6.815 -5.354 1.00 73.62 945 LEU A C 1
ATOM 6881 O O . LEU A 1 945 ? 6.294 -6.516 -6.330 1.00 73.62 945 LEU A O 1
ATOM 6885 N N . SER A 1 946 ? 7.173 -5.959 -4.335 1.00 68.75 946 SER A N 1
ATOM 6886 C CA . SER A 1 946 ? 6.537 -4.630 -4.245 1.00 68.75 946 SER A CA 1
ATOM 6887 C C . SER A 1 946 ? 6.882 -3.765 -5.468 1.00 68.75 946 SER A C 1
ATOM 6889 O O . SER A 1 946 ? 8.049 -3.567 -5.775 1.00 68.75 946 SER A O 1
ATOM 6891 N N . SER A 1 947 ? 5.905 -3.303 -6.257 1.00 65.81 947 SER A N 1
ATOM 6892 C CA . SER A 1 947 ? 6.181 -2.836 -7.630 1.00 65.81 947 SER A CA 1
ATOM 6893 C C . SER A 1 947 ? 5.118 -1.884 -8.181 1.00 65.81 947 SER A C 1
ATOM 6895 O O . SER A 1 947 ? 3.934 -2.210 -8.181 1.00 65.81 947 SER A O 1
ATOM 6897 N N . ASP A 1 948 ? 5.564 -0.755 -8.750 1.00 57.47 948 ASP A N 1
ATOM 6898 C CA . ASP A 1 948 ? 4.741 0.155 -9.571 1.00 57.47 948 ASP A CA 1
ATO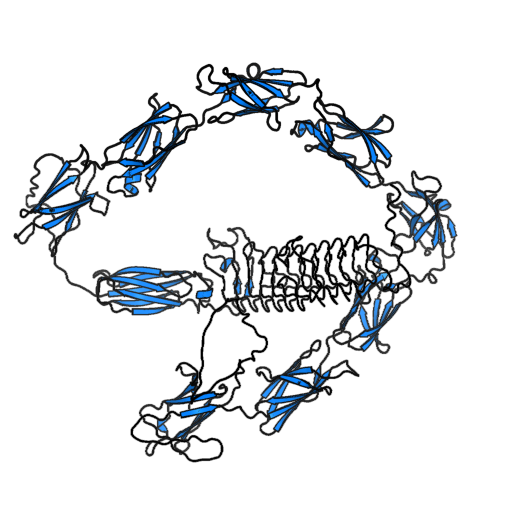M 6899 C C . ASP A 1 948 ? 4.348 -0.459 -10.937 1.00 57.47 948 ASP A C 1
ATOM 6901 O O . ASP A 1 948 ? 3.446 0.036 -11.617 1.00 57.47 948 ASP A O 1
ATOM 6905 N N . ASP A 1 949 ? 5.061 -1.500 -11.379 1.00 63.34 949 ASP A N 1
ATOM 6906 C CA . ASP A 1 949 ? 4.867 -2.158 -12.674 1.00 63.34 949 ASP A CA 1
ATOM 6907 C C . ASP A 1 949 ? 3.812 -3.280 -12.540 1.00 63.34 949 ASP A C 1
ATOM 6909 O O . ASP A 1 949 ? 3.923 -4.104 -11.625 1.00 63.34 949 ASP A O 1
ATOM 6913 N N . PRO A 1 950 ? 2.786 -3.341 -13.416 1.00 59.28 950 PRO A N 1
ATOM 6914 C CA . PRO A 1 950 ? 1.610 -4.174 -13.186 1.00 59.28 950 PRO A CA 1
ATOM 6915 C C . PRO A 1 950 ? 1.840 -5.659 -13.476 1.00 59.28 950 PRO A C 1
ATOM 6917 O O . PRO A 1 950 ? 2.403 -6.032 -14.509 1.00 59.28 950 PRO A O 1
ATOM 6920 N N . ALA A 1 951 ? 1.278 -6.508 -12.616 1.00 66.88 951 ALA A N 1
ATOM 6921 C CA . ALA A 1 951 ? 1.238 -7.960 -12.751 1.00 66.88 951 ALA A CA 1
ATOM 6922 C C . ALA A 1 951 ? -0.141 -8.463 -13.242 1.00 66.88 951 ALA A C 1
ATOM 6924 O O . ALA A 1 951 ? -0.525 -9.595 -12.946 1.00 66.88 951 ALA A O 1
ATOM 6925 N N . ASP A 1 952 ? -0.888 -7.648 -14.012 1.00 74.69 952 ASP A N 1
ATOM 6926 C CA . ASP A 1 952 ? -2.219 -8.002 -14.549 1.00 74.69 952 ASP A CA 1
ATOM 6927 C C . ASP A 1 952 ? -2.191 -9.404 -15.185 1.00 74.69 952 ASP A C 1
ATOM 6929 O O . ASP A 1 952 ? -1.405 -9.681 -16.099 1.00 74.69 952 ASP A O 1
ATOM 6933 N N . ARG A 1 953 ? -3.067 -10.289 -14.690 1.00 76.75 953 ARG A N 1
ATOM 6934 C CA . ARG A 1 953 ? -3.221 -11.696 -15.124 1.00 76.75 953 ARG A CA 1
ATOM 6935 C C . ARG A 1 953 ? -2.023 -12.621 -14.870 1.00 76.75 953 ARG A C 1
ATOM 6937 O O . ARG A 1 953 ? -1.969 -13.680 -15.498 1.00 76.75 953 ARG A O 1
ATOM 6944 N N . VAL A 1 954 ? -1.077 -12.272 -13.996 1.00 87.38 954 VAL A N 1
ATOM 6945 C CA . VAL A 1 954 ? -0.052 -13.236 -13.553 1.00 87.38 954 VAL A CA 1
ATOM 6946 C C . VAL A 1 954 ? -0.721 -14.491 -12.976 1.00 87.38 954 VAL A C 1
ATOM 6948 O O . VAL A 1 954 ? -1.780 -14.411 -12.342 1.00 87.38 954 VAL A O 1
ATOM 6951 N N . ARG A 1 955 ? -0.137 -15.665 -13.221 1.00 87.38 955 ARG A N 1
ATOM 6952 C CA . ARG A 1 955 ? -0.603 -16.931 -12.647 1.00 87.38 955 ARG A CA 1
ATOM 6953 C C . ARG A 1 955 ? 0.323 -17.349 -11.519 1.00 87.38 955 ARG A C 1
ATOM 6955 O O . ARG A 1 955 ? 1.510 -17.513 -11.732 1.00 87.38 955 ARG A O 1
ATOM 6962 N N . LEU A 1 956 ? -0.253 -17.514 -10.344 1.00 88.56 956 LEU A N 1
ATOM 6963 C CA . LEU A 1 956 ? 0.337 -17.870 -9.055 1.00 88.56 956 LEU A CA 1
ATOM 6964 C C . LEU A 1 956 ? -0.539 -18.962 -8.400 1.00 88.56 956 LEU A C 1
ATOM 6966 O O . LEU A 1 956 ? -0.662 -19.037 -7.180 1.00 88.56 956 LEU A O 1
ATOM 6970 N N . ASP A 1 957 ? -1.225 -19.767 -9.221 1.00 84.94 957 ASP A N 1
ATOM 6971 C CA . ASP A 1 957 ? -2.005 -20.913 -8.755 1.00 84.94 957 ASP A CA 1
ATOM 6972 C C . ASP A 1 957 ? -1.048 -21.879 -8.018 1.00 84.94 957 ASP A C 1
ATOM 6974 O O . ASP A 1 957 ? 0.017 -22.205 -8.538 1.00 84.94 957 ASP A O 1
ATOM 6978 N N . GLU A 1 958 ? -1.401 -22.305 -6.803 1.00 81.38 958 GLU A N 1
ATOM 6979 C CA . GLU A 1 958 ? -0.602 -23.200 -5.940 1.00 81.38 958 GLU A CA 1
ATOM 6980 C C . GLU A 1 958 ? 0.814 -22.688 -5.558 1.00 81.38 958 GLU A C 1
ATOM 6982 O O . GLU A 1 958 ? 1.638 -23.473 -5.092 1.00 81.38 958 GLU A O 1
ATOM 6987 N N . ALA A 1 959 ? 1.119 -21.393 -5.722 1.00 81.00 959 ALA A N 1
ATOM 6988 C CA . ALA A 1 959 ? 2.422 -20.812 -5.358 1.00 81.00 959 ALA A CA 1
ATOM 6989 C C . ALA A 1 959 ? 2.598 -20.585 -3.837 1.00 81.00 959 ALA A C 1
ATOM 6991 O O . ALA A 1 959 ? 1.632 -20.275 -3.129 1.00 81.00 959 ALA A O 1
ATOM 6992 N N . ASP A 1 960 ? 3.842 -20.677 -3.349 1.00 77.50 960 ASP A N 1
ATOM 6993 C CA . ASP A 1 960 ? 4.223 -20.306 -1.976 1.00 77.50 960 ASP A CA 1
ATOM 6994 C C . ASP A 1 960 ? 4.697 -18.845 -1.947 1.00 77.50 960 ASP A C 1
ATOM 6996 O O . ASP A 1 960 ? 5.722 -18.499 -2.530 1.00 77.50 960 ASP A O 1
ATOM 7000 N N . LEU A 1 961 ? 3.925 -17.986 -1.283 1.00 82.62 961 LEU A N 1
ATOM 7001 C CA . LEU A 1 961 ? 4.158 -16.553 -1.084 1.00 82.62 961 LEU A CA 1
ATOM 7002 C C . LEU A 1 961 ? 4.261 -16.219 0.420 1.00 82.62 961 LEU A C 1
ATOM 7004 O O . LEU A 1 961 ? 4.002 -15.081 0.825 1.00 82.62 961 LEU A O 1
ATOM 7008 N N . PHE A 1 962 ? 4.632 -17.194 1.262 1.00 75.75 962 PHE A N 1
ATOM 7009 C CA . PHE A 1 962 ? 4.753 -17.035 2.713 1.00 75.75 962 PHE A CA 1
ATOM 7010 C C . PHE A 1 962 ? 5.617 -15.816 3.068 1.00 75.75 962 PHE A C 1
ATOM 7012 O O . PHE A 1 962 ? 6.799 -15.747 2.722 1.00 75.75 962 PHE A O 1
ATOM 7019 N N . GLY A 1 963 ? 5.039 -14.839 3.773 1.00 66.06 963 GLY A N 1
ATOM 7020 C CA . GLY A 1 963 ? 5.738 -13.619 4.189 1.00 66.06 963 GLY A CA 1
ATOM 7021 C C . GLY A 1 963 ? 6.303 -12.748 3.055 1.00 66.06 963 GLY A C 1
ATOM 7022 O O . GLY A 1 963 ? 7.189 -11.938 3.326 1.00 66.06 963 GLY A O 1
ATOM 7023 N N . ALA A 1 964 ? 5.852 -12.912 1.806 1.00 78.81 964 ALA A N 1
ATOM 7024 C CA . ALA A 1 964 ? 6.296 -12.092 0.676 1.00 78.81 964 ALA A CA 1
ATOM 7025 C C . ALA A 1 964 ? 5.864 -10.619 0.827 1.00 78.81 964 ALA A C 1
ATOM 7027 O O . ALA A 1 964 ? 4.801 -10.324 1.381 1.00 78.81 964 ALA A O 1
ATOM 7028 N N . ALA A 1 965 ? 6.664 -9.689 0.299 1.00 82.06 965 ALA A N 1
ATOM 7029 C CA . ALA A 1 965 ? 6.284 -8.280 0.201 1.00 82.06 965 ALA A CA 1
ATOM 7030 C C . ALA A 1 965 ? 5.658 -8.005 -1.174 1.00 82.06 965 ALA A C 1
ATOM 7032 O O . ALA A 1 965 ? 6.269 -8.228 -2.213 1.00 82.06 965 ALA A O 1
ATOM 7033 N N . LEU A 1 966 ? 4.415 -7.540 -1.170 1.00 85.25 966 LEU A N 1
ATOM 7034 C CA . LEU A 1 966 ? 3.521 -7.320 -2.313 1.00 85.25 966 LEU A CA 1
ATOM 7035 C C . LEU A 1 966 ? 2.835 -5.940 -2.210 1.00 85.25 966 LEU A C 1
ATOM 7037 O O . LEU A 1 966 ? 1.818 -5.686 -2.863 1.00 85.25 966 LEU A O 1
ATOM 7041 N N . SER A 1 967 ? 3.362 -5.038 -1.378 1.00 86.44 967 SER A N 1
ATOM 7042 C CA . SER A 1 967 ? 2.750 -3.741 -1.110 1.00 86.44 967 SER A CA 1
ATOM 7043 C C . SER A 1 967 ? 2.717 -2.859 -2.362 1.00 86.44 967 SER A C 1
ATOM 7045 O O . SER A 1 967 ? 3.664 -2.791 -3.147 1.00 86.44 967 SER A O 1
ATOM 7047 N N . GLY A 1 968 ? 1.568 -2.217 -2.583 1.00 83.06 968 GLY A N 1
ATOM 7048 C CA . GLY A 1 968 ? 1.263 -1.392 -3.756 1.00 83.06 968 GLY A CA 1
ATOM 7049 C C . GLY A 1 968 ? 1.070 -2.132 -5.091 1.00 83.06 968 GLY A C 1
ATOM 7050 O O . GLY A 1 968 ? 0.663 -1.487 -6.055 1.00 83.06 968 GLY A O 1
ATOM 7051 N N . VAL A 1 969 ? 1.318 -3.446 -5.173 1.00 86.12 969 VAL A N 1
ATOM 7052 C CA . VAL A 1 969 ? 1.342 -4.189 -6.451 1.00 86.12 969 VAL A CA 1
ATOM 7053 C C . VAL A 1 969 ? -0.037 -4.242 -7.114 1.00 86.12 969 VAL A C 1
ATOM 7055 O O . VAL A 1 969 ? -1.050 -4.523 -6.469 1.00 86.12 969 VAL A O 1
ATOM 7058 N N . ASP A 1 970 ? -0.076 -4.048 -8.435 1.00 87.31 970 ASP A N 1
ATOM 7059 C CA . ASP A 1 970 ? -1.264 -4.331 -9.244 1.00 87.31 970 ASP A CA 1
ATOM 7060 C C . ASP A 1 970 ? -1.352 -5.826 -9.602 1.00 87.31 970 ASP A C 1
ATOM 7062 O O . ASP A 1 970 ? -0.803 -6.280 -10.608 1.00 87.31 970 ASP A O 1
ATOM 7066 N N . LEU A 1 971 ? -2.064 -6.579 -8.759 1.00 89.56 971 LEU A N 1
ATOM 7067 C CA . LEU A 1 971 ? -2.437 -7.989 -8.924 1.00 89.56 971 LEU A CA 1
ATOM 7068 C C . LEU A 1 971 ? -3.834 -8.145 -9.568 1.00 89.56 971 LEU A C 1
ATOM 7070 O O . LEU A 1 971 ? -4.486 -9.184 -9.409 1.00 89.56 971 LEU A O 1
ATOM 7074 N N . SER A 1 972 ? -4.335 -7.133 -10.291 1.00 88.06 972 SER A N 1
ATOM 7075 C CA . SER A 1 972 ? -5.635 -7.223 -10.967 1.00 88.06 972 SER A CA 1
ATOM 7076 C C . SER A 1 972 ? -5.706 -8.464 -11.866 1.00 88.06 972 SER A C 1
ATOM 7078 O O . SER A 1 972 ? -4.797 -8.762 -12.640 1.00 88.06 972 SER A O 1
ATOM 7080 N N . ARG A 1 973 ? -6.806 -9.217 -11.772 1.00 88.19 973 ARG A N 1
ATOM 7081 C CA . ARG A 1 973 ? -7.069 -10.444 -12.557 1.00 88.19 973 ARG A CA 1
ATOM 7082 C C . ARG A 1 973 ? -6.016 -11.548 -12.414 1.00 88.19 973 ARG A C 1
ATOM 7084 O O . ARG A 1 973 ? -6.041 -12.497 -13.200 1.00 88.19 973 ARG A O 1
ATOM 7091 N N . ALA A 1 974 ? -5.116 -11.455 -11.435 1.00 90.75 974 ALA A N 1
ATOM 7092 C CA . ALA A 1 974 ? -4.166 -12.513 -11.128 1.00 90.75 974 ALA A CA 1
ATOM 7093 C C . ALA A 1 974 ? -4.897 -13.788 -10.675 1.00 90.75 974 ALA A C 1
ATOM 7095 O O . ALA A 1 974 ? -5.958 -13.734 -10.044 1.00 90.75 974 ALA A O 1
ATOM 7096 N N . LEU A 1 975 ? -4.333 -14.945 -11.013 1.00 90.56 975 LEU A N 1
ATOM 7097 C CA . LEU A 1 975 ? -4.857 -16.255 -10.629 1.00 90.56 975 LEU A CA 1
ATOM 7098 C C . LEU A 1 975 ? -4.017 -16.785 -9.467 1.00 90.56 975 LEU A C 1
ATOM 7100 O O . LEU A 1 975 ? -2.841 -17.043 -9.659 1.00 90.56 975 LEU A O 1
ATOM 7104 N N . MET A 1 976 ? -4.599 -16.903 -8.276 1.00 93.00 976 MET A N 1
ATOM 7105 C CA . MET A 1 976 ? -3.928 -17.251 -7.014 1.00 93.00 976 MET A CA 1
ATOM 7106 C C . MET A 1 976 ? -4.711 -18.352 -6.278 1.00 93.00 976 MET A C 1
ATOM 7108 O O . MET A 1 976 ? -4.937 -18.274 -5.070 1.00 93.00 976 MET A O 1
ATOM 7112 N N . ARG A 1 977 ? -5.221 -19.361 -6.999 1.00 88.44 977 ARG A N 1
ATOM 7113 C CA . ARG A 1 977 ? -6.009 -20.436 -6.369 1.00 88.44 977 ARG A CA 1
ATOM 7114 C C . ARG A 1 977 ? -5.108 -21.270 -5.471 1.00 88.44 977 ARG A C 1
ATOM 7116 O O . ARG A 1 977 ? -4.042 -21.687 -5.908 1.00 88.44 977 ARG A O 1
ATOM 7123 N N . SER A 1 978 ? -5.546 -21.518 -4.239 1.00 83.44 978 SER A N 1
ATOM 7124 C CA . SER A 1 978 ? -4.798 -22.305 -3.245 1.00 83.44 978 SER A CA 1
ATOM 7125 C C . SER A 1 978 ? -3.349 -21.850 -2.986 1.00 83.44 978 SER A C 1
ATOM 7127 O O . SER A 1 978 ? -2.560 -22.637 -2.475 1.00 83.44 978 SER A O 1
ATOM 7129 N N . ALA A 1 979 ? -3.004 -20.595 -3.297 1.00 84.00 979 ALA A N 1
ATOM 7130 C CA . ALA A 1 979 ? -1.708 -20.013 -2.952 1.00 84.00 979 ALA A CA 1
ATOM 7131 C C . ALA A 1 979 ? -1.591 -19.784 -1.433 1.00 84.00 979 ALA A C 1
ATOM 7133 O O . ALA A 1 979 ? -2.581 -19.414 -0.783 1.00 84.00 979 ALA A O 1
ATOM 7134 N N . ASP A 1 980 ? -0.393 -19.966 -0.870 1.00 80.94 980 ASP A N 1
ATOM 7135 C CA . ASP A 1 980 ? -0.130 -19.640 0.536 1.00 80.94 980 ASP A CA 1
ATOM 7136 C C . ASP A 1 980 ? 0.454 -18.229 0.657 1.00 80.94 980 ASP A C 1
ATOM 7138 O O . ASP A 1 980 ? 1.582 -17.976 0.256 1.00 80.94 980 ASP A O 1
ATOM 7142 N N . LEU A 1 981 ? -0.334 -17.299 1.194 1.00 88.19 981 LEU A N 1
ATOM 7143 C CA . LEU A 1 981 ? 0.017 -15.890 1.398 1.00 88.19 981 LEU A CA 1
ATOM 7144 C C . LEU A 1 981 ? 0.125 -15.566 2.901 1.00 88.19 981 LEU A C 1
ATOM 7146 O O . LEU A 1 981 ? -0.040 -14.412 3.309 1.00 88.19 981 LEU A O 1
ATOM 7150 N N . PHE A 1 982 ? 0.361 -16.576 3.751 1.00 80.25 982 PHE A N 1
ATOM 7151 C CA . PHE A 1 982 ? 0.404 -16.403 5.201 1.00 80.25 982 PHE A CA 1
ATOM 7152 C C . PHE A 1 982 ? 1.416 -15.326 5.611 1.00 80.25 982 PHE A C 1
ATOM 7154 O O . PHE A 1 982 ? 2.608 -15.417 5.311 1.00 80.25 982 PHE A O 1
ATOM 7161 N N . GLY A 1 983 ? 0.942 -14.306 6.331 1.00 68.94 983 GLY A N 1
ATOM 7162 C CA . GLY A 1 983 ? 1.782 -13.211 6.822 1.00 68.94 983 GLY A CA 1
ATOM 7163 C C . GLY A 1 983 ? 2.420 -12.317 5.747 1.00 68.94 983 GLY A C 1
ATOM 7164 O O . GLY A 1 983 ? 3.327 -11.560 6.087 1.00 68.94 983 GLY A O 1
ATOM 7165 N N . ALA A 1 984 ? 1.992 -12.398 4.483 1.00 82.19 984 ALA A N 1
ATOM 7166 C CA . ALA A 1 984 ? 2.470 -11.524 3.409 1.00 82.19 984 ALA A CA 1
ATOM 7167 C C . ALA A 1 984 ? 1.996 -10.064 3.589 1.00 82.19 984 ALA A C 1
ATOM 7169 O O . ALA A 1 984 ? 0.946 -9.810 4.182 1.00 82.19 984 ALA A O 1
ATOM 7170 N N . ASP A 1 985 ? 2.752 -9.103 3.053 1.00 87.62 985 ASP A N 1
ATOM 7171 C CA . ASP A 1 985 ? 2.389 -7.677 3.020 1.00 87.62 985 ASP A CA 1
ATOM 7172 C C . ASP A 1 985 ? 1.789 -7.310 1.660 1.00 87.62 985 ASP A C 1
ATOM 7174 O O . ASP A 1 985 ? 2.516 -7.059 0.709 1.00 87.62 985 ASP A O 1
ATOM 7178 N N . LEU A 1 986 ? 0.464 -7.246 1.566 1.00 93.31 986 LEU A N 1
ATOM 7179 C CA . LEU A 1 986 ? -0.296 -6.764 0.410 1.00 93.31 986 LEU A CA 1
ATOM 7180 C C . LEU A 1 986 ? -0.849 -5.343 0.647 1.00 93.31 986 LEU A C 1
ATOM 7182 O O . LEU A 1 986 ? -1.867 -4.961 0.056 1.00 93.31 986 LEU A O 1
ATOM 7186 N N . SER A 1 987 ? -0.238 -4.542 1.530 1.00 91.31 987 SER A N 1
ATOM 7187 C CA . SER A 1 987 ? -0.768 -3.216 1.862 1.00 91.31 987 SER A CA 1
ATOM 7188 C C . SER A 1 987 ? -0.815 -2.296 0.629 1.00 91.31 987 SER A C 1
ATOM 7190 O O . SER A 1 987 ? 0.144 -2.140 -0.124 1.00 91.31 987 SER A O 1
ATOM 7192 N N . GLY A 1 988 ? -1.989 -1.722 0.359 1.00 89.88 988 GLY A N 1
ATOM 7193 C CA . GLY A 1 988 ? -2.275 -0.898 -0.819 1.00 89.88 988 GLY A CA 1
ATOM 7194 C C . GLY A 1 988 ? -2.399 -1.639 -2.161 1.00 89.88 988 GLY A C 1
ATOM 7195 O O . GLY A 1 988 ? -2.637 -0.973 -3.168 1.00 89.88 988 GLY A O 1
ATOM 7196 N N . ALA A 1 989 ? -2.263 -2.971 -2.207 1.00 92.31 989 ALA A N 1
ATOM 7197 C CA . ALA A 1 989 ? -2.307 -3.744 -3.453 1.00 92.31 989 ALA A CA 1
ATOM 7198 C C . ALA A 1 989 ? -3.671 -3.662 -4.173 1.00 92.31 989 ALA A C 1
ATOM 7200 O O . ALA A 1 989 ? -4.728 -3.526 -3.542 1.00 92.31 989 ALA A O 1
ATOM 7201 N N . LEU A 1 990 ? -3.665 -3.778 -5.505 1.00 91.00 990 LEU A N 1
ATOM 7202 C CA . LEU A 1 990 ? -4.875 -3.816 -6.337 1.00 91.00 990 LEU A CA 1
ATOM 7203 C C . LEU A 1 990 ? -5.220 -5.265 -6.696 1.00 91.00 990 LEU A C 1
ATOM 7205 O O . LEU A 1 990 ? -4.379 -6.006 -7.190 1.00 91.00 990 LEU A O 1
ATOM 7209 N N . LEU A 1 991 ? -6.465 -5.666 -6.448 1.00 92.25 991 LEU A N 1
ATOM 7210 C CA . LEU A 1 991 ? -6.954 -7.049 -6.528 1.00 92.25 991 LEU A CA 1
ATOM 7211 C C . LEU A 1 991 ? -8.271 -7.143 -7.332 1.00 92.25 991 LEU A C 1
ATOM 7213 O O . LEU A 1 991 ? -9.065 -8.064 -7.145 1.00 92.25 991 LEU A O 1
ATOM 7217 N N . ASP A 1 992 ? -8.528 -6.187 -8.233 1.00 87.75 992 ASP A N 1
ATOM 7218 C CA . ASP A 1 992 ? -9.727 -6.145 -9.086 1.00 87.75 992 ASP A CA 1
ATOM 7219 C C . ASP A 1 992 ? -9.783 -7.356 -10.031 1.00 87.75 992 ASP A C 1
ATOM 7221 O O . ASP A 1 992 ? -8.902 -7.561 -10.868 1.00 87.75 992 ASP A O 1
ATOM 7225 N N . GLY A 1 993 ? -10.812 -8.193 -9.890 1.00 87.75 993 GLY A N 1
ATOM 7226 C CA . GLY A 1 993 ? -10.969 -9.411 -10.686 1.00 87.75 993 GLY A CA 1
ATOM 7227 C C . GLY A 1 993 ? -10.008 -10.549 -10.324 1.00 87.75 993 GLY A C 1
ATOM 7228 O O . GLY A 1 993 ? -9.975 -11.546 -11.044 1.00 87.75 993 GLY A O 1
ATOM 7229 N N . ALA A 1 994 ? -9.213 -10.421 -9.254 1.00 92.31 994 ALA A N 1
ATOM 7230 C CA . ALA A 1 994 ? -8.280 -11.463 -8.822 1.00 92.31 994 ALA A CA 1
ATOM 7231 C C . ALA A 1 994 ? -9.018 -12.737 -8.367 1.00 92.31 994 ALA A C 1
ATOM 7233 O O . ALA A 1 994 ? -10.121 -12.672 -7.819 1.00 92.31 994 ALA A O 1
ATOM 7234 N N . VAL A 1 995 ? -8.413 -13.908 -8.585 1.00 90.81 995 VAL A N 1
ATOM 7235 C CA . VAL A 1 995 ? -9.014 -15.218 -8.283 1.00 90.81 995 VAL A CA 1
ATOM 7236 C C . VAL A 1 995 ? -8.227 -15.917 -7.181 1.00 90.81 995 VAL A C 1
ATOM 7238 O O . VAL A 1 995 ? -7.273 -16.635 -7.455 1.00 90.81 995 VAL A O 1
ATOM 7241 N N . LEU A 1 996 ? -8.662 -15.723 -5.937 1.00 91.56 996 LEU A N 1
ATOM 7242 C CA . LEU A 1 996 ? -8.017 -16.190 -4.704 1.00 91.56 996 LEU A CA 1
ATOM 7243 C C . LEU A 1 996 ? -8.625 -17.497 -4.160 1.00 91.56 996 LEU A C 1
ATOM 7245 O O . LEU A 1 996 ? -8.425 -17.826 -3.000 1.00 91.56 996 LEU A O 1
ATOM 7249 N N . VAL A 1 997 ? -9.412 -18.235 -4.951 1.00 85.31 997 VAL A N 1
ATOM 7250 C CA . VAL A 1 997 ? -10.236 -19.354 -4.448 1.00 85.31 997 VAL A CA 1
ATOM 7251 C C . VAL A 1 997 ? -9.408 -20.363 -3.637 1.00 85.31 997 VAL A C 1
ATOM 7253 O O . VAL A 1 997 ? -8.487 -20.988 -4.164 1.00 85.31 997 VAL A O 1
ATOM 7256 N N . GLY A 1 998 ? -9.750 -20.525 -2.356 1.00 77.94 998 GLY A N 1
ATOM 7257 C CA . GLY A 1 998 ? -9.054 -21.409 -1.413 1.00 77.94 998 GLY A CA 1
ATOM 7258 C C . GLY A 1 998 ? -7.655 -20.961 -0.962 1.00 77.94 998 GLY A C 1
ATOM 7259 O O . GLY A 1 998 ? -6.940 -21.783 -0.394 1.00 77.94 998 GLY A O 1
ATOM 7260 N N . ALA A 1 999 ? -7.242 -19.717 -1.224 1.00 84.44 999 ALA A N 1
ATOM 7261 C CA . ALA A 1 999 ? -5.952 -19.171 -0.794 1.00 84.44 999 ALA A CA 1
ATOM 7262 C C . ALA A 1 999 ? -5.893 -18.884 0.719 1.00 84.44 999 ALA A C 1
ATOM 7264 O O . ALA A 1 999 ? -6.913 -18.646 1.380 1.00 84.44 999 ALA A O 1
ATOM 7265 N N . ASN A 1 1000 ? -4.676 -18.866 1.263 1.00 80.50 1000 ASN A N 1
ATOM 7266 C CA . ASN A 1 1000 ? -4.416 -18.645 2.683 1.00 80.50 1000 ASN A CA 1
ATOM 7267 C C . ASN A 1 1000 ? -3.882 -17.225 2.941 1.00 80.50 1000 ASN A C 1
ATOM 7269 O O . ASN A 1 1000 ? -2.682 -16.999 2.878 1.00 80.50 1000 ASN A O 1
ATOM 7273 N N . LEU A 1 1001 ? -4.763 -16.272 3.262 1.00 88.31 1001 LEU A N 1
ATOM 7274 C CA . LEU A 1 1001 ? -4.417 -14.885 3.625 1.00 88.31 1001 LEU A CA 1
ATOM 7275 C C . LEU A 1 1001 ? -4.379 -14.661 5.151 1.00 88.31 1001 LEU A C 1
ATOM 7277 O O . LEU A 1 1001 ? -4.474 -13.529 5.629 1.00 88.31 1001 LEU A O 1
ATOM 7281 N N . ALA A 1 1002 ? -4.257 -15.728 5.947 1.00 77.31 1002 ALA A N 1
ATOM 7282 C CA . ALA A 1 1002 ? -4.218 -15.599 7.398 1.00 77.31 1002 ALA A CA 1
ATOM 7283 C C . ALA A 1 1002 ? -2.988 -14.804 7.865 1.00 77.31 1002 ALA A C 1
ATOM 7285 O O . ALA A 1 1002 ? -1.876 -14.973 7.363 1.00 77.31 1002 ALA A O 1
ATOM 7286 N N . SER A 1 1003 ? -3.214 -13.911 8.831 1.00 75.69 1003 SER A N 1
ATOM 7287 C CA . SER A 1 1003 ? -2.221 -12.958 9.351 1.00 75.69 1003 SER A CA 1
ATOM 7288 C C . SER A 1 1003 ? -1.566 -12.017 8.316 1.00 75.69 1003 SER A C 1
ATOM 7290 O O . SER A 1 1003 ? -0.627 -11.315 8.686 1.00 75.69 1003 SER A O 1
ATOM 7292 N N . ALA A 1 1004 ? -2.034 -11.966 7.062 1.00 84.56 1004 ALA A N 1
ATOM 7293 C CA . ALA A 1 1004 ? -1.509 -11.059 6.037 1.00 84.56 1004 ALA A CA 1
ATOM 7294 C C . ALA A 1 1004 ? -1.889 -9.590 6.311 1.00 84.56 1004 ALA A C 1
ATOM 7296 O O . ALA A 1 1004 ? -2.972 -9.305 6.836 1.00 84.56 1004 ALA A O 1
ATOM 7297 N N . ASP A 1 1005 ? -1.019 -8.652 5.929 1.00 90.38 1005 ASP A N 1
ATOM 7298 C CA . ASP A 1 1005 ? -1.319 -7.217 5.945 1.00 90.38 1005 ASP A CA 1
ATOM 7299 C C . ASP A 1 1005 ? -1.971 -6.816 4.619 1.00 90.38 1005 ASP A C 1
ATOM 7301 O O . ASP A 1 1005 ? -1.430 -7.053 3.545 1.00 90.38 1005 ASP A O 1
ATOM 7305 N N . LEU A 1 1006 ? -3.165 -6.242 4.687 1.00 95.69 1006 LEU A N 1
ATOM 7306 C CA . LEU A 1 1006 ? -4.002 -5.849 3.552 1.00 95.69 1006 LEU A CA 1
ATOM 7307 C C . LEU A 1 1006 ? -4.508 -4.407 3.743 1.00 95.69 1006 LEU A C 1
ATOM 7309 O O . LEU A 1 1006 ? -5.547 -4.018 3.196 1.00 95.69 1006 LEU A O 1
ATOM 7313 N N . GLN A 1 1007 ? -3.788 -3.600 4.533 1.00 94.88 1007 GLN A N 1
ATOM 7314 C CA . GLN A 1 1007 ? -4.149 -2.214 4.823 1.00 94.88 1007 GLN A CA 1
ATOM 7315 C C . GLN A 1 1007 ? -4.338 -1.419 3.530 1.00 94.88 1007 GLN A C 1
ATOM 7317 O O . GLN A 1 1007 ? -3.452 -1.380 2.681 1.00 94.88 1007 GLN A O 1
ATOM 7322 N N . ALA A 1 1008 ? -5.496 -0.777 3.373 1.00 92.44 1008 ALA A N 1
ATOM 7323 C CA . ALA A 1 1008 ? -5.893 -0.044 2.164 1.00 92.44 1008 ALA A CA 1
ATOM 7324 C C . ALA A 1 1008 ? -5.864 -0.836 0.829 1.00 92.44 1008 ALA A C 1
ATOM 7326 O O . ALA A 1 1008 ? -5.954 -0.221 -0.236 1.00 92.44 1008 ALA A O 1
ATOM 7327 N N . ALA A 1 1009 ? -5.790 -2.175 0.851 1.00 94.38 1009 ALA A N 1
ATOM 7328 C CA . ALA A 1 1009 ? -5.875 -3.003 -0.356 1.00 94.38 1009 ALA A CA 1
ATOM 7329 C C . ALA A 1 1009 ? -7.237 -2.847 -1.063 1.00 94.38 1009 ALA A C 1
ATOM 7331 O O . ALA A 1 1009 ? -8.268 -2.587 -0.431 1.00 94.38 1009 ALA A O 1
ATOM 7332 N N . ARG A 1 1010 ? -7.262 -2.988 -2.392 1.00 92.25 1010 ARG A N 1
ATOM 7333 C CA . ARG A 1 1010 ? -8.425 -2.662 -3.233 1.00 92.25 1010 ARG A CA 1
ATOM 7334 C C . ARG A 1 1010 ? -8.911 -3.855 -4.044 1.00 92.25 1010 ARG A C 1
ATOM 7336 O O . ARG A 1 1010 ? -8.404 -4.129 -5.125 1.00 92.25 1010 ARG A O 1
ATOM 7343 N N . PHE A 1 1011 ? -9.984 -4.486 -3.583 1.00 90.81 1011 PHE A N 1
ATOM 7344 C CA . PHE A 1 1011 ? -10.611 -5.640 -4.240 1.00 90.81 1011 PHE A CA 1
ATOM 7345 C C . PHE A 1 1011 ? -11.550 -5.266 -5.395 1.00 90.81 1011 PHE A C 1
ATOM 7347 O O . PHE A 1 1011 ? -12.176 -6.144 -5.990 1.00 90.81 1011 PHE A O 1
ATOM 7354 N N . THR A 1 1012 ? -11.686 -3.971 -5.701 1.00 82.25 1012 THR A N 1
ATOM 7355 C CA . THR A 1 1012 ? -12.569 -3.469 -6.756 1.00 82.25 1012 THR A CA 1
ATOM 7356 C C . THR A 1 1012 ? -12.139 -2.111 -7.319 1.00 82.25 1012 THR A C 1
ATOM 7358 O O . THR A 1 1012 ? -11.649 -1.216 -6.613 1.00 82.25 1012 THR A O 1
ATOM 7361 N N . THR A 1 1013 ? -12.375 -1.946 -8.618 1.00 76.56 1013 THR A N 1
ATOM 7362 C CA . THR A 1 1013 ? -12.309 -0.678 -9.355 1.00 76.56 1013 THR A CA 1
ATOM 7363 C C . THR A 1 1013 ? -13.503 0.248 -9.107 1.00 76.56 1013 THR A C 1
ATOM 7365 O O . THR A 1 1013 ? -13.373 1.442 -9.373 1.00 76.56 1013 THR A O 1
ATOM 7368 N N . LEU A 1 1014 ? -14.626 -0.258 -8.579 1.00 69.88 1014 LEU A N 1
ATOM 7369 C CA . LEU A 1 1014 ? -15.873 0.500 -8.400 1.00 69.88 1014 LEU A CA 1
ATOM 7370 C C . LEU A 1 1014 ? -15.677 1.747 -7.519 1.00 69.88 1014 LEU A C 1
ATOM 7372 O O . LEU A 1 1014 ? -15.225 1.654 -6.375 1.00 69.88 1014 LEU A O 1
ATOM 7376 N N . GLY A 1 1015 ? -16.039 2.922 -8.046 1.00 64.38 1015 GLY A N 1
ATOM 7377 C CA . GLY A 1 1015 ? -15.947 4.187 -7.323 1.00 64.38 1015 GLY A CA 1
ATOM 7378 C C . GLY A 1 1015 ? -16.983 4.325 -6.197 1.00 64.38 1015 GLY A C 1
ATOM 7379 O O . GLY A 1 1015 ? -18.056 3.716 -6.246 1.00 64.38 1015 GLY A O 1
ATOM 7380 N N . PRO A 1 1016 ? -16.724 5.181 -5.187 1.00 53.69 1016 PRO A N 1
ATOM 7381 C CA . PRO A 1 1016 ? -17.581 5.303 -4.009 1.00 53.69 1016 PRO A CA 1
ATOM 7382 C C . PRO A 1 1016 ? -18.993 5.840 -4.294 1.00 53.69 1016 PRO A C 1
ATOM 7384 O O . PRO A 1 1016 ? -19.860 5.684 -3.437 1.00 53.69 1016 PRO A O 1
ATOM 7387 N N . ASP A 1 1017 ? -19.238 6.425 -5.467 1.00 63.47 1017 ASP A N 1
ATOM 7388 C CA . ASP A 1 1017 ? -20.542 6.956 -5.887 1.00 63.47 1017 ASP A CA 1
ATOM 7389 C C . ASP A 1 1017 ? -21.210 6.130 -7.011 1.00 63.47 1017 ASP A C 1
ATOM 7391 O O . ASP A 1 1017 ? -22.287 6.492 -7.485 1.00 63.47 1017 ASP A O 1
ATOM 7395 N N . GLU A 1 1018 ? -20.590 5.033 -7.470 1.00 55.03 1018 GLU A N 1
ATOM 7396 C CA . GLU A 1 1018 ? -20.944 4.389 -8.752 1.00 55.03 1018 GLU A CA 1
ATOM 7397 C C . GLU A 1 1018 ? -21.805 3.120 -8.641 1.00 55.03 1018 GLU A C 1
ATOM 7399 O O . GLU A 1 1018 ? -22.318 2.643 -9.653 1.00 55.03 1018 GLU A O 1
ATOM 7404 N N . VAL A 1 1019 ? -21.999 2.575 -7.436 1.00 53.78 1019 VAL A N 1
ATOM 7405 C CA . VAL A 1 1019 ? -22.678 1.283 -7.233 1.00 53.78 1019 VAL A CA 1
ATOM 7406 C C . VAL A 1 1019 ? -24.130 1.478 -6.778 1.00 53.78 1019 VAL A C 1
ATOM 7408 O O . VAL A 1 1019 ? -24.365 1.927 -5.652 1.00 53.78 1019 VAL A O 1
ATOM 7411 N N . PRO A 1 1020 ? -25.140 1.091 -7.584 1.00 56.16 1020 PRO A N 1
ATOM 7412 C CA . PRO A 1 1020 ? -26.476 0.837 -7.064 1.00 56.16 1020 PRO A CA 1
ATOM 7413 C C . PRO A 1 1020 ? -26.377 -0.356 -6.111 1.00 56.16 1020 PRO A C 1
ATOM 7415 O O . PRO A 1 1020 ? -25.991 -1.439 -6.536 1.00 56.16 1020 PRO A O 1
ATOM 7418 N N . LEU A 1 1021 ? -26.701 -0.168 -4.833 1.00 59.72 1021 LEU A N 1
ATOM 7419 C CA . LEU A 1 1021 ? -26.636 -1.232 -3.826 1.00 59.72 1021 LEU A CA 1
ATOM 7420 C C . LEU A 1 1021 ? -27.684 -2.312 -4.156 1.00 59.72 1021 LEU A C 1
ATOM 7422 O O . LEU A 1 1021 ? -28.877 -2.119 -3.910 1.00 59.72 1021 LEU A O 1
ATOM 7426 N N . VAL A 1 1022 ? -27.252 -3.415 -4.778 1.00 62.25 1022 VAL A N 1
ATOM 7427 C CA . VAL A 1 1022 ? -28.124 -4.530 -5.183 1.00 62.25 1022 VAL A CA 1
ATOM 7428 C C . VAL A 1 1022 ? -28.034 -5.657 -4.145 1.00 62.25 1022 VAL A C 1
ATOM 7430 O O . VAL A 1 1022 ? -26.922 -6.111 -3.878 1.00 62.25 1022 VAL A O 1
ATOM 7433 N N . PRO A 1 1023 ? -29.163 -6.155 -3.599 1.00 59.75 1023 PRO A N 1
ATOM 7434 C CA . PRO A 1 1023 ? -29.165 -7.285 -2.671 1.00 59.75 1023 PRO A CA 1
ATOM 7435 C C . PRO A 1 1023 ? -28.471 -8.531 -3.232 1.00 59.75 1023 PRO A C 1
ATOM 7437 O O . PRO A 1 1023 ? -28.494 -8.793 -4.442 1.00 59.75 1023 PRO A O 1
ATOM 7440 N N . CYS A 1 1024 ? -27.879 -9.328 -2.346 1.00 68.12 1024 CYS A N 1
ATOM 7441 C CA . CYS A 1 1024 ? -27.050 -10.452 -2.753 1.00 68.12 1024 CYS A CA 1
ATOM 7442 C C . CYS A 1 1024 ? -27.850 -11.533 -3.501 1.00 68.12 1024 CYS A C 1
ATOM 7444 O O . CYS A 1 1024 ? -29.058 -11.708 -3.332 1.00 68.12 1024 CYS A O 1
ATOM 7446 N N . GLY A 1 1025 ? -27.180 -12.184 -4.456 1.00 60.19 1025 GLY A N 1
ATOM 7447 C CA . GLY A 1 1025 ? -27.803 -13.102 -5.413 1.00 60.19 1025 GLY A CA 1
ATOM 7448 C C . GLY A 1 1025 ? -28.616 -12.450 -6.549 1.00 60.19 1025 GLY A C 1
ATOM 7449 O O . GLY A 1 1025 ? -28.953 -13.150 -7.503 1.00 60.19 1025 GLY A O 1
ATOM 7450 N N . GLN A 1 1026 ? -28.911 -11.140 -6.529 1.00 57.72 1026 GLN A N 1
ATOM 7451 C CA . GLN A 1 1026 ? -29.809 -10.503 -7.515 1.00 57.72 1026 GLN A CA 1
ATOM 7452 C C . GLN A 1 1026 ? -29.119 -9.786 -8.691 1.00 57.72 1026 GLN A C 1
ATOM 7454 O O . GLN A 1 1026 ? -29.477 -8.664 -9.038 1.00 57.72 1026 GLN A O 1
ATOM 7459 N N . GLY A 1 1027 ? -28.177 -10.454 -9.367 1.00 53.56 1027 GLY A N 1
ATOM 7460 C CA . GLY A 1 1027 ? -27.791 -10.125 -10.756 1.00 53.56 1027 GLY A CA 1
ATOM 7461 C C . GLY A 1 1027 ? -27.281 -8.701 -11.039 1.00 53.56 1027 GLY A C 1
ATOM 7462 O O . GLY A 1 1027 ? -27.385 -8.241 -12.176 1.00 53.56 1027 GLY A O 1
ATOM 7463 N N . GLY A 1 1028 ? -26.778 -7.995 -10.024 1.00 59.38 1028 GLY A N 1
ATOM 7464 C CA . GLY A 1 1028 ? -26.169 -6.671 -10.165 1.00 59.38 1028 GLY A CA 1
ATOM 7465 C C . GLY A 1 1028 ? -24.753 -6.716 -10.745 1.00 59.38 1028 GLY A C 1
ATOM 7466 O O . GLY A 1 1028 ? -24.153 -7.782 -10.877 1.00 59.38 1028 GLY A O 1
ATOM 7467 N N . VAL A 1 1029 ? -24.199 -5.539 -11.050 1.00 58.75 1029 VAL A N 1
ATOM 7468 C CA . VAL A 1 1029 ? -22.757 -5.400 -11.302 1.00 58.75 1029 VAL A CA 1
ATOM 7469 C C . VAL A 1 1029 ? -22.032 -5.612 -9.976 1.00 58.75 1029 VAL A C 1
ATOM 7471 O O . VAL A 1 1029 ? -22.299 -4.905 -9.007 1.00 58.75 1029 VAL A O 1
ATOM 7474 N N . ARG A 1 1030 ? -21.131 -6.590 -9.947 1.00 67.31 1030 ARG A N 1
ATOM 7475 C CA . ARG A 1 1030 ? -20.231 -6.893 -8.832 1.00 67.31 1030 ARG A CA 1
ATOM 7476 C C . ARG A 1 1030 ? -18.779 -6.794 -9.311 1.00 67.31 1030 ARG A C 1
ATOM 7478 O O . ARG A 1 1030 ? -18.560 -6.814 -10.522 1.00 67.31 1030 ARG A O 1
ATOM 7485 N N . PRO A 1 1031 ? -17.796 -6.721 -8.399 1.00 71.69 1031 PRO A N 1
ATOM 7486 C CA . PRO A 1 1031 ? -16.411 -7.021 -8.741 1.00 71.69 1031 PRO A CA 1
ATOM 7487 C C . PRO A 1 1031 ? -16.318 -8.447 -9.308 1.00 71.69 1031 PRO A C 1
ATOM 7489 O O . PRO A 1 1031 ? -16.955 -9.356 -8.777 1.00 71.69 1031 PRO A O 1
ATOM 7492 N N . ASP A 1 1032 ? -15.494 -8.661 -10.337 1.00 79.38 1032 ASP A N 1
ATOM 7493 C CA . ASP A 1 1032 ? -15.192 -10.008 -10.861 1.00 79.38 1032 ASP A CA 1
ATOM 7494 C C . ASP A 1 1032 ? -14.307 -10.835 -9.895 1.00 79.38 1032 ASP A C 1
ATOM 7496 O O . ASP A 1 1032 ? -13.964 -11.982 -10.176 1.00 79.38 1032 ASP A O 1
ATOM 7500 N N . THR A 1 1033 ? -13.905 -10.235 -8.771 1.00 87.00 1033 THR A N 1
ATOM 7501 C CA . THR A 1 1033 ? -12.981 -10.759 -7.760 1.00 87.00 1033 THR A CA 1
ATOM 7502 C C . THR A 1 1033 ? -13.567 -11.966 -7.027 1.00 87.00 1033 THR A C 1
ATOM 7504 O O . THR A 1 1033 ? -14.685 -11.914 -6.511 1.00 87.00 1033 THR A O 1
ATOM 7507 N N . ARG A 1 1034 ? -12.804 -13.062 -6.963 1.00 86.12 1034 ARG A N 1
ATOM 7508 C CA . ARG A 1 1034 ? -13.267 -14.384 -6.515 1.00 86.12 1034 ARG A CA 1
ATOM 7509 C C . ARG A 1 1034 ? -12.570 -14.802 -5.229 1.00 86.12 1034 ARG A C 1
ATOM 7511 O O . ARG A 1 1034 ? -11.381 -15.121 -5.243 1.00 86.12 1034 ARG A O 1
ATOM 7518 N N . LEU A 1 1035 ? -13.318 -14.752 -4.129 1.00 87.75 1035 LEU A N 1
ATOM 7519 C CA . LEU A 1 1035 ? -12.842 -14.897 -2.749 1.00 87.75 1035 LEU A CA 1
ATOM 7520 C C . LEU A 1 1035 ? -13.400 -16.162 -2.062 1.00 87.75 1035 LEU A C 1
ATOM 7522 O O . LEU A 1 1035 ? -13.317 -16.307 -0.841 1.00 87.75 1035 LEU A O 1
ATOM 7526 N N . GLU A 1 1036 ? -13.988 -17.085 -2.831 1.00 81.50 1036 GLU A N 1
ATOM 7527 C CA . GLU A 1 1036 ? -14.592 -18.311 -2.308 1.00 81.50 1036 GLU A CA 1
ATOM 7528 C C . GLU A 1 1036 ? -13.571 -19.158 -1.522 1.00 81.50 1036 GLU A C 1
ATOM 7530 O O . GLU A 1 1036 ? -12.493 -19.477 -2.020 1.00 81.50 1036 GLU A O 1
ATOM 7535 N N . LEU A 1 1037 ? -13.933 -19.575 -0.303 1.00 78.00 1037 LEU A N 1
ATOM 7536 C CA . LEU A 1 1037 ? -13.116 -20.423 0.585 1.00 78.00 1037 LEU A CA 1
ATOM 7537 C C . LEU A 1 1037 ? -11.759 -19.829 1.031 1.00 78.00 1037 LEU A C 1
ATOM 7539 O O . LEU A 1 1037 ? -10.941 -20.566 1.579 1.00 78.00 1037 LEU A O 1
ATOM 7543 N N . VAL A 1 1038 ? -11.516 -18.527 0.844 1.00 84.56 1038 VAL A N 1
ATOM 7544 C CA . VAL A 1 1038 ? -10.309 -17.853 1.359 1.00 84.56 1038 VAL A CA 1
ATOM 7545 C C . VAL A 1 1038 ? -10.289 -17.851 2.893 1.00 84.56 1038 VAL A C 1
ATOM 7547 O O . VAL A 1 1038 ? -11.301 -17.576 3.546 1.00 84.56 1038 VAL A O 1
ATOM 7550 N N . ASN A 1 1039 ? -9.116 -18.120 3.469 1.00 78.69 1039 ASN A N 1
ATOM 7551 C CA . ASN A 1 1039 ? -8.856 -17.973 4.900 1.00 78.69 1039 ASN A CA 1
ATOM 7552 C C . ASN A 1 1039 ? -8.330 -16.560 5.205 1.00 78.69 1039 ASN A C 1
ATOM 7554 O O . ASN A 1 1039 ? -7.208 -16.242 4.819 1.00 78.69 1039 ASN A O 1
ATOM 7558 N N . TRP A 1 1040 ? -9.106 -15.737 5.917 1.00 87.94 1040 TRP A N 1
ATOM 7559 C CA . TRP A 1 1040 ? -8.738 -14.363 6.301 1.00 87.94 1040 TRP A CA 1
ATOM 7560 C C . TRP A 1 1040 ? -8.440 -14.210 7.799 1.00 87.94 1040 TRP A C 1
ATOM 7562 O O . TRP A 1 1040 ? -8.372 -13.090 8.309 1.00 87.94 1040 TRP A O 1
ATOM 7572 N N . ASN A 1 1041 ? -8.332 -15.313 8.544 1.00 80.12 1041 ASN A N 1
ATOM 7573 C CA . ASN A 1 1041 ? -8.230 -15.252 10.000 1.00 80.12 1041 ASN A CA 1
ATOM 7574 C C . ASN A 1 1041 ? -7.014 -14.407 10.433 1.00 80.12 1041 ASN A C 1
ATOM 7576 O O . ASN A 1 1041 ? -5.891 -14.620 9.976 1.00 80.12 1041 ASN A O 1
ATOM 7580 N N . GLN A 1 1042 ? -7.244 -13.447 11.332 1.00 78.81 1042 GLN A N 1
ATOM 7581 C CA . GLN A 1 1042 ? -6.249 -12.490 11.840 1.00 78.81 1042 GLN A CA 1
ATOM 7582 C C . GLN A 1 1042 ? -5.597 -11.561 10.791 1.00 78.81 1042 GLN A C 1
ATOM 7584 O O . GLN A 1 1042 ? -4.600 -10.911 11.109 1.00 78.81 1042 GLN A O 1
ATOM 7589 N N . ALA A 1 1043 ? -6.136 -11.467 9.569 1.00 83.25 1043 ALA A N 1
ATOM 7590 C CA . ALA A 1 1043 ? -5.660 -10.531 8.545 1.00 83.25 1043 ALA A CA 1
ATOM 7591 C C . ALA A 1 1043 ? -5.902 -9.056 8.933 1.00 83.25 1043 ALA A C 1
ATOM 7593 O O . ALA A 1 1043 ? -6.822 -8.737 9.694 1.00 83.25 1043 ALA A O 1
ATOM 7594 N N . ASP A 1 1044 ? -5.099 -8.137 8.393 1.00 90.00 1044 ASP A N 1
ATOM 7595 C CA . ASP A 1 1044 ? -5.210 -6.699 8.661 1.00 90.00 1044 ASP A CA 1
ATOM 7596 C C . ASP A 1 1044 ? -5.767 -5.929 7.453 1.00 90.00 1044 ASP A C 1
ATOM 7598 O O . ASP A 1 1044 ? -5.040 -5.416 6.614 1.00 90.00 1044 ASP A O 1
ATOM 7602 N N . LEU A 1 1045 ? -7.093 -5.853 7.366 1.00 95.56 1045 LEU A N 1
ATOM 7603 C CA . LEU A 1 1045 ? -7.874 -5.234 6.288 1.00 95.56 1045 LEU A CA 1
ATOM 7604 C C . LEU A 1 1045 ? -8.203 -3.748 6.553 1.00 95.56 1045 LEU A C 1
ATOM 7606 O O . LEU A 1 1045 ? -9.124 -3.203 5.932 1.00 95.56 1045 LEU A O 1
ATOM 7610 N N . ARG A 1 1046 ? -7.511 -3.074 7.488 1.00 96.56 1046 ARG A N 1
ATOM 7611 C CA . ARG A 1 1046 ? -7.847 -1.695 7.899 1.00 96.56 1046 ARG A CA 1
ATOM 7612 C C . ARG A 1 1046 ? -7.815 -0.729 6.708 1.00 96.56 1046 ARG A C 1
ATOM 7614 O O . ARG A 1 1046 ? -6.808 -0.599 6.015 1.00 96.56 1046 ARG A O 1
ATOM 7621 N N . GLY A 1 1047 ? -8.931 -0.043 6.464 1.00 92.88 1047 GLY A N 1
ATOM 7622 C CA . GLY A 1 1047 ? -9.101 0.879 5.335 1.00 92.88 1047 GLY A CA 1
ATOM 7623 C C . GLY A 1 1047 ? -9.203 0.230 3.946 1.00 92.88 1047 GLY A C 1
ATOM 7624 O O . GLY A 1 1047 ? -9.205 0.958 2.955 1.00 92.88 1047 GLY A O 1
ATOM 7625 N N . ALA A 1 1048 ? -9.267 -1.103 3.838 1.00 94.62 1048 ALA A N 1
ATOM 7626 C CA . ALA A 1 1048 ? -9.408 -1.797 2.555 1.00 94.62 1048 ALA A CA 1
ATOM 7627 C C . ALA A 1 1048 ? -10.739 -1.466 1.846 1.00 94.62 1048 ALA A C 1
ATOM 7629 O O . ALA A 1 1048 ? -11.753 -1.172 2.486 1.00 94.62 1048 ALA A O 1
ATOM 7630 N N . VAL A 1 1049 ? -10.742 -1.543 0.512 1.00 92.50 1049 VAL A N 1
ATOM 7631 C CA . VAL A 1 1049 ? -11.901 -1.234 -0.341 1.00 92.50 1049 VAL A CA 1
ATOM 7632 C C . VAL A 1 1049 ? -12.493 -2.526 -0.902 1.00 92.50 1049 VAL A C 1
ATOM 7634 O O . VAL A 1 1049 ? -11.915 -3.159 -1.788 1.00 92.50 1049 VAL A O 1
ATOM 7637 N N . MET A 1 1050 ? -13.664 -2.895 -0.385 1.00 90.94 1050 MET A N 1
ATOM 7638 C CA . MET A 1 1050 ? -14.390 -4.147 -0.627 1.00 90.94 1050 MET A CA 1
ATOM 7639 C C . MET A 1 1050 ? -15.869 -3.892 -0.984 1.00 90.94 1050 MET A C 1
ATOM 7641 O O . MET A 1 1050 ? -16.768 -4.636 -0.595 1.00 90.94 1050 MET A O 1
ATOM 7645 N N . VAL A 1 1051 ? -16.140 -2.840 -1.761 1.00 87.62 1051 VAL A N 1
ATOM 7646 C CA . VAL A 1 1051 ? -17.498 -2.506 -2.225 1.00 87.62 1051 VAL A CA 1
ATOM 7647 C C . VAL A 1 1051 ? -18.047 -3.622 -3.125 1.00 87.62 1051 VAL A C 1
ATOM 7649 O O . VAL A 1 1051 ? -17.468 -3.936 -4.167 1.00 87.62 1051 VAL A O 1
ATOM 7652 N N . GLY A 1 1052 ? -19.186 -4.204 -2.746 1.00 83.50 1052 GLY A N 1
ATOM 7653 C CA . GLY A 1 1052 ? -19.916 -5.200 -3.539 1.00 83.50 1052 GLY A CA 1
ATOM 7654 C C . GLY A 1 1052 ? -19.272 -6.588 -3.660 1.00 83.50 1052 GLY A C 1
ATOM 7655 O O . GLY A 1 1052 ? -19.752 -7.385 -4.469 1.00 83.50 1052 GLY A O 1
ATOM 7656 N N . VAL A 1 1053 ? -18.197 -6.886 -2.916 1.00 87.31 1053 VAL A N 1
ATOM 7657 C CA . VAL A 1 1053 ? -17.531 -8.206 -2.955 1.00 87.31 1053 VAL A CA 1
ATOM 7658 C C . VAL A 1 1053 ? -18.427 -9.311 -2.387 1.00 87.31 1053 VAL A C 1
ATOM 7660 O O . VAL A 1 1053 ? -19.323 -9.042 -1.583 1.00 87.31 1053 VAL A O 1
ATOM 7663 N N . ASP A 1 1054 ? -18.159 -10.565 -2.761 1.00 86.38 1054 ASP A N 1
ATOM 7664 C CA . ASP A 1 1054 ? -18.774 -11.723 -2.107 1.00 86.38 1054 ASP A CA 1
ATOM 7665 C C . ASP A 1 1054 ? -17.806 -12.359 -1.098 1.00 86.38 1054 ASP A C 1
ATOM 7667 O O . ASP A 1 1054 ? -16.722 -12.816 -1.455 1.00 86.38 1054 ASP A O 1
ATOM 7671 N N . LEU A 1 1055 ? -18.214 -12.347 0.170 1.00 88.50 1055 LEU A N 1
ATOM 7672 C CA . LEU A 1 1055 ? -17.556 -12.946 1.332 1.00 88.50 1055 LEU A CA 1
ATOM 7673 C C . LEU A 1 1055 ? -18.536 -13.894 2.061 1.00 88.50 1055 LEU A C 1
ATOM 7675 O O . LEU A 1 1055 ? -18.372 -14.176 3.251 1.00 88.50 1055 LEU A O 1
ATOM 7679 N N . GLY A 1 1056 ? -19.570 -14.392 1.367 1.00 84.31 1056 GLY A N 1
ATOM 7680 C CA . GLY A 1 1056 ? -20.556 -15.316 1.926 1.00 84.31 1056 GLY A CA 1
ATOM 7681 C C . GLY A 1 1056 ? -19.900 -16.577 2.499 1.00 84.31 1056 GLY A C 1
ATOM 7682 O O . GLY A 1 1056 ? -19.152 -17.277 1.815 1.00 84.31 1056 GLY A O 1
ATOM 7683 N N . GLY A 1 1057 ? -20.153 -16.859 3.778 1.00 79.31 1057 GLY A N 1
ATOM 7684 C CA . GLY A 1 1057 ? -19.543 -17.970 4.515 1.00 79.31 1057 GLY A CA 1
ATOM 7685 C C . GLY A 1 1057 ? -18.032 -17.852 4.776 1.00 79.31 1057 GLY A C 1
ATOM 7686 O O . GLY A 1 1057 ? -17.439 -18.821 5.253 1.00 79.31 1057 GLY A O 1
ATOM 7687 N N . ALA A 1 1058 ? -17.393 -16.713 4.481 1.00 82.69 1058 ALA A N 1
ATOM 7688 C CA . ALA A 1 1058 ? -15.954 -16.527 4.681 1.00 82.69 1058 ALA A CA 1
ATOM 7689 C C . ALA A 1 1058 ? -15.553 -16.581 6.167 1.00 82.69 1058 ALA A C 1
ATOM 7691 O O . ALA A 1 1058 ? -16.319 -16.192 7.055 1.00 82.69 1058 ALA A O 1
ATOM 7692 N N . SER A 1 1059 ? -14.324 -17.034 6.436 1.00 80.31 1059 SER A N 1
ATOM 7693 C CA . SER A 1 1059 ? -13.724 -17.013 7.774 1.00 80.31 1059 SER A CA 1
ATOM 7694 C C . SER A 1 1059 ? -12.819 -15.793 7.912 1.00 80.31 1059 SER A C 1
ATOM 7696 O O . SER A 1 1059 ? -11.783 -15.725 7.254 1.00 80.31 1059 SER A O 1
ATOM 7698 N N . LEU A 1 1060 ? -13.233 -14.844 8.752 1.00 87.19 1060 LEU A N 1
ATOM 7699 C CA . LEU A 1 1060 ? -12.576 -13.560 9.030 1.00 87.19 1060 LEU A CA 1
ATOM 7700 C C . LEU A 1 1060 ? -12.188 -13.458 10.519 1.00 87.19 1060 LEU A C 1
ATOM 7702 O O . LEU A 1 1060 ? -12.082 -12.367 11.065 1.00 87.19 1060 LEU A O 1
ATOM 7706 N N . GLU A 1 1061 ? -12.030 -14.582 11.222 1.00 79.69 1061 GLU A N 1
ATOM 7707 C CA . GLU A 1 1061 ? -11.949 -14.621 12.688 1.00 79.69 1061 GLU A CA 1
ATOM 7708 C C . GLU A 1 1061 ? -10.751 -13.812 13.220 1.00 79.69 1061 GLU A C 1
ATOM 7710 O O . GLU A 1 1061 ? -9.598 -14.063 12.861 1.00 79.69 1061 GLU A O 1
ATOM 7715 N N . GLY A 1 1062 ? -11.029 -12.815 14.065 1.00 72.56 1062 GLY A N 1
ATOM 7716 C CA . GLY A 1 1062 ? -10.024 -11.915 14.640 1.00 72.56 1062 GLY A CA 1
ATOM 7717 C C . GLY A 1 1062 ? -9.341 -10.952 13.657 1.00 72.56 1062 GLY A C 1
ATOM 7718 O O . GLY A 1 1062 ? -8.295 -10.402 14.004 1.00 72.56 1062 GLY A O 1
ATOM 7719 N N . ALA A 1 1063 ? -9.872 -10.757 12.444 1.00 82.94 1063 ALA A N 1
ATOM 7720 C CA . ALA A 1 1063 ? -9.327 -9.790 11.490 1.00 82.94 1063 ALA A CA 1
ATOM 7721 C C . ALA A 1 1063 ? -9.541 -8.329 11.946 1.00 82.94 1063 ALA A C 1
ATOM 7723 O O . ALA A 1 1063 ? -10.481 -7.999 12.678 1.00 82.94 1063 ALA A O 1
ATOM 7724 N N . ARG A 1 1064 ? -8.655 -7.425 11.507 1.00 88.25 1064 ARG A N 1
ATOM 7725 C CA . ARG A 1 1064 ? -8.772 -5.977 11.757 1.00 88.25 1064 ARG A CA 1
ATOM 7726 C C . ARG A 1 1064 ? -9.379 -5.309 10.532 1.00 88.25 1064 ARG A C 1
ATOM 7728 O O . ARG A 1 1064 ? -8.782 -5.332 9.467 1.00 88.25 1064 ARG A O 1
ATOM 7735 N N . MET A 1 1065 ? -10.547 -4.703 10.678 1.00 94.75 1065 MET A N 1
ATOM 7736 C CA . MET A 1 1065 ? -11.368 -4.140 9.597 1.00 94.75 1065 MET A CA 1
ATOM 7737 C C . MET A 1 1065 ? -11.816 -2.694 9.905 1.00 94.75 1065 MET A C 1
ATOM 7739 O O . MET A 1 1065 ? -12.868 -2.233 9.457 1.00 94.75 1065 MET A O 1
ATOM 7743 N N . ALA A 1 1066 ? -11.039 -1.964 10.711 1.00 92.19 1066 ALA A N 1
ATOM 7744 C CA . ALA A 1 1066 ? -11.343 -0.577 11.041 1.00 92.19 1066 ALA A CA 1
ATOM 7745 C C . ALA A 1 1066 ? -11.189 0.323 9.801 1.00 92.19 1066 ALA A C 1
ATOM 7747 O O . ALA A 1 1066 ? -10.239 0.181 9.028 1.00 92.19 1066 ALA A O 1
ATOM 7748 N N . HIS A 1 1067 ? -12.117 1.263 9.620 1.00 94.56 1067 HIS A N 1
ATOM 7749 C CA . HIS A 1 1067 ? -12.242 2.153 8.454 1.00 94.56 1067 HIS A CA 1
ATOM 7750 C C . HIS A 1 1067 ? -12.466 1.448 7.096 1.00 94.56 1067 HIS A C 1
ATOM 7752 O O . HIS A 1 1067 ? -12.370 2.095 6.054 1.00 94.56 1067 HIS A O 1
ATOM 7758 N N . THR A 1 1068 ? -12.738 0.140 7.076 1.00 95.00 1068 THR A N 1
ATOM 7759 C CA . THR A 1 1068 ? -12.907 -0.655 5.847 1.00 95.00 1068 THR A CA 1
ATOM 7760 C C . THR A 1 1068 ? -14.231 -0.340 5.137 1.00 95.00 1068 THR A C 1
ATOM 7762 O O . THR A 1 1068 ? -15.269 -0.155 5.777 1.00 95.00 1068 THR A O 1
ATOM 7765 N N . ASP A 1 1069 ? -14.211 -0.296 3.803 1.00 92.19 1069 ASP A N 1
ATOM 7766 C CA . ASP A 1 1069 ? -15.379 -0.014 2.959 1.00 92.19 1069 ASP A CA 1
ATOM 7767 C C . ASP A 1 1069 ? -15.997 -1.322 2.434 1.00 92.19 1069 ASP A C 1
ATOM 7769 O O . ASP A 1 1069 ? -15.462 -1.954 1.526 1.00 92.19 1069 ASP A O 1
ATOM 7773 N N . LEU A 1 1070 ? -17.121 -1.731 3.025 1.00 91.69 1070 LEU A N 1
ATOM 7774 C CA . LEU A 1 1070 ? -17.845 -2.993 2.802 1.00 91.69 1070 LEU A CA 1
ATOM 7775 C C . LEU A 1 1070 ? -19.231 -2.761 2.168 1.00 91.69 1070 LEU A C 1
ATOM 7777 O O . LEU A 1 1070 ? -20.137 -3.591 2.278 1.00 91.69 1070 LEU A O 1
ATOM 7781 N N . ARG A 1 1071 ? -19.449 -1.611 1.527 1.00 89.19 1071 ARG A N 1
ATOM 7782 C CA . ARG A 1 1071 ? -20.780 -1.224 1.037 1.00 89.19 1071 ARG A CA 1
ATOM 7783 C C . ARG A 1 1071 ? -21.316 -2.184 -0.015 1.00 89.19 1071 ARG A C 1
ATOM 7785 O O . ARG A 1 1071 ? -20.651 -2.470 -1.007 1.00 89.19 1071 ARG A O 1
ATOM 7792 N N . GLY A 1 1072 ? -22.535 -2.674 0.195 1.00 84.38 1072 GLY A N 1
ATOM 7793 C CA . GLY A 1 1072 ? -23.152 -3.681 -0.672 1.00 84.38 1072 GLY A CA 1
ATOM 7794 C C . GLY A 1 1072 ? -22.440 -5.039 -0.694 1.00 84.38 1072 GLY A C 1
ATOM 7795 O O . GLY A 1 1072 ? -22.771 -5.856 -1.550 1.00 84.38 1072 GLY A O 1
ATOM 7796 N N . ALA A 1 1073 ? -21.459 -5.283 0.184 1.00 89.62 1073 ALA A N 1
ATOM 7797 C CA . ALA A 1 1073 ? -20.779 -6.571 0.267 1.00 89.62 1073 ALA A CA 1
ATOM 7798 C C . ALA A 1 1073 ? -21.724 -7.667 0.782 1.00 89.62 1073 ALA A C 1
ATOM 7800 O O . ALA A 1 1073 ? -22.646 -7.410 1.563 1.00 89.62 1073 ALA A O 1
ATOM 7801 N N . CYS A 1 1074 ? -21.468 -8.900 0.358 1.00 88.81 1074 CYS A N 1
ATOM 7802 C CA . CYS A 1 1074 ? -22.215 -10.071 0.795 1.00 88.81 1074 CYS A CA 1
ATOM 7803 C C . CYS A 1 1074 ? -21.443 -10.778 1.900 1.00 88.81 1074 CYS A C 1
ATOM 7805 O O . CYS A 1 1074 ? -20.350 -11.284 1.678 1.00 88.81 1074 CYS A O 1
ATOM 7807 N N . LEU A 1 1075 ? -22.029 -10.793 3.089 1.00 90.44 1075 LEU A N 1
ATOM 7808 C CA . LEU A 1 1075 ? -21.496 -11.342 4.331 1.00 90.44 1075 LEU A CA 1
ATOM 7809 C C . LEU A 1 1075 ? -22.451 -12.416 4.891 1.00 90.44 1075 LEU A C 1
ATOM 7811 O O . LEU A 1 1075 ? -22.409 -12.733 6.077 1.00 90.44 1075 LEU A O 1
ATOM 7815 N N . GLU A 1 1076 ? -23.328 -12.975 4.048 1.00 87.00 1076 GLU A N 1
ATOM 7816 C CA . GLU A 1 1076 ? -24.303 -13.996 4.439 1.00 87.00 1076 GLU A CA 1
ATOM 7817 C C . GLU A 1 1076 ? -23.587 -15.209 5.055 1.00 87.00 1076 GLU A C 1
ATOM 7819 O O . GLU A 1 1076 ? -22.690 -15.788 4.442 1.00 87.00 1076 GLU A O 1
ATOM 7824 N N . SER A 1 1077 ? -23.951 -15.579 6.287 1.00 85.62 1077 SER A N 1
ATOM 7825 C CA . SER A 1 1077 ? -23.269 -16.614 7.091 1.00 85.62 1077 SER A CA 1
ATOM 7826 C C . SER A 1 1077 ? -21.759 -16.395 7.341 1.00 85.62 1077 SER A C 1
ATOM 7828 O O . SER A 1 1077 ? -21.065 -17.334 7.742 1.00 85.62 1077 SER A O 1
ATOM 7830 N N . ALA A 1 1078 ? -21.208 -15.196 7.109 1.00 87.00 1078 ALA A N 1
ATOM 7831 C CA . ALA A 1 1078 ? -19.783 -14.919 7.317 1.00 87.00 1078 ALA A CA 1
ATOM 7832 C C . ALA A 1 1078 ? -19.395 -14.968 8.807 1.00 87.00 1078 ALA A C 1
ATOM 7834 O O . ALA A 1 1078 ? -20.167 -14.590 9.694 1.00 87.00 1078 ALA A O 1
ATOM 7835 N N . ARG A 1 1079 ? -18.174 -15.428 9.097 1.00 84.00 1079 ARG A N 1
ATOM 7836 C CA . ARG A 1 1079 ? -17.664 -15.624 10.464 1.00 84.00 1079 ARG A CA 1
ATOM 7837 C C . ARG A 1 1079 ? -16.703 -14.491 10.818 1.00 84.00 1079 ARG A C 1
ATOM 7839 O O . ARG A 1 1079 ? -15.502 -14.589 10.588 1.00 84.00 1079 ARG A O 1
ATOM 7846 N N . MET A 1 1080 ? -17.262 -13.419 11.370 1.00 85.19 1080 MET A N 1
ATOM 7847 C CA . MET A 1 1080 ? -16.606 -12.151 11.723 1.00 85.19 1080 MET A CA 1
ATOM 7848 C C . MET A 1 1080 ? -16.449 -11.992 13.251 1.00 85.19 1080 MET A C 1
ATOM 7850 O O . MET A 1 1080 ? -16.536 -10.897 13.810 1.00 85.19 1080 MET A O 1
ATOM 7854 N N . VAL A 1 1081 ? -16.221 -13.109 13.946 1.00 73.62 1081 VAL A N 1
ATOM 7855 C CA . VAL A 1 1081 ? -16.012 -13.165 15.400 1.00 73.62 1081 VAL A CA 1
ATOM 7856 C C . VAL A 1 1081 ? -14.757 -12.371 15.781 1.00 73.62 1081 VAL A C 1
ATOM 7858 O O . VAL A 1 1081 ? -13.751 -12.424 15.070 1.00 73.62 1081 VAL A O 1
ATOM 7861 N N . LEU A 1 1082 ? -14.810 -11.628 16.894 1.00 72.69 1082 LEU A N 1
ATOM 7862 C CA . LEU A 1 1082 ? -13.696 -10.831 17.446 1.00 72.69 1082 LEU A CA 1
ATOM 7863 C C . LEU A 1 1082 ? -13.080 -9.798 16.473 1.00 72.69 1082 LEU A C 1
ATOM 7865 O O . LEU A 1 1082 ? -11.932 -9.392 16.650 1.00 72.69 1082 LEU A O 1
ATOM 7869 N N . ASN A 1 1083 ? -13.821 -9.362 15.450 1.00 76.75 1083 ASN A N 1
ATOM 7870 C CA . ASN A 1 1083 ? -13.341 -8.367 14.485 1.00 76.75 1083 ASN A CA 1
ATOM 7871 C C . ASN A 1 1083 ? -13.375 -6.943 15.051 1.00 76.75 1083 ASN A C 1
ATOM 7873 O O . ASN A 1 1083 ? -14.305 -6.578 15.767 1.00 76.75 1083 ASN A O 1
ATOM 7877 N N . ASP A 1 1084 ? -12.416 -6.105 14.660 1.00 85.62 1084 ASP A N 1
ATOM 7878 C CA . ASP A 1 1084 ? -12.502 -4.652 14.858 1.00 85.62 1084 ASP A CA 1
ATOM 7879 C C . ASP A 1 1084 ? -13.013 -3.985 13.577 1.00 85.62 1084 ASP A C 1
ATOM 7881 O O . ASP A 1 1084 ? -12.272 -3.890 12.610 1.00 85.62 1084 ASP A O 1
ATOM 7885 N N . LEU A 1 1085 ? -14.267 -3.533 13.565 1.00 92.75 1085 LEU A N 1
ATOM 7886 C CA . LEU A 1 1085 ? -14.938 -2.834 12.458 1.00 92.75 1085 LEU A CA 1
ATOM 7887 C C . LEU A 1 1085 ? -15.152 -1.342 12.784 1.00 92.75 1085 LEU A C 1
ATOM 7889 O O . LEU A 1 1085 ? -16.070 -0.702 12.255 1.00 92.75 1085 LEU A O 1
ATOM 7893 N N . THR A 1 1086 ? -14.329 -0.771 13.673 1.00 88.19 1086 THR A N 1
ATOM 7894 C CA . THR A 1 1086 ? -14.434 0.635 14.092 1.00 88.19 1086 THR A CA 1
ATOM 7895 C C . THR A 1 1086 ? -14.410 1.576 12.881 1.00 88.19 1086 THR A C 1
ATOM 7897 O O . THR A 1 1086 ? -13.493 1.528 12.067 1.00 88.19 1086 THR A O 1
ATOM 7900 N N . GLN A 1 1087 ? -15.419 2.441 12.745 1.00 92.94 1087 GLN A N 1
ATOM 7901 C CA . GLN A 1 1087 ? -15.629 3.347 11.602 1.00 92.94 1087 GLN A CA 1
ATOM 7902 C C . GLN A 1 1087 ? -15.724 2.669 10.212 1.00 92.94 1087 GLN A C 1
ATOM 7904 O O . GLN A 1 1087 ? -15.570 3.349 9.198 1.00 92.94 1087 GLN A O 1
ATOM 7909 N N . ALA A 1 1088 ? -15.987 1.360 10.128 1.00 94.88 1088 ALA A N 1
ATOM 7910 C CA . ALA A 1 1088 ? -16.250 0.689 8.851 1.00 94.88 1088 ALA A CA 1
ATOM 7911 C C . ALA A 1 1088 ? -17.602 1.109 8.234 1.00 94.88 1088 ALA A C 1
ATOM 7913 O O . ALA A 1 1088 ? -18.543 1.491 8.939 1.00 94.88 1088 ALA A O 1
ATOM 7914 N N . ASP A 1 1089 ? -17.718 1.009 6.910 1.00 92.19 1089 ASP A N 1
ATOM 7915 C CA . ASP A 1 1089 ? -18.915 1.388 6.151 1.00 92.19 1089 ASP A CA 1
ATOM 7916 C C . ASP A 1 1089 ? -19.565 0.148 5.517 1.00 92.19 1089 ASP A C 1
ATOM 7918 O O . ASP A 1 1089 ? -19.092 -0.366 4.506 1.00 92.19 1089 ASP A O 1
ATOM 7922 N N . LEU A 1 1090 ? -20.653 -0.344 6.116 1.00 91.75 1090 LEU A N 1
ATOM 7923 C CA . LEU A 1 1090 ? -21.416 -1.516 5.667 1.00 91.75 1090 LEU A CA 1
ATOM 7924 C C . LEU A 1 1090 ? -22.734 -1.116 4.982 1.00 91.75 1090 LEU A C 1
ATOM 7926 O O . LEU A 1 1090 ? -23.677 -1.907 4.928 1.00 91.75 1090 LEU A O 1
ATOM 7930 N N . ARG A 1 1091 ? -22.855 0.111 4.456 1.00 88.25 1091 ARG A N 1
ATOM 7931 C CA . ARG A 1 1091 ? -24.130 0.578 3.887 1.00 88.25 1091 ARG A CA 1
ATOM 7932 C C . ARG A 1 1091 ? -24.619 -0.316 2.747 1.00 88.25 1091 ARG A C 1
ATOM 7934 O O . ARG A 1 1091 ? -23.922 -0.513 1.753 1.00 88.25 1091 ARG A O 1
ATOM 7941 N N . GLY A 1 1092 ? -25.839 -0.832 2.884 1.00 84.19 1092 GLY A N 1
ATOM 7942 C CA . GLY A 1 1092 ? -26.444 -1.771 1.934 1.00 84.19 1092 GLY A CA 1
ATOM 7943 C C . GLY A 1 1092 ? -25.849 -3.182 1.912 1.00 84.19 1092 GLY A C 1
ATOM 7944 O O . GLY A 1 1092 ? -26.194 -3.932 1.004 1.00 84.19 1092 GLY A O 1
ATOM 7945 N N . ALA A 1 1093 ? -24.945 -3.536 2.832 1.00 89.56 1093 ALA A N 1
ATOM 7946 C CA . ALA A 1 1093 ? -24.376 -4.881 2.911 1.00 89.56 1093 ALA A CA 1
ATOM 7947 C C . ALA A 1 1093 ? -25.420 -5.918 3.362 1.00 89.56 1093 ALA A C 1
ATOM 7949 O O . ALA A 1 1093 ? -26.337 -5.611 4.127 1.00 89.56 1093 ALA A O 1
ATOM 7950 N N . ASP A 1 1094 ? -25.259 -7.157 2.911 1.00 87.88 1094 ASP A N 1
ATOM 7951 C CA . ASP A 1 1094 ? -26.107 -8.286 3.294 1.00 87.88 1094 ASP A CA 1
ATOM 7952 C C . ASP A 1 1094 ? -25.351 -9.168 4.292 1.00 87.88 1094 ASP A C 1
ATOM 7954 O O . ASP A 1 1094 ? -24.532 -9.996 3.902 1.00 87.88 1094 ASP A O 1
ATOM 7958 N N . ALA A 1 1095 ? -25.589 -8.956 5.583 1.00 89.31 1095 ALA A N 1
ATOM 7959 C CA . ALA A 1 1095 ? -24.954 -9.665 6.691 1.00 89.31 1095 ALA A CA 1
ATOM 7960 C C . ALA A 1 1095 ? -25.941 -10.612 7.401 1.00 89.31 1095 ALA A C 1
ATOM 7962 O O . ALA A 1 1095 ? -25.851 -10.840 8.610 1.00 89.31 1095 ALA A O 1
ATOM 7963 N N . ARG A 1 1096 ? -26.905 -11.172 6.656 1.00 84.81 1096 ARG A N 1
ATOM 7964 C CA . ARG A 1 1096 ? -27.851 -12.167 7.180 1.00 84.81 1096 ARG A CA 1
ATOM 7965 C C . ARG A 1 1096 ? -27.115 -13.394 7.719 1.00 84.81 1096 ARG A C 1
ATOM 7967 O O . ARG A 1 1096 ? -26.203 -13.911 7.083 1.00 84.81 1096 ARG A O 1
ATOM 7974 N N . GLU A 1 1097 ? -27.511 -13.861 8.898 1.00 85.31 1097 GLU A N 1
ATOM 7975 C CA . GLU A 1 1097 ? -26.876 -14.997 9.597 1.00 85.31 1097 GLU A CA 1
ATOM 7976 C C . GLU A 1 1097 ? -25.355 -14.836 9.868 1.00 85.31 1097 GLU A C 1
ATOM 7978 O O . GLU A 1 1097 ? -24.690 -15.797 10.256 1.00 85.31 1097 GLU A O 1
ATOM 7983 N N . ALA A 1 1098 ? -24.780 -13.634 9.705 1.00 86.69 1098 ALA A N 1
ATOM 7984 C CA . ALA A 1 1098 ? -23.369 -13.374 9.990 1.00 86.69 1098 ALA A CA 1
ATOM 7985 C C . ALA A 1 1098 ? -23.074 -13.434 11.498 1.00 86.69 1098 ALA A C 1
ATOM 7987 O O . ALA A 1 1098 ? -23.834 -12.919 12.319 1.00 86.69 1098 ALA A O 1
ATOM 7988 N N . SER A 1 1099 ? -21.940 -14.018 11.879 1.00 81.88 1099 SER A N 1
ATOM 7989 C CA . SER A 1 1099 ? -21.489 -14.084 13.272 1.00 81.88 1099 SER A CA 1
ATOM 7990 C C . SER A 1 1099 ? -20.511 -12.943 13.547 1.00 81.88 1099 SER A C 1
ATOM 7992 O O . SER A 1 1099 ? -19.339 -13.026 13.197 1.00 81.88 1099 SER A O 1
ATOM 7994 N N . LEU A 1 1100 ? -21.008 -11.872 14.169 1.00 81.50 1100 LEU A N 1
ATOM 7995 C CA . LEU A 1 1100 ? -20.275 -10.678 14.622 1.00 81.50 1100 LEU A CA 1
ATOM 7996 C C . LEU A 1 1100 ? -20.004 -10.741 16.141 1.00 81.50 1100 LEU A C 1
ATOM 7998 O O . LEU A 1 1100 ? -19.891 -9.725 16.831 1.00 81.50 1100 LEU A O 1
ATOM 8002 N N . THR A 1 1101 ? -19.927 -11.958 16.680 1.00 73.62 1101 THR A N 1
ATOM 8003 C CA . THR A 1 1101 ? -19.800 -12.245 18.110 1.00 73.62 1101 THR A CA 1
ATOM 8004 C C . THR A 1 1101 ? -18.529 -11.602 18.678 1.00 73.62 1101 THR A C 1
ATOM 8006 O O . THR A 1 1101 ? -17.421 -11.841 18.198 1.00 73.62 1101 THR A O 1
ATOM 8009 N N . SER A 1 1102 ? -18.669 -10.792 19.727 1.00 73.75 1102 SER A N 1
ATOM 8010 C CA . SER A 1 1102 ? -17.588 -10.004 20.349 1.00 73.75 1102 SER A CA 1
ATOM 8011 C C . SER A 1 1102 ? -16.854 -9.022 19.413 1.00 73.75 1102 SER A C 1
ATOM 8013 O O . SER A 1 1102 ? -15.732 -8.623 19.724 1.00 73.75 1102 SER A O 1
ATOM 8015 N N . ALA A 1 1103 ? -17.449 -8.623 18.282 1.00 75.19 1103 ALA A N 1
ATOM 8016 C CA . ALA A 1 1103 ? -16.864 -7.627 17.380 1.00 75.19 1103 ALA A CA 1
ATOM 8017 C C . ALA A 1 1103 ? -16.975 -6.190 17.934 1.00 75.19 1103 ALA A C 1
ATOM 8019 O O . ALA A 1 1103 ? -17.926 -5.846 18.640 1.00 75.19 1103 ALA A O 1
ATOM 8020 N N . ILE A 1 1104 ? -16.025 -5.322 17.584 1.00 79.44 1104 ILE A N 1
ATOM 8021 C CA . ILE A 1 1104 ? -16.062 -3.886 17.889 1.00 79.44 1104 ILE A CA 1
ATOM 8022 C C . ILE A 1 1104 ? -16.710 -3.168 16.704 1.00 79.44 1104 ILE A C 1
ATOM 8024 O O . ILE A 1 1104 ? -16.146 -3.123 15.617 1.00 79.44 1104 ILE A O 1
ATOM 8028 N N . LEU A 1 1105 ? -17.903 -2.614 16.915 1.00 85.25 1105 LEU A N 1
ATOM 8029 C CA . LEU A 1 1105 ? -18.751 -1.970 15.904 1.00 85.25 1105 LEU A CA 1
ATOM 8030 C C . LEU A 1 1105 ? -18.890 -0.460 16.180 1.00 85.25 1105 LEU A C 1
ATOM 8032 O O . LEU A 1 1105 ? -19.958 0.135 16.013 1.00 85.25 1105 LEU A O 1
ATOM 8036 N N . SER A 1 1106 ? -17.818 0.157 16.683 1.00 83.38 1106 SER A N 1
ATOM 8037 C CA . SER A 1 1106 ? -17.820 1.547 17.138 1.00 83.38 1106 SER A CA 1
ATOM 8038 C C . SER A 1 1106 ? -17.806 2.529 15.962 1.00 83.38 1106 SER A C 1
ATOM 8040 O O . SER A 1 1106 ? -16.920 2.487 15.118 1.00 83.38 1106 SER A O 1
ATOM 8042 N N . GLU A 1 1107 ? -18.776 3.443 15.902 1.00 89.75 1107 GLU A N 1
ATOM 8043 C CA . GLU A 1 1107 ? -18.994 4.406 14.802 1.00 89.75 1107 GLU A CA 1
ATOM 8044 C C . GLU A 1 1107 ? -19.225 3.788 13.400 1.00 89.75 1107 GLU A C 1
ATOM 8046 O O . GLU A 1 1107 ? -19.265 4.515 12.407 1.00 89.75 1107 GLU A O 1
ATOM 8051 N N . THR A 1 1108 ? -19.441 2.473 13.311 1.00 91.56 1108 THR A N 1
ATOM 8052 C CA . THR A 1 1108 ? -19.734 1.727 12.073 1.00 91.56 1108 THR A CA 1
ATOM 8053 C C . THR A 1 1108 ? -21.063 2.162 11.426 1.00 91.56 1108 THR A C 1
ATOM 8055 O O . THR A 1 1108 ? -22.039 2.443 12.128 1.00 91.56 1108 THR A O 1
ATOM 8058 N N . ASP A 1 1109 ? -21.141 2.213 10.089 1.00 90.94 1109 ASP A N 1
ATOM 8059 C CA . ASP A 1 1109 ? -22.334 2.659 9.342 1.00 90.94 1109 ASP A CA 1
ATOM 8060 C C . ASP A 1 1109 ? -23.091 1.490 8.680 1.00 90.94 1109 ASP A C 1
ATOM 8062 O O . ASP A 1 1109 ? -22.666 0.953 7.662 1.00 90.94 1109 ASP A O 1
ATOM 8066 N N . PHE A 1 1110 ? -24.237 1.116 9.253 1.00 89.25 1110 PHE A N 1
ATOM 8067 C CA . PHE A 1 1110 ? -25.112 0.011 8.832 1.00 89.25 1110 PHE A CA 1
ATOM 8068 C C . PHE A 1 1110 ? -26.363 0.476 8.057 1.00 89.25 1110 PHE A C 1
ATOM 8070 O O . PHE A 1 1110 ? -27.327 -0.278 7.920 1.00 89.25 1110 PHE A O 1
ATOM 8077 N N . ARG A 1 1111 ? -26.422 1.723 7.567 1.00 86.62 1111 ARG A N 1
ATOM 8078 C CA . ARG A 1 1111 ? -27.628 2.231 6.876 1.00 86.62 1111 ARG A CA 1
ATOM 8079 C C . ARG A 1 1111 ? -27.928 1.432 5.601 1.00 86.62 1111 ARG A C 1
ATOM 8081 O O . ARG A 1 1111 ? -27.074 1.279 4.731 1.00 86.62 1111 ARG A O 1
ATOM 8088 N N . GLY A 1 1112 ? -29.145 0.911 5.496 1.00 81.38 1112 GLY A N 1
ATOM 8089 C CA . GLY A 1 1112 ? -29.596 0.000 4.446 1.00 81.38 1112 GLY A CA 1
ATOM 8090 C C . GLY A 1 1112 ? -29.065 -1.436 4.525 1.00 81.38 1112 GLY A C 1
ATOM 8091 O O . GLY A 1 1112 ? -29.380 -2.205 3.624 1.00 81.38 1112 GLY A O 1
ATOM 8092 N N . ALA A 1 1113 ? -28.265 -1.803 5.534 1.00 87.12 1113 ALA A N 1
ATOM 8093 C CA . ALA A 1 1113 ? -27.743 -3.164 5.677 1.00 87.12 1113 ALA A CA 1
ATOM 8094 C C . ALA A 1 1113 ? -28.812 -4.145 6.194 1.00 87.12 1113 ALA A C 1
ATOM 8096 O O . ALA A 1 1113 ? -29.635 -3.781 7.039 1.00 87.12 1113 ALA A O 1
ATOM 8097 N N . ASP A 1 1114 ? -28.774 -5.397 5.732 1.00 84.56 1114 ASP A N 1
ATOM 8098 C CA . ASP A 1 1114 ? -29.599 -6.479 6.281 1.00 84.56 1114 ASP A CA 1
ATOM 8099 C C . ASP A 1 1114 ? -28.797 -7.272 7.324 1.00 84.56 1114 ASP A C 1
ATOM 8101 O O . ASP A 1 1114 ? -27.772 -7.873 7.015 1.00 84.56 1114 ASP A O 1
ATOM 8105 N N . LEU A 1 1115 ? -29.269 -7.253 8.572 1.00 85.88 1115 LEU A N 1
ATOM 8106 C CA . LEU A 1 1115 ? -28.690 -7.961 9.722 1.00 85.88 1115 LEU A CA 1
ATOM 8107 C C . LEU A 1 1115 ? -29.612 -9.097 10.212 1.00 85.88 1115 LEU A C 1
ATOM 8109 O O . LEU A 1 1115 ? -29.525 -9.530 11.363 1.00 85.88 1115 LEU A O 1
ATOM 8113 N N . THR A 1 1116 ? -30.552 -9.564 9.382 1.00 81.12 1116 THR A N 1
ATOM 8114 C CA . THR A 1 1116 ? -31.547 -10.566 9.790 1.00 81.12 1116 THR A CA 1
ATOM 8115 C C . THR A 1 1116 ? -30.869 -11.884 10.172 1.00 81.12 1116 THR A C 1
ATOM 8117 O O . THR A 1 1116 ? -30.264 -12.557 9.341 1.00 81.12 1116 THR A O 1
ATOM 8120 N N . GLY A 1 1117 ? -30.982 -12.260 11.447 1.00 76.81 1117 GLY A N 1
ATOM 8121 C CA . GLY A 1 1117 ? -30.363 -13.470 11.996 1.00 76.81 1117 GLY A CA 1
ATOM 8122 C C . GLY A 1 1117 ? -28.874 -13.344 12.336 1.00 76.81 1117 GLY A C 1
ATOM 8123 O O . GLY A 1 1117 ? -28.286 -14.344 12.733 1.00 76.81 1117 GLY A O 1
ATOM 8124 N N . ALA A 1 1118 ? -28.264 -12.160 12.203 1.00 82.88 1118 ALA A N 1
ATOM 8125 C CA . ALA A 1 1118 ? -26.873 -11.946 12.596 1.00 82.88 1118 ALA A CA 1
ATOM 8126 C C . ALA A 1 1118 ? -26.681 -12.101 14.119 1.00 82.88 1118 ALA A C 1
ATOM 8128 O O . ALA A 1 1118 ? -27.469 -11.572 14.909 1.00 82.88 1118 ALA A O 1
ATOM 8129 N N . ASP A 1 1119 ? -25.618 -12.793 14.536 1.00 77.06 1119 ASP A N 1
ATOM 8130 C CA . ASP A 1 1119 ? -25.230 -12.899 15.945 1.00 77.06 1119 ASP A CA 1
ATOM 8131 C C . ASP A 1 1119 ? -24.351 -11.710 16.350 1.00 77.06 1119 ASP A C 1
ATOM 8133 O O . ASP A 1 1119 ? -23.248 -11.530 15.837 1.00 77.06 1119 ASP A O 1
ATOM 8137 N N . LEU A 1 1120 ? -24.847 -10.913 17.297 1.00 76.19 1120 LEU A N 1
ATOM 8138 C CA . LEU A 1 1120 ? -24.195 -9.727 17.859 1.00 76.19 1120 LEU A CA 1
ATOM 8139 C C . LEU A 1 1120 ? -23.867 -9.897 19.357 1.00 76.19 1120 LEU A C 1
ATOM 8141 O O . LEU A 1 1120 ? -23.636 -8.909 20.059 1.00 76.19 1120 LEU A O 1
ATOM 8145 N N . VAL A 1 1121 ? -23.861 -11.128 19.886 1.00 67.88 1121 VAL A N 1
ATOM 8146 C CA . VAL A 1 1121 ? -23.537 -11.399 21.298 1.00 67.88 1121 VAL A CA 1
ATOM 8147 C C . VAL A 1 1121 ? -22.162 -10.823 21.655 1.00 67.88 1121 VAL A C 1
ATOM 8149 O O . VAL A 1 1121 ? -21.168 -11.068 20.976 1.00 67.88 1121 VAL A O 1
ATOM 8152 N N . ASN A 1 1122 ? -22.113 -10.051 22.745 1.00 60.16 1122 ASN A N 1
ATOM 8153 C CA . ASN A 1 1122 ? -20.942 -9.309 23.237 1.00 60.16 1122 ASN A CA 1
ATOM 8154 C C . ASN A 1 1122 ? -20.348 -8.252 22.277 1.00 60.16 1122 ASN A C 1
ATOM 8156 O O . ASN A 1 1122 ? -19.270 -7.732 22.569 1.00 60.16 1122 ASN A O 1
ATOM 8160 N N . ALA A 1 1123 ? -21.006 -7.904 21.166 1.00 69.75 1123 ALA A N 1
ATOM 8161 C CA . ALA A 1 1123 ? -20.511 -6.865 20.262 1.00 69.75 1123 ALA A CA 1
ATOM 8162 C C . ALA A 1 1123 ? -20.561 -5.460 20.905 1.00 69.75 1123 ALA A C 1
ATOM 8164 O O . ALA A 1 1123 ? -21.521 -5.100 21.592 1.00 69.75 1123 ALA A O 1
ATOM 8165 N N . VAL A 1 1124 ? -19.534 -4.641 20.663 1.00 75.56 1124 VAL A N 1
ATOM 8166 C CA . VAL A 1 1124 ? -19.411 -3.274 21.204 1.00 75.56 1124 VAL A CA 1
ATOM 8167 C C . VAL A 1 1124 ? -19.961 -2.277 20.186 1.00 75.56 1124 VAL A C 1
ATOM 8169 O O . VAL A 1 1124 ? -19.267 -1.894 19.252 1.00 75.56 1124 VAL A O 1
ATOM 8172 N N . ILE A 1 1125 ? -21.221 -1.869 20.350 1.00 77.62 1125 ILE A N 1
ATOM 8173 C CA . ILE A 1 1125 ? -21.963 -1.062 19.361 1.00 77.62 1125 ILE A CA 1
ATOM 8174 C C . ILE A 1 1125 ? -22.075 0.406 19.814 1.00 77.62 1125 ILE A C 1
ATOM 8176 O O . ILE A 1 1125 ? -23.165 0.940 20.031 1.00 77.62 1125 ILE A O 1
ATOM 8180 N N . GLU A 1 1126 ? -20.940 1.080 20.008 1.00 78.31 1126 GLU A N 1
ATOM 8181 C CA . GLU A 1 1126 ? -20.929 2.494 20.404 1.00 78.31 1126 GLU A CA 1
ATOM 8182 C C . GLU A 1 1126 ? -21.082 3.421 19.194 1.00 78.31 1126 GLU A C 1
ATOM 8184 O O . GLU A 1 1126 ? -20.305 3.355 18.251 1.00 78.31 1126 GLU A O 1
ATOM 8189 N N . ARG A 1 1127 ? -22.050 4.349 19.220 1.00 81.19 1127 ARG A N 1
ATOM 8190 C CA . ARG A 1 1127 ? -22.201 5.427 18.209 1.00 81.19 1127 ARG A CA 1
ATOM 8191 C C . ARG A 1 1127 ? -22.398 4.951 16.751 1.00 81.19 1127 ARG A C 1
ATOM 8193 O O . ARG A 1 1127 ? -22.361 5.779 15.841 1.00 81.19 1127 ARG A O 1
ATOM 8200 N N . ALA A 1 1128 ? -22.645 3.657 16.530 1.00 82.12 1128 ALA A N 1
ATOM 8201 C CA . ALA A 1 1128 ? -22.962 3.084 15.223 1.00 82.12 1128 ALA A CA 1
ATOM 8202 C C . ALA A 1 1128 ? -24.227 3.709 14.607 1.00 82.12 1128 ALA A C 1
ATOM 8204 O O . ALA A 1 1128 ? -25.113 4.205 15.312 1.00 82.12 1128 ALA A O 1
ATOM 8205 N N . ARG A 1 1129 ? -24.317 3.684 13.276 1.00 85.06 1129 ARG A N 1
ATOM 8206 C CA . ARG A 1 1129 ? -25.371 4.357 12.507 1.00 85.06 1129 ARG A CA 1
ATOM 8207 C C . ARG A 1 1129 ? -26.286 3.338 11.844 1.00 85.06 1129 ARG A C 1
ATOM 8209 O O . ARG A 1 1129 ? -25.837 2.545 11.029 1.00 85.06 1129 ARG A O 1
ATOM 8216 N N . PHE A 1 1130 ? -27.575 3.433 12.133 1.00 83.12 1130 PHE A N 1
ATOM 8217 C CA . PHE A 1 1130 ? -28.640 2.681 11.469 1.00 83.12 1130 PHE A CA 1
ATOM 8218 C C . PHE A 1 1130 ? -29.600 3.667 10.789 1.00 83.12 1130 PHE A C 1
ATOM 8220 O O . PHE A 1 1130 ? -29.501 4.880 11.006 1.00 83.12 1130 PHE A O 1
ATOM 8227 N N . ASP A 1 1131 ? -30.516 3.170 9.959 1.00 75.62 1131 ASP A N 1
ATOM 8228 C CA . ASP A 1 1131 ? -31.640 3.985 9.481 1.00 75.62 1131 ASP A CA 1
ATOM 8229 C C . ASP A 1 1131 ? -32.703 4.177 10.583 1.00 75.62 1131 ASP A C 1
ATOM 8231 O O . ASP A 1 1131 ? -32.564 3.673 11.701 1.00 75.62 1131 ASP A O 1
ATOM 8235 N N . GLU A 1 1132 ? -33.751 4.955 10.280 1.00 49.81 1132 GLU A N 1
ATOM 8236 C CA . GLU A 1 1132 ? -34.855 5.252 11.207 1.00 49.81 1132 GLU A CA 1
ATOM 8237 C C . GLU A 1 1132 ? -35.409 3.990 11.897 1.00 49.81 1132 GLU A C 1
ATOM 8239 O O . GLU A 1 1132 ? -35.459 2.920 11.287 1.00 49.81 1132 GLU A O 1
ATOM 8244 N N . PRO A 1 1133 ? -35.804 4.104 13.181 1.00 41.66 1133 PRO A N 1
ATOM 8245 C CA . PRO A 1 1133 ? -35.642 3.056 14.185 1.00 41.66 1133 PRO A CA 1
ATOM 8246 C C . PRO A 1 1133 ? -36.178 1.697 13.738 1.00 41.66 1133 PRO A C 1
ATOM 8248 O O . PRO A 1 1133 ? -37.387 1.445 13.755 1.00 41.66 1133 PRO A O 1
ATOM 8251 N N . VAL A 1 1134 ? -35.235 0.814 13.391 1.00 41.16 1134 VAL A N 1
ATOM 8252 C CA . VAL A 1 1134 ? -35.483 -0.590 13.061 1.00 41.16 1134 VAL A CA 1
ATOM 8253 C C . VAL A 1 1134 ? -36.329 -1.202 14.173 1.00 41.16 1134 VAL A C 1
ATOM 8255 O O . VAL A 1 1134 ? -35.981 -1.135 15.352 1.00 41.16 1134 VAL A O 1
ATOM 8258 N N . GLY A 1 1135 ? -37.485 -1.758 13.811 1.00 36.62 1135 GLY A N 1
ATOM 8259 C CA . GLY A 1 1135 ? -38.449 -2.245 14.789 1.00 36.62 1135 GLY A CA 1
ATOM 8260 C C . GLY A 1 1135 ? -37.888 -3.422 15.582 1.00 36.62 1135 GLY A C 1
ATOM 8261 O O . GLY A 1 1135 ? -37.868 -4.539 15.070 1.00 36.62 1135 GLY A O 1
ATOM 8262 N N . CYS A 1 1136 ? -37.488 -3.187 16.837 1.00 34.50 1136 CYS A N 1
ATOM 8263 C CA . CYS A 1 1136 ? -36.983 -4.200 17.770 1.00 34.50 1136 CYS A CA 1
ATOM 8264 C C . CYS A 1 1136 ? -38.069 -5.230 18.150 1.00 34.50 1136 CYS A C 1
ATOM 8266 O O . CYS A 1 1136 ? -38.618 -5.205 19.250 1.00 34.50 1136 CYS A O 1
ATOM 8268 N N . GLN A 1 1137 ? -38.403 -6.119 17.213 1.00 36.00 1137 GLN A N 1
ATOM 8269 C CA . GLN A 1 1137 ? -39.376 -7.211 17.351 1.00 36.00 1137 GLN A CA 1
ATOM 8270 C C . GLN A 1 1137 ? -38.793 -8.585 16.969 1.00 36.00 1137 GLN A C 1
ATOM 8272 O O . GLN A 1 1137 ? -39.537 -9.558 16.897 1.00 36.00 1137 GLN A O 1
ATOM 8277 N N . ALA A 1 1138 ? -37.478 -8.666 16.730 1.00 33.16 1138 ALA A N 1
ATOM 8278 C CA . ALA A 1 1138 ? -36.775 -9.877 16.288 1.00 33.16 1138 ALA A CA 1
ATOM 8279 C C . ALA A 1 1138 ? -35.507 -10.210 17.109 1.00 33.16 1138 ALA A C 1
ATOM 8281 O O . ALA A 1 1138 ? -34.734 -11.073 16.709 1.00 33.16 1138 ALA A O 1
ATOM 8282 N N . LEU A 1 1139 ? -35.296 -9.547 18.252 1.00 35.41 1139 LEU A N 1
ATOM 8283 C CA . LEU A 1 1139 ? -34.218 -9.849 19.200 1.00 35.41 1139 LEU A CA 1
ATOM 8284 C C . LEU A 1 1139 ? -34.832 -10.152 20.571 1.00 35.41 1139 LEU A C 1
ATOM 8286 O O . LEU A 1 1139 ? -35.554 -9.314 21.117 1.00 35.41 1139 LEU A O 1
ATOM 8290 N N . ASP A 1 1140 ? -34.555 -11.339 21.110 1.00 31.77 1140 ASP A N 1
ATOM 8291 C CA . ASP A 1 1140 ? -35.070 -11.800 22.405 1.00 31.77 1140 ASP A CA 1
ATOM 8292 C C . ASP A 1 1140 ? -34.125 -11.338 23.532 1.00 31.77 1140 ASP A C 1
ATOM 8294 O O . ASP A 1 1140 ? -33.209 -12.042 23.955 1.00 31.77 1140 ASP A O 1
ATOM 8298 N N . TRP A 1 1141 ? -34.275 -10.070 23.931 1.00 33.47 1141 TRP A N 1
ATOM 8299 C CA . TRP A 1 1141 ? -33.384 -9.384 24.875 1.00 33.47 1141 TRP A CA 1
ATOM 8300 C C . TRP A 1 1141 ? -33.672 -9.757 26.338 1.00 33.47 1141 TRP A C 1
ATOM 8302 O O . TRP A 1 1141 ? -34.369 -9.014 27.036 1.00 33.47 1141 TRP A O 1
ATOM 8312 N N . ASP A 1 1142 ? -33.071 -10.839 26.839 1.00 28.50 1142 ASP A N 1
ATOM 8313 C CA . ASP A 1 1142 ? -33.064 -11.137 28.278 1.00 28.50 1142 ASP A CA 1
ATOM 8314 C C . ASP A 1 1142 ? -31.720 -10.750 28.944 1.00 28.50 1142 ASP A C 1
ATOM 8316 O O . ASP A 1 1142 ? -30.717 -11.455 28.865 1.00 28.50 1142 ASP A O 1
ATOM 8320 N N . ALA A 1 1143 ? -31.755 -9.605 29.641 1.00 30.91 1143 ALA A N 1
ATOM 8321 C CA . ALA A 1 1143 ? -30.769 -9.048 30.584 1.00 30.91 1143 ALA A CA 1
ATOM 8322 C C . ALA A 1 1143 ? -29.422 -8.444 30.072 1.00 30.91 1143 ALA A C 1
ATOM 8324 O O . ALA A 1 1143 ? -28.536 -9.129 29.579 1.00 30.91 1143 ALA A O 1
ATOM 8325 N N . HIS A 1 1144 ? -29.215 -7.161 30.434 1.00 31.78 1144 HIS A N 1
ATOM 8326 C CA . HIS A 1 1144 ? -27.952 -6.380 30.461 1.00 31.78 1144 HIS A CA 1
ATOM 8327 C C . HIS A 1 1144 ? -27.455 -5.638 29.197 1.00 31.78 1144 HIS A C 1
ATOM 8329 O O . HIS A 1 1144 ? -26.284 -5.725 28.841 1.00 31.78 1144 HIS A O 1
ATOM 8335 N N . ALA A 1 1145 ? -28.271 -4.727 28.650 1.00 30.59 1145 ALA A N 1
ATOM 8336 C CA . ALA A 1 1145 ? -27.750 -3.541 27.950 1.00 30.59 1145 ALA A CA 1
ATOM 8337 C C . ALA A 1 1145 ? -28.510 -2.257 28.341 1.00 30.59 1145 ALA A C 1
ATOM 8339 O O . ALA A 1 1145 ? -29.739 -2.212 28.305 1.00 30.59 1145 ALA A O 1
ATOM 8340 N N . GLN A 1 1146 ? -27.778 -1.195 28.698 1.00 33.94 1146 GLN A N 1
ATOM 8341 C CA . GLN A 1 1146 ? -28.312 0.155 28.936 1.00 33.94 1146 GLN A CA 1
ATOM 8342 C C . GLN A 1 1146 ? -27.655 1.177 27.989 1.00 33.94 1146 GLN A C 1
ATOM 8344 O O . GLN A 1 1146 ? -26.772 1.903 28.430 1.00 33.94 1146 GLN A O 1
ATOM 8349 N N . ALA A 1 1147 ? -28.089 1.276 26.724 1.00 29.31 1147 ALA A N 1
ATOM 8350 C CA . ALA A 1 1147 ? -27.873 2.476 25.888 1.00 29.31 1147 ALA A CA 1
ATOM 8351 C C . ALA A 1 1147 ? -28.617 2.422 24.533 1.00 29.31 1147 ALA A C 1
ATOM 8353 O O . ALA A 1 1147 ? -28.033 2.099 23.507 1.00 29.31 1147 ALA A O 1
ATOM 8354 N N . CYS A 1 1148 ? -29.889 2.828 24.492 1.00 25.78 1148 CYS A N 1
ATOM 8355 C CA . CYS A 1 1148 ? -30.545 3.261 23.247 1.00 25.78 1148 CYS A CA 1
ATOM 8356 C C . CYS A 1 1148 ? -31.307 4.567 23.507 1.00 25.78 1148 CYS A C 1
ATOM 8358 O O . CYS A 1 1148 ? -32.520 4.566 23.706 1.00 25.78 1148 CYS A O 1
ATOM 8360 N N . LEU A 1 1149 ? -30.573 5.684 23.572 1.00 30.34 1149 LEU A N 1
ATOM 8361 C CA . LEU A 1 1149 ? -31.126 7.028 23.773 1.00 30.34 1149 LEU A CA 1
ATOM 8362 C C . LEU A 1 1149 ? -30.428 8.069 22.885 1.00 30.34 1149 LEU A C 1
ATOM 8364 O O . LEU A 1 1149 ? -29.512 8.767 23.311 1.00 30.34 1149 LEU A O 1
ATOM 8368 N N . VAL A 1 1150 ? -30.938 8.203 21.661 1.00 33.78 1150 VAL A N 1
ATOM 8369 C CA . VAL A 1 1150 ? -30.817 9.387 20.798 1.00 33.78 1150 VAL A CA 1
ATOM 8370 C C . VAL A 1 1150 ? -32.175 9.535 20.096 1.00 33.78 1150 VAL A C 1
ATOM 8372 O O . VAL A 1 1150 ? -32.718 8.541 19.631 1.00 33.78 1150 VAL A O 1
ATOM 8375 N N . GLY A 1 1151 ? -32.809 10.701 19.997 1.00 30.23 1151 GLY A N 1
ATOM 8376 C CA . GLY A 1 1151 ? -32.537 11.993 20.629 1.00 30.23 1151 GLY A CA 1
ATOM 8377 C C . GLY A 1 1151 ? -33.658 12.962 20.233 1.00 30.23 1151 GLY A C 1
ATOM 8378 O O . GLY A 1 1151 ? -33.921 13.129 19.045 1.00 30.23 1151 GLY A O 1
ATOM 8379 N N . ASP A 1 1152 ? -34.365 13.543 21.204 1.00 29.27 1152 ASP A N 1
ATOM 8380 C CA . ASP A 1 1152 ? -35.528 14.411 20.946 1.00 29.27 1152 ASP A CA 1
ATOM 8381 C C . ASP A 1 1152 ? -35.065 15.761 20.348 1.00 29.27 1152 ASP A C 1
ATOM 8383 O O . ASP A 1 1152 ? -34.267 16.448 20.992 1.00 29.27 1152 ASP A O 1
ATOM 8387 N N . PRO A 1 1153 ? -35.517 16.177 19.144 1.00 33.72 1153 PRO A N 1
ATOM 8388 C CA . PRO A 1 1153 ? -35.032 17.381 18.453 1.00 33.72 1153 PRO A CA 1
ATOM 8389 C C . PRO A 1 1153 ? -35.561 18.706 19.049 1.00 33.72 1153 PRO A C 1
ATOM 8391 O O . PRO A 1 1153 ? -35.809 19.669 18.319 1.00 33.72 1153 PRO A O 1
ATOM 8394 N N . ALA A 1 1154 ? -35.780 18.764 20.366 1.00 29.20 1154 ALA A N 1
ATOM 8395 C CA . ALA A 1 1154 ? -36.550 19.812 21.032 1.00 29.20 1154 ALA A CA 1
ATOM 8396 C C . ALA A 1 1154 ? -35.931 20.355 22.339 1.00 29.20 1154 ALA A C 1
ATOM 8398 O O . ALA A 1 1154 ? -36.669 20.609 23.287 1.00 29.20 1154 ALA A O 1
ATOM 8399 N N . LEU A 1 1155 ? -34.613 20.597 22.376 1.00 23.30 1155 LEU A N 1
ATOM 8400 C CA . LEU A 1 1155 ? -33.914 21.630 23.181 1.00 23.30 1155 LEU A CA 1
ATOM 8401 C C . LEU A 1 1155 ? -32.484 21.831 22.594 1.00 23.30 1155 LEU A C 1
ATOM 8403 O O . LEU A 1 1155 ? -32.032 20.948 21.865 1.00 23.30 1155 LEU A O 1
ATOM 8407 N N . PRO A 1 1156 ? -31.828 22.996 22.797 1.00 34.25 1156 PRO A N 1
ATOM 8408 C CA . PRO A 1 1156 ? -30.660 23.433 22.016 1.00 34.25 1156 PRO A CA 1
ATOM 8409 C C . PRO A 1 1156 ? -29.303 22.916 22.516 1.00 34.25 1156 PRO A C 1
ATOM 8411 O O . PRO A 1 1156 ? -29.163 22.723 23.745 1.00 34.25 1156 PRO A O 1
#

Radius of gyration: 50.06 Å; chains: 1; bounding box: 122×133×141 Å